Protein 6E9N (pdb70)

Organism: Escherichia coli (NCBI:txid562)

Solvent-accessible surface area: 33875 Å² total; per-residue (Å²): 222,32,17,85,92,0,14,61,11,0,45,58,2,6,13,21,4,12,12,1,8,4,0,1,2,8,0,0,22,52,0,18,138,102,46,58,18,61,35,7,74,0,0,90,0,6,0,3,0,4,101,43,14,13,110,28,42,115,55,6,20,162,67,3,86,190,39,29,24,65,22,4,5,1,17,6,0,7,13,2,0,4,5,0,23,15,0,1,83,9,86,38,44,152,47,1,44,30,27,4,14,70,0,0,64,62,0,0,16,10,64,42,1,2,80,63,2,2,39,9,0,3,0,124,127,32,51,79,84,4,48,24,92,4,43,3,7,9,16,39,10,2,0,131,60,6,14,76,8,7,119,20,9,61,118,87,53,9,51,110,0,0,33,53,9,0,21,88,0,20,97,32,0,56,71,0,4,130,61,7,53,33,1,146,104,8,192,62,37,48,183,74,17,26,82,92,0,140,126,29,14,23,77,0,83,31,80,140,165,163,62,72,127,16,167,151,78,4,114,70,146,43,4,50,0,0,13,81,1,22,40,2,7,10,0,5,25,26,1,2,0,4,0,2,12,2,0,0,41,106,68,32,58,19,95,23,74,109,3,1,114,10,1,28,57,0,2,62,17,0,58,69,0,17,90,79,3,31,144,32,27,72,57,37,58,184,154,72,90,73,92,21,95,0,72,28,40,5,2,16,54,0,4,82,51,1,39,26,1,71,18,0,31,163,34,122,68,33,115,101,0,34,64,37,0,14,91,0,0,38,0,6,1,21,0,35,64,6,90,59,8,0,35,56,1,4,27,168,158,13,68,65,94,0,8,36,35,9,64,95,9,6,18,66,0,0,12,39,1,2,32,45,0,0,109,44,10,93,57,169,27,4,38,41,0,0,62,51,1,4,44,18,2,72,94,1,0,76,6,1,83,105,39,3,41,109,73,88,218,182,48,24,94,85,0,24,68,10,0,47,65,0,3,22,22,4,21,13,4,9,2,2,0,1,7,0,0,15,62,6,17,137,108,53,48,16,50,41,26,85,0,0,126,6,0,0,11,1,1,126,41,21,12,113,25,33,101,51,6,13,137,78,5,68,184,58,19,7,70,52,2,3,38,62,2,0,77,14,1,1,39,6,2,7,60,3,0,37,11,105,37,58,142,55,5,41,24,31,2,20,78,4,0,71,53,0,0,12,2,42,38,0,2,84,56,1,2,43,6,2,6,0,115,126,36,54,77,76,2,49,34,85,4,55,5,6,14,2,46,11,1,0,131,55,6,17,100,15,6,111,31,4,62,126,77,35,4,40,26,1,0,2,52,19,0,6,94,0,13,32,34,0,38,62,0,91,85,64,6,55,20,0,159,107,12,191,77,28,61,170,80,23,34,53,101,0,108,129,26,30,5,73,3,73,15,44,116,180,158,67,86,122,40,166,136,34,3,79,59,206,37,0,62,0,0,14,72,0,31,46,1,6,11,1,1,20,20,0,1,0,1,0,0,8,2,0,1,31,64,59,33,59,18,82,20,58,104,1,1,133,9,0,16,71,0,2,52,18,0,53,68,0,27,102,72,0,29,150,29,0,71,64,25,64,191,147,62,94,65,102,13,94,0,66,29,36,1,0,26,47,0,0,68,56,0,30,32,0,77,22,0,29,191,25,120,84,42,131,97,0,20,66,30,0,8,91,0,0,34,0,0,0,16,0,41,28,3,111,48,3,0,28,48,0,0,16,130,230,34,44,64,98,0,9,46,30,16,64,102,21,7,12,67,0,0,8,43,0,0,29,41,0,0,106,47,1,87,56,160,16,0,29,36,0,0,67,59,1,3,50,24,0,80,84,1,0,79,3,0,88,125,66,0,33,109,36,49,163

B-factor: mean 57.4, std 21.43, range [12.9, 168.22]

Structure (mmCIF, N/CA/C/O backbone):
data_6E9N
#
_entry.id   6E9N
#
_cell.length_a   76.700
_cell.length_b   107.630
_cell.length_c   103.210
_cell.angle_alpha   90.00
_cell.angle_beta   108.32
_cell.angle_gamma   90.00
#
_symmetry.space_group_name_H-M   'P 1 21 1'
#
loop_
_entity.id
_entity.type
_entity.pdbx_description
1 polymer 'D-galactonate transport'
2 non-polymer 'D-gluconic acid'
3 non-polymer 'nonyl beta-D-glucopyranoside'
#
loop_
_atom_site.group_PDB
_atom_site.id
_atom_site.type_symbol
_atom_site.label_atom_id
_atom_site.label_alt_id
_atom_site.label_comp_id
_atom_site.label_asym_id
_atom_site.label_entity_id
_atom_site.label_seq_id
_atom_site.pdbx_PDB_ins_code
_atom_site.Cartn_x
_atom_site.Cartn_y
_atom_site.Cartn_z
_atom_site.occupancy
_atom_site.B_iso_or_equiv
_atom_site.auth_seq_id
_atom_site.auth_comp_id
_atom_site.auth_asym_id
_atom_site.auth_atom_id
_atom_site.pdbx_PDB_model_num
ATOM 1 N N . ARG A 1 27 ? 131.904 -27.458 93.811 1.00 112.28 27 ARG A N 1
ATOM 2 C CA . ARG A 1 27 ? 131.791 -28.147 95.091 1.00 107.00 27 ARG A CA 1
ATOM 3 C C . ARG A 1 27 ? 132.282 -27.258 96.234 1.00 92.09 27 ARG A C 1
ATOM 4 O O . ARG A 1 27 ? 133.097 -27.667 97.061 1.00 92.61 27 ARG A O 1
ATOM 12 N N . ARG A 1 28 ? 131.769 -26.029 96.252 1.00 85.51 28 ARG A N 1
ATOM 13 C CA . ARG A 1 28 ? 131.989 -25.081 97.334 1.00 82.02 28 ARG A CA 1
ATOM 14 C C . ARG A 1 28 ? 130.716 -24.802 98.122 1.00 70.91 28 ARG A C 1
ATOM 15 O O . ARG A 1 28 ? 130.785 -24.181 99.188 1.00 71.18 28 ARG A O 1
ATOM 23 N N . ARG A 1 29 ? 129.564 -25.272 97.642 1.00 57.81 29 ARG A N 1
ATOM 24 C CA . ARG A 1 29 ? 128.310 -25.044 98.353 1.00 51.07 29 ARG A CA 1
ATOM 25 C C . ARG A 1 29 ? 128.279 -25.818 99.662 1.00 49.30 29 ARG A C 1
ATOM 26 O O . ARG A 1 29 ? 127.794 -25.312 100.680 1.00 46.66 29 ARG A O 1
ATOM 34 N N . TYR A 1 30 ? 128.803 -27.045 99.653 1.00 63.42 30 TYR A N 1
ATOM 35 C CA . TYR A 1 30 ? 128.714 -27.904 100.828 1.00 62.52 30 TYR A CA 1
ATOM 36 C C . TYR A 1 30 ? 129.642 -27.428 101.937 1.00 57.64 30 TYR A C 1
ATOM 37 O O . TYR A 1 30 ? 129.277 -27.471 103.117 1.00 56.08 30 TYR A O 1
ATOM 46 N N . LEU A 1 31 ? 130.846 -26.974 101.578 1.00 59.92 31 LEU A N 1
ATOM 47 C CA . LEU A 1 31 ? 131.808 -26.533 102.583 1.00 51.34 31 LEU A CA 1
ATOM 48 C C . LEU A 1 31 ? 131.159 -25.576 103.576 1.00 53.21 31 LEU A C 1
ATOM 49 O O . LEU A 1 31 ? 131.432 -25.639 104.779 1.00 54.42 31 LEU A O 1
ATOM 54 N N . THR A 1 32 ? 130.286 -24.688 103.091 1.00 60.39 32 THR A N 1
ATOM 55 C CA . THR A 1 32 ? 129.500 -23.851 103.994 1.00 49.03 32 THR A CA 1
ATOM 56 C C . THR A 1 32 ? 128.701 -24.707 104.967 1.00 53.39 32 THR A C 1
ATOM 57 O O . THR A 1 32 ? 128.784 -24.525 106.187 1.00 67.40 32 THR A O 1
ATOM 61 N N . LEU A 1 33 ? 127.910 -25.646 104.440 1.00 46.79 33 LEU A N 1
ATOM 62 C CA . LEU A 1 33 ? 127.163 -26.559 105.298 1.00 44.45 33 LEU A CA 1
ATOM 63 C C . LEU A 1 33 ? 128.076 -27.215 106.324 1.00 55.23 33 LEU A C 1
ATOM 64 O O . LEU A 1 33 ? 127.667 -27.462 107.465 1.00 67.00 33 LEU A O 1
ATOM 69 N N . VAL A 1 34 ? 129.321 -27.500 105.939 1.00 48.19 34 VAL A N 1
ATOM 70 C CA . VAL A 1 34 ? 130.264 -28.102 106.876 1.00 47.35 34 VAL A CA 1
ATOM 71 C C . VAL A 1 34 ? 130.590 -27.123 107.996 1.00 38.92 34 VAL A C 1
ATOM 72 O O . VAL A 1 34 ? 130.747 -27.517 109.158 1.00 35.51 34 VAL A O 1
ATOM 76 N N . MET A 1 35 ? 130.700 -25.833 107.668 1.00 48.11 35 MET A N 1
ATOM 77 C CA . MET A 1 35 ? 130.998 -24.835 108.689 1.00 45.83 35 MET A CA 1
ATOM 78 C C . MET A 1 35 ? 129.790 -24.567 109.575 1.00 36.72 35 MET A C 1
ATOM 79 O O . MET A 1 35 ? 129.951 -24.246 110.757 1.00 41.43 35 MET A O 1
ATOM 84 N N . ILE A 1 36 ? 128.579 -24.691 109.029 1.00 30.18 36 ILE A N 1
ATOM 85 C CA . ILE A 1 36 ? 127.385 -24.572 109.858 1.00 41.25 36 ILE A CA 1
ATOM 86 C C . ILE A 1 36 ? 127.281 -25.765 110.798 1.00 37.95 36 ILE A C 1
ATOM 87 O O . ILE A 1 36 ? 126.963 -25.614 111.983 1.00 45.12 36 ILE A O 1
ATOM 92 N N . PHE A 1 37 ? 127.557 -26.968 110.289 1.00 38.86 37 PHE A N 1
ATOM 93 C CA . PHE A 1 37 ? 127.525 -28.156 111.135 1.00 36.42 37 PHE A CA 1
ATOM 94 C C . PHE A 1 37 ? 128.486 -28.022 112.309 1.00 31.93 37 PHE A C 1
ATOM 95 O O . PHE A 1 37 ? 128.140 -28.360 113.446 1.00 40.99 37 PHE A O 1
ATOM 103 N N . ILE A 1 38 ? 129.700 -27.531 112.053 1.00 45.38 38 ILE A N 1
ATOM 104 C CA . ILE A 1 38 ? 130.668 -27.350 113.131 1.00 41.28 38 ILE A CA 1
ATOM 105 C C . ILE A 1 38 ? 130.113 -26.404 114.187 1.00 35.10 38 ILE A C 1
ATOM 106 O O . ILE A 1 38 ? 130.284 -26.625 115.392 1.00 36.56 38 ILE A O 1
ATOM 111 N N . THR A 1 39 ? 129.436 -25.339 113.754 1.00 40.56 39 THR A N 1
ATOM 112 C CA . THR A 1 39 ? 128.905 -24.371 114.708 1.00 45.96 39 THR A CA 1
ATOM 113 C C . THR A 1 39 ? 127.723 -24.939 115.483 1.00 43.12 39 THR A C 1
ATOM 114 O O . THR A 1 39 ? 127.517 -24.576 116.648 1.00 45.46 39 THR A O 1
ATOM 118 N N . VAL A 1 40 ? 126.934 -25.818 114.864 1.00 28.06 40 VAL A N 1
ATOM 119 C CA . VAL A 1 40 ? 125.865 -26.490 115.597 1.00 29.55 40 VAL A CA 1
ATOM 120 C C . VAL A 1 40 ? 126.452 -27.384 116.681 1.00 40.75 40 VAL A C 1
ATOM 121 O O . VAL A 1 40 ? 125.902 -27.492 117.784 1.00 62.72 40 VAL A O 1
ATOM 125 N N . VAL A 1 41 ? 127.572 -28.042 116.386 1.00 31.04 41 VAL A N 1
ATOM 126 C CA . VAL A 1 41 ? 128.220 -28.893 117.379 1.00 30.87 41 VAL A CA 1
ATOM 127 C C . VAL A 1 41 ? 128.776 -28.043 118.515 1.00 39.20 41 VAL A C 1
ATOM 128 O O . VAL A 1 41 ? 128.435 -28.243 119.686 1.00 45.47 41 VAL A O 1
ATOM 132 N N . ILE A 1 42 ? 129.642 -27.080 118.183 1.00 45.28 42 ILE A N 1
ATOM 133 C CA . ILE A 1 42 ? 130.163 -26.161 119.193 1.00 32.29 42 ILE A CA 1
ATOM 134 C C . ILE A 1 42 ? 129.020 -25.590 120.020 1.00 28.56 42 ILE A C 1
ATOM 135 O O . ILE A 1 42 ? 129.131 -25.438 121.243 1.00 48.67 42 ILE A O 1
ATOM 140 N N . CYS A 1 43 ? 127.904 -25.269 119.367 1.00 34.93 43 CYS A N 1
ATOM 141 C CA . CYS A 1 43 ? 126.737 -24.780 120.090 1.00 53.12 43 CYS A CA 1
ATOM 142 C C . CYS A 1 43 ? 126.284 -25.788 121.140 1.00 51.08 43 CYS A C 1
ATOM 143 O O . CYS A 1 43 ? 126.142 -25.453 122.322 1.00 61.97 43 CYS A O 1
ATOM 146 N N . TYR A 1 44 ? 126.070 -27.039 120.731 1.00 39.14 44 TYR A N 1
ATOM 147 C CA . TYR A 1 44 ? 125.549 -28.038 121.654 1.00 48.08 44 TYR A CA 1
ATOM 148 C C . TYR A 1 44 ? 126.591 -28.529 122.650 1.00 40.12 44 TYR A C 1
ATOM 149 O O . TYR A 1 44 ? 126.215 -29.020 123.720 1.00 42.51 44 TYR A O 1
ATOM 158 N N . VAL A 1 45 ? 127.882 -28.408 122.338 1.00 33.46 45 VAL A N 1
ATOM 159 C CA . VAL A 1 45 ? 128.904 -28.707 123.337 1.00 27.25 45 VAL A CA 1
ATOM 160 C C . VAL A 1 45 ? 128.832 -27.698 124.473 1.00 36.00 45 VAL A C 1
ATOM 161 O O . VAL A 1 45 ? 128.941 -28.060 125.651 1.00 39.17 45 VAL A O 1
ATOM 165 N N . ASP A 1 46 ? 128.648 -26.418 124.142 1.00 33.06 46 ASP A N 1
ATOM 166 C CA . ASP A 1 46 ? 128.525 -25.395 125.171 1.00 41.38 46 ASP A CA 1
ATOM 167 C C . ASP A 1 46 ? 127.226 -25.515 125.955 1.00 38.19 46 ASP A C 1
ATOM 168 O O . ASP A 1 46 ? 127.086 -24.853 126.990 1.00 36.28 46 ASP A O 1
ATOM 173 N N . ARG A 1 47 ? 126.280 -26.331 125.489 1.00 37.20 47 ARG A N 1
ATOM 174 C CA . ARG A 1 47 ? 125.110 -26.693 126.278 1.00 30.24 47 ARG A CA 1
ATOM 175 C C . ARG A 1 47 ? 125.395 -27.869 127.205 1.00 43.65 47 ARG A C 1
ATOM 176 O O . ARG A 1 47 ? 125.010 -27.843 128.379 1.00 46.50 47 ARG A O 1
ATOM 184 N N . ALA A 1 48 ? 126.069 -28.901 126.694 1.00 42.80 48 ALA A N 1
ATOM 185 C CA . ALA A 1 48 ? 126.344 -30.106 127.464 1.00 36.50 48 ALA A CA 1
ATOM 186 C C . ALA A 1 48 ? 127.644 -30.036 128.253 1.00 34.15 48 ALA A C 1
ATOM 187 O O . ALA A 1 48 ? 127.848 -30.862 129.150 1.00 41.20 48 ALA A O 1
ATOM 189 N N . ASN A 1 49 ? 128.527 -29.081 127.943 1.00 41.98 49 ASN A N 1
ATOM 190 C CA . ASN A 1 49 ? 129.779 -28.960 128.685 1.00 28.01 49 ASN A CA 1
ATOM 191 C C . ASN A 1 49 ? 129.533 -28.858 130.183 1.00 30.03 49 ASN A C 1
ATOM 192 O O . ASN A 1 49 ? 130.380 -29.275 130.983 1.00 28.25 49 ASN A O 1
ATOM 197 N N . LEU A 1 50 ? 128.386 -28.305 130.582 1.00 36.85 50 LEU A N 1
ATOM 198 C CA . LEU A 1 50 ? 128.071 -28.192 132.002 1.00 26.05 50 LEU A CA 1
ATOM 199 C C . LEU A 1 50 ? 127.710 -29.548 132.596 1.00 29.89 50 LEU A C 1
ATOM 200 O O . LEU A 1 50 ? 128.141 -29.878 133.708 1.00 43.13 50 LEU A O 1
ATOM 205 N N . ALA A 1 51 ? 126.915 -30.343 131.875 1.00 22.12 51 ALA A N 1
ATOM 206 C CA . ALA A 1 51 ? 126.564 -31.674 132.355 1.00 20.03 51 ALA A CA 1
ATOM 207 C C . ALA A 1 51 ? 127.803 -32.471 132.731 1.00 28.99 51 ALA A C 1
ATOM 208 O O . ALA A 1 51 ? 127.770 -33.271 133.673 1.00 33.44 51 ALA A O 1
ATOM 210 N N . VAL A 1 52 ? 128.905 -32.260 132.012 1.00 34.32 52 VAL A N 1
ATOM 211 C CA . VAL A 1 52 ? 130.161 -32.931 132.338 1.00 30.32 52 VAL A CA 1
ATOM 212 C C . VAL A 1 52 ? 130.604 -32.567 133.751 1.00 41.75 52 VAL A C 1
ATOM 213 O O . VAL A 1 52 ? 130.836 -33.441 134.595 1.00 44.59 52 VAL A O 1
ATOM 217 N N . ALA A 1 53 ? 130.723 -31.271 134.029 1.00 47.58 53 ALA A N 1
ATOM 218 C CA . ALA A 1 53 ? 131.254 -30.790 135.297 1.00 37.72 53 ALA A CA 1
ATOM 219 C C . ALA A 1 53 ? 130.182 -30.592 136.360 1.00 31.60 53 ALA A C 1
ATOM 220 O O . ALA A 1 53 ? 130.464 -29.981 137.396 1.00 33.80 53 ALA A O 1
ATOM 222 N N . SER A 1 54 ? 128.966 -31.091 136.136 1.00 32.97 54 SER A N 1
ATOM 223 C CA . SER A 1 54 ? 127.903 -30.916 137.121 1.00 33.48 54 SER A CA 1
ATOM 224 C C . SER A 1 54 ? 128.320 -31.463 138.481 1.00 37.72 54 SER A C 1
ATOM 225 O O . SER A 1 54 ? 128.161 -30.793 139.508 1.00 39.39 54 SER A O 1
ATOM 228 N N . ALA A 1 55 ? 128.867 -32.680 138.507 1.00 36.96 55 ALA A N 1
ATOM 229 C CA . ALA A 1 55 ? 129.237 -33.299 139.775 1.00 30.23 55 ALA A CA 1
ATOM 230 C C . ALA A 1 55 ? 130.301 -32.482 140.498 1.00 29.48 55 ALA A C 1
ATOM 231 O O . ALA A 1 55 ? 130.177 -32.202 141.696 1.00 35.78 55 ALA A O 1
ATOM 233 N N . HIS A 1 56 ? 131.355 -32.084 139.782 1.00 41.50 56 HIS A N 1
ATOM 234 C CA . HIS A 1 56 ? 132.466 -31.382 140.421 1.00 33.33 56 HIS A CA 1
ATOM 235 C C . HIS A 1 56 ? 132.063 -29.976 140.847 1.00 29.78 56 HIS A C 1
ATOM 236 O O . HIS A 1 56 ? 132.333 -29.560 141.979 1.00 33.07 56 HIS A O 1
ATOM 243 N N . ILE A 1 57 ? 131.430 -29.218 139.947 1.00 34.51 57 ILE A N 1
ATOM 244 C CA . ILE A 1 57 ? 130.903 -27.907 140.323 1.00 28.83 57 ILE A CA 1
ATOM 245 C C . ILE A 1 57 ? 130.051 -28.036 141.576 1.00 34.03 57 ILE A C 1
ATOM 246 O O . ILE A 1 57 ? 130.232 -27.306 142.558 1.00 42.20 57 ILE A O 1
ATOM 251 N N . GLN A 1 58 ? 129.106 -28.977 141.558 1.00 31.09 58 GLN A N 1
ATOM 252 C CA . GLN A 1 58 ? 128.289 -29.230 142.737 1.00 33.69 58 GLN A CA 1
ATOM 253 C C . GLN A 1 58 ? 129.159 -29.600 143.931 1.00 32.10 58 GLN A C 1
ATOM 254 O O . GLN A 1 58 ? 128.938 -29.116 145.047 1.00 30.62 58 GLN A O 1
ATOM 260 N N . GLU A 1 59 ? 130.162 -30.451 143.710 1.00 50.17 59 GLU A N 1
ATOM 261 C CA . GLU A 1 59 ? 131.035 -30.883 144.797 1.00 53.66 59 GLU A CA 1
ATOM 262 C C . GLU A 1 59 ? 131.853 -29.718 145.343 1.00 41.09 59 GLU A C 1
ATOM 263 O O . GLU A 1 59 ? 131.873 -29.476 146.555 1.00 29.82 59 GLU A O 1
ATOM 269 N N . GLU A 1 60 ? 132.536 -28.985 144.461 1.00 51.51 60 GLU A N 1
ATOM 270 C CA . GLU A 1 60 ? 133.405 -27.899 144.906 1.00 53.15 60 GLU A CA 1
ATOM 271 C C . GLU A 1 60 ? 132.596 -26.778 145.548 1.00 47.87 60 GLU A C 1
ATOM 272 O O . GLU A 1 60 ? 132.750 -26.486 146.739 1.00 47.36 60 GLU A O 1
ATOM 278 N N . PHE A 1 61 ? 131.729 -26.129 144.768 1.00 37.27 61 PHE A N 1
ATOM 279 C CA . PHE A 1 61 ? 130.902 -25.051 145.297 1.00 42.68 61 PHE A CA 1
ATOM 280 C C . PHE A 1 61 ? 129.910 -25.528 146.348 1.00 49.65 61 PHE A C 1
ATOM 281 O O . PHE A 1 61 ? 129.346 -24.693 147.064 1.00 38.03 61 PHE A O 1
ATOM 289 N N . GLY A 1 62 ? 129.684 -26.833 146.461 1.00 60.35 62 GLY A N 1
ATOM 290 C CA . GLY A 1 62 ? 128.797 -27.350 147.492 1.00 48.12 62 GLY A CA 1
ATOM 291 C C . GLY A 1 62 ? 127.375 -26.847 147.382 1.00 39.97 62 GLY A C 1
ATOM 292 O O . GLY A 1 62 ? 126.760 -26.504 148.400 1.00 41.29 62 GLY A O 1
ATOM 293 N N . ILE A 1 63 ? 126.838 -26.791 146.167 1.00 34.21 63 ILE A N 1
ATOM 294 C CA . ILE A 1 63 ? 125.451 -26.403 145.960 1.00 47.70 63 ILE A CA 1
ATOM 295 C C . ILE A 1 63 ? 124.579 -27.650 146.041 1.00 38.82 63 ILE A C 1
ATOM 296 O O . ILE A 1 63 ? 125.038 -28.777 145.841 1.00 39.69 63 ILE A O 1
ATOM 301 N N . THR A 1 64 ? 123.301 -27.447 146.342 1.00 38.17 64 THR A N 1
ATOM 302 C CA . THR A 1 64 ? 122.377 -28.561 146.461 1.00 40.22 64 THR A CA 1
ATOM 303 C C . THR A 1 64 ? 121.869 -28.985 145.085 1.00 50.33 64 THR A C 1
ATOM 304 O O . THR A 1 64 ? 121.938 -28.235 144.107 1.00 49.67 64 THR A O 1
ATOM 308 N N . LYS A 1 65 ? 121.361 -30.220 145.020 1.00 45.37 65 LYS A N 1
ATOM 309 C CA . LYS A 1 65 ? 120.780 -30.722 143.779 1.00 40.03 65 LYS A CA 1
ATOM 310 C C . LYS A 1 65 ? 119.751 -29.748 143.221 1.00 41.02 65 LYS A C 1
ATOM 311 O O . LYS A 1 65 ? 119.739 -29.464 142.018 1.00 47.42 65 LYS A O 1
ATOM 317 N N . ALA A 1 66 ? 118.880 -29.221 144.085 1.00 40.98 66 ALA A N 1
ATOM 318 C CA . ALA A 1 66 ? 117.839 -28.307 143.628 1.00 41.83 66 ALA A CA 1
ATOM 319 C C . ALA A 1 66 ? 118.435 -27.003 143.115 1.00 45.76 66 ALA A C 1
ATOM 320 O O . ALA A 1 66 ? 117.979 -26.463 142.100 1.00 49.55 66 ALA A O 1
ATOM 322 N N . GLU A 1 67 ? 119.452 -26.478 143.802 1.00 43.49 67 GLU A N 1
ATOM 323 C CA . GLU A 1 67 ? 120.115 -25.267 143.328 1.00 32.94 67 GLU A CA 1
ATOM 324 C C . GLU A 1 67 ? 120.847 -25.522 142.018 1.00 34.43 67 GLU A C 1
ATOM 325 O O . GLU A 1 67 ? 120.903 -24.641 141.152 1.00 43.53 67 GLU A O 1
ATOM 331 N N . MET A 1 68 ? 121.414 -26.719 141.852 1.00 44.74 68 MET A N 1
ATOM 332 C CA . MET A 1 68 ? 122.031 -27.063 140.576 1.00 46.49 68 MET A CA 1
ATOM 333 C C . MET A 1 68 ? 120.992 -27.093 139.464 1.00 37.79 68 MET A C 1
ATOM 334 O O . MET A 1 68 ? 121.285 -26.722 138.321 1.00 50.05 68 MET A O 1
ATOM 339 N N . GLY A 1 69 ? 119.774 -27.536 139.777 1.00 34.31 69 GLY A N 1
ATOM 340 C CA . GLY A 1 69 ? 118.708 -27.486 138.792 1.00 33.92 69 GLY A CA 1
ATOM 341 C C . GLY A 1 69 ? 118.519 -26.095 138.222 1.00 37.83 69 GLY A C 1
ATOM 342 O O . GLY A 1 69 ? 118.231 -25.932 137.034 1.00 34.92 69 GLY A O 1
ATOM 343 N N . TYR A 1 70 ? 118.690 -25.070 139.061 1.00 32.64 70 TYR A N 1
ATOM 344 C CA . TYR A 1 70 ? 118.589 -23.697 138.581 1.00 37.50 70 TYR A CA 1
ATOM 345 C C . TYR A 1 70 ? 119.777 -23.323 137.708 1.00 40.06 70 TYR A C 1
ATOM 346 O O . TYR A 1 70 ? 119.642 -22.488 136.806 1.00 50.77 70 TYR A O 1
ATOM 355 N N . VAL A 1 71 ? 120.942 -23.925 137.954 1.00 35.75 71 VAL A N 1
ATOM 356 C CA . VAL A 1 71 ? 122.105 -23.664 137.111 1.00 41.02 71 VAL A CA 1
ATOM 357 C C . VAL A 1 71 ? 121.873 -24.212 135.708 1.00 49.63 71 VAL A C 1
ATOM 358 O O . VAL A 1 71 ? 122.058 -23.506 134.709 1.00 45.33 71 VAL A O 1
ATOM 362 N N . PHE A 1 72 ? 121.480 -25.485 135.610 1.00 46.72 72 PHE A N 1
ATOM 363 C CA . PHE A 1 72 ? 121.140 -26.056 134.311 1.00 49.67 72 PHE A CA 1
ATOM 364 C C . PHE A 1 72 ? 120.106 -25.201 133.592 1.00 46.47 72 PHE A C 1
ATOM 365 O O . PHE A 1 72 ? 120.216 -24.957 132.385 1.00 43.78 72 PHE A O 1
ATOM 373 N N . SER A 1 73 ? 119.098 -24.729 134.325 1.00 46.45 73 SER A N 1
ATOM 374 C CA . SER A 1 73 ? 117.987 -24.019 133.703 1.00 37.00 73 SER A CA 1
ATOM 375 C C . SER A 1 73 ? 118.392 -22.631 133.225 1.00 34.63 73 SER A C 1
ATOM 376 O O . SER A 1 73 ? 117.811 -22.121 132.261 1.00 40.22 73 SER A O 1
ATOM 379 N N . ALA A 1 74 ? 119.381 -22.011 133.877 1.00 32.08 74 ALA A N 1
ATOM 380 C CA . ALA A 1 74 ? 119.772 -20.645 133.535 1.00 35.66 74 ALA A CA 1
ATOM 381 C C . ALA A 1 74 ? 119.914 -20.460 132.029 1.00 39.13 74 ALA A C 1
ATOM 382 O O . ALA A 1 74 ? 119.529 -19.419 131.483 1.00 40.03 74 ALA A O 1
ATOM 384 N N . PHE A 1 75 ? 120.461 -21.462 131.340 1.00 49.00 75 PHE A N 1
ATOM 385 C CA . PHE A 1 75 ? 120.643 -21.357 129.896 1.00 45.37 75 PHE A CA 1
ATOM 386 C C . PHE A 1 75 ? 119.307 -21.381 129.164 1.00 37.36 75 PHE A C 1
ATOM 387 O O . PHE A 1 75 ? 119.133 -20.682 128.159 1.00 37.55 75 PHE A O 1
ATOM 395 N N . ALA A 1 76 ? 118.352 -22.177 129.649 1.00 46.68 76 ALA A N 1
ATOM 396 C CA . ALA A 1 76 ? 117.109 -22.377 128.910 1.00 38.08 76 ALA A CA 1
ATOM 397 C C . ALA A 1 76 ? 116.193 -21.162 129.007 1.00 33.74 76 ALA A C 1
ATOM 398 O O . ALA A 1 76 ? 115.523 -20.810 128.030 1.00 31.67 76 ALA A O 1
ATOM 400 N N . TRP A 1 77 ? 116.141 -20.514 130.173 1.00 32.29 77 TRP A N 1
ATOM 401 C CA . TRP A 1 77 ? 115.273 -19.354 130.349 1.00 31.24 77 TRP A CA 1
ATOM 402 C C . TRP A 1 77 ? 115.506 -18.339 129.239 1.00 43.46 77 TRP A C 1
ATOM 403 O O . TRP A 1 77 ? 114.617 -18.091 128.418 1.00 59.67 77 TRP A O 1
ATOM 414 N N . LEU A 1 78 ? 116.707 -17.756 129.197 1.00 33.23 78 LEU A N 1
ATOM 415 C CA . LEU A 1 78 ? 116.982 -16.690 128.240 1.00 36.65 78 LEU A CA 1
ATOM 416 C C . LEU A 1 78 ? 116.954 -17.197 126.806 1.00 46.44 78 LEU A C 1
ATOM 417 O O . LEU A 1 78 ? 116.611 -16.441 125.889 1.00 48.77 78 LEU A O 1
ATOM 422 N N . TYR A 1 79 ? 117.315 -18.462 126.590 1.00 56.69 79 TYR A N 1
ATOM 423 C CA . TYR A 1 79 ? 117.305 -19.018 125.242 1.00 55.71 79 TYR A CA 1
ATOM 424 C C . TYR A 1 79 ? 115.938 -18.847 124.594 1.00 49.92 79 TYR A C 1
ATOM 425 O O . TYR A 1 79 ? 115.826 -18.365 123.461 1.00 68.04 79 TYR A O 1
ATOM 434 N N . THR A 1 80 ? 114.881 -19.237 125.308 1.00 33.80 80 THR A N 1
ATOM 435 C CA . THR A 1 80 ? 113.535 -19.123 124.760 1.00 49.92 80 THR A CA 1
ATOM 436 C C . THR A 1 80 ? 113.106 -17.665 124.664 1.00 56.17 80 THR A C 1
ATOM 437 O O . THR A 1 80 ? 112.464 -17.262 123.687 1.00 64.31 80 THR A O 1
ATOM 441 N N . LEU A 1 81 ? 113.463 -16.860 125.666 1.00 51.38 81 LEU A N 1
ATOM 442 C CA . LEU A 1 81 ? 113.063 -15.457 125.678 1.00 42.27 81 LEU A CA 1
ATOM 443 C C . LEU A 1 81 ? 113.796 -14.661 124.607 1.00 49.35 81 LEU A C 1
ATOM 444 O O . LEU A 1 81 ? 113.187 -13.840 123.911 1.00 53.71 81 LEU A O 1
ATOM 449 N N . CYS A 1 82 ? 115.100 -14.893 124.454 1.00 41.36 82 CYS A N 1
ATOM 450 C CA . CYS A 1 82 ? 115.921 -14.104 123.544 1.00 22.37 82 CYS A CA 1
ATOM 451 C C . CYS A 1 82 ? 115.864 -14.645 122.121 1.00 45.79 82 CYS A C 1
ATOM 452 O O . CYS A 1 82 ? 116.855 -14.578 121.388 1.00 49.89 82 CYS A O 1
ATOM 455 N N . GLN A 1 83 ? 114.708 -15.170 121.717 1.00 59.47 83 GLN A N 1
ATOM 456 C CA . GLN A 1 83 ? 114.517 -15.685 120.367 1.00 52.67 83 GLN A CA 1
ATOM 457 C C . GLN A 1 83 ? 113.724 -14.741 119.474 1.00 56.14 83 GLN A C 1
ATOM 458 O O . GLN A 1 83 ? 114.017 -14.647 118.279 1.00 60.51 83 GLN A O 1
ATOM 464 N N . ILE A 1 84 ? 112.731 -14.038 120.013 1.00 53.12 84 ILE A N 1
ATOM 465 C CA . ILE A 1 84 ? 111.984 -13.067 119.217 1.00 44.73 84 ILE A CA 1
ATOM 466 C C . ILE A 1 84 ? 112.765 -11.756 119.187 1.00 42.91 84 ILE A C 1
ATOM 467 O O . ILE A 1 84 ? 112.625 -10.994 118.220 1.00 48.76 84 ILE A O 1
ATOM 472 N N . PRO A 1 85 ? 113.599 -11.441 120.189 1.00 34.09 85 PRO A N 1
ATOM 473 C CA . PRO A 1 85 ? 114.596 -10.382 119.965 1.00 35.50 85 PRO A CA 1
ATOM 474 C C . PRO A 1 85 ? 115.727 -10.829 119.057 1.00 54.15 85 PRO A C 1
ATOM 475 O O . PRO A 1 85 ? 116.278 -10.006 118.315 1.00 58.07 85 PRO A O 1
ATOM 479 N N . GLY A 1 86 ? 116.091 -12.113 119.099 1.00 52.56 86 GLY A N 1
ATOM 480 C CA . GLY A 1 86 ? 117.102 -12.616 118.186 1.00 43.57 86 GLY A CA 1
ATOM 481 C C . GLY A 1 86 ? 116.708 -12.432 116.734 1.00 57.54 86 GLY A C 1
ATOM 482 O O . GLY A 1 86 ? 117.550 -12.138 115.883 1.00 85.54 86 GLY A O 1
ATOM 483 N N . GLY A 1 87 ? 115.420 -12.603 116.431 1.00 52.91 87 GLY A N 1
ATOM 484 C CA . GLY A 1 87 ? 114.952 -12.352 115.079 1.00 80.85 87 GLY A CA 1
ATOM 485 C C . GLY A 1 87 ? 115.132 -10.905 114.666 1.00 61.23 87 GLY A C 1
ATOM 486 O O . GLY A 1 87 ? 115.455 -10.613 113.513 1.00 60.21 87 GLY A O 1
ATOM 487 N N . TRP A 1 88 ? 114.929 -9.978 115.604 1.00 38.72 88 TRP A N 1
ATOM 488 C CA . TRP A 1 88 ? 115.113 -8.563 115.305 1.00 36.54 88 TRP A CA 1
ATOM 489 C C . TRP A 1 88 ? 116.577 -8.260 115.012 1.00 44.15 88 TRP A C 1
ATOM 490 O O . TRP A 1 88 ? 116.925 -7.819 113.911 1.00 63.56 88 TRP A O 1
ATOM 501 N N . PHE A 1 89 ? 117.451 -8.496 115.994 1.00 49.79 89 PHE A N 1
ATOM 502 C CA . PHE A 1 89 ? 118.883 -8.292 115.796 1.00 56.74 89 PHE A CA 1
ATOM 503 C C . PHE A 1 89 ? 119.343 -8.903 114.477 1.00 61.18 89 PHE A C 1
ATOM 504 O O . PHE A 1 89 ? 120.009 -8.245 113.670 1.00 58.41 89 PHE A O 1
ATOM 512 N N . LEU A 1 90 ? 118.982 -10.165 114.240 1.00 62.99 90 LEU A N 1
ATOM 513 C CA . LEU A 1 90 ? 119.332 -10.832 112.990 1.00 50.32 90 LEU A CA 1
ATOM 514 C C . LEU A 1 90 ? 118.868 -10.026 111.782 1.00 56.27 90 LEU A C 1
ATOM 515 O O . LEU A 1 90 ? 119.649 -9.752 110.864 1.00 62.19 90 LEU A O 1
ATOM 520 N N . ASP A 1 91 ? 117.591 -9.635 111.769 1.00 73.92 91 ASP A N 1
ATOM 521 C CA . ASP A 1 91 ? 117.026 -8.968 110.599 1.00 66.57 91 ASP A CA 1
ATOM 522 C C . ASP A 1 91 ? 117.780 -7.686 110.264 1.00 58.61 91 ASP A C 1
ATOM 523 O O . ASP A 1 91 ? 118.062 -7.414 109.091 1.00 50.50 91 ASP A O 1
ATOM 528 N N . ARG A 1 92 ? 118.115 -6.886 111.274 1.00 50.88 92 ARG A N 1
ATOM 529 C CA . ARG A 1 92 ? 118.724 -5.581 111.049 1.00 52.32 92 ARG A CA 1
ATOM 530 C C . ARG A 1 92 ? 120.248 -5.606 111.094 1.00 60.80 92 ARG A C 1
ATOM 531 O O . ARG A 1 92 ? 120.874 -4.573 110.830 1.00 58.45 92 ARG A O 1
ATOM 539 N N . VAL A 1 93 ? 120.860 -6.747 111.413 1.00 46.03 93 VAL A N 1
ATOM 540 C CA . VAL A 1 93 ? 122.310 -6.845 111.476 1.00 41.96 93 VAL A CA 1
ATOM 541 C C . VAL A 1 93 ? 122.880 -7.760 110.395 1.00 45.36 93 VAL A C 1
ATOM 542 O O . VAL A 1 93 ? 124.011 -7.535 109.948 1.00 52.05 93 VAL A O 1
ATOM 546 N N . GLY A 1 94 ? 122.140 -8.769 109.960 1.00 46.30 94 GLY A N 1
ATOM 547 C CA . GLY A 1 94 ? 122.602 -9.693 108.944 1.00 42.58 94 GLY A CA 1
ATOM 548 C C . GLY A 1 94 ? 122.797 -11.091 109.506 1.00 41.73 94 GLY A C 1
ATOM 549 O O . GLY A 1 94 ? 122.566 -11.362 110.686 1.00 39.18 94 GLY A O 1
ATOM 550 N N . SER A 1 95 ? 123.235 -11.984 108.620 1.00 52.23 95 SER A N 1
ATOM 551 C CA . SER A 1 95 ? 123.470 -1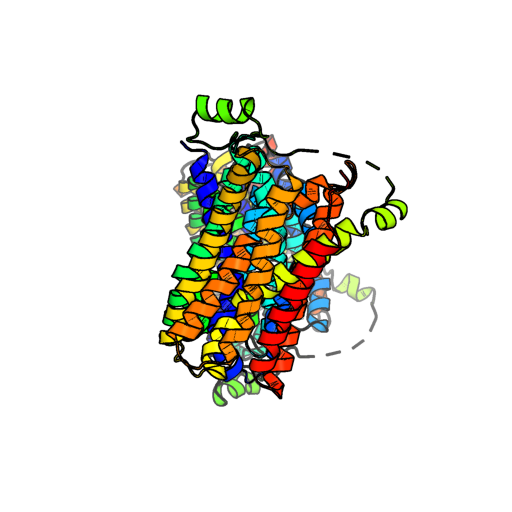3.381 108.964 1.00 49.11 95 SER A CA 1
ATOM 552 C C . SER A 1 95 ? 124.929 -13.656 109.304 1.00 42.22 95 SER A C 1
ATOM 553 O O . SER A 1 95 ? 125.219 -14.301 110.315 1.00 45.94 95 SER A O 1
ATOM 556 N N . ARG A 1 96 ? 125.854 -13.176 108.474 1.00 35.42 96 ARG A N 1
ATOM 557 C CA . ARG A 1 96 ? 127.281 -13.344 108.720 1.00 37.11 96 ARG A CA 1
ATOM 558 C C . ARG A 1 96 ? 127.679 -12.709 110.046 1.00 38.52 96 ARG A C 1
ATOM 559 O O . ARG A 1 96 ? 127.987 -13.410 111.015 1.00 38.44 96 ARG A O 1
ATOM 567 N N . VAL A 1 97 ? 127.683 -11.375 110.080 1.00 53.26 97 VAL A N 1
ATOM 568 C CA . VAL A 1 97 ? 128.113 -10.642 111.271 1.00 33.68 97 VAL A CA 1
ATOM 569 C C . VAL A 1 97 ? 127.386 -11.149 112.511 1.00 32.36 97 VAL A C 1
ATOM 570 O O . VAL A 1 97 ? 127.999 -11.376 113.560 1.00 45.53 97 VAL A O 1
ATOM 574 N N . THR A 1 98 ? 126.066 -11.324 112.415 1.00 42.83 98 THR A N 1
ATOM 575 C CA . THR A 1 98 ? 125.304 -11.786 113.571 1.00 36.69 98 THR A CA 1
ATOM 576 C C . THR A 1 98 ? 125.835 -13.114 114.089 1.00 35.50 98 THR A C 1
ATOM 577 O O . THR A 1 98 ? 125.807 -13.365 115.299 1.00 40.04 98 THR A O 1
ATOM 581 N N . TYR A 1 99 ? 126.320 -13.975 113.194 1.00 42.80 99 TYR A N 1
ATOM 582 C CA . TYR A 1 99 ? 126.865 -15.256 113.626 1.00 52.49 99 TYR A CA 1
ATOM 583 C C . TYR A 1 99 ? 128.158 -15.065 114.411 1.00 43.12 99 TYR A C 1
ATOM 584 O O . TYR A 1 99 ? 128.371 -15.724 115.436 1.00 37.53 99 TYR A O 1
ATOM 593 N N . PHE A 1 100 ? 129.026 -14.158 113.957 1.00 38.72 100 PHE A N 1
ATOM 594 C CA . PHE A 1 100 ? 130.299 -13.943 114.639 1.00 31.02 100 PHE A CA 1
ATOM 595 C C . PHE A 1 100 ? 130.085 -13.407 116.048 1.00 25.96 100 PHE A C 1
ATOM 596 O O . PHE A 1 100 ? 130.711 -13.877 117.005 1.00 33.98 100 PHE A O 1
ATOM 604 N N . ILE A 1 101 ? 129.214 -12.406 116.194 1.00 27.83 101 ILE A N 1
ATOM 605 C CA . ILE A 1 101 ? 128.908 -11.877 117.521 1.00 30.07 101 ILE A CA 1
ATOM 606 C C . ILE A 1 101 ? 128.401 -12.991 118.427 1.00 38.45 101 ILE A C 1
ATOM 607 O O . ILE A 1 101 ? 128.781 -13.082 119.601 1.00 26.78 101 ILE A O 1
ATOM 612 N N . ALA A 1 102 ? 127.540 -13.859 117.895 1.00 33.19 102 ALA A N 1
ATOM 613 C CA . ALA A 1 102 ? 126.987 -14.948 118.689 1.00 24.99 102 ALA A CA 1
ATOM 614 C C . ALA A 1 102 ? 128.082 -15.905 119.143 1.00 32.47 102 ALA A C 1
ATOM 615 O O . ALA A 1 102 ? 128.280 -16.121 120.344 1.00 44.90 102 ALA A O 1
ATOM 617 N N . ILE A 1 103 ? 128.808 -16.491 118.186 1.00 39.84 103 ILE A N 1
ATOM 618 C CA . ILE A 1 103 ? 129.855 -17.456 118.522 1.00 36.29 103 ILE A CA 1
ATOM 619 C C . ILE A 1 103 ? 130.826 -16.847 119.523 1.00 30.11 103 ILE A C 1
ATOM 620 O O . ILE A 1 103 ? 131.109 -17.430 120.577 1.00 37.05 103 ILE A O 1
ATOM 625 N N . PHE A 1 104 ? 131.350 -15.661 119.208 1.00 23.77 104 PHE A N 1
ATOM 626 C CA . PHE A 1 104 ? 132.278 -15.008 120.123 1.00 29.91 104 PHE A CA 1
ATOM 627 C C . PHE A 1 104 ? 131.600 -14.675 121.446 1.00 33.28 104 PHE A C 1
ATOM 628 O O . PHE A 1 104 ? 132.171 -14.904 122.520 1.00 32.02 104 PHE A O 1
ATOM 636 N N . GLY A 1 105 ? 130.384 -14.139 121.390 1.00 22.29 105 GLY A N 1
ATOM 637 C CA . GLY A 1 105 ? 129.654 -13.784 122.589 1.00 24.66 105 GLY A CA 1
ATOM 638 C C . GLY A 1 105 ? 129.559 -14.916 123.591 1.00 28.09 105 GLY A C 1
ATOM 639 O O . GLY A 1 105 ? 129.948 -14.753 124.751 1.00 32.00 105 GLY A O 1
ATOM 640 N N . TRP A 1 106 ? 129.052 -16.073 123.158 1.00 31.28 106 TRP A N 1
ATOM 641 C CA . TRP A 1 106 ? 128.883 -17.187 124.085 1.00 33.06 106 TRP A CA 1
ATOM 642 C C . TRP A 1 106 ? 130.191 -17.928 124.327 1.00 32.65 106 TRP A C 1
ATOM 643 O O . TRP A 1 106 ? 130.349 -18.562 125.376 1.00 35.74 106 TRP A O 1
ATOM 654 N N . SER A 1 107 ? 131.132 -17.869 123.381 1.00 34.74 107 SER A N 1
ATOM 655 C CA . SER A 1 107 ? 132.427 -18.512 123.586 1.00 31.65 107 SER A CA 1
ATOM 656 C C . SER A 1 107 ? 133.187 -17.845 124.725 1.00 31.83 107 SER A C 1
ATOM 657 O O . SER A 1 107 ? 133.734 -18.522 125.604 1.00 29.67 107 SER A O 1
ATOM 660 N N . VAL A 1 108 ? 133.234 -16.512 124.724 1.00 28.16 108 VAL A N 1
ATOM 661 C CA . VAL A 1 108 ? 133.815 -15.790 125.852 1.00 24.66 108 VAL A CA 1
ATOM 662 C C . VAL A 1 108 ? 133.041 -16.107 127.124 1.00 24.62 108 VAL A C 1
ATOM 663 O O . VAL A 1 108 ? 133.626 -16.387 128.178 1.00 26.14 108 VAL A O 1
ATOM 667 N N . ALA A 1 109 ? 131.709 -16.076 127.040 1.00 26.12 109 ALA A N 1
ATOM 668 C CA . ALA A 1 109 ? 130.886 -16.409 128.197 1.00 21.67 109 ALA A CA 1
ATOM 669 C C . ALA A 1 109 ? 131.120 -17.841 128.655 1.00 27.60 109 ALA A C 1
ATOM 670 O O . ALA A 1 109 ? 130.994 -18.136 129.848 1.00 28.53 109 ALA A O 1
ATOM 672 N N . THR A 1 110 ? 131.458 -18.743 127.729 1.00 31.22 110 THR A N 1
ATOM 673 C CA . THR A 1 110 ? 131.747 -20.123 128.104 1.00 27.97 110 THR A CA 1
ATOM 674 C C . THR A 1 110 ? 133.179 -20.276 128.602 1.00 34.90 110 THR A C 1
ATOM 675 O O . THR A 1 110 ? 133.437 -21.045 129.535 1.00 21.63 110 THR A O 1
ATOM 679 N N . LEU A 1 111 ? 134.122 -19.558 127.989 1.00 40.31 111 LEU A N 1
ATOM 680 C CA . LEU A 1 111 ? 135.503 -19.601 128.458 1.00 36.19 111 LEU A CA 1
ATOM 681 C C . LEU A 1 111 ? 135.591 -19.231 129.932 1.00 27.64 111 LEU A C 1
ATOM 682 O O . LEU A 1 111 ? 136.379 -19.819 130.681 1.00 34.12 111 LEU A O 1
ATOM 687 N N . PHE A 1 112 ? 134.781 -18.272 130.371 1.00 27.95 112 PHE A N 1
ATOM 688 C CA . PHE A 1 112 ? 134.839 -17.796 131.746 1.00 32.04 112 PHE A CA 1
ATOM 689 C C . PHE A 1 112 ? 133.965 -18.598 132.698 1.00 24.07 112 PHE A C 1
ATOM 690 O O . PHE A 1 112 ? 133.990 -18.335 133.904 1.00 29.12 112 PHE A O 1
ATOM 698 N N . GLN A 1 113 ? 133.201 -19.570 132.197 1.00 29.18 113 GLN A N 1
ATOM 699 C CA . GLN A 1 113 ? 132.563 -20.529 133.090 1.00 37.56 113 GLN A CA 1
ATOM 700 C C . GLN A 1 113 ? 133.594 -21.356 133.846 1.00 35.41 113 GLN A C 1
ATOM 701 O O . GLN A 1 113 ? 133.267 -21.943 134.884 1.00 28.15 113 GLN A O 1
ATOM 707 N N . GLY A 1 114 ? 134.834 -21.405 133.354 1.00 37.47 114 GLY A N 1
ATOM 708 C CA . GLY A 1 114 ? 135.880 -22.126 134.055 1.00 30.78 114 GLY A CA 1
ATOM 709 C C . GLY A 1 114 ? 136.448 -21.374 135.236 1.00 39.84 114 GLY A C 1
ATOM 710 O O . GLY A 1 114 ? 136.939 -21.992 136.185 1.00 41.81 114 GLY A O 1
ATOM 711 N N . PHE A 1 115 ? 136.397 -20.043 135.206 1.00 44.75 115 PHE A N 1
ATOM 712 C CA . PHE A 1 115 ? 136.905 -19.221 136.296 1.00 43.63 115 PHE A CA 1
ATOM 713 C C . PHE A 1 115 ? 135.805 -18.760 137.243 1.00 39.40 115 PHE A C 1
ATOM 714 O O . PHE A 1 115 ? 136.075 -17.966 138.148 1.00 61.53 115 PHE A O 1
ATOM 722 N N . ALA A 1 116 ? 134.577 -19.241 137.060 1.00 33.60 116 ALA A N 1
ATOM 723 C CA . ALA A 1 116 ? 133.475 -18.822 137.914 1.00 25.44 116 ALA A CA 1
ATOM 724 C C . ALA A 1 116 ? 133.721 -19.242 139.357 1.00 32.10 116 ALA A C 1
ATOM 725 O O . ALA A 1 116 ? 134.360 -20.260 139.634 1.00 43.34 116 ALA A O 1
ATOM 727 N N . THR A 1 117 ? 133.203 -18.438 140.283 1.00 54.27 117 THR A N 1
ATOM 728 C CA . THR A 1 117 ? 133.277 -18.715 141.710 1.00 57.10 117 THR A CA 1
ATOM 729 C C . THR A 1 117 ? 131.914 -18.464 142.336 1.00 46.47 117 THR A C 1
ATOM 730 O O . THR A 1 117 ? 131.251 -17.470 142.024 1.00 51.93 117 THR A O 1
ATOM 734 N N . GLY A 1 118 ? 131.503 -19.367 143.221 1.00 47.54 118 GLY A N 1
ATOM 735 C CA . GLY A 1 118 ? 130.183 -19.279 143.810 1.00 76.34 118 GLY A CA 1
ATOM 736 C C . GLY A 1 118 ? 129.112 -19.776 142.854 1.00 58.48 118 GLY A C 1
ATOM 737 O O . GLY A 1 118 ? 129.382 -20.468 141.866 1.00 56.88 118 GLY A O 1
ATOM 738 N N . LEU A 1 119 ? 127.870 -19.407 143.160 1.00 46.14 119 LEU A N 1
ATOM 739 C CA . LEU A 1 119 ? 126.722 -19.813 142.358 1.00 48.21 119 LEU A CA 1
ATOM 740 C C . LEU A 1 119 ? 126.271 -18.720 141.397 1.00 52.89 119 LEU A C 1
ATOM 741 O O . LEU A 1 119 ? 126.119 -18.973 140.199 1.00 60.82 119 LEU A O 1
ATOM 746 N N . MET A 1 120 ? 126.056 -17.502 141.901 1.00 60.26 120 MET A N 1
ATOM 747 C CA . MET A 1 120 ? 125.547 -16.426 141.056 1.00 32.95 120 MET A CA 1
ATOM 748 C C . MET A 1 120 ? 126.419 -16.236 139.822 1.00 43.70 120 MET A C 1
ATOM 749 O O . MET A 1 120 ? 125.912 -15.943 138.733 1.00 47.58 120 MET A O 1
ATOM 754 N N . SER A 1 121 ? 127.735 -16.401 139.973 1.00 49.54 121 SER A N 1
ATOM 755 C CA . SER A 1 121 ? 128.637 -16.247 138.837 1.00 39.72 121 SER A CA 1
ATOM 756 C C . SER A 1 121 ? 128.259 -17.193 137.706 1.00 47.47 121 SER A C 1
ATOM 757 O O . SER A 1 121 ? 128.294 -16.814 136.530 1.00 69.11 121 SER A O 1
ATOM 760 N N . LEU A 1 122 ? 127.892 -18.430 138.044 1.00 55.94 122 LEU A N 1
ATOM 761 C CA . LEU A 1 122 ? 127.577 -19.412 137.014 1.00 52.41 122 LEU A CA 1
ATOM 762 C C . LEU A 1 122 ? 126.260 -19.082 136.321 1.00 39.67 122 LEU A C 1
ATOM 763 O O . LEU A 1 122 ? 126.164 -19.159 135.091 1.00 40.10 122 LEU A O 1
ATOM 768 N N . ILE A 1 123 ? 125.236 -18.701 137.090 1.00 42.79 123 ILE A N 1
ATOM 769 C CA . ILE A 1 123 ? 123.938 -18.378 136.499 1.00 42.65 123 ILE A CA 1
ATOM 770 C C . ILE A 1 123 ? 124.102 -17.320 135.415 1.00 45.81 123 ILE A C 1
ATOM 771 O O . ILE A 1 123 ? 123.572 -17.450 134.305 1.00 40.08 123 ILE A O 1
ATOM 776 N N . GLY A 1 124 ? 124.840 -16.253 135.726 1.00 42.72 124 GLY A N 1
ATOM 777 C CA . GLY A 1 124 ? 125.010 -15.179 134.761 1.00 41.83 124 GLY A CA 1
ATOM 778 C C . GLY A 1 124 ? 125.698 -15.640 133.491 1.00 36.03 124 GLY A C 1
ATOM 779 O O . GLY A 1 124 ? 125.278 -15.296 132.384 1.00 35.72 124 GLY A O 1
ATOM 780 N N . LEU A 1 125 ? 126.764 -16.429 133.633 1.00 26.94 125 LEU A N 1
ATOM 781 C CA . LEU A 1 125 ? 127.475 -16.932 132.462 1.00 40.31 125 LEU A CA 1
ATOM 782 C C . LEU A 1 125 ? 126.594 -17.878 131.655 1.00 42.51 125 LEU A C 1
ATOM 783 O O . LEU A 1 125 ? 126.526 -17.782 130.423 1.00 39.77 125 LEU A O 1
ATOM 788 N N . ARG A 1 126 ? 125.909 -18.803 132.333 1.00 37.95 126 ARG A N 1
ATOM 789 C CA . ARG A 1 126 ? 124.964 -19.676 131.642 1.00 35.42 126 ARG A CA 1
ATOM 790 C C . ARG A 1 126 ? 123.866 -18.866 130.965 1.00 40.59 126 ARG A C 1
ATOM 791 O O . ARG A 1 126 ? 123.501 -19.137 129.814 1.00 42.38 126 ARG A O 1
ATOM 799 N N . ALA A 1 127 ? 123.321 -17.872 131.668 1.00 43.99 127 ALA A N 1
ATOM 800 C CA . ALA A 1 127 ? 122.321 -16.995 131.068 1.00 33.88 127 ALA A CA 1
ATOM 801 C C . ALA A 1 127 ? 122.886 -16.280 129.847 1.00 27.01 127 ALA A C 1
ATOM 802 O O . ALA A 1 127 ? 122.312 -16.344 128.754 1.00 29.56 127 ALA A O 1
ATOM 804 N N . ILE A 1 128 ? 124.017 -15.590 130.017 1.00 41.25 128 ILE A N 1
ATOM 805 C CA . ILE A 1 128 ? 124.639 -14.885 128.899 1.00 40.27 128 ILE A CA 1
ATOM 806 C C . ILE A 1 128 ? 124.877 -15.840 127.740 1.00 40.01 128 ILE A C 1
ATOM 807 O O . ILE A 1 128 ? 124.615 -15.510 126.577 1.00 49.28 128 ILE A O 1
ATOM 812 N N . THR A 1 129 ? 125.386 -17.037 128.037 1.00 37.21 129 THR A N 1
ATOM 813 C CA . THR A 1 129 ? 125.523 -18.055 127.002 1.00 36.32 129 THR A CA 1
ATOM 814 C C . THR A 1 129 ? 124.199 -18.269 126.283 1.00 38.46 129 THR A C 1
ATOM 815 O O . THR A 1 129 ? 124.160 -18.379 125.052 1.00 33.31 129 THR A O 1
ATOM 819 N N . GLY A 1 130 ? 123.097 -18.309 127.037 1.00 49.27 130 GLY A N 1
ATOM 820 C CA . GLY A 1 130 ? 121.790 -18.465 126.424 1.00 42.18 130 GLY A CA 1
ATOM 821 C C . GLY A 1 130 ? 121.387 -17.284 125.565 1.00 35.91 130 GLY A C 1
ATOM 822 O O . GLY A 1 130 ? 120.638 -17.446 124.597 1.00 40.80 130 GLY A O 1
ATOM 823 N N . ILE A 1 131 ? 121.869 -16.086 125.901 1.00 28.86 131 ILE A N 1
ATOM 824 C CA . ILE A 1 131 ? 121.562 -14.904 125.097 1.00 19.21 131 ILE A CA 1
ATOM 825 C C . ILE A 1 131 ? 122.139 -15.060 123.697 1.00 24.17 131 ILE A C 1
ATOM 826 O O . ILE A 1 131 ? 121.411 -15.074 122.698 1.00 33.02 131 ILE A O 1
ATOM 831 N N . PHE A 1 132 ? 123.464 -15.180 123.610 1.00 30.34 132 PHE A N 1
ATOM 832 C CA . PHE A 1 132 ? 124.134 -15.187 122.316 1.00 42.83 132 PHE A CA 1
ATOM 833 C C . PHE A 1 132 ? 123.923 -16.488 121.558 1.00 37.58 132 PHE A C 1
ATOM 834 O O . PHE A 1 132 ? 124.152 -16.527 120.344 1.00 28.05 132 PHE A O 1
ATOM 842 N N . GLU A 1 133 ? 123.487 -17.545 122.233 1.00 47.35 133 GLU A N 1
ATOM 843 C CA . GLU A 1 133 ? 123.224 -18.820 121.582 1.00 46.20 133 GLU A CA 1
ATOM 844 C C . GLU A 1 133 ? 121.764 -18.983 121.177 1.00 52.53 133 GLU A C 1
ATOM 845 O O . GLU A 1 133 ? 121.423 -19.979 120.531 1.00 53.70 133 GLU A O 1
ATOM 851 N N . ALA A 1 134 ? 120.901 -18.022 121.524 1.00 47.88 134 ALA A N 1
ATOM 852 C CA . ALA A 1 134 ? 119.480 -18.158 121.208 1.00 47.84 134 ALA A CA 1
ATOM 853 C C . ALA A 1 134 ? 119.200 -17.978 119.722 1.00 43.21 134 ALA A C 1
ATOM 854 O O . ALA A 1 134 ? 118.437 -18.782 119.158 1.00 37.73 134 ALA A O 1
ATOM 856 N N . PRO A 1 135 ? 119.756 -16.971 119.030 1.00 52.76 135 PRO A N 1
ATOM 857 C CA . PRO A 1 135 ? 119.463 -16.821 117.597 1.00 56.98 135 PRO A CA 1
ATOM 858 C C . PRO A 1 135 ? 120.285 -17.753 116.719 1.00 63.37 135 PRO A C 1
ATOM 859 O O . PRO A 1 135 ? 120.499 -17.468 115.537 1.00 64.01 135 PRO A O 1
ATOM 863 N N . ALA A 1 136 ? 120.738 -18.876 117.280 1.00 57.20 136 ALA A N 1
ATOM 864 C CA . ALA A 1 136 ? 121.558 -19.815 116.522 1.00 43.62 136 ALA A CA 1
ATOM 865 C C . ALA A 1 136 ? 120.818 -20.327 115.292 1.00 57.49 136 ALA A C 1
ATOM 866 O O . ALA A 1 136 ? 121.227 -20.075 114.154 1.00 69.31 136 ALA A O 1
ATOM 868 N N . PHE A 1 137 ? 119.720 -21.052 115.501 1.00 68.30 137 PHE A N 1
ATOM 869 C CA . PHE A 1 137 ? 119.013 -21.658 114.373 1.00 66.38 137 PHE A CA 1
ATOM 870 C C . PHE A 1 137 ? 118.500 -20.622 113.379 1.00 63.30 137 PHE A C 1
ATOM 871 O O . PHE A 1 137 ? 118.788 -20.760 112.176 1.00 66.15 137 PHE A O 1
ATOM 879 N N . PRO A 1 138 ? 117.730 -19.598 113.782 1.00 54.18 138 PRO A N 1
ATOM 880 C CA . PRO A 1 138 ? 117.178 -18.668 112.777 1.00 53.37 138 PRO A CA 1
ATOM 881 C C . PRO A 1 138 ? 118.205 -18.195 111.766 1.00 58.60 138 PRO A C 1
ATOM 882 O O . PRO A 1 138 ? 117.886 -18.041 110.580 1.00 73.28 138 PRO A O 1
ATOM 886 N N . THR A 1 139 ? 119.441 -17.967 112.208 1.00 55.07 139 THR A N 1
ATOM 887 C CA . THR A 1 139 ? 120.505 -17.595 111.285 1.00 57.13 139 THR A CA 1
ATOM 888 C C . THR A 1 139 ? 120.869 -18.753 110.366 1.00 57.86 139 THR A C 1
ATOM 889 O O . THR A 1 139 ? 121.220 -18.532 109.201 1.00 73.91 139 THR A O 1
ATOM 893 N N . ASN A 1 140 ? 120.791 -19.989 110.864 1.00 60.03 140 ASN A N 1
ATOM 894 C CA . ASN A 1 140 ? 121.019 -21.151 110.013 1.00 65.23 140 ASN A CA 1
ATOM 895 C C . ASN A 1 140 ? 119.978 -21.216 108.903 1.00 72.72 140 ASN A C 1
ATOM 896 O O . ASN A 1 140 ? 120.316 -21.265 107.715 1.00 71.09 140 ASN A O 1
ATOM 901 N N . ASN A 1 141 ? 118.696 -21.213 109.279 1.00 63.23 141 ASN A N 1
ATOM 902 C CA . ASN A 1 141 ? 117.629 -21.277 108.287 1.00 62.09 141 ASN A CA 1
ATOM 903 C C . ASN A 1 141 ? 117.764 -20.159 107.261 1.00 68.57 141 ASN A C 1
ATOM 904 O O . ASN A 1 141 ? 117.496 -20.361 106.070 1.00 54.60 141 ASN A O 1
ATOM 909 N N . ARG A 1 142 ? 118.181 -18.972 107.704 1.00 66.60 142 ARG A N 1
ATOM 910 C CA . ARG A 1 142 ? 118.378 -17.855 106.790 1.00 55.71 142 ARG A CA 1
ATOM 911 C C . ARG A 1 142 ? 119.621 -18.027 105.929 1.00 50.38 142 ARG A C 1
ATOM 912 O O . ARG A 1 142 ? 119.739 -17.365 104.893 1.00 54.85 142 ARG A O 1
ATOM 920 N N . MET A 1 143 ? 120.545 -18.901 106.329 1.00 58.36 143 MET A N 1
ATOM 921 C CA . MET A 1 143 ? 121.768 -19.134 105.572 1.00 71.81 143 MET A CA 1
ATOM 922 C C . MET A 1 143 ? 121.647 -20.316 104.619 1.00 69.90 143 MET A C 1
ATOM 923 O O . MET A 1 143 ? 122.076 -20.221 103.464 1.00 82.53 143 MET A O 1
ATOM 928 N N . VAL A 1 144 ? 121.077 -21.435 105.076 1.00 58.55 144 VAL A N 1
ATOM 929 C CA . VAL A 1 144 ? 120.880 -22.574 104.184 1.00 58.28 144 VAL A CA 1
ATOM 930 C C . VAL A 1 144 ? 119.914 -22.202 103.070 1.00 74.63 144 VAL A C 1
ATOM 931 O O . VAL A 1 144 ? 119.980 -22.755 101.965 1.00 81.69 144 VAL A O 1
ATOM 935 N N . THR A 1 145 ? 118.999 -21.270 103.343 1.00 73.39 145 THR A N 1
ATOM 936 C CA . THR A 1 145 ? 118.091 -20.789 102.309 1.00 66.88 145 THR A CA 1
ATOM 937 C C . THR A 1 145 ? 118.867 -20.238 101.120 1.00 64.74 145 THR A C 1
ATOM 938 O O . THR A 1 145 ? 118.602 -20.599 99.967 1.00 85.86 145 THR A O 1
ATOM 942 N N . SER A 1 146 ? 119.840 -19.368 101.383 1.00 56.76 146 SER A N 1
ATOM 943 C CA . SER A 1 146 ? 120.597 -18.707 100.330 1.00 72.43 146 SER A CA 1
ATOM 944 C C . SER A 1 146 ? 121.802 -19.507 99.853 1.00 69.96 146 SER A C 1
ATOM 945 O O . SER A 1 146 ? 122.414 -19.127 98.849 1.00 77.35 146 SER A O 1
ATOM 948 N N . TRP A 1 147 ? 122.157 -20.598 100.533 1.00 68.48 147 TRP A N 1
ATOM 949 C CA . TRP A 1 147 ? 123.324 -21.387 100.166 1.00 82.09 147 TRP A CA 1
ATOM 950 C C . TRP A 1 147 ? 122.986 -22.706 99.487 1.00 74.00 147 TRP A C 1
ATOM 951 O O . TRP A 1 147 ? 123.903 -23.390 99.019 1.00 61.43 147 TRP A O 1
ATOM 962 N N . PHE A 1 148 ? 121.711 -23.080 99.409 1.00 71.33 148 PHE A N 1
ATOM 963 C CA . PHE A 1 148 ? 121.332 -24.353 98.815 1.00 88.05 148 PHE A CA 1
ATOM 964 C C . PHE A 1 148 ? 119.973 -24.208 98.150 1.00 95.67 148 PHE A C 1
ATOM 965 O O . PHE A 1 148 ? 119.131 -23.443 98.634 1.00 84.36 148 PHE A O 1
ATOM 973 N N . PRO A 1 149 ? 119.725 -24.926 97.041 1.00 83.72 149 PRO A N 1
ATOM 974 C CA . PRO A 1 149 ? 118.380 -24.916 96.444 1.00 57.16 149 PRO A CA 1
ATOM 975 C C . PRO A 1 149 ? 117.317 -25.471 97.380 1.00 64.84 149 PRO A C 1
ATOM 976 O O . PRO A 1 149 ? 117.582 -25.714 98.561 1.00 94.61 149 PRO A O 1
ATOM 980 N N . GLU A 1 150 ? 116.109 -25.682 96.856 1.00 59.23 150 GLU A N 1
ATOM 981 C CA . GLU A 1 150 ? 114.994 -26.122 97.690 1.00 72.80 150 GLU A CA 1
ATOM 982 C C . GLU A 1 150 ? 115.058 -27.620 97.968 1.00 78.02 150 GLU A C 1
ATOM 983 O O . GLU A 1 150 ? 114.896 -28.054 99.115 1.00 76.67 150 GLU A O 1
ATOM 989 N N . HIS A 1 151 ? 115.288 -28.428 96.930 1.00 86.53 151 HIS A N 1
ATOM 990 C CA . HIS A 1 151 ? 115.310 -29.877 97.111 1.00 87.85 151 HIS A CA 1
ATOM 991 C C . HIS A 1 151 ? 116.492 -30.326 97.963 1.00 82.58 151 HIS A C 1
ATOM 992 O O . HIS A 1 151 ? 116.419 -31.377 98.610 1.00 85.92 151 HIS A O 1
ATOM 999 N N . GLU A 1 152 ? 117.579 -29.557 97.980 1.00 67.71 152 GLU A N 1
ATOM 1000 C CA . GLU A 1 152 ? 118.735 -29.868 98.813 1.00 67.12 152 GLU A CA 1
ATOM 1001 C C . GLU A 1 152 ? 118.619 -29.305 100.223 1.00 80.79 152 GLU A C 1
ATOM 1002 O O . GLU A 1 152 ? 119.549 -29.473 101.018 1.00 89.01 152 GLU A O 1
ATOM 1008 N N . ARG A 1 153 ? 117.508 -28.645 100.554 1.00 80.53 153 ARG A N 1
ATOM 1009 C CA . ARG A 1 153 ? 117.402 -27.956 101.835 1.00 67.57 153 ARG A CA 1
ATOM 1010 C C . ARG A 1 153 ? 117.045 -28.920 102.959 1.00 62.91 153 ARG A C 1
ATOM 1011 O O . ARG A 1 153 ? 117.673 -28.903 104.024 1.00 75.02 153 ARG A O 1
ATOM 1019 N N . ALA A 1 154 ? 116.034 -29.765 102.746 1.00 64.77 154 ALA A N 1
ATOM 1020 C CA . ALA A 1 154 ? 115.674 -30.749 103.760 1.00 69.34 154 ALA A CA 1
ATOM 1021 C C . ALA A 1 154 ? 116.868 -31.622 104.119 1.00 70.85 154 ALA A C 1
ATOM 1022 O O . ALA A 1 154 ? 117.120 -31.890 105.300 1.00 73.46 154 ALA A O 1
ATOM 1024 N N . SER A 1 155 ? 117.618 -32.075 103.113 1.00 69.79 155 SER A N 1
ATOM 1025 C CA . SER A 1 155 ? 118.826 -32.848 103.375 1.00 76.48 155 SER A CA 1
ATOM 1026 C C . SER A 1 155 ? 119.920 -32.006 104.017 1.00 83.94 155 SER A C 1
ATOM 1027 O O . SER A 1 155 ? 120.789 -32.557 104.701 1.00 82.34 155 SER A O 1
ATOM 1030 N N . ALA A 1 156 ? 119.895 -30.686 103.814 1.00 89.34 156 ALA A N 1
ATOM 1031 C CA . ALA A 1 156 ? 120.920 -29.820 104.388 1.00 66.86 156 ALA A CA 1
ATOM 1032 C C . ALA A 1 156 ? 120.706 -29.630 105.885 1.00 59.90 156 ALA A C 1
ATOM 1033 O O . ALA A 1 156 ? 121.650 -29.742 106.676 1.00 64.08 156 ALA A O 1
ATOM 1035 N N . VAL A 1 157 ? 119.471 -29.332 106.296 1.00 69.83 157 VAL A N 1
ATOM 1036 C CA . VAL A 1 157 ? 119.191 -29.164 107.719 1.00 62.61 157 VAL A CA 1
ATOM 1037 C C . VAL A 1 157 ? 119.337 -30.492 108.449 1.00 60.37 157 VAL A C 1
ATOM 1038 O O . VAL A 1 157 ? 119.929 -30.557 109.533 1.00 67.59 157 VAL A O 1
ATOM 1042 N N . GLY A 1 158 ? 118.809 -31.571 107.870 1.00 45.41 158 GLY A N 1
ATOM 1043 C CA . GLY A 1 158 ? 118.973 -32.882 108.468 1.00 42.04 158 GLY A CA 1
ATOM 1044 C C . GLY A 1 158 ? 120.421 -33.277 108.653 1.00 54.12 158 GLY A C 1
ATOM 1045 O O . GLY A 1 158 ? 120.721 -34.127 109.497 1.00 66.61 158 GLY A O 1
ATOM 1046 N N . PHE A 1 159 ? 121.330 -32.673 107.886 1.00 52.10 159 PHE A N 1
ATOM 1047 C CA . PHE A 1 159 ? 122.748 -32.983 108.024 1.00 38.13 159 PHE A CA 1
ATOM 1048 C C . PHE A 1 159 ? 123.295 -32.481 109.355 1.00 52.57 159 PHE A C 1
ATOM 1049 O O . PHE A 1 159 ? 123.896 -33.249 110.117 1.00 53.51 159 PHE A O 1
ATOM 1057 N N . TYR A 1 160 ? 123.095 -31.196 109.661 1.00 60.88 160 TYR A N 1
ATOM 1058 C CA . TYR A 1 160 ? 123.712 -30.618 110.848 1.00 51.19 160 TYR A CA 1
ATOM 1059 C C . TYR A 1 160 ? 122.891 -30.820 112.116 1.00 53.53 160 TYR A C 1
ATOM 1060 O O . TYR A 1 160 ? 123.462 -30.783 113.212 1.00 61.97 160 TYR A O 1
ATOM 1069 N N . THR A 1 161 ? 121.577 -31.035 112.005 1.00 52.54 161 THR A N 1
ATOM 1070 C CA . THR A 1 161 ? 120.791 -31.371 113.190 1.00 51.44 161 THR A CA 1
ATOM 1071 C C . THR A 1 161 ? 120.977 -32.831 113.579 1.00 48.86 161 THR A C 1
ATOM 1072 O O . THR A 1 161 ? 121.082 -33.149 114.768 1.00 47.23 161 THR A O 1
ATOM 1076 N N . SER A 1 162 ? 121.006 -33.732 112.595 1.00 55.92 162 SER A N 1
ATOM 1077 C CA . SER A 1 162 ? 121.312 -35.127 112.886 1.00 45.41 162 SER A CA 1
ATOM 1078 C C . SER A 1 162 ? 122.748 -35.276 113.367 1.00 51.54 162 SER A C 1
ATOM 1079 O O . SER A 1 162 ? 123.023 -36.058 114.286 1.00 53.14 162 SER A O 1
ATOM 1082 N N . GLY A 1 163 ? 123.674 -34.517 112.776 1.00 42.46 163 GLY A N 1
ATOM 1083 C CA . GLY A 1 163 ? 125.075 -34.671 113.115 1.00 30.14 163 GLY A CA 1
ATOM 1084 C C . GLY A 1 163 ? 125.434 -34.110 114.476 1.00 37.15 163 GLY A C 1
ATOM 1085 O O . GLY A 1 163 ? 126.417 -34.541 115.083 1.00 50.14 163 GLY A O 1
ATOM 1086 N N . GLN A 1 164 ? 124.656 -33.145 114.974 1.00 42.18 164 GLN A N 1
ATOM 1087 C CA . GLN A 1 164 ? 124.950 -32.544 116.272 1.00 38.28 164 GLN A CA 1
ATOM 1088 C C . GLN A 1 164 ? 125.155 -33.608 117.343 1.00 36.62 164 GLN A C 1
ATOM 1089 O O . GLN A 1 164 ? 126.026 -33.470 118.208 1.00 37.37 164 GLN A O 1
ATOM 1095 N N . PHE A 1 165 ? 124.351 -34.673 117.307 1.00 38.66 165 PHE A N 1
ATOM 1096 C CA . PHE A 1 165 ? 124.446 -35.714 118.323 1.00 34.42 165 PHE A CA 1
ATOM 1097 C C . PHE A 1 165 ? 125.692 -36.567 118.134 1.00 35.68 165 PHE A C 1
ATOM 1098 O O . PHE A 1 165 ? 126.194 -37.150 119.101 1.00 34.09 165 PHE A O 1
ATOM 1106 N N . VAL A 1 166 ? 126.202 -36.655 116.904 1.00 27.79 166 VAL A N 1
ATOM 1107 C CA . VAL A 1 166 ? 127.495 -37.296 116.685 1.00 32.09 166 VAL A CA 1
ATOM 1108 C C . VAL A 1 166 ? 128.597 -36.488 117.359 1.00 41.57 166 VAL A C 1
ATOM 1109 O O . VAL A 1 166 ? 129.503 -37.047 117.989 1.00 50.34 166 VAL A O 1
ATOM 1113 N N . GLY A 1 167 ? 128.535 -35.160 117.238 1.00 36.07 167 GLY A N 1
ATOM 1114 C CA . GLY A 1 167 ? 129.520 -34.320 117.899 1.00 37.27 167 GLY A CA 1
ATOM 1115 C C . GLY A 1 167 ? 129.493 -34.471 119.408 1.00 37.34 167 GLY A C 1
ATOM 1116 O O . GLY A 1 167 ? 130.543 -34.559 120.050 1.00 41.05 167 GLY A O 1
ATOM 1117 N N . LEU A 1 168 ? 128.294 -34.502 119.995 1.00 41.09 168 LEU A N 1
ATOM 1118 C CA . LEU A 1 168 ? 128.181 -34.690 121.438 1.00 35.75 168 LEU A CA 1
ATOM 1119 C C . LEU A 1 168 ? 128.604 -36.091 121.858 1.00 31.55 168 LEU A C 1
ATOM 1120 O O . LEU A 1 168 ? 129.033 -36.290 123.000 1.00 21.48 168 LEU A O 1
ATOM 1125 N N . ALA A 1 169 ? 128.494 -37.069 120.956 1.00 31.09 169 ALA A N 1
ATOM 1126 C CA . ALA A 1 169 ? 128.822 -38.445 121.314 1.00 25.77 169 ALA A CA 1
ATOM 1127 C C . ALA A 1 169 ? 130.326 -38.639 121.461 1.00 33.07 169 ALA A C 1
ATOM 1128 O O . ALA A 1 169 ? 130.779 -39.348 122.367 1.00 36.82 169 ALA A O 1
ATOM 1130 N N . PHE A 1 170 ? 131.116 -38.028 120.579 1.00 37.16 170 PHE A N 1
ATOM 1131 C CA . PHE A 1 170 ? 132.565 -38.178 120.634 1.00 34.45 170 PHE A CA 1
ATOM 1132 C C . PHE A 1 170 ? 133.234 -37.158 121.542 1.00 37.40 170 PHE A C 1
ATOM 1133 O O . PHE A 1 170 ? 134.284 -37.457 122.123 1.00 61.82 170 PHE A O 1
ATOM 1141 N N . LEU A 1 171 ? 132.657 -35.966 121.689 1.00 31.44 171 LEU A N 1
ATOM 1142 C CA . LEU A 1 171 ? 133.273 -34.931 122.511 1.00 31.90 171 LEU A CA 1
ATOM 1143 C C . LEU A 1 171 ? 132.906 -35.043 123.984 1.00 30.38 171 LEU A C 1
ATOM 1144 O O . LEU A 1 171 ? 133.695 -34.627 124.841 1.00 24.26 171 LEU A O 1
ATOM 1149 N N . THR A 1 172 ? 131.736 -35.595 124.307 1.00 34.75 172 THR A N 1
ATOM 1150 C CA . THR A 1 172 ? 131.354 -35.720 125.712 1.00 31.11 172 THR A CA 1
ATOM 1151 C C . THR A 1 172 ? 132.295 -36.638 126.477 1.00 32.11 172 THR A C 1
ATOM 1152 O O . THR A 1 172 ? 132.701 -36.274 127.595 1.00 38.51 172 THR A O 1
ATOM 1156 N N . PRO A 1 173 ? 132.677 -37.813 125.968 1.00 28.84 173 PRO A N 1
ATOM 1157 C CA . PRO A 1 173 ? 133.707 -38.597 126.670 1.00 29.26 173 PRO A CA 1
ATOM 1158 C C . PRO A 1 173 ? 135.042 -37.882 126.743 1.00 29.34 173 PRO A C 1
ATOM 1159 O O . PRO A 1 173 ? 135.790 -38.073 127.711 1.00 30.78 173 PRO A O 1
ATOM 1163 N N . LEU A 1 174 ? 135.364 -37.060 125.743 1.00 27.16 174 LEU A N 1
ATOM 1164 C CA . LEU A 1 174 ? 136.619 -36.318 125.761 1.00 33.82 174 LEU A CA 1
ATOM 1165 C C . LEU A 1 174 ? 136.662 -35.344 126.932 1.00 31.75 174 LEU A C 1
ATOM 1166 O O . LEU A 1 174 ? 137.598 -35.365 127.738 1.00 32.15 174 LEU A O 1
ATOM 1171 N N . LEU A 1 175 ? 135.652 -34.477 127.041 1.00 37.86 175 LEU A N 1
ATOM 1172 C CA . LEU A 1 175 ? 135.638 -33.496 128.120 1.00 28.41 175 LEU A CA 1
ATOM 1173 C C . LEU A 1 175 ? 135.659 -34.177 129.481 1.00 28.48 175 LEU A C 1
ATOM 1174 O O . LEU A 1 175 ? 136.393 -33.755 130.382 1.00 24.71 175 LEU A O 1
ATOM 1179 N N . ILE A 1 176 ? 134.861 -35.234 129.650 1.00 37.47 176 ILE A N 1
ATOM 1180 C CA . ILE A 1 176 ? 134.908 -36.003 130.890 1.00 38.09 176 ILE A CA 1
ATOM 1181 C C . ILE A 1 176 ? 136.322 -36.503 131.143 1.00 31.49 176 ILE A C 1
ATOM 1182 O O . ILE A 1 176 ? 136.830 -36.432 132.268 1.00 33.52 176 ILE A O 1
ATOM 1187 N N . TRP A 1 177 ? 136.982 -37.010 130.101 1.00 29.78 177 TRP A N 1
ATOM 1188 C CA . TRP A 1 177 ? 138.373 -37.421 130.246 1.00 31.20 177 TRP A CA 1
ATOM 1189 C C . TRP A 1 177 ? 139.260 -36.230 130.583 1.00 39.59 177 TRP A C 1
ATOM 1190 O O . TRP A 1 177 ? 140.189 -36.346 131.390 1.00 52.89 177 TRP A O 1
ATOM 1201 N N . ILE A 1 178 ? 138.989 -35.072 129.977 1.00 36.19 178 ILE A N 1
ATOM 1202 C CA . ILE A 1 178 ? 139.684 -33.852 130.374 1.00 28.40 178 ILE A CA 1
ATOM 1203 C C . ILE A 1 178 ? 139.313 -33.482 131.804 1.00 35.85 178 ILE A C 1
ATOM 1204 O O . ILE A 1 178 ? 140.171 -33.075 132.597 1.00 30.61 178 ILE A O 1
ATOM 1209 N N . GLN A 1 179 ? 138.032 -33.621 132.157 1.00 48.38 179 GLN A N 1
ATOM 1210 C CA . GLN A 1 179 ? 137.591 -33.301 133.511 1.00 35.31 179 GLN A CA 1
ATOM 1211 C C . GLN A 1 179 ? 138.230 -34.231 134.533 1.00 37.48 179 GLN A C 1
ATOM 1212 O O . GLN A 1 179 ? 138.530 -33.815 135.658 1.00 47.01 179 GLN A O 1
ATOM 1218 N N . GLU A 1 180 ? 138.432 -35.498 134.170 1.00 45.15 180 GLU A N 1
ATOM 1219 C CA . GLU A 1 180 ? 139.080 -36.437 135.075 1.00 36.67 180 GLU A CA 1
ATOM 1220 C C . GLU A 1 180 ? 140.594 -36.305 135.060 1.00 33.82 180 GLU A C 1
ATOM 1221 O O . GLU A 1 180 ? 141.245 -36.691 136.038 1.00 41.99 180 GLU A O 1
ATOM 1227 N N . MET A 1 181 ? 141.168 -35.769 133.983 1.00 41.15 181 MET A N 1
ATOM 1228 C CA . MET A 1 181 ? 142.598 -35.478 133.935 1.00 43.82 181 MET A CA 1
ATOM 1229 C C . MET A 1 181 ? 142.883 -34.076 134.470 1.00 39.98 181 MET A C 1
ATOM 1230 O O . MET A 1 181 ? 143.641 -33.912 135.431 1.00 35.71 181 MET A O 1
ATOM 1235 N N . LEU A 1 182 ? 142.280 -33.062 133.859 1.00 49.34 182 LEU A N 1
ATOM 1236 C CA . LEU A 1 182 ? 142.376 -31.690 134.331 1.00 46.44 182 LEU A CA 1
ATOM 1237 C C . LEU A 1 182 ? 141.116 -31.312 135.101 1.00 50.05 182 LEU A C 1
ATOM 1238 O O . LEU A 1 182 ? 140.059 -31.931 134.955 1.00 66.39 182 LEU A O 1
ATOM 1243 N N . SER A 1 183 ? 141.240 -30.277 135.928 1.00 28.59 183 SER A N 1
ATOM 1244 C CA . SER A 1 183 ? 140.097 -29.789 136.682 1.00 39.90 183 SER A CA 1
ATOM 1245 C C . SER A 1 183 ? 138.944 -29.447 135.741 1.00 41.98 183 SER A C 1
ATOM 1246 O O . SER A 1 183 ? 139.134 -29.161 134.554 1.00 33.37 183 SER A O 1
ATOM 1249 N N . TRP A 1 184 ? 137.729 -29.478 136.292 1.00 43.03 184 TRP A N 1
ATOM 1250 C CA . TRP A 1 184 ? 136.539 -29.198 135.497 1.00 38.38 184 TRP A CA 1
ATOM 1251 C C . TRP A 1 184 ? 136.600 -27.838 134.818 1.00 34.45 184 TRP A C 1
ATOM 1252 O O . TRP A 1 184 ? 135.895 -27.623 133.826 1.00 32.62 184 TRP A O 1
ATOM 1263 N N . HIS A 1 185 ? 137.419 -26.916 135.327 1.00 33.81 185 HIS A N 1
ATOM 1264 C CA . HIS A 1 185 ? 137.521 -25.603 134.700 1.00 28.18 185 HIS A CA 1
ATOM 1265 C C . HIS A 1 185 ? 137.954 -25.729 133.246 1.00 28.84 185 HIS A C 1
ATOM 1266 O O . HIS A 1 185 ? 137.404 -25.059 132.364 1.00 25.05 185 HIS A O 1
ATOM 1273 N N . TRP A 1 186 ? 138.931 -26.599 132.976 1.00 31.62 186 TRP A N 1
ATOM 1274 C CA . TRP A 1 186 ? 139.465 -26.730 131.626 1.00 47.66 186 TRP A CA 1
ATOM 1275 C C . TRP A 1 186 ? 138.426 -27.241 130.639 1.00 39.71 186 TRP A C 1
ATOM 1276 O O . TRP A 1 186 ? 138.565 -27.006 129.434 1.00 32.76 186 TRP A O 1
ATOM 1287 N N . VAL A 1 187 ? 137.393 -27.938 131.113 1.00 39.89 187 VAL A N 1
ATOM 1288 C CA . VAL A 1 187 ? 136.269 -28.264 130.240 1.00 28.01 187 VAL A CA 1
ATOM 1289 C C . VAL A 1 187 ? 135.692 -26.990 129.640 1.00 33.88 187 VAL A C 1
ATOM 1290 O O . VAL A 1 187 ? 135.332 -26.947 128.456 1.00 28.99 187 VAL A O 1
ATOM 1294 N N . PHE A 1 188 ? 135.605 -25.929 130.443 1.00 33.78 188 PHE A N 1
ATOM 1295 C CA . PHE A 1 188 ? 135.062 -24.659 129.982 1.00 29.00 188 PHE A CA 1
ATOM 1296 C C . PHE A 1 188 ? 136.108 -23.776 129.319 1.00 36.03 188 PHE A C 1
ATOM 1297 O O . PHE A 1 188 ? 135.765 -22.989 128.430 1.00 39.48 188 PHE A O 1
ATOM 1305 N N . ILE A 1 189 ? 137.375 -23.880 129.729 1.00 33.18 189 ILE A N 1
ATOM 1306 C CA . ILE A 1 189 ? 138.431 -23.133 129.052 1.00 23.44 189 ILE A CA 1
ATOM 1307 C C . ILE A 1 189 ? 138.597 -23.639 127.625 1.00 25.31 189 ILE A C 1
ATOM 1308 O O . ILE A 1 189 ? 138.652 -22.854 126.671 1.00 23.69 189 ILE A O 1
ATOM 1313 N N . VAL A 1 190 ? 138.676 -24.961 127.459 1.00 29.48 190 VAL A N 1
ATOM 1314 C CA . VAL A 1 190 ? 138.800 -25.545 126.125 1.00 25.24 190 VAL A CA 1
ATOM 1315 C C . VAL A 1 190 ? 137.595 -25.166 125.274 1.00 25.41 190 VAL A C 1
ATOM 1316 O O . VAL A 1 190 ? 137.722 -24.472 124.258 1.00 33.06 190 VAL A O 1
ATOM 1320 N N . THR A 1 191 ? 136.405 -25.618 125.680 1.00 31.95 191 THR A N 1
ATOM 1321 C CA . THR A 1 191 ? 135.195 -25.321 124.918 1.00 25.89 191 THR A CA 1
ATOM 1322 C C . THR A 1 191 ? 135.092 -23.836 124.597 1.00 22.27 191 THR A C 1
ATOM 1323 O O . THR A 1 191 ? 134.773 -23.458 123.464 1.00 41.68 191 THR A O 1
ATOM 1327 N N . GLY A 1 192 ? 135.370 -22.978 125.579 1.00 31.57 192 GLY A N 1
ATOM 1328 C CA . GLY A 1 192 ? 135.284 -21.546 125.342 1.00 23.80 192 GLY A CA 1
ATOM 1329 C C . GLY A 1 192 ? 136.378 -21.045 124.418 1.00 29.34 192 GLY A C 1
ATOM 1330 O O . GLY A 1 192 ? 136.114 -20.294 123.474 1.00 33.84 192 GLY A O 1
ATOM 1331 N N . GLY A 1 193 ? 137.623 -21.452 124.678 1.00 27.50 193 GLY A N 1
ATOM 1332 C CA . GLY A 1 193 ? 138.725 -21.027 123.829 1.00 12.90 193 GLY A CA 1
ATOM 1333 C C . GLY A 1 193 ? 138.527 -21.423 122.378 1.00 24.54 193 GLY A C 1
ATOM 1334 O O . GLY A 1 193 ? 138.743 -20.618 121.470 1.00 32.18 193 GLY A O 1
ATOM 1335 N N . ILE A 1 194 ? 138.111 -22.668 122.142 1.00 28.79 194 ILE A N 1
ATOM 1336 C CA . ILE A 1 194 ? 137.849 -23.124 120.778 1.00 25.12 194 ILE A CA 1
ATOM 1337 C C . ILE A 1 194 ? 136.847 -22.200 120.097 1.00 37.84 194 ILE A C 1
ATOM 1338 O O . ILE A 1 194 ? 137.070 -21.728 118.975 1.00 32.18 194 ILE A O 1
ATOM 1343 N N . GLY A 1 195 ? 135.724 -21.933 120.764 1.00 45.50 195 GLY A N 1
ATOM 1344 C CA . GLY A 1 195 ? 134.723 -21.053 120.185 1.00 31.62 195 GLY A CA 1
ATOM 1345 C C . GLY A 1 195 ? 135.286 -19.697 119.807 1.00 35.46 195 GLY A C 1
ATOM 1346 O O . GLY A 1 195 ? 134.984 -19.165 118.737 1.00 39.57 195 GLY A O 1
ATOM 1347 N N . ILE A 1 196 ? 136.117 -19.118 120.680 1.00 39.00 196 ILE A N 1
ATOM 1348 C CA . ILE A 1 196 ? 136.736 -17.831 120.372 1.00 31.05 196 ILE A CA 1
ATOM 1349 C C . ILE A 1 196 ? 137.552 -17.924 119.093 1.00 40.90 196 ILE A C 1
ATOM 1350 O O . ILE A 1 196 ? 137.649 -16.949 118.338 1.00 48.15 196 ILE A O 1
ATOM 1355 N N . ILE A 1 197 ? 138.151 -19.084 118.826 1.00 37.27 197 ILE A N 1
ATOM 1356 C CA . ILE A 1 197 ? 138.935 -19.248 117.607 1.00 39.83 197 ILE A CA 1
ATOM 1357 C C . ILE A 1 197 ? 138.023 -19.463 116.407 1.00 39.02 197 ILE A C 1
ATOM 1358 O O . ILE A 1 197 ? 138.227 -18.864 115.345 1.00 38.97 197 ILE A O 1
ATOM 1363 N N . TRP A 1 198 ? 137.005 -20.316 116.549 1.00 33.71 198 TRP A N 1
ATOM 1364 C CA . TRP A 1 198 ? 136.109 -20.577 115.427 1.00 39.19 198 TRP A CA 1
ATOM 1365 C C . TRP A 1 198 ? 135.373 -19.317 114.995 1.00 35.68 198 TRP A C 1
ATOM 1366 O O . TRP A 1 198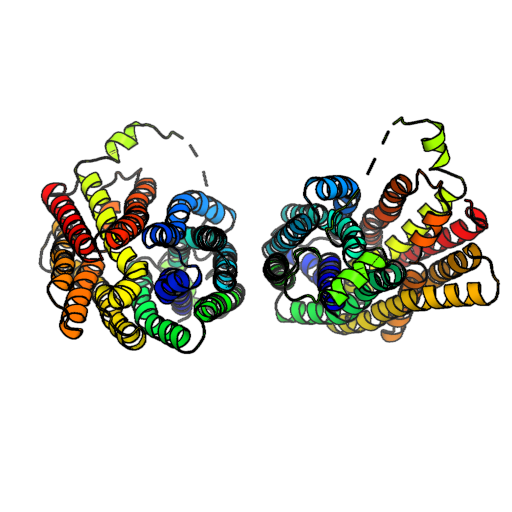 ? 135.070 -19.153 113.808 1.00 49.03 198 TRP A O 1
ATOM 1377 N N . SER A 1 199 ? 135.073 -18.420 115.937 1.00 33.71 199 SER A N 1
ATOM 1378 C CA . SER A 1 199 ? 134.470 -17.143 115.573 1.00 35.83 199 SER A CA 1
ATOM 1379 C C . SER A 1 199 ? 135.346 -16.401 114.572 1.00 40.56 199 SER A C 1
ATOM 1380 O O . SER A 1 199 ? 134.865 -15.915 113.542 1.00 40.60 199 SER A O 1
ATOM 1383 N N . LEU A 1 200 ? 136.648 -16.322 114.856 1.00 45.54 200 LEU A N 1
ATOM 1384 C CA . LEU A 1 200 ? 137.566 -15.627 113.960 1.00 43.08 200 LEU A CA 1
ATOM 1385 C C . LEU A 1 200 ? 137.628 -16.309 112.600 1.00 45.08 200 LEU A C 1
ATOM 1386 O O . LEU A 1 200 ? 137.660 -15.638 111.561 1.00 55.86 200 LEU A O 1
ATOM 1391 N N . ILE A 1 201 ? 137.648 -17.644 112.583 1.00 43.48 201 ILE A N 1
ATOM 1392 C CA . ILE A 1 201 ? 137.629 -18.372 111.316 1.00 40.20 201 ILE A CA 1
ATOM 1393 C C . ILE A 1 201 ? 136.383 -18.004 110.522 1.00 37.66 201 ILE A C 1
ATOM 1394 O O . ILE A 1 201 ? 136.462 -17.609 109.353 1.00 37.14 201 ILE A O 1
ATOM 1399 N N . TRP A 1 202 ? 135.214 -18.121 111.155 1.00 43.73 202 TRP A N 1
ATOM 1400 C CA . TRP A 1 202 ? 133.958 -17.801 110.485 1.00 41.89 202 TRP A CA 1
ATOM 1401 C C . TRP A 1 202 ? 133.988 -16.410 109.866 1.00 41.02 202 TRP A C 1
ATOM 1402 O O . TRP A 1 202 ? 133.523 -16.212 108.738 1.00 40.22 202 TRP A O 1
ATOM 1413 N N . PHE A 1 203 ? 134.527 -15.430 110.594 1.00 45.35 203 PHE A N 1
ATOM 1414 C CA . PHE A 1 203 ? 134.517 -14.056 110.105 1.00 41.89 203 PHE A CA 1
ATOM 1415 C C . PHE A 1 203 ? 135.245 -13.940 108.772 1.00 45.86 203 PHE A C 1
ATOM 1416 O O . PHE A 1 203 ? 134.832 -13.171 107.896 1.00 59.53 203 PHE A O 1
ATOM 1424 N N . LYS A 1 204 ? 136.325 -14.702 108.593 1.00 50.64 204 LYS A N 1
ATOM 1425 C CA . LYS A 1 204 ? 137.093 -14.630 107.354 1.00 50.63 204 LYS A CA 1
ATOM 1426 C C . LYS A 1 204 ? 136.460 -15.479 106.257 1.00 62.09 204 LYS A C 1
ATOM 1427 O O . LYS A 1 204 ? 136.041 -14.961 105.217 1.00 85.77 204 LYS A O 1
ATOM 1433 N N . VAL A 1 205 ? 136.383 -16.792 106.480 1.00 55.95 205 VAL A N 1
ATOM 1434 C CA . VAL A 1 205 ? 136.018 -17.714 105.409 1.00 59.61 205 VAL A CA 1
ATOM 1435 C C . VAL A 1 205 ? 134.618 -17.418 104.886 1.00 63.42 205 VAL A C 1
ATOM 1436 O O . VAL A 1 205 ? 134.382 -17.418 103.672 1.00 74.68 205 VAL A O 1
ATOM 1440 N N . TYR A 1 206 ? 133.670 -17.163 105.782 1.00 57.62 206 TYR A N 1
ATOM 1441 C CA . TYR A 1 206 ? 132.273 -17.124 105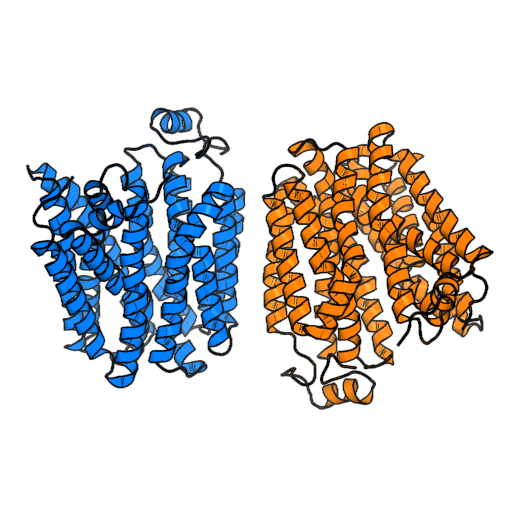.383 1.00 58.59 206 TYR A CA 1
ATOM 1442 C C . TYR A 1 206 ? 131.913 -15.794 104.739 1.00 51.48 206 TYR A C 1
ATOM 1443 O O . TYR A 1 206 ? 132.395 -14.732 105.144 1.00 38.05 206 TYR A O 1
ATOM 1452 N N . GLN A 1 207 ? 131.049 -15.870 103.733 1.00 61.62 207 GLN A N 1
ATOM 1453 C CA . GLN A 1 207 ? 130.472 -14.716 103.064 1.00 70.39 207 GLN A CA 1
ATOM 1454 C C . GLN A 1 207 ? 129.388 -15.232 102.125 1.00 76.50 207 GLN A C 1
ATOM 1455 O O . GLN A 1 207 ? 129.464 -16.383 101.678 1.00 74.32 207 GLN A O 1
ATOM 1461 N N . PRO A 1 208 ? 128.366 -14.438 101.815 1.00 68.77 208 PRO A N 1
ATOM 1462 C CA . PRO A 1 208 ? 127.269 -14.931 100.970 1.00 74.76 208 PRO A CA 1
ATOM 1463 C C . PRO A 1 208 ? 127.800 -15.556 99.692 1.00 80.98 208 PRO A C 1
ATOM 1464 O O . PRO A 1 208 ? 128.900 -15.205 99.239 1.00 89.35 208 PRO A O 1
ATOM 1468 N N . PRO A 1 209 ? 127.057 -16.487 99.083 1.00 77.09 209 PRO A N 1
ATOM 1469 C CA . PRO A 1 209 ? 127.554 -17.116 97.845 1.00 79.67 209 PRO A CA 1
ATOM 1470 C C . PRO A 1 209 ? 128.009 -16.109 96.806 1.00 81.80 209 PRO A C 1
ATOM 1471 O O . PRO A 1 209 ? 129.014 -16.334 96.121 1.00 84.37 209 PRO A O 1
ATOM 1475 N N . ARG A 1 210 ? 127.285 -14.998 96.672 1.00 76.32 210 ARG A N 1
ATOM 1476 C CA . ARG A 1 210 ? 127.679 -13.965 95.723 1.00 88.20 210 ARG A CA 1
ATOM 1477 C C . ARG A 1 210 ? 129.050 -13.393 96.071 1.00 90.49 210 ARG A C 1
ATOM 1478 O O . ARG A 1 210 ? 129.882 -13.175 95.182 1.00 92.05 210 ARG A O 1
ATOM 1486 N N . LEU A 1 211 ? 129.310 -13.155 97.359 1.00 89.58 211 LEU A N 1
ATOM 1487 C CA . LEU A 1 211 ? 130.567 -12.567 97.811 1.00 73.32 211 LEU A CA 1
ATOM 1488 C C . LEU A 1 211 ? 131.570 -13.622 98.269 1.00 75.27 211 LEU A C 1
ATOM 1489 O O . LEU A 1 211 ? 132.410 -13.340 99.130 1.00 73.40 211 LEU A O 1
ATOM 1494 N N . THR A 1 212 ? 131.501 -14.835 97.723 1.00 87.56 212 THR A N 1
ATOM 1495 C CA . THR A 1 212 ? 132.382 -15.929 98.127 1.00 89.69 212 THR A CA 1
ATOM 1496 C C . THR A 1 212 ? 133.364 -16.211 96.996 1.00 75.94 212 THR A C 1
ATOM 1497 O O . THR A 1 212 ? 132.983 -16.771 95.963 1.00 79.75 212 THR A O 1
ATOM 1501 N N . LYS A 1 213 ? 134.620 -15.823 97.193 1.00 74.88 213 LYS A N 1
ATOM 1502 C CA . LYS A 1 213 ? 135.657 -16.135 96.223 1.00 81.59 213 LYS A CA 1
ATOM 1503 C C . LYS A 1 213 ? 135.997 -17.620 96.283 1.00 87.74 213 LYS A C 1
ATOM 1504 O O . LYS A 1 213 ? 135.855 -18.276 97.319 1.00 80.52 213 LYS A O 1
ATOM 1510 N N . GLY A 1 214 ? 136.451 -18.152 95.150 1.00 95.59 214 GLY A N 1
ATOM 1511 C CA . GLY A 1 214 ? 136.677 -19.570 95.009 1.00 90.92 214 GLY A CA 1
ATOM 1512 C C . GLY A 1 214 ? 135.452 -20.340 94.579 1.00 88.11 214 GLY A C 1
ATOM 1513 O O . GLY A 1 214 ? 135.581 -21.500 94.164 1.00 79.08 214 GLY A O 1
ATOM 1514 N N . ILE A 1 215 ? 134.259 -19.751 94.698 1.00 84.06 215 ILE A N 1
ATOM 1515 C CA . ILE A 1 215 ? 133.082 -20.406 94.165 1.00 85.39 215 ILE A CA 1
ATOM 1516 C C . ILE A 1 215 ? 133.219 -20.561 92.653 1.00 84.31 215 ILE A C 1
ATOM 1517 O O . ILE A 1 215 ? 134.078 -19.949 92.003 1.00 85.23 215 ILE A O 1
ATOM 1522 N N . SER A 1 216 ? 132.368 -21.411 92.095 1.00 97.05 216 SER A N 1
ATOM 1523 C CA . SER A 1 216 ? 132.353 -21.652 90.661 1.00 92.60 216 SER A CA 1
ATOM 1524 C C . SER A 1 216 ? 131.223 -20.862 90.018 1.00 90.20 216 SER A C 1
ATOM 1525 O O . SER A 1 216 ? 130.132 -20.739 90.583 1.00 82.03 216 SER A O 1
ATOM 1528 N N . LYS A 1 217 ? 131.498 -20.316 88.832 1.00 103.68 217 LYS A N 1
ATOM 1529 C CA . LYS A 1 217 ? 130.496 -19.519 88.134 1.00 93.14 217 LYS A CA 1
ATOM 1530 C C . LYS A 1 217 ? 129.238 -20.334 87.858 1.00 91.94 217 LYS A C 1
ATOM 1531 O O . LYS A 1 217 ? 128.117 -19.849 88.057 1.00 88.27 217 LYS A O 1
ATOM 1537 N N . ALA A 1 218 ? 129.403 -21.581 87.408 1.00 103.72 218 ALA A N 1
ATOM 1538 C CA . ALA A 1 218 ? 128.248 -22.440 87.173 1.00 100.14 218 ALA A CA 1
ATOM 1539 C C . ALA A 1 218 ? 127.620 -22.902 88.480 1.00 104.66 218 ALA A C 1
ATOM 1540 O O . ALA A 1 218 ? 126.397 -23.067 88.555 1.00 98.26 218 ALA A O 1
ATOM 1542 N N . GLU A 1 219 ? 128.435 -23.115 89.515 1.00 109.44 219 GLU A N 1
ATOM 1543 C CA . GLU A 1 219 ? 127.911 -23.546 90.806 1.00 94.03 219 GLU A CA 1
ATOM 1544 C C . GLU A 1 219 ? 126.939 -22.518 91.371 1.00 79.81 219 GLU A C 1
ATOM 1545 O O . GLU A 1 219 ? 125.852 -22.867 91.845 1.00 80.38 219 GLU A O 1
ATOM 1551 N N . LEU A 1 220 ? 127.316 -21.239 91.326 1.00 80.55 220 LEU A N 1
ATOM 1552 C CA . LEU A 1 220 ? 126.427 -20.189 91.812 1.00 84.74 220 LEU A CA 1
ATOM 1553 C C . LEU A 1 220 ? 125.125 -20.162 91.022 1.00 81.83 220 LEU A C 1
ATOM 1554 O O . LEU A 1 220 ? 124.040 -20.048 91.604 1.00 78.35 220 LEU A O 1
ATOM 1559 N N . ASP A 1 221 ? 125.209 -20.270 89.694 1.00 90.83 221 ASP A N 1
ATOM 1560 C CA . ASP A 1 221 ? 124.000 -20.270 88.876 1.00 96.83 221 ASP A CA 1
ATOM 1561 C C . ASP A 1 221 ? 123.075 -21.418 89.261 1.00 81.17 221 ASP A C 1
ATOM 1562 O O . ASP A 1 221 ? 121.850 -21.255 89.285 1.00 86.55 221 ASP A O 1
ATOM 1567 N N . TYR A 1 222 ? 123.641 -22.590 89.560 1.00 79.16 222 TYR A N 1
ATOM 1568 C CA . TYR A 1 222 ? 122.828 -23.704 90.034 1.00 86.72 222 TYR A CA 1
ATOM 1569 C C . TYR A 1 222 ? 122.015 -23.294 91.255 1.00 90.05 222 TYR A C 1
ATOM 1570 O O . TYR A 1 222 ? 120.814 -23.573 91.342 1.00 73.16 222 TYR A O 1
ATOM 1579 N N . ILE A 1 223 ? 122.656 -22.614 92.208 1.00 97.61 223 ILE A N 1
ATOM 1580 C CA . ILE A 1 223 ? 121.944 -22.170 93.403 1.00 98.17 223 ILE A CA 1
ATOM 1581 C C . ILE A 1 223 ? 120.910 -21.115 93.033 1.00 105.37 223 ILE A C 1
ATOM 1582 O O . ILE A 1 223 ? 119.725 -21.240 93.364 1.00 99.54 223 ILE A O 1
ATOM 1587 N N . ARG A 1 224 ? 121.339 -20.066 92.329 1.00 98.28 224 ARG A N 1
ATOM 1588 C CA . ARG A 1 224 ? 120.431 -18.977 91.985 1.00 81.15 224 ARG A CA 1
ATOM 1589 C C . ARG A 1 224 ? 119.237 -19.489 91.186 1.00 89.19 224 ARG A C 1
ATOM 1590 O O . ARG A 1 224 ? 118.081 -19.230 91.541 1.00 93.12 224 ARG A O 1
ATOM 1598 N N . ASP A 1 225 ? 119.497 -20.221 90.099 1.00 109.20 225 ASP A N 1
ATOM 1599 C CA . ASP A 1 225 ? 118.403 -20.805 89.329 1.00 116.87 225 ASP A CA 1
ATOM 1600 C C . ASP A 1 225 ? 117.641 -21.835 90.153 1.00 105.50 225 ASP A C 1
ATOM 1601 O O . ASP A 1 225 ? 116.413 -21.943 90.045 1.00 103.48 225 ASP A O 1
ATOM 1606 N N . GLY A 1 226 ? 118.351 -22.603 90.982 1.00 102.98 226 GLY A N 1
ATOM 1607 C CA . GLY A 1 226 ? 117.689 -23.599 91.807 1.00 110.16 226 GLY A CA 1
ATOM 1608 C C . GLY A 1 226 ? 116.870 -22.997 92.930 1.00 107.33 226 GLY A C 1
ATOM 1609 O O . GLY A 1 226 ? 115.833 -23.549 93.310 1.00 106.62 226 GLY A O 1
ATOM 1610 N N . GLY A 1 227 ? 117.316 -21.867 93.475 1.00 105.62 227 GLY A N 1
ATOM 1611 C CA . GLY A 1 227 ? 116.616 -21.222 94.568 1.00 96.01 227 GLY A CA 1
ATOM 1612 C C . GLY A 1 227 ? 117.558 -20.654 95.608 1.00 100.37 227 GLY A C 1
ATOM 1613 O O . GLY A 1 227 ? 118.753 -20.964 95.612 1.00 87.88 227 GLY A O 1
ATOM 1614 N N . GLY A 1 228 ? 117.031 -19.828 96.501 1.00 84.76 228 GLY A N 1
ATOM 1615 C CA . GLY A 1 228 ? 117.848 -19.170 97.497 1.00 77.57 228 GLY A CA 1
ATOM 1616 C C . GLY A 1 228 ? 118.302 -17.791 97.050 1.00 82.47 228 GLY A C 1
ATOM 1617 O O . GLY A 1 228 ? 118.389 -17.480 95.863 1.00 102.02 228 GLY A O 1
ATOM 1618 N N . LEU A 1 229 ? 118.604 -16.954 98.040 1.00 76.56 229 LEU A N 1
ATOM 1619 C CA . LEU A 1 229 ? 118.943 -15.553 97.805 1.00 89.55 229 LEU A CA 1
ATOM 1620 C C . LEU A 1 229 ? 120.455 -15.408 97.948 1.00 103.59 229 LEU A C 1
ATOM 1621 O O . LEU A 1 229 ? 120.977 -14.956 98.968 1.00 114.95 229 LEU A O 1
ATOM 1626 N N . VAL A 1 230 ? 121.165 -15.808 96.890 1.00 97.37 230 VAL A N 1
ATOM 1627 C CA . VAL A 1 230 ? 122.626 -15.783 96.904 1.00 99.02 230 VAL A CA 1
ATOM 1628 C C . VAL A 1 230 ? 123.140 -14.400 97.271 1.00 98.35 230 VAL A C 1
ATOM 1629 O O . VAL A 1 230 ? 124.212 -14.265 97.875 1.00 85.79 230 VAL A O 1
ATOM 1633 N N . ASP A 1 231 ? 122.393 -13.354 96.916 1.00 108.51 231 ASP A N 1
ATOM 1634 C CA . ASP A 1 231 ? 122.771 -12.002 97.313 1.00 116.22 231 ASP A CA 1
ATOM 1635 C C . ASP A 1 231 ? 122.579 -11.797 98.810 1.00 113.40 231 ASP A C 1
ATOM 1636 O O . ASP A 1 231 ? 123.373 -11.102 99.455 1.00 108.89 231 ASP A O 1
ATOM 1641 N N . GLY A 1 232 ? 121.536 -12.398 99.377 1.00 111.80 232 GLY A N 1
ATOM 1642 C CA . GLY A 1 232 ? 121.201 -12.215 100.776 1.00 102.23 232 GLY A CA 1
ATOM 1643 C C . GLY A 1 232 ? 119.708 -12.051 100.970 1.00 122.58 232 GLY A C 1
ATOM 1644 O O . GLY A 1 232 ? 118.967 -11.888 99.996 1.00 135.27 232 GLY A O 1
ATOM 1645 N N . ASP A 1 233 ? 119.250 -12.088 102.219 1.00 106.03 233 ASP A N 1
ATOM 1646 C CA . ASP A 1 233 ? 117.829 -11.974 102.522 1.00 96.71 233 ASP A CA 1
ATOM 1647 C C . ASP A 1 233 ? 117.449 -10.508 102.692 1.00 107.44 233 ASP A C 1
ATOM 1648 O O . ASP A 1 233 ? 118.154 -9.750 103.367 1.00 124.27 233 ASP A O 1
ATOM 1653 N N . ALA A 1 234 ? 116.335 -10.116 102.081 1.00 91.51 234 ALA A N 1
ATOM 1654 C CA . ALA A 1 234 ? 115.837 -8.748 102.182 1.00 103.12 234 ALA A CA 1
ATOM 1655 C C . ALA A 1 234 ? 114.369 -8.741 102.596 1.00 83.71 234 ALA A C 1
ATOM 1656 O O . ALA A 1 234 ? 114.032 -8.358 103.717 1.00 75.51 234 ALA A O 1
ATOM 1658 N N . PRO A 1 243 ? 95.888 -5.647 112.722 1.00 131.58 243 PRO A N 1
ATOM 1659 C CA . PRO A 1 243 ? 97.142 -5.912 113.435 1.00 138.12 243 PRO A CA 1
ATOM 1660 C C . PRO A 1 243 ? 97.148 -7.295 114.076 1.00 136.03 243 PRO A C 1
ATOM 1661 O O . PRO A 1 243 ? 96.515 -8.210 113.548 1.00 130.98 243 PRO A O 1
ATOM 1665 N N . LEU A 1 244 ? 97.855 -7.451 115.191 1.00 133.55 244 LEU A N 1
ATOM 1666 C CA . LEU A 1 244 ? 97.752 -8.676 115.979 1.00 149.02 244 LEU A CA 1
ATOM 1667 C C . LEU A 1 244 ? 96.393 -8.667 116.666 1.00 168.22 244 LEU A C 1
ATOM 1668 O O . LEU A 1 244 ? 96.160 -7.907 117.607 1.00 163.44 244 LEU A O 1
ATOM 1673 N N . THR A 1 245 ? 95.472 -9.479 116.161 1.00 146.86 245 THR A N 1
ATOM 1674 C CA . THR A 1 245 ? 94.171 -9.648 116.785 1.00 133.81 245 THR A CA 1
ATOM 1675 C C . THR A 1 245 ? 94.192 -10.877 117.684 1.00 124.80 245 THR A C 1
ATOM 1676 O O . THR A 1 245 ? 94.913 -11.845 117.427 1.00 133.61 245 THR A O 1
ATOM 1680 N N . ALA A 1 246 ? 93.399 -10.828 118.753 1.00 157.10 246 ALA A N 1
ATOM 1681 C CA . ALA A 1 246 ? 93.283 -11.986 119.629 1.00 147.28 246 ALA A CA 1
ATOM 1682 C C . ALA A 1 246 ? 92.500 -13.124 118.990 1.00 118.96 246 ALA A C 1
ATOM 1683 O O . ALA A 1 246 ? 92.372 -14.187 119.607 1.00 109.17 246 ALA A O 1
ATOM 1685 N N . LYS A 1 247 ? 91.971 -12.926 117.781 1.00 123.30 247 LYS A N 1
ATOM 1686 C CA . LYS A 1 247 ? 91.314 -14.015 117.069 1.00 114.00 247 LYS A CA 1
ATOM 1687 C C . LYS A 1 247 ? 92.288 -15.148 116.783 1.00 115.98 247 LYS A C 1
ATOM 1688 O O . LYS A 1 247 ? 91.939 -16.327 116.919 1.00 108.62 247 LYS A O 1
ATOM 1694 N N . ASP A 1 248 ? 93.514 -14.810 116.383 1.00 128.90 248 ASP A N 1
ATOM 1695 C CA . ASP A 1 248 ? 94.515 -15.835 116.108 1.00 116.81 248 ASP A CA 1
ATOM 1696 C C . ASP A 1 248 ? 94.757 -16.698 117.340 1.00 112.22 248 ASP A C 1
ATOM 1697 O O . ASP A 1 248 ? 94.803 -17.930 117.249 1.00 107.32 248 ASP A O 1
ATOM 1702 N N . TRP A 1 249 ? 94.904 -16.063 118.508 1.00 99.68 249 TRP A N 1
ATOM 1703 C CA . TRP A 1 249 ? 95.118 -16.810 119.745 1.00 98.73 249 TRP A CA 1
ATOM 1704 C C . TRP A 1 249 ? 94.136 -17.966 119.872 1.00 95.09 249 TRP A C 1
ATOM 1705 O O . TRP A 1 249 ? 94.519 -19.081 120.247 1.00 93.92 249 TRP A O 1
ATOM 1716 N N . LYS A 1 250 ? 92.860 -17.721 119.565 1.00 80.05 250 LYS A N 1
ATOM 1717 C CA . LYS A 1 250 ? 91.871 -18.792 119.616 1.00 94.89 250 LYS A CA 1
ATOM 1718 C C . LYS A 1 250 ? 92.166 -19.864 118.573 1.00 90.65 250 LYS A C 1
ATOM 1719 O O . LYS A 1 250 ? 91.947 -21.056 118.820 1.00 82.06 250 LYS A O 1
ATOM 1725 N N . LEU A 1 251 ? 92.664 -19.461 117.401 1.00 100.39 251 LEU A N 1
ATOM 1726 C CA . LEU A 1 251 ? 93.018 -20.428 116.367 1.00 89.72 251 LEU A CA 1
ATOM 1727 C C . LEU A 1 251 ? 94.347 -21.109 116.669 1.00 101.36 251 LEU A C 1
ATOM 1728 O O . LEU A 1 251 ? 94.467 -22.332 116.526 1.00 102.04 251 LEU A O 1
ATOM 1733 N N . VAL A 1 252 ? 95.352 -20.335 117.084 1.00 102.73 252 VAL A N 1
ATOM 1734 C CA . VAL A 1 252 ? 96.660 -20.907 117.389 1.00 82.05 252 VAL A CA 1
ATOM 1735 C C . VAL A 1 252 ? 96.531 -21.983 118.459 1.00 84.78 252 VAL A C 1
ATOM 1736 O O . VAL A 1 252 ? 97.209 -23.016 118.406 1.00 91.58 252 VAL A O 1
ATOM 1740 N N . PHE A 1 253 ? 95.665 -21.759 119.446 1.00 75.47 253 PHE A N 1
ATOM 1741 C CA . PHE A 1 253 ? 95.397 -22.753 120.484 1.00 60.81 253 PHE A CA 1
ATOM 1742 C C . PHE A 1 253 ? 94.224 -23.604 120.017 1.00 67.28 253 PHE A C 1
ATOM 1743 O O . PHE A 1 253 ? 93.057 -23.270 120.227 1.00 78.80 253 PHE A O 1
ATOM 1751 N N . HIS A 1 254 ? 94.549 -24.718 119.369 1.00 69.19 254 HIS A N 1
ATOM 1752 C CA . HIS A 1 254 ? 93.571 -25.614 118.775 1.00 76.35 254 HIS A CA 1
ATOM 1753 C C . HIS A 1 254 ? 93.753 -27.010 119.354 1.00 77.60 254 HIS A C 1
ATOM 1754 O O . HIS A 1 254 ? 94.866 -27.404 119.715 1.00 87.94 254 HIS A O 1
ATOM 1761 N N . ARG A 1 255 ? 92.651 -27.762 119.440 1.00 60.53 255 ARG A N 1
ATOM 1762 C CA . ARG A 1 255 ? 92.741 -29.136 119.923 1.00 68.46 255 ARG A CA 1
ATOM 1763 C C . ARG A 1 255 ? 93.846 -29.903 119.212 1.00 93.09 255 ARG A C 1
ATOM 1764 O O . ARG A 1 255 ? 94.488 -30.773 119.812 1.00 93.10 255 ARG A O 1
ATOM 1772 N N . LYS A 1 256 ? 94.084 -29.596 117.935 1.00 93.75 256 LYS A N 1
ATOM 1773 C CA . LYS A 1 256 ? 95.175 -30.231 117.205 1.00 86.72 256 LYS A CA 1
ATOM 1774 C C . LYS A 1 256 ? 96.520 -29.608 117.560 1.00 75.02 256 LYS A C 1
ATOM 1775 O O . LYS A 1 256 ? 97.532 -30.315 117.633 1.00 81.34 256 LYS A O 1
ATOM 1781 N N . LEU A 1 257 ? 96.553 -28.294 117.794 1.00 53.57 257 LEU A N 1
ATOM 1782 C CA . LEU A 1 257 ? 97.821 -27.616 118.034 1.00 73.45 257 LEU A CA 1
ATOM 1783 C C . LEU A 1 257 ? 98.286 -27.737 119.480 1.00 77.91 257 LEU A C 1
ATOM 1784 O O . LEU A 1 257 ? 99.496 -27.729 119.734 1.00 86.74 257 LEU A O 1
ATOM 1789 N N . ILE A 1 258 ? 97.364 -27.839 120.438 1.00 70.61 258 ILE A N 1
ATOM 1790 C CA . ILE A 1 258 ? 97.778 -28.082 121.817 1.00 65.35 258 ILE A CA 1
ATOM 1791 C C . ILE A 1 258 ? 98.507 -29.413 121.912 1.00 70.51 258 ILE A C 1
ATOM 1792 O O . ILE A 1 258 ? 99.537 -29.529 122.586 1.00 71.36 258 ILE A O 1
ATOM 1797 N N . GLY A 1 259 ? 97.985 -30.440 121.242 1.00 71.66 259 GLY A N 1
ATOM 1798 C CA . GLY A 1 259 ? 98.691 -31.707 121.201 1.00 58.85 259 GLY A CA 1
ATOM 1799 C C . GLY A 1 259 ? 100.083 -31.568 120.618 1.00 62.92 259 GLY A C 1
ATOM 1800 O O . GLY A 1 259 ? 101.023 -32.234 121.057 1.00 66.61 259 GLY A O 1
ATOM 1801 N N . VAL A 1 260 ? 100.233 -30.692 119.622 1.00 67.99 260 VAL A N 1
ATOM 1802 C CA . VAL A 1 260 ? 101.548 -30.425 119.050 1.00 64.10 260 VAL A CA 1
ATOM 1803 C C . VAL A 1 260 ? 102.448 -29.747 120.076 1.00 62.82 260 VAL A C 1
ATOM 1804 O O . VAL A 1 260 ? 103.637 -30.069 120.187 1.00 68.68 260 VAL A O 1
ATOM 1808 N N . TYR A 1 261 ? 101.901 -28.798 120.839 1.00 55.99 261 TYR A N 1
ATOM 1809 C CA . TYR A 1 261 ? 102.703 -28.088 121.830 1.00 53.90 261 TYR A CA 1
ATOM 1810 C C . TYR A 1 261 ? 103.096 -29.008 122.977 1.00 48.99 261 TYR A C 1
ATOM 1811 O O . TYR A 1 261 ? 104.278 -29.111 123.326 1.00 57.48 261 TYR A O 1
ATOM 1820 N N . LEU A 1 262 ? 102.117 -29.684 123.581 1.00 45.12 262 LEU A N 1
ATOM 1821 C CA . LEU A 1 262 ? 102.425 -30.621 124.654 1.00 37.03 262 LEU A CA 1
ATOM 1822 C C . LEU A 1 262 ? 103.333 -31.738 124.165 1.00 40.34 262 LEU A C 1
ATOM 1823 O O . LEU A 1 262 ? 104.114 -32.292 124.947 1.00 43.42 262 LEU A O 1
ATOM 1828 N N . GLY A 1 263 ? 103.245 -32.084 122.880 1.00 47.61 263 GLY A N 1
ATOM 1829 C CA . GLY A 1 263 ? 104.158 -33.071 122.329 1.00 54.42 263 GLY A CA 1
ATOM 1830 C C . GLY A 1 263 ? 105.586 -32.560 122.285 1.00 52.51 263 GLY A C 1
ATOM 1831 O O . GLY A 1 263 ? 106.510 -33.220 122.770 1.00 54.57 263 GLY A O 1
ATOM 1832 N N . GLN A 1 264 ? 105.787 -31.374 121.706 1.00 46.94 264 GLN A N 1
ATOM 1833 C CA . GLN A 1 264 ? 107.128 -30.804 121.650 1.00 41.64 264 GLN A CA 1
ATOM 1834 C C . GLN A 1 264 ? 107.667 -30.535 123.048 1.00 57.96 264 GLN A C 1
ATOM 1835 O O . GLN A 1 264 ? 108.858 -30.733 123.313 1.00 66.70 264 GLN A O 1
ATOM 1841 N N . PHE A 1 265 ? 106.804 -30.070 123.952 1.00 53.82 265 PHE A N 1
ATOM 1842 C CA . PHE A 1 265 ? 107.212 -29.884 125.339 1.00 43.07 265 PHE A CA 1
ATOM 1843 C C . PHE A 1 265 ? 107.797 -31.169 125.910 1.00 45.42 265 PHE A C 1
ATOM 1844 O O . PHE A 1 265 ? 108.747 -31.133 126.699 1.00 52.91 265 PHE A O 1
ATOM 1852 N N . ALA A 1 266 ? 107.243 -32.318 125.515 1.00 38.68 266 ALA A N 1
ATOM 1853 C CA . ALA A 1 266 ? 107.754 -33.597 125.993 1.00 31.55 266 ALA A CA 1
ATOM 1854 C C . ALA A 1 266 ? 109.044 -33.983 125.280 1.00 43.85 266 ALA A C 1
ATOM 1855 O O . ALA A 1 266 ? 109.966 -34.515 125.908 1.00 70.00 266 ALA A O 1
ATOM 1857 N N . VAL A 1 267 ? 109.128 -33.727 123.972 1.00 37.63 267 VAL A N 1
ATOM 1858 C CA . VAL A 1 267 ? 110.360 -34.007 123.237 1.00 45.67 267 VAL A CA 1
ATOM 1859 C C . VAL A 1 267 ? 111.524 -33.233 123.842 1.00 51.23 267 VAL A C 1
ATOM 1860 O O . VAL A 1 267 ? 112.629 -33.766 124.003 1.00 48.38 267 VAL A O 1
ATOM 1864 N N . ALA A 1 268 ? 111.298 -31.963 124.182 1.00 49.72 268 ALA A N 1
ATOM 1865 C CA . ALA A 1 268 ? 112.363 -31.152 124.759 1.00 44.72 268 ALA A CA 1
ATOM 1866 C C . ALA A 1 268 ? 112.682 -31.576 126.187 1.00 40.08 268 ALA A C 1
ATOM 1867 O O . ALA A 1 268 ? 113.830 -31.442 126.627 1.00 35.24 268 ALA A O 1
ATOM 1869 N N . SER A 1 269 ? 111.691 -32.085 126.923 1.00 50.75 269 SER A N 1
ATOM 1870 C CA . SER A 1 269 ? 111.933 -32.521 128.296 1.00 39.48 269 SER A CA 1
ATOM 1871 C C . SER A 1 269 ? 112.988 -33.619 128.343 1.00 38.16 269 SER A C 1
ATOM 1872 O O . SER A 1 269 ? 113.899 -33.587 129.178 1.00 53.66 269 SER A O 1
ATOM 1875 N N . THR A 1 270 ? 112.880 -34.604 127.451 1.00 37.29 270 THR A N 1
ATOM 1876 C CA . THR A 1 270 ? 113.834 -35.708 127.448 1.00 35.29 270 THR A CA 1
ATOM 1877 C C . THR A 1 270 ? 115.199 -35.257 126.938 1.00 40.59 270 THR A C 1
ATOM 1878 O O . THR A 1 270 ? 116.230 -35.571 127.543 1.00 44.15 270 THR A O 1
ATOM 1882 N N . LEU A 1 271 ? 115.228 -34.521 125.823 1.00 43.31 271 LEU A N 1
ATOM 1883 C CA . LEU A 1 271 ? 116.506 -34.098 125.255 1.00 33.08 271 LEU A CA 1
ATOM 1884 C C . LEU A 1 271 ? 117.342 -33.337 126.275 1.00 40.23 271 LEU A C 1
ATOM 1885 O O . LEU A 1 271 ? 118.555 -33.550 126.376 1.00 49.64 271 LEU A O 1
ATOM 1890 N N . TRP A 1 272 ? 116.714 -32.441 127.036 1.00 44.54 272 TRP A N 1
ATOM 1891 C CA . TRP A 1 272 ? 117.460 -31.613 127.973 1.00 37.05 272 TRP A CA 1
ATOM 1892 C C . TRP A 1 272 ? 117.886 -32.372 129.222 1.00 30.63 272 TRP A C 1
ATOM 1893 O O . TRP A 1 272 ? 118.751 -31.886 129.959 1.00 34.36 272 TRP A O 1
ATOM 1904 N N . PHE A 1 273 ? 117.311 -33.548 129.478 1.00 23.18 273 PHE A N 1
ATOM 1905 C CA . PHE A 1 273 ? 117.838 -34.391 130.544 1.00 29.23 273 PHE A CA 1
ATOM 1906 C C . PHE A 1 273 ? 119.203 -34.950 130.166 1.00 34.98 273 PHE A C 1
ATOM 1907 O O . PHE A 1 273 ? 120.125 -34.966 130.991 1.00 46.59 273 PHE A O 1
ATOM 1915 N N . PHE A 1 274 ? 119.353 -35.412 128.923 1.00 29.86 274 PHE A N 1
ATOM 1916 C CA . PHE A 1 274 ? 120.631 -35.963 128.489 1.00 28.70 274 PHE A CA 1
ATOM 1917 C C . PHE A 1 274 ? 121.689 -34.878 128.343 1.00 34.65 274 PHE A C 1
ATOM 1918 O O . PHE A 1 274 ? 122.886 -35.160 128.477 1.00 43.05 274 PHE A O 1
ATOM 1926 N N . LEU A 1 275 ? 121.276 -33.643 128.079 1.00 33.59 275 LEU A N 1
ATOM 1927 C CA . LEU A 1 275 ? 122.200 -32.524 127.968 1.00 35.26 275 LEU A CA 1
ATOM 1928 C C . LEU A 1 275 ? 122.531 -31.893 129.314 1.00 41.31 275 LEU A C 1
ATOM 1929 O O . LEU A 1 275 ? 123.239 -30.881 129.348 1.00 45.67 275 LEU A O 1
ATOM 1934 N N . THR A 1 276 ? 122.043 -32.459 130.420 1.00 42.63 276 THR A N 1
ATOM 1935 C CA . THR A 1 276 ? 122.221 -31.839 131.729 1.00 45.59 276 THR A CA 1
ATOM 1936 C C . THR A 1 276 ? 122.515 -32.867 132.818 1.00 32.25 276 THR A C 1
ATOM 1937 O O . THR A 1 276 ? 123.655 -32.980 133.281 1.00 24.06 276 THR A O 1
ATOM 1941 N N . TRP A 1 277 ? 121.498 -33.622 133.233 1.00 32.09 277 TRP A N 1
ATOM 1942 C CA . TRP A 1 277 ? 121.601 -34.475 134.411 1.00 29.63 277 TRP A CA 1
ATOM 1943 C C . TRP A 1 277 ? 122.112 -35.880 134.116 1.00 31.07 277 TRP A C 1
ATOM 1944 O O . TRP A 1 277 ? 122.432 -36.610 135.059 1.00 48.08 277 TRP A O 1
ATOM 1955 N N . PHE A 1 278 ? 122.199 -36.280 132.850 1.00 34.03 278 PHE A N 1
ATOM 1956 C CA . PHE A 1 278 ? 122.549 -37.666 132.545 1.00 32.48 278 PHE A CA 1
ATOM 1957 C C . PHE A 1 278 ? 123.942 -38.038 133.036 1.00 37.94 278 PHE A C 1
ATOM 1958 O O . PHE A 1 278 ? 124.087 -39.104 133.658 1.00 44.59 278 PHE A O 1
ATOM 1966 N N . PRO A 1 279 ? 124.993 -37.243 132.807 1.00 42.50 279 PRO A N 1
ATOM 1967 C CA . PRO A 1 279 ? 126.297 -37.600 133.398 1.00 45.36 279 PRO A CA 1
ATOM 1968 C C . PRO A 1 279 ? 126.248 -37.775 134.909 1.00 44.14 279 PRO A C 1
ATOM 1969 O O . PRO A 1 279 ? 126.680 -38.816 135.423 1.00 44.49 279 PRO A O 1
ATOM 1973 N N . ASN A 1 280 ? 125.733 -36.783 135.641 1.00 43.39 280 ASN A N 1
ATOM 1974 C CA . ASN A 1 280 ? 125.686 -36.887 137.097 1.00 37.55 280 ASN A CA 1
ATOM 1975 C C . ASN A 1 280 ? 124.766 -38.014 137.552 1.00 35.34 280 ASN A C 1
ATOM 1976 O O . ASN A 1 280 ? 124.971 -38.582 138.631 1.00 39.90 280 ASN A O 1
ATOM 1981 N N . TYR A 1 281 ? 123.752 -38.352 136.754 1.00 31.89 281 TYR A N 1
ATOM 1982 C CA . TYR A 1 281 ? 122.877 -39.467 137.099 1.00 36.69 281 TYR A CA 1
ATOM 1983 C C . TYR A 1 281 ? 123.689 -40.734 137.336 1.00 38.52 281 TYR A C 1
ATOM 1984 O O . TYR A 1 281 ? 123.650 -41.324 138.421 1.00 52.33 281 TYR A O 1
ATOM 1993 N N . LEU A 1 282 ? 124.445 -41.160 136.323 1.00 29.67 282 LEU A N 1
ATOM 1994 C CA . LEU A 1 282 ? 125.293 -42.337 136.476 1.00 29.74 282 LEU A CA 1
ATOM 1995 C C . LEU A 1 282 ? 126.283 -42.154 137.620 1.00 48.12 282 LEU A C 1
ATOM 1996 O O . LEU A 1 282 ? 126.512 -43.077 138.409 1.00 62.28 282 LEU A O 1
ATOM 2001 N N . THR A 1 283 ? 126.873 -40.962 137.727 1.00 59.38 283 THR A N 1
ATOM 2002 C CA . THR A 1 283 ? 127.902 -40.720 138.735 1.00 37.18 283 THR A CA 1
ATOM 2003 C C . THR A 1 283 ? 127.364 -40.947 140.143 1.00 38.39 283 THR A C 1
ATOM 2004 O O . THR A 1 283 ? 127.955 -41.693 140.932 1.00 50.61 283 THR A O 1
ATOM 2008 N N . GLN A 1 284 ? 126.242 -40.309 140.478 1.00 39.27 284 GLN A N 1
ATOM 2009 C CA . GLN A 1 284 ? 125.742 -40.320 141.850 1.00 44.21 284 GLN A CA 1
ATOM 2010 C C . GLN A 1 284 ? 124.739 -41.448 142.081 1.00 50.98 284 GLN A C 1
ATOM 2011 O O . GLN A 1 284 ? 124.959 -42.318 142.930 1.00 47.57 284 GLN A O 1
ATOM 2017 N N . GLU A 1 285 ? 123.631 -41.442 141.337 1.00 47.46 285 GLU A N 1
ATOM 2018 C CA . GLU A 1 285 ? 122.578 -42.431 141.551 1.00 31.43 285 GLU A CA 1
ATOM 2019 C C . GLU A 1 285 ? 123.113 -43.849 141.394 1.00 39.26 285 GLU A C 1
ATOM 2020 O O . GLU A 1 285 ? 122.990 -44.679 142.301 1.00 62.01 285 GLU A O 1
ATOM 2026 N N . LYS A 1 286 ? 123.706 -44.148 140.241 1.00 33.48 286 LYS A N 1
ATOM 2027 C CA . LYS A 1 286 ? 124.204 -45.486 139.955 1.00 34.40 286 LYS A CA 1
ATOM 2028 C C . LYS A 1 286 ? 125.647 -45.694 140.395 1.00 51.31 286 LYS A C 1
ATOM 2029 O O . LYS A 1 286 ? 126.159 -46.812 140.273 1.00 48.99 286 LYS A O 1
ATOM 2035 N N . GLY A 1 287 ? 126.310 -44.659 140.903 1.00 48.86 287 GLY A N 1
ATOM 2036 C CA . GLY A 1 287 ? 127.669 -44.817 141.392 1.00 62.28 287 GLY A CA 1
ATOM 2037 C C . GLY A 1 287 ? 128.649 -45.302 140.349 1.00 56.82 287 GLY A C 1
ATOM 2038 O O . GLY A 1 287 ? 129.581 -46.043 140.680 1.00 61.77 287 GLY A O 1
ATOM 2039 N N . ILE A 1 288 ? 128.463 -44.911 139.093 1.00 53.80 288 ILE A N 1
ATOM 2040 C CA . ILE A 1 288 ? 129.403 -45.271 138.038 1.00 53.32 288 ILE A CA 1
ATOM 2041 C C . ILE A 1 288 ? 130.569 -44.296 138.074 1.00 52.29 288 ILE A C 1
ATOM 2042 O O . ILE A 1 288 ? 130.382 -43.090 138.276 1.00 51.40 288 ILE A O 1
ATOM 2047 N N . THR A 1 289 ? 131.780 -44.813 137.880 1.00 55.06 289 THR A N 1
ATOM 2048 C CA . THR A 1 289 ? 132.948 -43.946 137.802 1.00 62.71 289 THR A CA 1
ATOM 2049 C C . THR A 1 289 ? 132.804 -43.000 136.617 1.00 63.03 289 THR A C 1
ATOM 2050 O O . THR A 1 289 ? 132.433 -43.418 135.516 1.00 66.93 289 THR A O 1
ATOM 2054 N N . ALA A 1 290 ? 133.086 -41.715 136.850 1.00 59.20 290 ALA A N 1
ATOM 2055 C CA . ALA A 1 290 ? 132.959 -40.725 135.787 1.00 60.96 290 ALA A CA 1
ATOM 2056 C C . ALA A 1 290 ? 133.673 -41.169 134.517 1.00 52.28 290 ALA A C 1
ATOM 2057 O O . ALA A 1 290 ? 133.212 -40.874 133.409 1.00 61.73 290 ALA A O 1
ATOM 2059 N N . LEU A 1 291 ? 134.794 -41.879 134.655 1.00 45.80 291 LEU A N 1
ATOM 2060 C CA . LEU A 1 291 ? 135.530 -42.333 133.482 1.00 41.64 291 LEU A CA 1
ATOM 2061 C C . LEU A 1 291 ? 134.715 -43.344 132.680 1.00 39.34 291 LEU A C 1
ATOM 2062 O O . LEU A 1 291 ? 134.631 -43.251 131.449 1.00 40.81 291 LEU A O 1
ATOM 2067 N N . LYS A 1 292 ? 134.111 -44.322 133.359 1.00 41.16 292 LYS A N 1
ATOM 2068 C CA . LYS A 1 292 ? 133.261 -45.279 132.656 1.00 38.50 292 LYS A CA 1
ATOM 2069 C C . LYS A 1 292 ? 131.955 -44.629 132.225 1.00 45.17 292 LYS A C 1
ATOM 2070 O O . LYS A 1 292 ? 131.483 -44.852 131.104 1.00 63.69 292 LYS A O 1
ATOM 2076 N N . ALA A 1 293 ? 131.355 -43.820 133.101 1.00 44.87 293 ALA A N 1
ATOM 2077 C CA . ALA A 1 293 ? 130.179 -43.051 132.712 1.00 46.75 293 ALA A CA 1
ATOM 2078 C C . ALA A 1 293 ? 130.483 -42.102 131.563 1.00 45.11 293 ALA A C 1
ATOM 2079 O O . ALA A 1 293 ? 129.561 -41.694 130.848 1.00 34.83 293 ALA A O 1
ATOM 2081 N N . GLY A 1 294 ? 131.754 -41.741 131.370 1.00 46.96 294 GLY A N 1
ATOM 2082 C CA . GLY A 1 294 ? 132.114 -40.885 130.256 1.00 34.52 294 GLY A CA 1
ATOM 2083 C C . GLY A 1 294 ? 132.170 -41.608 128.930 1.00 43.10 294 GLY A C 1
ATOM 2084 O O . GLY A 1 294 ? 131.960 -40.993 127.880 1.00 44.38 294 GLY A O 1
ATOM 2085 N N . PHE A 1 295 ? 132.449 -42.909 128.948 1.00 44.11 295 PHE A N 1
ATOM 2086 C CA . PHE A 1 295 ? 132.390 -43.723 127.744 1.00 44.89 295 PHE A CA 1
ATOM 2087 C C . PHE A 1 295 ? 131.061 -44.451 127.592 1.00 39.65 295 PHE A C 1
ATOM 2088 O O . PHE A 1 295 ? 130.831 -45.079 126.553 1.00 47.85 295 PHE A O 1
ATOM 2096 N N . MET A 1 296 ? 130.188 -44.385 128.598 1.00 40.82 296 MET A N 1
ATOM 2097 C CA . MET A 1 296 ? 128.839 -44.917 128.471 1.00 34.17 296 MET A CA 1
ATOM 2098 C C . MET A 1 296 ? 127.892 -43.943 127.787 1.00 40.22 296 MET A C 1
ATOM 2099 O O . MET A 1 296 ? 126.825 -44.359 127.325 1.00 50.79 296 MET A O 1
ATOM 2104 N N . THR A 1 297 ? 128.251 -42.664 127.715 1.00 53.14 297 THR A N 1
ATOM 2105 C CA . THR A 1 297 ? 127.370 -41.639 127.173 1.00 50.26 297 THR A CA 1
ATOM 2106 C C . THR A 1 297 ? 127.519 -41.453 125.670 1.00 34.86 297 THR A C 1
ATOM 2107 O O . THR A 1 297 ? 126.794 -40.639 125.091 1.00 33.83 297 THR A O 1
ATOM 2111 N N . THR A 1 298 ? 128.426 -42.180 125.023 1.00 49.07 298 THR A N 1
ATOM 2112 C CA . THR A 1 298 ? 128.612 -42.053 123.584 1.00 46.23 298 THR A CA 1
ATOM 2113 C C . THR A 1 298 ? 127.716 -42.990 122.783 1.00 28.62 298 THR A C 1
ATOM 2114 O O . THR A 1 298 ? 127.682 -42.886 121.551 1.00 26.29 298 THR A O 1
ATOM 2118 N N . VAL A 1 299 ? 126.989 -43.888 123.441 1.00 28.66 299 VAL A N 1
ATOM 2119 C CA . VAL A 1 299 ? 126.073 -44.797 122.755 1.00 31.52 299 VAL A CA 1
ATOM 2120 C C . VAL A 1 299 ? 124.692 -44.154 122.668 1.00 33.41 299 VAL A C 1
ATOM 2121 O O . VAL A 1 299 ? 124.042 -44.242 121.616 1.00 43.51 299 VAL A O 1
ATOM 2125 N N . PRO A 1 300 ? 124.191 -43.510 123.729 1.00 33.51 300 PRO A N 1
ATOM 2126 C CA . PRO A 1 300 ? 122.893 -42.824 123.599 1.00 37.05 300 PRO A CA 1
ATOM 2127 C C . PRO A 1 300 ? 122.914 -41.676 122.602 1.00 28.14 300 PRO A C 1
ATOM 2128 O O . PRO A 1 300 ? 121.984 -41.546 121.795 1.00 23.11 300 PRO A O 1
ATOM 2132 N N . PHE A 1 301 ? 123.949 -40.832 122.634 1.00 32.11 301 PHE A N 1
ATOM 2133 C CA . PHE A 1 301 ? 124.030 -39.738 121.671 1.00 40.81 301 PHE A CA 1
ATOM 2134 C C . PHE A 1 301 ? 124.126 -40.259 120.243 1.00 31.72 301 PHE A C 1
ATOM 2135 O O . PHE A 1 301 ? 123.601 -39.629 119.318 1.00 38.19 301 PHE A O 1
ATOM 2143 N N . LEU A 1 302 ? 124.786 -41.401 120.038 1.00 31.59 302 LEU A N 1
ATOM 2144 C CA . LEU A 1 302 ? 124.747 -42.039 118.726 1.00 31.80 302 LEU A CA 1
ATOM 2145 C C . LEU A 1 302 ? 123.368 -42.621 118.444 1.00 27.30 302 LEU A C 1
ATOM 2146 O O . LEU A 1 302 ? 122.895 -42.585 117.302 1.00 28.62 302 LEU A O 1
ATOM 2151 N N . ALA A 1 303 ? 122.706 -43.158 119.473 1.00 20.15 303 ALA A N 1
ATOM 2152 C CA . ALA A 1 303 ? 121.355 -43.677 119.293 1.00 20.96 303 ALA A CA 1
ATOM 2153 C C . ALA A 1 303 ? 120.392 -42.580 118.861 1.00 27.90 303 ALA A C 1
ATOM 2154 O O . ALA A 1 303 ? 119.449 -42.844 118.106 1.00 3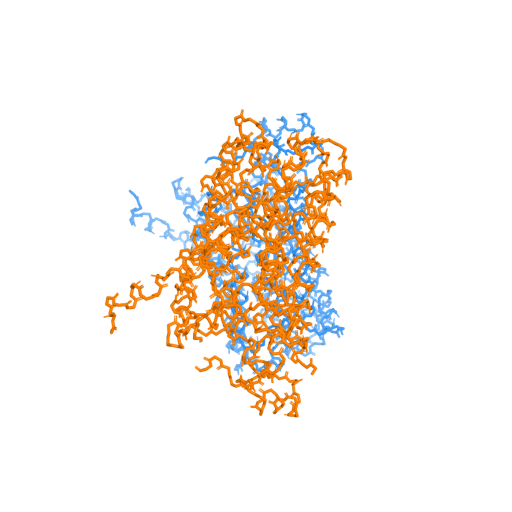0.39 303 ALA A O 1
ATOM 2156 N N . ALA A 1 304 ? 120.608 -41.349 119.329 1.00 29.40 304 ALA A N 1
ATOM 2157 C CA . ALA A 1 304 ? 119.797 -40.229 118.864 1.00 34.02 304 ALA A CA 1
ATOM 2158 C C . ALA A 1 304 ? 120.063 -39.937 117.394 1.00 30.20 304 ALA A C 1
ATOM 2159 O O . ALA A 1 304 ? 119.127 -39.718 116.617 1.00 33.27 304 ALA A O 1
ATOM 2161 N N . PHE A 1 305 ? 121.337 -39.934 116.995 1.00 34.52 305 PHE A N 1
ATOM 2162 C CA . PHE A 1 305 ? 121.685 -39.694 115.599 1.00 32.32 305 PHE A CA 1
ATOM 2163 C C . PHE A 1 305 ? 120.972 -40.665 114.667 1.00 27.42 305 PHE A C 1
ATOM 2164 O O . PHE A 1 305 ? 120.630 -40.300 113.536 1.00 32.47 305 PHE A O 1
ATOM 2172 N N . VAL A 1 306 ? 120.737 -41.897 115.118 1.00 35.64 306 VAL A N 1
ATOM 2173 C CA . VAL A 1 306 ? 120.055 -42.881 114.283 1.00 31.99 306 VAL A CA 1
ATOM 2174 C C . VAL A 1 306 ? 118.552 -42.634 114.282 1.00 34.16 306 VAL A C 1
ATOM 2175 O O . VAL A 1 306 ? 117.905 -42.673 113.229 1.00 40.87 306 VAL A O 1
ATOM 2179 N N . GLY A 1 307 ? 117.974 -42.387 115.459 1.00 31.46 307 GLY A N 1
ATOM 2180 C CA . GLY A 1 307 ? 116.551 -42.099 115.526 1.00 21.27 307 GLY A CA 1
ATOM 2181 C C . GLY A 1 307 ? 116.139 -40.985 114.587 1.00 30.59 307 GLY A C 1
ATOM 2182 O O . GLY A 1 307 ? 115.119 -41.081 113.901 1.00 43.22 307 GLY A O 1
ATOM 2183 N N . VAL A 1 308 ? 116.937 -39.918 114.528 1.00 33.15 308 VAL A N 1
ATOM 2184 C CA . VAL A 1 308 ? 116.636 -38.804 113.631 1.00 37.78 308 VAL A CA 1
ATOM 2185 C C . VAL A 1 308 ? 116.608 -39.286 112.184 1.00 45.23 308 VAL A C 1
ATOM 2186 O O . VAL A 1 308 ? 115.619 -39.100 111.465 1.00 45.93 308 VAL A O 1
ATOM 2190 N N . LEU A 1 309 ? 117.698 -39.916 111.737 1.00 43.62 309 LEU A N 1
ATOM 2191 C CA . LEU A 1 309 ? 117.776 -40.365 110.350 1.00 46.93 309 LEU A CA 1
ATOM 2192 C C . LEU A 1 309 ? 116.737 -41.441 110.060 1.00 50.10 309 LEU A C 1
ATOM 2193 O O . LEU A 1 309 ? 116.020 -41.373 109.055 1.00 49.81 309 LEU A O 1
ATOM 2198 N N . LEU A 1 310 ? 116.646 -42.451 110.930 1.00 35.14 310 LEU A N 1
ATOM 2199 C CA . LEU A 1 310 ? 115.682 -43.524 110.712 1.00 32.39 310 LEU A CA 1
ATOM 2200 C C . LEU A 1 310 ? 114.258 -42.990 110.654 1.00 40.04 310 LEU A C 1
ATOM 2201 O O . LEU A 1 310 ? 113.387 -43.614 110.038 1.00 54.48 310 LEU A O 1
ATOM 2206 N N . SER A 1 311 ? 113.998 -41.843 111.288 1.00 38.06 311 SER A N 1
ATOM 2207 C CA . SER A 1 311 ? 112.675 -41.233 111.196 1.00 48.08 311 SER A CA 1
ATOM 2208 C C . SER A 1 311 ? 112.467 -40.573 109.839 1.00 58.01 311 SER A C 1
ATOM 2209 O O . SER A 1 311 ? 111.406 -40.728 109.223 1.00 59.81 311 SER A O 1
ATOM 2212 N N . GLY A 1 312 ? 113.465 -39.828 109.359 1.00 63.61 312 GLY A N 1
ATOM 2213 C CA . GLY A 1 312 ? 113.380 -39.241 108.034 1.00 68.97 312 GLY A CA 1
ATOM 2214 C C . GLY A 1 312 ? 113.266 -40.268 106.929 1.00 63.26 312 GLY A C 1
ATOM 2215 O O . GLY A 1 312 ? 112.742 -39.956 105.854 1.00 70.38 312 GLY A O 1
ATOM 2216 N N . TRP A 1 313 ? 113.748 -41.488 107.168 1.00 58.72 313 TRP A N 1
ATOM 2217 C CA . TRP A 1 313 ? 113.610 -42.558 106.188 1.00 46.35 313 TRP A CA 1
ATOM 2218 C C . TRP A 1 313 ? 112.207 -43.152 106.211 1.00 43.36 313 TRP A C 1
ATOM 2219 O O . TRP A 1 313 ? 111.632 -43.432 105.154 1.00 68.72 313 TRP A O 1
ATOM 2230 N N . VAL A 1 314 ? 111.637 -43.344 107.404 1.00 37.17 314 VAL A N 1
ATOM 2231 C CA . VAL A 1 314 ? 110.256 -43.801 107.508 1.00 43.22 314 VAL A CA 1
ATOM 2232 C C . VAL A 1 314 ? 109.287 -42.749 106.987 1.00 61.84 314 VAL A C 1
ATOM 2233 O O . VAL A 1 314 ? 108.157 -43.083 106.612 1.00 64.32 314 VAL A O 1
ATOM 2237 N N . ALA A 1 315 ? 109.697 -41.481 106.954 1.00 66.09 315 ALA A N 1
ATOM 2238 C CA . ALA A 1 315 ? 108.862 -40.430 106.389 1.00 63.40 315 ALA A CA 1
ATOM 2239 C C . ALA A 1 315 ? 108.588 -40.721 104.920 1.00 70.59 315 ALA A C 1
ATOM 2240 O O . ALA A 1 315 ? 107.446 -40.994 104.535 1.00 67.35 315 ALA A O 1
ATOM 2242 N N . ASP A 1 316 ? 109.635 -40.670 104.095 1.00 71.52 316 ASP A N 1
ATOM 2243 C CA . ASP A 1 316 ? 109.481 -40.977 102.677 1.00 75.96 316 ASP A CA 1
ATOM 2244 C C . ASP A 1 316 ? 108.916 -42.379 102.482 1.00 75.19 316 ASP A C 1
ATOM 2245 O O . ASP A 1 316 ? 107.980 -42.581 101.701 1.00 100.31 316 ASP A O 1
ATOM 2250 N N . LEU A 1 317 ? 109.466 -43.359 103.202 1.00 58.44 317 LEU A N 1
ATOM 2251 C CA . LEU A 1 317 ? 109.114 -44.757 102.978 1.00 54.41 317 LEU A CA 1
ATOM 2252 C C . LEU A 1 317 ? 107.608 -44.990 103.081 1.00 62.67 317 LEU A C 1
ATOM 2253 O O . LEU A 1 317 ? 106.996 -45.561 102.171 1.00 80.58 317 LEU A O 1
ATOM 2258 N N . LEU A 1 318 ? 106.991 -44.567 104.189 1.00 58.27 318 LEU A N 1
ATOM 2259 C CA . LEU A 1 318 ? 105.584 -44.886 104.414 1.00 56.15 318 LEU A CA 1
ATOM 2260 C C . LEU A 1 318 ? 104.709 -44.364 103.280 1.00 72.18 318 LEU A C 1
ATOM 2261 O O . LEU A 1 318 ? 104.079 -45.143 102.559 1.00 81.30 318 LEU A O 1
ATOM 2266 N N . VAL A 1 319 ? 104.656 -43.041 103.108 1.00 76.98 319 VAL A N 1
ATOM 2267 C CA . VAL A 1 319 ? 103.834 -42.461 102.047 1.00 81.62 319 VAL A CA 1
ATOM 2268 C C . VAL A 1 319 ? 104.142 -43.134 100.719 1.00 87.54 319 VAL A C 1
ATOM 2269 O O . VAL A 1 319 ? 103.244 -43.393 99.911 1.00 94.12 319 VAL A O 1
ATOM 2273 N N . ARG A 1 320 ? 105.420 -43.424 100.474 1.00 84.72 320 ARG A N 1
ATOM 2274 C CA . ARG A 1 320 ? 105.812 -44.078 99.232 1.00 76.03 320 ARG A CA 1
ATOM 2275 C C . ARG A 1 320 ? 105.003 -45.348 99.002 1.00 75.38 320 ARG A C 1
ATOM 2276 O O . ARG A 1 320 ? 104.548 -45.611 97.884 1.00 85.78 320 ARG A O 1
ATOM 2284 N N . LYS A 1 321 ? 104.803 -46.145 100.049 1.00 67.38 321 LYS A N 1
ATOM 2285 C CA . LYS A 1 321 ? 103.981 -47.352 99.951 1.00 74.39 321 LYS A CA 1
ATOM 2286 C C . LYS A 1 321 ? 102.484 -47.067 100.066 1.00 85.49 321 LYS A C 1
ATOM 2287 O O . LYS A 1 321 ? 101.735 -47.873 100.623 1.00 89.39 321 LYS A O 1
ATOM 2293 N N . GLY A 1 322 ? 102.035 -45.924 99.546 1.00 91.59 322 GLY A N 1
ATOM 2294 C CA . GLY A 1 322 ? 100.619 -45.615 99.457 1.00 102.12 322 GLY A CA 1
ATOM 2295 C C . GLY A 1 322 ? 99.980 -45.256 100.783 1.00 72.60 322 GLY A C 1
ATOM 2296 O O . GLY A 1 322 ? 98.952 -45.831 101.153 1.00 89.16 322 GLY A O 1
ATOM 2297 N N . PHE A 1 323 ? 100.571 -44.307 101.506 1.00 75.28 323 PHE A N 1
ATOM 2298 C CA . PHE A 1 323 ? 100.041 -43.853 102.783 1.00 88.99 323 PHE A CA 1
ATOM 2299 C C . PHE A 1 323 ? 99.789 -42.352 102.749 1.00 94.06 323 PHE A C 1
ATOM 2300 O O . PHE A 1 323 ? 100.426 -41.615 101.992 1.00 89.94 323 PHE A O 1
ATOM 2308 N N . SER A 1 324 ? 98.850 -41.905 103.580 1.00 82.71 324 SER A N 1
ATOM 2309 C CA . SER A 1 324 ? 98.605 -40.480 103.733 1.00 78.06 324 SER A CA 1
ATOM 2310 C C . SER A 1 324 ? 99.769 -39.826 104.471 1.00 73.68 324 SER A C 1
ATOM 2311 O O . SER A 1 324 ? 100.560 -40.485 105.152 1.00 95.74 324 SER A O 1
ATOM 2314 N N . LEU A 1 325 ? 99.872 -38.504 104.325 1.00 72.90 325 LEU A N 1
ATOM 2315 C CA . LEU A 1 325 ? 101.000 -37.789 104.911 1.00 65.97 325 LEU A CA 1
ATOM 2316 C C . LEU A 1 325 ? 100.842 -37.630 106.418 1.00 84.28 325 LEU A C 1
ATOM 2317 O O . LEU A 1 325 ? 101.831 -37.694 107.157 1.00 83.23 325 LEU A O 1
ATOM 2322 N N . GLY A 1 326 ? 99.613 -37.419 106.891 1.00 94.86 326 GLY A N 1
ATOM 2323 C CA . GLY A 1 326 ? 99.397 -37.281 108.323 1.00 54.18 326 GLY A CA 1
ATOM 2324 C C . GLY A 1 326 ? 99.822 -38.517 109.091 1.00 55.23 326 GLY A C 1
ATOM 2325 O O . GLY A 1 326 ? 100.607 -38.437 110.040 1.00 43.21 326 GLY A O 1
ATOM 2326 N N . PHE A 1 327 ? 99.308 -39.683 108.689 1.00 63.50 327 PHE A N 1
ATOM 2327 C CA . PHE A 1 327 ? 99.711 -40.936 109.316 1.00 76.07 327 PHE A CA 1
ATOM 2328 C C . PHE A 1 327 ? 101.183 -41.245 109.076 1.00 73.13 327 PHE A C 1
ATOM 2329 O O . PHE A 1 327 ? 101.781 -41.996 109.854 1.00 63.62 327 PHE A O 1
ATOM 2337 N N . ALA A 1 328 ? 101.779 -40.683 108.022 1.00 59.32 328 ALA A N 1
ATOM 2338 C CA . ALA A 1 328 ? 103.183 -40.953 107.732 1.00 52.16 328 ALA A CA 1
ATOM 2339 C C . ALA A 1 328 ? 104.100 -40.265 108.736 1.00 59.59 328 ALA A C 1
ATOM 2340 O O . ALA A 1 328 ? 105.099 -40.848 109.173 1.00 66.60 328 ALA A O 1
ATOM 2342 N N . ARG A 1 329 ? 103.782 -39.026 109.110 1.00 62.06 329 ARG A N 1
ATOM 2343 C CA . ARG A 1 329 ? 104.598 -38.272 110.053 1.00 53.98 329 ARG A CA 1
ATOM 2344 C C . ARG A 1 329 ? 104.160 -38.451 111.500 1.00 51.31 329 ARG A C 1
ATOM 2345 O O . ARG A 1 329 ? 104.969 -38.229 112.408 1.00 63.19 329 ARG A O 1
ATOM 2353 N N . LYS A 1 330 ? 102.905 -38.841 111.740 1.00 54.90 330 LYS A N 1
ATOM 2354 C CA . LYS A 1 330 ? 102.451 -39.065 113.109 1.00 59.35 330 LYS A CA 1
ATOM 2355 C C . LYS A 1 330 ? 103.080 -40.317 113.705 1.00 50.22 330 LYS A C 1
ATOM 2356 O O . LYS A 1 330 ? 103.432 -40.337 114.891 1.00 55.83 330 LYS A O 1
ATOM 2362 N N . THR A 1 331 ? 103.229 -41.370 112.902 1.00 35.68 331 THR A N 1
ATOM 2363 C CA . THR A 1 331 ? 103.652 -42.657 113.448 1.00 64.50 331 THR A CA 1
ATOM 2364 C C . THR A 1 331 ? 105.055 -42.596 114.033 1.00 59.27 331 THR A C 1
ATOM 2365 O O . THR A 1 331 ? 105.251 -43.085 115.160 1.00 69.22 331 THR A O 1
ATOM 2369 N N . PRO A 1 332 ? 106.058 -42.025 113.361 1.00 49.28 332 PRO A N 1
ATOM 2370 C CA . PRO A 1 332 ? 107.376 -41.907 114.006 1.00 53.28 332 PRO A CA 1
ATOM 2371 C C . PRO A 1 332 ? 107.348 -41.094 115.287 1.00 57.31 332 PRO A C 1
ATOM 2372 O O . PRO A 1 332 ? 108.101 -41.398 116.221 1.00 61.22 332 PRO A O 1
ATOM 2376 N N . ILE A 1 333 ? 106.500 -40.067 115.363 1.00 53.29 333 ILE A N 1
ATOM 2377 C CA . ILE A 1 333 ? 106.460 -39.226 116.554 1.00 43.83 333 ILE A CA 1
ATOM 2378 C C . ILE A 1 333 ? 105.819 -39.979 117.714 1.00 48.73 333 ILE A C 1
ATOM 2379 O O . ILE A 1 333 ? 106.368 -40.032 118.821 1.00 70.02 333 ILE A O 1
ATOM 2384 N N . ILE A 1 334 ? 104.648 -40.573 117.479 1.00 37.93 334 ILE A N 1
ATOM 2385 C CA . ILE A 1 334 ? 103.943 -41.273 118.550 1.00 52.24 334 ILE A CA 1
ATOM 2386 C C . ILE A 1 334 ? 104.772 -42.451 119.045 1.00 48.98 334 ILE A C 1
ATOM 2387 O O . ILE A 1 334 ? 105.005 -42.608 120.250 1.00 54.57 334 ILE A O 1
ATOM 2392 N N . CYS A 1 335 ? 105.228 -43.299 118.122 1.00 40.96 335 CYS A N 1
ATOM 2393 C CA . CYS A 1 335 ? 106.012 -44.466 118.513 1.00 41.05 335 CYS A CA 1
ATOM 2394 C C . CYS A 1 335 ? 107.245 -44.054 119.307 1.00 46.06 335 CYS A C 1
ATOM 2395 O O . CYS A 1 335 ? 107.539 -44.628 120.362 1.00 43.87 335 CYS A O 1
ATOM 2398 N N . GLY A 1 336 ? 107.974 -43.050 118.817 1.00 47.22 336 GLY A N 1
ATOM 2399 C CA . GLY A 1 336 ? 109.191 -42.631 119.496 1.00 44.28 336 GLY A CA 1
ATOM 2400 C C . GLY A 1 336 ? 108.941 -42.166 120.918 1.00 41.67 336 GLY A C 1
ATOM 2401 O O . GLY A 1 336 ? 109.766 -42.389 121.808 1.00 42.02 336 GLY A O 1
ATOM 2402 N N . LEU A 1 337 ? 107.801 -41.514 121.155 1.00 47.54 337 LEU A N 1
ATOM 2403 C CA . LEU A 1 337 ? 107.473 -41.068 122.505 1.00 48.37 337 LEU A CA 1
ATOM 2404 C C . LEU A 1 337 ? 106.981 -42.214 123.377 1.00 42.06 337 LEU A C 1
ATOM 2405 O O . LEU A 1 337 ? 107.230 -42.214 124.588 1.00 50.51 337 LEU A O 1
ATOM 2410 N N . LEU A 1 338 ? 106.285 -43.192 122.794 1.00 33.04 338 LEU A N 1
ATOM 2411 C CA . LEU A 1 338 ? 105.951 -44.396 123.546 1.00 37.41 338 LEU A CA 1
ATOM 2412 C C . LEU A 1 338 ? 107.210 -45.174 123.906 1.00 46.81 338 LEU A C 1
ATOM 2413 O O . LEU A 1 338 ? 107.298 -45.756 124.993 1.00 54.72 338 LEU A O 1
ATOM 2418 N N . ILE A 1 339 ? 108.196 -45.195 123.006 1.00 44.21 339 ILE A N 1
ATOM 2419 C CA . ILE A 1 339 ? 109.495 -45.779 123.333 1.00 28.40 339 ILE A CA 1
ATOM 2420 C C . ILE A 1 339 ? 110.076 -45.098 124.564 1.00 38.53 339 ILE A C 1
ATOM 2421 O O . ILE A 1 339 ? 110.377 -45.746 125.573 1.00 49.03 339 ILE A O 1
ATOM 2426 N N . SER A 1 340 ? 110.226 -43.772 124.497 1.00 49.40 340 SER A N 1
ATOM 2427 C CA . SER A 1 340 ? 110.827 -42.973 125.563 1.00 42.74 340 SER A CA 1
ATOM 2428 C C . SER A 1 340 ? 110.392 -43.435 126.948 1.00 42.72 340 SER A C 1
ATOM 2429 O O . SER A 1 340 ? 111.132 -43.267 127.923 1.00 52.87 340 SER A O 1
ATOM 2432 N N . THR A 1 341 ? 109.194 -44.018 127.046 1.00 51.75 341 THR A N 1
ATOM 2433 C CA . THR A 1 341 ? 108.729 -44.588 128.305 1.00 49.09 341 THR A CA 1
ATOM 2434 C C . THR A 1 341 ? 109.715 -45.597 128.883 1.00 43.39 341 THR A C 1
ATOM 2435 O O . THR A 1 341 ? 109.643 -45.903 130.078 1.00 40.83 341 THR A O 1
ATOM 2439 N N . CYS A 1 342 ? 110.637 -46.117 128.069 1.00 40.32 342 CYS A N 1
ATOM 2440 C CA . CYS A 1 342 ? 111.615 -47.082 128.553 1.00 38.79 342 CYS A CA 1
ATOM 2441 C C . CYS A 1 342 ? 112.668 -46.459 129.461 1.00 45.31 342 CYS A C 1
ATOM 2442 O O . CYS A 1 342 ? 113.436 -47.202 130.081 1.00 61.55 342 CYS A O 1
ATOM 2445 N N . ILE A 1 343 ? 112.732 -45.129 129.555 1.00 46.38 343 ILE A N 1
ATOM 2446 C CA . ILE A 1 343 ? 113.671 -44.506 130.485 1.00 47.69 343 ILE A CA 1
ATOM 2447 C C . ILE A 1 343 ? 113.340 -44.910 131.914 1.00 36.64 343 ILE A C 1
ATOM 2448 O O . ILE A 1 343 ? 114.234 -45.016 132.763 1.00 30.55 343 ILE A O 1
ATOM 2453 N N . MET A 1 344 ? 112.058 -45.143 132.204 1.00 42.84 344 MET A N 1
ATOM 2454 C CA . MET A 1 344 ? 111.656 -45.585 133.534 1.00 45.02 344 MET A CA 1
ATOM 2455 C C . MET A 1 344 ? 112.360 -46.874 133.934 1.00 32.66 344 MET A C 1
ATOM 2456 O O . MET A 1 344 ? 112.669 -47.072 135.114 1.00 32.34 344 MET A O 1
ATOM 2461 N N . GLY A 1 345 ? 112.624 -47.760 132.972 1.00 30.51 345 GLY A N 1
ATOM 2462 C CA . GLY A 1 345 ? 113.191 -49.058 133.289 1.00 41.74 345 GLY A CA 1
ATOM 2463 C C . GLY A 1 345 ? 114.607 -49.006 133.825 1.00 62.75 345 GLY A C 1
ATOM 2464 O O . GLY A 1 345 ? 115.067 -49.985 134.421 1.00 61.84 345 GLY A O 1
ATOM 2465 N N . ALA A 1 346 ? 115.309 -47.888 133.625 1.00 75.59 346 ALA A N 1
ATOM 2466 C CA . ALA A 1 346 ? 116.704 -47.808 134.045 1.00 51.26 346 ALA A CA 1
ATOM 2467 C C . ALA A 1 346 ? 116.847 -47.883 135.561 1.00 58.92 346 ALA A C 1
ATOM 2468 O O . ALA A 1 346 ? 117.852 -48.403 136.059 1.00 58.48 346 ALA A O 1
ATOM 2470 N N . ASN A 1 347 ? 115.866 -47.376 136.309 1.00 63.58 347 ASN A N 1
ATOM 2471 C CA . ASN A 1 347 ? 115.943 -47.396 137.765 1.00 63.20 347 ASN A CA 1
ATOM 2472 C C . ASN A 1 347 ? 115.627 -48.763 138.359 1.00 49.67 347 ASN A C 1
ATOM 2473 O O . ASN A 1 347 ? 115.702 -48.917 139.583 1.00 53.56 347 ASN A O 1
ATOM 2478 N N . TYR A 1 348 ? 115.278 -49.751 137.536 1.00 46.60 348 TYR A N 1
ATOM 2479 C CA . TYR A 1 348 ? 115.015 -51.104 138.004 1.00 57.44 348 TYR A CA 1
ATOM 2480 C C . TYR A 1 348 ? 116.199 -52.040 137.784 1.00 59.18 348 TYR A C 1
ATOM 2481 O O . TYR A 1 348 ? 116.050 -53.256 137.937 1.00 52.86 348 TYR A O 1
ATOM 2490 N N . THR A 1 349 ? 117.365 -51.504 137.428 1.00 60.56 349 THR A N 1
ATOM 2491 C CA . THR A 1 349 ? 118.564 -52.311 137.267 1.00 56.84 349 THR A CA 1
ATOM 2492 C C . THR A 1 349 ? 119.783 -51.460 137.588 1.00 64.94 349 THR A C 1
ATOM 2493 O O . THR A 1 349 ? 119.763 -50.236 137.429 1.00 72.68 349 THR A O 1
ATOM 2497 N N . ASN A 1 350 ? 120.847 -52.123 138.046 1.00 56.43 350 ASN A N 1
ATOM 2498 C CA . ASN A 1 350 ? 122.108 -51.462 138.362 1.00 53.81 350 ASN A CA 1
ATOM 2499 C C . ASN A 1 350 ? 123.244 -51.957 137.472 1.00 65.97 350 ASN A C 1
ATOM 2500 O O . ASN A 1 350 ? 124.418 -51.760 137.803 1.00 68.40 350 ASN A O 1
ATOM 2505 N N . ASP A 1 351 ? 122.915 -52.598 136.342 1.00 50.04 351 ASP A N 1
ATOM 2506 C CA . ASP A 1 351 ? 123.916 -53.126 135.421 1.00 58.43 351 ASP A CA 1
ATOM 2507 C C . ASP A 1 351 ? 124.250 -52.079 134.362 1.00 59.91 351 ASP A C 1
ATOM 2508 O O . ASP A 1 351 ? 123.340 -51.584 133.689 1.00 76.00 351 ASP A O 1
ATOM 2513 N N . PRO A 1 352 ? 125.525 -51.712 134.184 1.00 44.39 352 PRO A N 1
ATOM 2514 C CA . PRO A 1 352 ? 125.852 -50.701 133.160 1.00 41.77 352 PRO A CA 1
ATOM 2515 C C . PRO A 1 352 ? 125.267 -50.984 131.783 1.00 44.87 352 PRO A C 1
ATOM 2516 O O . PRO A 1 352 ? 124.579 -50.122 131.222 1.00 47.56 352 PRO A O 1
ATOM 2520 N N . MET A 1 353 ? 125.528 -52.164 131.215 1.00 54.74 353 MET A N 1
ATOM 2521 C CA . MET A 1 353 ? 125.049 -52.454 129.866 1.00 47.20 353 MET A CA 1
ATOM 2522 C C . MET A 1 353 ? 123.538 -52.284 129.764 1.00 46.89 353 MET A C 1
ATOM 2523 O O . MET A 1 353 ? 123.036 -51.708 128.792 1.00 59.44 353 MET A O 1
ATOM 2528 N N . MET A 1 354 ? 122.794 -52.770 130.759 1.00 47.36 354 MET A N 1
ATOM 2529 C CA . MET A 1 354 ? 121.341 -52.648 130.714 1.00 49.40 354 MET A CA 1
ATOM 2530 C C . MET A 1 354 ? 120.903 -51.199 130.889 1.00 43.95 354 MET A C 1
ATOM 2531 O O . MET A 1 354 ? 119.933 -50.759 130.260 1.00 46.37 354 MET A O 1
ATOM 2536 N N . ILE A 1 355 ? 121.600 -50.442 131.738 1.00 42.11 355 ILE A N 1
ATOM 2537 C CA . ILE A 1 355 ? 121.333 -49.011 131.839 1.00 42.78 355 ILE A CA 1
ATOM 2538 C C . ILE A 1 355 ? 121.709 -48.313 130.539 1.00 50.71 355 ILE A C 1
ATOM 2539 O O . ILE A 1 355 ? 120.975 -47.447 130.048 1.00 46.36 355 ILE A O 1
ATOM 2544 N N . MET A 1 356 ? 122.858 -48.675 129.962 1.00 52.02 356 MET A N 1
ATOM 2545 C CA . MET A 1 356 ? 123.287 -48.061 128.710 1.00 38.01 356 MET A CA 1
ATOM 2546 C C . MET A 1 356 ? 122.389 -48.470 127.551 1.00 44.87 356 MET A C 1
ATOM 2547 O O . MET A 1 356 ? 122.194 -47.686 126.615 1.00 49.06 356 MET A O 1
ATOM 2552 N N . CYS A 1 357 ? 121.836 -49.684 127.591 1.00 44.07 357 CYS A N 1
ATOM 2553 C CA . CYS A 1 357 ? 120.926 -50.116 126.536 1.00 38.94 357 CYS A CA 1
ATOM 2554 C C . CYS A 1 357 ? 119.587 -49.397 126.644 1.00 48.59 357 CYS A C 1
ATOM 2555 O O . CYS A 1 357 ? 119.048 -48.914 125.642 1.00 60.34 357 CYS A O 1
ATOM 2558 N N . LEU A 1 358 ? 119.032 -49.314 127.856 1.00 36.43 358 LEU A N 1
ATOM 2559 C CA . LEU A 1 358 ? 117.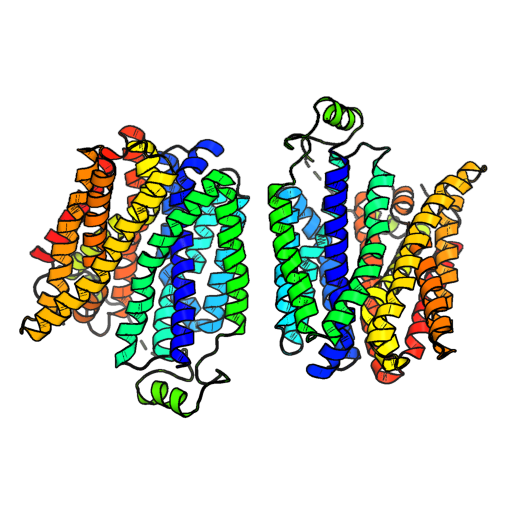752 -48.635 128.034 1.00 33.03 358 LEU A CA 1
ATOM 2560 C C . LEU A 1 358 ? 117.869 -47.147 127.729 1.00 34.01 358 LEU A C 1
ATOM 2561 O O . LEU A 1 358 ? 116.989 -46.571 127.079 1.00 35.85 358 LEU A O 1
ATOM 2566 N N . MET A 1 359 ? 118.944 -46.508 128.194 1.00 44.41 359 MET A N 1
ATOM 2567 C CA . MET A 1 359 ? 119.148 -45.093 127.899 1.00 43.30 359 MET A CA 1
ATOM 2568 C C . MET A 1 359 ? 119.268 -44.857 126.399 1.00 46.22 359 MET A C 1
ATOM 2569 O O . MET A 1 359 ? 118.729 -43.877 125.871 1.00 47.09 359 MET A O 1
ATOM 2574 N N . ALA A 1 360 ? 119.969 -45.747 125.692 1.00 50.08 360 ALA A N 1
ATOM 2575 C CA . ALA A 1 360 ? 120.123 -45.590 124.250 1.00 39.49 360 ALA A CA 1
ATOM 2576 C C . ALA A 1 360 ? 118.801 -45.783 123.520 1.00 37.23 360 ALA A C 1
ATOM 2577 O O . ALA A 1 360 ? 118.585 -45.178 122.464 1.00 47.86 360 ALA A O 1
ATOM 2579 N N . LEU A 1 361 ? 117.908 -46.614 124.060 1.00 48.90 361 LEU A N 1
ATOM 2580 C CA . LEU A 1 361 ? 116.630 -46.857 123.401 1.00 45.04 361 LEU A CA 1
ATOM 2581 C C . LEU A 1 361 ? 115.679 -45.681 123.583 1.00 44.60 361 LEU A C 1
ATOM 2582 O O . LEU A 1 361 ? 114.957 -45.313 122.649 1.00 48.38 361 LEU A O 1
ATOM 2587 N N . ALA A 1 362 ? 115.663 -45.080 124.775 1.00 38.49 362 ALA A N 1
ATOM 2588 C CA . ALA A 1 362 ? 114.820 -43.912 125.002 1.00 31.22 362 ALA A CA 1
ATOM 2589 C C . ALA A 1 362 ? 115.285 -42.736 124.154 1.00 40.36 362 ALA A C 1
ATOM 2590 O O . ALA A 1 362 ? 114.474 -42.070 123.500 1.00 41.80 362 ALA A O 1
ATOM 2592 N N . PHE A 1 363 ? 116.594 -42.466 124.152 1.00 39.21 363 PHE A N 1
ATOM 2593 C CA . PHE A 1 363 ? 117.119 -41.375 123.339 1.00 34.05 363 PHE A CA 1
ATOM 2594 C C . PHE A 1 363 ? 116.874 -41.627 121.858 1.00 41.18 363 PHE A C 1
ATOM 2595 O O . PHE A 1 363 ? 116.656 -40.681 121.092 1.00 53.07 363 PHE A O 1
ATOM 2603 N N . PHE A 1 364 ? 116.916 -42.892 121.433 1.00 35.96 364 PHE A N 1
ATOM 2604 C CA . PHE A 1 364 ? 116.522 -43.225 120.069 1.00 37.79 364 PHE A CA 1
ATOM 2605 C C . PHE A 1 364 ? 115.080 -42.812 119.807 1.00 40.78 364 PHE A C 1
ATOM 2606 O O . PHE A 1 364 ? 114.771 -42.237 118.757 1.00 47.29 364 PHE A O 1
ATOM 2614 N N . GLY A 1 365 ? 114.183 -43.091 120.756 1.00 42.51 365 GLY A N 1
ATOM 2615 C CA . GLY A 1 365 ? 112.798 -42.682 120.595 1.00 36.00 365 GLY A CA 1
ATOM 2616 C C . GLY A 1 365 ? 112.644 -41.176 120.502 1.00 46.09 365 GLY A C 1
ATOM 2617 O O . GLY A 1 365 ? 111.782 -40.674 119.776 1.00 60.88 365 GLY A O 1
ATOM 2618 N N . ASN A 1 366 ? 113.476 -40.435 121.237 1.00 44.16 366 ASN A N 1
ATOM 2619 C CA . ASN A 1 366 ? 113.438 -38.977 121.159 1.00 46.99 366 ASN A CA 1
ATOM 2620 C C . ASN A 1 366 ? 113.851 -38.498 119.772 1.00 60.92 366 ASN A C 1
ATOM 2621 O O . ASN A 1 366 ? 113.143 -37.703 119.142 1.00 70.75 366 ASN A O 1
ATOM 2626 N N . GLY A 1 367 ? 114.998 -38.970 119.280 1.00 45.34 367 GLY A N 1
ATOM 2627 C CA . GLY A 1 367 ? 115.425 -38.599 117.942 1.00 51.87 367 GLY A CA 1
ATOM 2628 C C . GLY A 1 367 ? 114.477 -39.087 116.865 1.00 48.59 367 GLY A C 1
ATOM 2629 O O . GLY A 1 367 ? 114.292 -38.418 115.845 1.00 43.77 367 GLY A O 1
ATOM 2630 N N . PHE A 1 368 ? 113.862 -40.254 117.073 1.00 47.50 368 PHE A N 1
ATOM 2631 C CA . PHE A 1 368 ? 112.916 -40.790 116.103 1.00 35.67 368 PHE A CA 1
ATOM 2632 C C . PHE A 1 368 ? 111.599 -40.027 116.104 1.00 51.59 368 PHE A C 1
ATOM 2633 O O . PHE A 1 368 ? 110.879 -40.057 115.100 1.00 54.31 368 PHE A O 1
ATOM 2641 N N . ALA A 1 369 ? 111.272 -39.344 117.202 1.00 53.59 369 ALA A N 1
ATOM 2642 C CA . ALA A 1 369 ? 110.049 -38.560 117.308 1.00 59.16 369 ALA A CA 1
ATOM 2643 C C . ALA A 1 369 ? 110.313 -37.060 117.297 1.00 57.32 369 ALA A C 1
ATOM 2644 O O . ALA A 1 369 ? 109.401 -36.278 117.584 1.00 68.69 369 ALA A O 1
ATOM 2646 N N . SER A 1 370 ? 111.534 -36.640 116.967 1.00 55.38 370 SER A N 1
ATOM 2647 C CA . SER A 1 370 ? 111.889 -35.230 117.083 1.00 57.66 370 SER A CA 1
ATOM 2648 C C . SER A 1 370 ? 111.280 -34.391 115.966 1.00 57.96 370 SER A C 1
ATOM 2649 O O . SER A 1 370 ? 111.057 -33.189 116.149 1.00 68.11 370 SER A O 1
ATOM 2652 N N . ILE A 1 371 ? 110.995 -34.995 114.815 1.00 55.75 371 ILE A N 1
ATOM 2653 C CA . ILE A 1 371 ? 110.613 -34.239 113.625 1.00 65.74 371 ILE A CA 1
ATOM 2654 C C . ILE A 1 371 ? 109.166 -33.784 113.775 1.00 54.79 371 ILE A C 1
ATOM 2655 O O . ILE A 1 371 ? 108.234 -34.583 113.656 1.00 54.87 371 ILE A O 1
ATOM 2660 N N . THR A 1 372 ? 108.978 -32.487 114.026 1.00 51.77 372 THR A N 1
ATOM 2661 C CA . THR A 1 372 ? 107.652 -31.913 114.206 1.00 45.63 372 THR A CA 1
ATOM 2662 C C . THR A 1 372 ? 107.434 -30.667 113.352 1.00 54.87 372 THR A C 1
ATOM 2663 O O . THR A 1 372 ? 106.530 -30.648 112.511 1.00 70.70 372 THR A O 1
ATOM 2667 N N . TRP A 1 373 ? 108.249 -29.625 113.557 1.00 55.93 373 TRP A N 1
ATOM 2668 C CA . TRP A 1 373 ? 107.934 -28.300 113.020 1.00 85.59 373 TRP A CA 1
ATOM 2669 C C . TRP A 1 373 ? 107.463 -28.350 111.572 1.00 76.91 373 TRP A C 1
ATOM 2670 O O . TRP A 1 373 ? 106.480 -27.698 111.206 1.00 91.64 373 TRP A O 1
ATOM 2681 N N . SER A 1 374 ? 108.159 -29.112 110.726 1.00 66.45 374 SER A N 1
ATOM 2682 C CA . SER A 1 374 ? 107.728 -29.229 109.338 1.00 92.08 374 SER A CA 1
ATOM 2683 C C . SER A 1 374 ? 106.301 -29.757 109.245 1.00 71.03 374 SER A C 1
ATOM 2684 O O . SER A 1 374 ? 105.554 -29.369 108.339 1.00 71.80 374 SER A O 1
ATOM 2687 N N . LEU A 1 375 ? 105.905 -30.638 110.167 1.00 68.12 375 LEU A N 1
ATOM 2688 C CA . LEU A 1 375 ? 104.510 -31.063 110.232 1.00 72.39 375 LEU A CA 1
ATOM 2689 C C . LEU A 1 375 ? 103.629 -29.959 110.800 1.00 85.96 375 LEU A C 1
ATOM 2690 O O . LEU A 1 375 ? 102.531 -29.707 110.290 1.00 101.17 375 LEU A O 1
ATOM 2695 N N . VAL A 1 376 ? 104.094 -29.289 111.858 1.00 94.98 376 VAL A N 1
ATOM 2696 C CA . VAL A 1 376 ? 103.293 -28.238 112.481 1.00 90.61 376 VAL A CA 1
ATOM 2697 C C . VAL A 1 376 ? 103.070 -27.099 111.498 1.00 93.60 376 VAL A C 1
ATOM 2698 O O . VAL A 1 376 ? 102.050 -26.402 111.562 1.00 95.00 376 VAL A O 1
ATOM 2702 N N . SER A 1 377 ? 104.014 -26.890 110.578 1.00 102.35 377 SER A N 1
ATOM 2703 C CA . SER A 1 377 ? 103.859 -25.857 109.562 1.00 94.70 377 SER A CA 1
ATOM 2704 C C . SER A 1 377 ? 102.657 -26.111 108.663 1.00 97.26 377 SER A C 1
ATOM 2705 O O . SER A 1 377 ? 102.139 -25.165 108.059 1.00 94.71 377 SER A O 1
ATOM 2708 N N . SER A 1 378 ? 102.199 -27.359 108.564 1.00 100.30 378 SER A N 1
ATOM 2709 C CA . SER A 1 378 ? 101.089 -27.723 107.694 1.00 96.47 378 SER A CA 1
ATOM 2710 C C . SER A 1 378 ? 99.767 -27.834 108.448 1.00 100.46 378 SER A C 1
ATOM 2711 O O . SER A 1 378 ? 98.806 -28.405 107.919 1.00 112.71 378 SER A O 1
ATOM 2714 N N . LEU A 1 379 ? 99.700 -27.313 109.673 1.00 102.72 379 LEU A N 1
ATOM 2715 C CA . LEU A 1 379 ? 98.464 -27.283 110.445 1.00 95.10 379 LEU A CA 1
ATOM 2716 C C . LEU A 1 379 ? 98.003 -25.879 110.799 1.00 92.53 379 LEU A C 1
ATOM 2717 O O . LEU A 1 379 ? 96.802 -25.671 110.977 1.00 105.13 379 LEU A O 1
ATOM 2722 N N . ALA A 1 380 ? 98.916 -24.917 110.914 1.00 83.59 380 ALA A N 1
ATOM 2723 C CA . ALA A 1 380 ? 98.517 -23.548 111.184 1.00 96.49 380 ALA A CA 1
ATOM 2724 C C . ALA A 1 380 ? 98.055 -22.868 109.895 1.00 111.39 380 ALA A C 1
ATOM 2725 O O . ALA A 1 380 ? 98.533 -23.199 108.807 1.00 110.86 380 ALA A O 1
ATOM 2727 N N . PRO A 1 381 ? 97.120 -21.913 109.989 1.00 120.47 381 PRO A N 1
ATOM 2728 C CA . PRO A 1 381 ? 96.669 -21.210 108.778 1.00 116.35 381 PRO A CA 1
ATOM 2729 C C . PRO A 1 381 ? 97.822 -20.597 107.999 1.00 112.53 381 PRO A C 1
ATOM 2730 O O . PRO A 1 381 ? 98.908 -20.388 108.549 1.00 112.27 381 PRO A O 1
ATOM 2734 N N . MET A 1 382 ? 97.596 -20.307 106.714 1.00 111.83 382 MET A N 1
ATOM 2735 C CA . MET A 1 382 ? 98.655 -19.759 105.873 1.00 114.34 382 MET A CA 1
ATOM 2736 C C . MET A 1 382 ? 99.229 -18.466 106.436 1.00 110.98 382 MET A C 1
ATOM 2737 O O . MET A 1 382 ? 100.360 -18.103 106.097 1.00 112.51 382 MET A O 1
ATOM 2742 N N . ARG A 1 383 ? 98.477 -17.766 107.286 1.00 106.63 383 ARG A N 1
ATOM 2743 C CA . ARG A 1 383 ? 98.939 -16.495 107.828 1.00 118.94 383 ARG A CA 1
ATOM 2744 C C . ARG A 1 383 ? 99.851 -16.696 109.032 1.00 119.01 383 ARG A C 1
ATOM 2745 O O . ARG A 1 383 ? 100.829 -15.960 109.204 1.00 113.00 383 ARG A O 1
ATOM 2753 N N . LEU A 1 384 ? 99.546 -17.685 109.872 1.00 112.92 384 LEU A N 1
ATOM 2754 C CA . LEU A 1 384 ? 100.192 -17.846 111.167 1.00 112.06 384 LEU A CA 1
ATOM 2755 C C . LEU A 1 384 ? 101.311 -18.880 111.147 1.00 104.64 384 LEU A C 1
ATOM 2756 O O . LEU A 1 384 ? 101.652 -19.432 112.198 1.00 94.98 384 LEU A O 1
ATOM 2761 N N . ILE A 1 385 ? 101.893 -19.154 109.979 1.00 109.39 385 ILE A N 1
ATOM 2762 C CA . ILE A 1 385 ? 103.004 -20.098 109.918 1.00 91.88 385 ILE A CA 1
ATOM 2763 C C . ILE A 1 385 ? 104.207 -19.545 110.670 1.00 86.96 385 ILE A C 1
ATOM 2764 O O . ILE A 1 385 ? 104.934 -20.288 111.340 1.00 92.87 385 ILE A O 1
ATOM 2769 N N . GLY A 1 386 ? 104.435 -18.234 110.577 1.00 84.05 386 GLY A N 1
ATOM 2770 C CA . GLY A 1 386 ? 105.567 -17.639 111.268 1.00 82.94 386 GLY A CA 1
ATOM 2771 C C . GLY A 1 386 ? 105.380 -17.603 112.773 1.00 78.13 386 GLY A C 1
ATOM 2772 O O . GLY A 1 386 ? 106.299 -17.928 113.529 1.00 72.39 386 GLY A O 1
ATOM 2773 N N . LEU A 1 387 ? 104.191 -17.207 113.230 1.00 83.49 387 LEU A N 1
ATOM 2774 C CA . LEU A 1 387 ? 103.930 -17.147 114.664 1.00 72.19 387 LEU A CA 1
ATOM 2775 C C . LEU A 1 387 ? 104.022 -18.529 115.295 1.00 76.36 387 LEU A C 1
ATOM 2776 O O . LEU A 1 387 ? 104.669 -18.708 116.333 1.00 89.55 387 LEU A O 1
ATOM 2781 N N . THR A 1 388 ? 103.369 -19.520 114.681 1.00 78.73 388 THR A N 1
ATOM 2782 C CA . THR A 1 388 ? 103.318 -20.855 115.271 1.00 85.49 388 THR A CA 1
ATOM 2783 C C . THR A 1 388 ? 104.708 -21.331 115.670 1.00 77.12 388 THR A C 1
ATOM 2784 O O . THR A 1 388 ? 104.881 -21.955 116.723 1.00 61.05 388 THR A O 1
ATOM 2788 N N . GLY A 1 389 ? 105.713 -21.032 114.844 1.00 74.82 389 GLY A N 1
ATOM 2789 C CA . GLY A 1 389 ? 107.077 -21.397 115.191 1.00 59.75 389 GLY A CA 1
ATOM 2790 C C . GLY A 1 389 ? 107.480 -20.895 116.562 1.00 63.05 389 GLY A C 1
ATOM 2791 O O . GLY A 1 389 ? 107.900 -21.671 117.423 1.00 83.08 389 GLY A O 1
ATOM 2792 N N . GLY A 1 390 ? 107.343 -19.588 116.789 1.00 46.18 390 GLY A N 1
ATOM 2793 C CA . GLY A 1 390 ? 107.739 -19.024 118.071 1.00 58.86 390 GLY A CA 1
ATOM 2794 C C . GLY A 1 390 ? 107.055 -19.704 119.241 1.00 59.47 390 GLY A C 1
ATOM 2795 O O . GLY A 1 390 ? 107.704 -20.107 120.210 1.00 65.56 390 GLY A O 1
ATOM 2796 N N . VAL A 1 391 ? 105.729 -19.838 119.169 1.00 51.08 391 VAL A N 1
ATOM 2797 C CA . VAL A 1 391 ? 104.990 -20.503 120.238 1.00 57.34 391 VAL A CA 1
ATOM 2798 C C . VAL A 1 391 ? 105.324 -21.990 120.276 1.00 54.38 391 VAL A C 1
ATOM 2799 O O . VAL A 1 391 ? 105.465 -22.580 121.353 1.00 53.13 391 VAL A O 1
ATOM 2803 N N . PHE A 1 392 ? 105.458 -22.619 119.107 1.00 53.11 392 PHE A N 1
ATOM 2804 C CA . PHE A 1 392 ? 105.767 -24.045 119.059 1.00 57.34 392 PHE A CA 1
ATOM 2805 C C . PHE A 1 392 ? 107.112 -24.335 119.714 1.00 67.73 392 PHE A C 1
ATOM 2806 O O . PHE A 1 392 ? 107.240 -25.278 120.501 1.00 80.96 392 PHE A O 1
ATOM 2814 N N . ASN A 1 393 ? 108.131 -23.531 119.401 1.00 55.14 393 ASN A N 1
ATOM 2815 C CA . ASN A 1 393 ? 109.422 -23.701 120.059 1.00 46.08 393 ASN A CA 1
ATOM 2816 C C . ASN A 1 393 ? 109.320 -23.370 121.539 1.00 54.22 393 ASN A C 1
ATOM 2817 O O . ASN A 1 393 ? 109.849 -24.100 122.387 1.00 65.23 393 ASN A O 1
ATOM 2822 N N . PHE A 1 394 ? 108.662 -22.256 121.867 1.00 50.01 394 PHE A N 1
ATOM 2823 C CA . PHE A 1 394 ? 108.431 -21.907 123.262 1.00 52.15 394 PHE A CA 1
ATOM 2824 C C . PHE A 1 394 ? 107.946 -23.123 124.039 1.00 45.93 394 PHE A C 1
ATOM 2825 O O . PHE A 1 394 ? 108.451 -23.424 125.125 1.00 38.89 394 PHE A O 1
ATOM 2833 N N . ALA A 1 395 ? 106.974 -23.848 123.481 1.00 36.42 395 ALA A N 1
ATOM 2834 C CA . ALA A 1 395 ? 106.533 -25.096 124.094 1.00 45.56 395 ALA A CA 1
ATOM 2835 C C . ALA A 1 395 ? 107.707 -26.045 124.296 1.00 50.31 395 ALA A C 1
ATOM 2836 O O . ALA A 1 395 ? 107.872 -26.629 125.373 1.00 38.73 395 ALA A O 1
ATOM 2838 N N . GLY A 1 396 ? 108.533 -26.214 123.265 1.00 69.71 396 GLY A N 1
ATOM 2839 C CA . GLY A 1 396 ? 109.733 -27.017 123.383 1.00 64.83 396 GLY A CA 1
ATOM 2840 C C . GLY A 1 396 ? 110.701 -26.423 124.383 1.00 53.33 396 GLY A C 1
ATOM 2841 O O . GLY A 1 396 ? 111.080 -27.076 125.359 1.00 46.96 396 GLY A O 1
ATOM 2842 N N . GLY A 1 397 ? 111.100 -25.172 124.153 1.00 42.61 397 GLY A N 1
ATOM 2843 C CA . GLY A 1 397 ? 111.940 -24.485 125.114 1.00 38.20 397 GLY A CA 1
ATOM 2844 C C . GLY A 1 397 ? 111.365 -24.499 126.516 1.00 46.41 397 GLY A C 1
ATOM 2845 O O . GLY A 1 397 ? 112.106 -24.408 127.498 1.00 40.92 397 GLY A O 1
ATOM 2846 N N . LEU A 1 398 ? 110.039 -24.612 126.633 1.00 58.73 398 LEU A N 1
ATOM 2847 C CA . LEU A 1 398 ? 109.424 -24.726 127.950 1.00 57.55 398 LEU A CA 1
ATOM 2848 C C . LEU A 1 398 ? 109.719 -26.085 128.572 1.00 53.24 398 LEU A C 1
ATOM 2849 O O . LEU A 1 398 ? 109.942 -26.185 129.784 1.00 47.68 398 LEU A O 1
ATOM 2854 N N . GLY A 1 399 ? 109.730 -27.141 127.756 1.00 56.20 399 GLY A N 1
ATOM 2855 C CA . GLY A 1 399 ? 110.091 -28.455 128.261 1.00 52.92 399 GLY A CA 1
ATOM 2856 C C . GLY A 1 399 ? 111.514 -28.515 128.774 1.00 44.81 399 GLY A C 1
ATOM 2857 O O . GLY A 1 399 ? 111.822 -29.303 129.671 1.00 45.16 399 GLY A O 1
ATOM 2858 N N . GLY A 1 400 ? 112.400 -27.685 128.216 1.00 41.56 400 GLY A N 1
ATOM 2859 C CA . GLY A 1 400 ? 113.770 -27.627 128.690 1.00 55.43 400 GLY A CA 1
ATOM 2860 C C . GLY A 1 400 ? 113.959 -26.806 129.944 1.00 61.52 400 GLY A C 1
ATOM 2861 O O . GLY A 1 400 ? 114.957 -26.991 130.648 1.00 58.20 400 GLY A O 1
ATOM 2862 N N . ILE A 1 401 ? 113.027 -25.898 130.236 1.00 59.05 401 ILE A N 1
ATOM 2863 C CA . ILE A 1 401 ? 113.113 -25.099 131.453 1.00 56.20 401 ILE A CA 1
ATOM 2864 C C . ILE A 1 401 ? 112.609 -25.890 132.651 1.00 32.88 401 ILE A C 1
ATOM 2865 O O . ILE A 1 401 ? 113.127 -25.750 133.764 1.00 39.46 401 ILE A O 1
ATOM 2870 N N . THR A 1 402 ? 111.595 -26.729 132.445 1.00 28.58 402 THR A N 1
ATOM 2871 C CA . THR A 1 402 ? 110.961 -27.429 133.556 1.00 28.21 402 THR A CA 1
ATOM 2872 C C . THR A 1 402 ? 111.819 -28.586 134.055 1.00 33.79 402 THR A C 1
ATOM 2873 O O . THR A 1 402 ? 112.215 -28.619 135.225 1.00 40.40 402 THR A O 1
ATOM 2877 N N . VAL A 1 403 ? 112.127 -29.537 133.177 1.00 43.20 403 VAL A N 1
ATOM 2878 C CA . VAL A 1 403 ? 112.694 -30.818 133.595 1.00 40.76 403 VAL A CA 1
ATOM 2879 C C . VAL A 1 403 ? 113.974 -30.632 134.407 1.00 40.52 403 VAL A C 1
ATOM 2880 O O . VAL A 1 403 ? 114.207 -31.420 135.334 1.00 49.67 403 VAL A O 1
ATOM 2884 N N . PRO A 1 404 ? 114.828 -29.632 134.145 1.00 45.69 404 PRO A N 1
ATOM 2885 C CA . PRO A 1 404 ? 116.009 -29.489 135.016 1.00 34.28 404 PRO A CA 1
ATOM 2886 C C . PRO A 1 404 ? 115.645 -29.155 136.453 1.00 28.20 404 PRO A C 1
ATOM 2887 O O . PRO A 1 404 ? 116.222 -29.729 137.386 1.00 27.44 404 PRO A O 1
ATOM 2891 N N . LEU A 1 405 ? 114.701 -28.233 136.656 1.00 40.38 405 LEU A N 1
ATOM 2892 C CA . LEU A 1 405 ? 114.226 -27.937 138.004 1.00 39.29 405 LEU A CA 1
ATOM 2893 C C . LEU A 1 405 ? 113.573 -29.159 138.635 1.00 39.51 405 LEU A C 1
ATOM 2894 O O . LEU A 1 405 ? 113.781 -29.442 139.821 1.00 35.15 405 LEU A O 1
ATOM 2899 N N . VAL A 1 406 ? 112.780 -29.897 137.855 1.00 27.31 406 VAL A N 1
ATOM 2900 C CA . VAL A 1 406 ? 112.058 -31.046 138.396 1.00 20.36 406 VAL A CA 1
ATOM 2901 C C . VAL A 1 406 ? 113.039 -32.123 138.846 1.00 33.73 406 VAL A C 1
ATOM 2902 O O . VAL A 1 406 ? 112.927 -32.669 139.950 1.00 41.80 406 VAL A O 1
ATOM 2906 N N . VAL A 1 407 ? 114.019 -32.443 137.998 1.00 33.23 407 VAL A N 1
ATOM 2907 C CA . VAL A 1 407 ? 115.009 -33.453 138.359 1.00 44.86 407 VAL A CA 1
ATOM 2908 C C . VAL A 1 407 ? 115.859 -32.973 139.531 1.00 50.46 407 VAL A C 1
ATOM 2909 O O . VAL A 1 407 ? 116.142 -33.736 140.463 1.00 47.83 407 VAL A O 1
ATOM 2913 N N . GLY A 1 408 ? 116.289 -31.711 139.500 1.00 52.32 408 GLY A N 1
ATOM 2914 C CA . GLY A 1 408 ? 117.067 -31.179 140.608 1.00 33.44 408 GLY A CA 1
ATOM 2915 C C . GLY A 1 408 ? 116.325 -31.254 141.928 1.00 48.12 408 GLY A C 1
ATOM 2916 O O . GLY A 1 408 ? 116.896 -31.638 142.951 1.00 49.84 408 GLY A O 1
ATOM 2917 N N . TYR A 1 409 ? 115.039 -30.890 141.924 1.00 49.41 409 TYR A N 1
ATOM 2918 C CA . TYR A 1 409 ? 114.242 -30.972 143.144 1.00 42.97 409 TYR A CA 1
ATOM 2919 C C . TYR A 1 409 ? 113.977 -32.421 143.536 1.00 34.14 409 TYR A C 1
ATOM 2920 O O . TYR A 1 409 ? 114.108 -32.786 144.710 1.00 34.09 409 TYR A O 1
ATOM 2929 N N . LEU A 1 410 ? 113.606 -33.262 142.568 1.00 30.04 410 LEU A N 1
ATOM 2930 C CA . LEU A 1 410 ? 113.338 -34.666 142.867 1.00 38.91 410 LEU A CA 1
ATOM 2931 C C . LEU A 1 410 ? 114.589 -35.369 143.379 1.00 51.20 410 LEU A C 1
ATOM 2932 O O . LEU A 1 410 ? 114.557 -36.040 144.417 1.00 58.61 410 LEU A O 1
ATOM 2937 N N . ALA A 1 411 ? 115.703 -35.230 142.657 1.00 53.03 411 ALA A N 1
ATOM 2938 C CA . ALA A 1 411 ? 116.929 -35.919 143.044 1.00 44.31 411 ALA A CA 1
ATOM 2939 C C . ALA A 1 411 ? 117.436 -35.451 144.402 1.00 55.22 411 ALA A C 1
ATOM 2940 O O . ALA A 1 411 ? 118.104 -36.213 145.111 1.00 61.64 411 ALA A O 1
ATOM 2942 N N . GLN A 1 412 ? 117.132 -34.209 144.782 1.00 49.69 412 GLN A N 1
ATOM 2943 C CA . GLN A 1 412 ? 117.601 -33.691 146.063 1.00 41.66 412 GLN A CA 1
ATOM 2944 C C . GLN A 1 412 ? 116.967 -34.438 147.229 1.00 45.46 412 GLN A C 1
ATOM 2945 O O . GLN A 1 412 ? 117.627 -34.685 148.246 1.00 40.40 412 GLN A O 1
ATOM 2951 N N . GLY A 1 413 ? 115.694 -34.808 147.103 1.00 50.99 413 GLY A N 1
ATOM 2952 C CA . GLY A 1 413 ? 114.953 -35.365 148.218 1.00 58.39 413 GLY A CA 1
ATOM 2953 C C . GLY A 1 413 ? 114.703 -36.858 148.146 1.00 62.88 413 GLY A C 1
ATOM 2954 O O . GLY A 1 413 ? 114.716 -37.536 149.177 1.00 95.90 413 GLY A O 1
ATOM 2955 N N . TYR A 1 414 ? 114.471 -37.388 146.944 1.00 50.79 414 TYR A N 1
ATOM 2956 C CA . TYR A 1 414 ? 114.075 -38.783 146.777 1.00 56.44 414 TYR A CA 1
ATOM 2957 C C . TYR A 1 414 ? 115.024 -39.572 145.884 1.00 71.38 414 TYR A C 1
ATOM 2958 O O . TYR A 1 414 ? 114.671 -40.676 145.451 1.00 63.62 414 TYR A O 1
ATOM 2967 N N . GLY A 1 415 ? 116.210 -39.048 145.593 1.00 72.59 415 GLY A N 1
ATOM 2968 C CA . GLY A 1 415 ? 117.093 -39.687 144.637 1.00 61.07 415 GLY A CA 1
ATOM 2969 C C . GLY A 1 415 ? 116.578 -39.513 143.218 1.00 61.71 415 GLY A C 1
ATOM 2970 O O . GLY A 1 415 ? 115.562 -38.870 142.960 1.00 78.10 415 GLY A O 1
ATOM 2971 N N . PHE A 1 416 ? 117.306 -40.111 142.278 1.00 50.24 416 PHE A N 1
ATOM 2972 C CA . PHE A 1 416 ? 117.000 -39.947 140.862 1.00 43.32 416 PHE A CA 1
ATOM 2973 C C . PHE A 1 416 ? 115.898 -40.875 140.368 1.00 43.68 416 PHE A C 1
ATOM 2974 O O . PHE A 1 416 ? 115.514 -40.776 139.197 1.00 37.70 416 PHE A O 1
ATOM 2982 N N . ALA A 1 417 ? 115.371 -41.765 141.220 1.00 61.39 417 ALA A N 1
ATOM 2983 C CA . ALA A 1 417 ? 114.373 -42.722 140.743 1.00 57.74 417 ALA A CA 1
ATOM 2984 C C . ALA A 1 417 ? 113.056 -42.047 140.387 1.00 36.66 417 ALA A C 1
ATOM 2985 O O . ALA A 1 417 ? 112.500 -42.353 139.318 1.00 53.07 417 ALA A O 1
ATOM 2987 N N . PRO A 1 418 ? 112.501 -41.143 141.202 1.00 31.16 418 PRO A N 1
ATOM 2988 C CA . PRO A 1 418 ? 111.214 -40.522 140.840 1.00 34.38 418 PRO A CA 1
ATOM 2989 C C . PRO A 1 418 ? 111.292 -39.557 139.668 1.00 45.28 418 PRO A C 1
ATOM 2990 O O . PRO A 1 418 ? 110.242 -39.071 139.226 1.00 53.19 418 PRO A O 1
ATOM 2994 N N . ALA A 1 419 ? 112.484 -39.249 139.159 1.00 51.36 419 ALA A N 1
ATOM 2995 C CA . ALA A 1 419 ? 112.584 -38.357 138.010 1.00 51.95 419 ALA A CA 1
ATOM 2996 C C . ALA A 1 419 ? 112.383 -39.112 136.702 1.00 50.43 419 ALA A C 1
ATOM 2997 O O . ALA A 1 419 ? 111.767 -38.588 135.768 1.00 59.81 419 ALA A O 1
ATOM 2999 N N . LEU A 1 420 ? 112.885 -40.345 136.622 1.00 38.93 420 LEU A N 1
ATOM 3000 C CA . LEU A 1 420 ? 112.769 -41.114 135.389 1.00 36.36 420 LEU A CA 1
ATOM 3001 C C . LEU A 1 420 ? 111.330 -41.534 135.122 1.00 57.49 420 LEU A C 1
ATOM 3002 O O . LEU A 1 420 ? 110.952 -41.737 133.962 1.00 64.12 420 LEU A O 1
ATOM 3007 N N . VAL A 1 421 ? 110.514 -41.671 136.171 1.00 48.57 421 VAL A N 1
ATOM 3008 C CA . VAL A 1 421 ? 109.101 -41.969 135.964 1.00 55.06 421 VAL A CA 1
ATOM 3009 C C . VAL A 1 421 ? 108.373 -40.737 135.445 1.00 52.33 421 VAL A C 1
ATOM 3010 O O . VAL A 1 421 ? 107.425 -40.849 134.658 1.00 58.38 421 VAL A O 1
ATOM 3014 N N . TYR A 1 422 ? 108.796 -39.547 135.875 1.00 43.02 422 TYR A N 1
ATOM 3015 C CA . TYR A 1 422 ? 108.202 -38.315 135.367 1.00 53.99 422 TYR A CA 1
ATOM 3016 C C . TYR A 1 422 ? 108.404 -38.195 133.862 1.00 56.55 422 TYR A C 1
ATOM 3017 O O . TYR A 1 422 ? 107.466 -37.883 133.120 1.00 62.70 422 TYR A O 1
ATOM 3026 N N . ILE A 1 423 ? 109.625 -38.452 133.390 1.00 47.30 423 ILE A N 1
ATOM 3027 C CA . ILE A 1 423 ? 109.903 -38.342 131.961 1.00 45.21 423 ILE A CA 1
ATOM 3028 C C . ILE A 1 423 ? 109.134 -39.402 131.184 1.00 50.94 423 ILE A C 1
ATOM 3029 O O . ILE A 1 423 ? 108.551 -39.115 130.131 1.00 48.69 423 ILE A O 1
ATOM 3034 N N . SER A 1 424 ? 109.126 -40.644 131.676 1.00 57.28 424 SER A N 1
ATOM 3035 C CA . SER A 1 424 ? 108.297 -41.670 131.053 1.00 50.24 424 SER A CA 1
ATOM 3036 C C . SER A 1 424 ? 106.835 -41.251 131.051 1.00 55.48 424 SER A C 1
ATOM 3037 O O . SER A 1 424 ? 106.118 -41.467 130.067 1.00 62.77 424 SER A O 1
ATOM 3040 N N . ALA A 1 425 ? 106.374 -40.650 132.150 1.00 42.07 425 ALA A N 1
ATOM 3041 C CA . ALA A 1 425 ? 105.029 -40.092 132.183 1.00 32.09 425 ALA A CA 1
ATOM 3042 C C . ALA A 1 425 ? 104.870 -39.016 131.117 1.00 39.86 425 ALA A C 1
ATOM 3043 O O . ALA A 1 425 ? 104.044 -39.142 130.207 1.00 51.12 425 ALA A O 1
ATOM 3045 N N . VAL A 1 426 ? 105.668 -37.949 131.211 1.00 35.93 426 VAL A N 1
ATOM 3046 C CA . VAL A 1 426 ? 105.621 -36.880 130.212 1.00 50.32 426 VAL A CA 1
ATOM 3047 C C . VAL A 1 426 ? 105.613 -37.472 128.808 1.00 51.73 426 VAL A C 1
ATOM 3048 O O . VAL A 1 426 ? 104.772 -37.125 127.970 1.00 59.50 426 VAL A O 1
ATOM 3052 N N . ALA A 1 427 ? 106.553 -38.379 128.532 1.00 57.05 427 ALA A N 1
ATOM 3053 C CA . ALA A 1 427 ? 106.576 -39.048 127.236 1.00 44.54 427 ALA A CA 1
ATOM 3054 C C . ALA A 1 427 ? 105.245 -39.728 126.951 1.00 42.12 427 ALA A C 1
ATOM 3055 O O . ALA A 1 427 ? 104.776 -39.739 125.807 1.00 38.26 427 ALA A O 1
ATOM 3057 N N . LEU A 1 428 ? 104.620 -40.302 127.981 1.00 55.14 428 LEU A N 1
ATOM 3058 C CA . LEU A 1 428 ? 103.323 -40.942 127.795 1.00 51.67 428 LEU A CA 1
ATOM 3059 C C . LEU A 1 428 ? 102.224 -39.908 127.589 1.00 46.64 428 LEU A C 1
ATOM 3060 O O . LEU A 1 428 ? 101.285 -40.139 126.818 1.00 44.27 428 LEU A O 1
ATOM 3065 N N . ILE A 1 429 ? 102.319 -38.763 128.267 1.00 46.76 429 ILE A N 1
ATOM 3066 C CA . ILE A 1 429 ? 101.362 -37.688 128.030 1.00 50.77 429 ILE A CA 1
ATOM 3067 C C . ILE A 1 429 ? 101.556 -37.119 126.631 1.00 44.35 429 ILE A C 1
ATOM 3068 O O . ILE A 1 429 ? 100.592 -36.922 125.883 1.00 56.06 429 ILE A O 1
ATOM 3073 N N . GLY A 1 430 ? 102.808 -36.852 126.256 1.00 41.44 430 GLY A N 1
ATOM 3074 C CA . GLY A 1 430 ? 103.085 -36.370 124.915 1.00 40.32 430 GLY A CA 1
ATOM 3075 C C . GLY A 1 430 ? 102.666 -37.350 123.840 1.00 37.89 430 GLY A C 1
ATOM 3076 O O . GLY A 1 430 ? 102.255 -36.943 122.750 1.00 38.59 430 GLY A O 1
ATOM 3077 N N . ALA A 1 431 ? 102.765 -38.650 124.124 1.00 42.71 431 ALA A N 1
ATOM 3078 C CA . ALA A 1 431 ? 102.289 -39.650 123.174 1.00 39.56 431 ALA A CA 1
ATOM 3079 C C . ALA A 1 431 ? 100.766 -39.682 123.144 1.00 38.35 431 ALA A C 1
ATOM 3080 O O . ALA A 1 431 ? 100.158 -39.576 122.074 1.00 43.97 431 ALA A O 1
ATOM 3082 N N . LEU A 1 432 ? 100.132 -39.819 124.312 1.00 43.94 432 LEU A N 1
ATOM 3083 C CA . LEU A 1 432 ? 98.678 -39.696 124.382 1.00 42.69 432 LEU A CA 1
ATOM 3084 C C . LEU A 1 432 ? 98.217 -38.361 123.813 1.00 53.19 432 LEU A C 1
ATOM 3085 O O . LEU A 1 432 ? 97.214 -38.294 123.094 1.00 61.90 432 LEU A O 1
ATOM 3090 N N . SER A 1 433 ? 98.941 -37.286 124.127 1.00 48.55 433 SER A N 1
ATOM 3091 C CA . SER A 1 433 ? 98.587 -35.964 123.627 1.00 40.24 433 SER A CA 1
ATOM 3092 C C . SER A 1 433 ? 98.681 -35.879 122.109 1.00 35.14 433 SER A C 1
ATOM 3093 O O . SER A 1 433 ? 98.069 -34.990 121.509 1.00 43.69 433 SER A O 1
ATOM 3096 N N . TYR A 1 434 ? 99.433 -36.776 121.476 1.00 49.48 434 TYR A N 1
ATOM 3097 C CA . TYR A 1 434 ? 99.574 -36.764 120.025 1.00 54.48 434 TYR A CA 1
ATOM 3098 C C . TYR A 1 434 ? 98.603 -37.716 119.346 1.00 43.61 434 TYR A C 1
ATOM 3099 O O . TYR A 1 434 ? 98.074 -37.400 118.276 1.00 43.39 434 TYR A O 1
ATOM 3108 N N . ILE A 1 435 ? 98.356 -38.875 119.950 1.00 56.16 435 ILE A N 1
ATOM 3109 C CA . ILE A 1 435 ? 97.516 -39.883 119.314 1.00 68.60 435 ILE A CA 1
ATOM 3110 C C . ILE A 1 435 ? 96.026 -39.640 119.579 1.00 51.70 435 ILE A C 1
ATOM 3111 O O . ILE A 1 435 ? 95.186 -40.030 118.761 1.00 43.99 435 ILE A O 1
ATOM 3116 N N . LEU A 1 436 ? 95.672 -38.989 120.691 1.00 47.64 436 LEU A N 1
ATOM 3117 C CA . LEU A 1 436 ? 94.279 -38.624 120.931 1.00 53.93 436 LEU A CA 1
ATOM 3118 C C . LEU A 1 436 ? 93.945 -37.255 120.344 1.00 56.35 436 LEU A C 1
ATOM 3119 O O . LEU A 1 436 ? 92.980 -37.125 119.585 1.00 75.79 436 LEU A O 1
ATOM 3124 N N . LEU A 1 437 ? 94.732 -36.227 120.677 1.00 53.43 437 LEU A N 1
ATOM 3125 C CA . LEU A 1 437 ? 94.396 -34.858 120.300 1.00 60.90 437 LEU A CA 1
ATOM 3126 C C . LEU A 1 437 ? 94.673 -34.553 118.833 1.00 77.89 437 LEU A C 1
ATOM 3127 O O . LEU A 1 437 ? 94.381 -33.436 118.394 1.00 72.54 437 LEU A O 1
ATOM 3132 N N . VAL A 1 438 ? 95.240 -35.488 118.071 1.00 89.08 438 VAL A N 1
ATOM 3133 C CA . VAL A 1 438 ? 95.560 -35.238 116.668 1.00 84.94 438 VAL A CA 1
ATOM 3134 C C . VAL A 1 438 ? 95.287 -36.493 115.849 1.00 77.40 438 VAL A C 1
ATOM 3135 O O . VAL A 1 438 ? 96.218 -37.147 115.366 1.00 79.62 438 VAL A O 1
ATOM 3139 N N . GLY A 1 439 ? 94.009 -36.841 115.686 1.00 83.52 439 GLY A N 1
ATOM 3140 C CA . GLY A 1 439 ? 93.660 -37.961 114.832 1.00 93.28 439 GLY A CA 1
ATOM 3141 C C . GLY A 1 439 ? 93.765 -37.641 113.358 1.00 111.34 439 GLY A C 1
ATOM 3142 O O . GLY A 1 439 ? 94.046 -38.532 112.549 1.00 103.05 439 GLY A O 1
ATOM 3143 N N . ASP A 1 440 ? 93.544 -36.381 112.985 1.00 114.79 440 ASP A N 1
ATOM 3144 C CA . ASP A 1 440 ? 93.658 -35.933 111.605 1.00 99.38 440 ASP A CA 1
ATOM 3145 C C . ASP A 1 440 ? 94.244 -34.526 111.603 1.00 93.70 440 ASP A C 1
ATOM 3146 O O . ASP A 1 440 ? 94.468 -33.922 112.657 1.00 91.02 440 ASP A O 1
ATOM 3151 N N . VAL A 1 441 ? 94.488 -33.999 110.406 1.00 100.34 441 VAL A N 1
ATOM 3152 C CA . VAL A 1 441 ? 95.134 -32.704 110.234 1.00 105.68 441 VAL A CA 1
ATOM 3153 C C . VAL A 1 441 ? 94.091 -31.679 109.815 1.00 103.44 441 VAL A C 1
ATOM 3154 O O . VAL A 1 441 ? 93.121 -31.995 109.117 1.00 96.81 441 VAL A O 1
ATOM 3158 N N . LYS A 1 442 ? 94.306 -30.433 110.240 1.00 111.45 442 LYS A N 1
ATOM 3159 C CA . LYS A 1 442 ? 93.366 -29.349 109.971 1.00 93.42 442 LYS A CA 1
ATOM 3160 C C . LYS A 1 442 ? 93.585 -28.683 108.620 1.00 90.17 442 LYS A C 1
ATOM 3161 O O . LYS A 1 442 ? 92.621 -28.194 108.023 1.00 114.52 442 LYS A O 1
ATOM 3167 N N . ARG A 1 443 ? 94.824 -28.660 108.136 1.00 91.34 443 ARG A N 1
ATOM 3168 C CA . ARG A 1 443 ? 95.258 -27.819 107.009 1.00 115.91 443 ARG A CA 1
ATOM 3169 C C . ARG A 1 443 ? 95.556 -26.410 107.508 1.00 89.80 443 ARG A C 1
ATOM 3170 O O . ARG A 1 443 ? 96.439 -25.732 106.980 1.00 69.61 443 ARG A O 1
ATOM 3178 N N . ARG B 1 27 ? 155.404 -6.662 146.268 1.00 71.01 27 ARG B N 1
ATOM 3179 C CA . ARG B 1 27 ? 155.463 -7.419 145.024 1.00 57.73 27 ARG B CA 1
ATOM 3180 C C . ARG B 1 27 ? 154.092 -7.485 144.366 1.00 50.03 27 ARG B C 1
ATOM 3181 O O . ARG B 1 27 ? 153.963 -7.315 143.154 1.00 44.58 27 ARG B O 1
ATOM 3189 N N . ARG B 1 28 ? 153.064 -7.743 145.176 1.00 53.71 28 ARG B N 1
ATOM 3190 C CA . ARG B 1 28 ? 151.711 -7.847 144.643 1.00 53.90 28 ARG B CA 1
ATOM 3191 C C . ARG B 1 28 ? 151.258 -6.531 144.023 1.00 47.39 28 ARG B C 1
ATOM 3192 O O . ARG B 1 28 ? 150.586 -6.524 142.985 1.00 47.89 28 ARG B O 1
ATOM 3200 N N . ARG B 1 29 ? 151.609 -5.405 144.649 1.00 51.27 29 ARG B N 1
ATOM 3201 C CA . ARG B 1 29 ? 151.261 -4.105 144.085 1.00 44.69 29 ARG B CA 1
ATOM 3202 C C . ARG B 1 29 ? 151.864 -3.918 142.699 1.00 46.87 29 ARG B C 1
ATOM 3203 O O . ARG B 1 29 ? 151.263 -3.255 141.847 1.00 50.89 29 ARG B O 1
ATOM 3211 N N . TYR B 1 30 ? 153.049 -4.486 142.457 1.00 46.28 30 TYR B N 1
ATOM 3212 C CA . TYR B 1 30 ? 153.644 -4.422 141.126 1.00 38.86 30 TYR B CA 1
ATOM 3213 C C . TYR B 1 30 ? 152.756 -5.121 140.104 1.00 46.97 30 TYR B C 1
ATOM 3214 O O . TYR B 1 30 ? 152.588 -4.637 138.978 1.00 35.94 30 TYR B O 1
ATOM 3223 N N . LEU B 1 31 ? 152.184 -6.266 140.481 1.00 45.41 31 LEU B N 1
ATOM 3224 C CA . LEU B 1 31 ? 151.239 -6.965 139.616 1.00 32.13 31 LEU B CA 1
ATOM 3225 C C . LEU B 1 31 ? 150.108 -6.037 139.196 1.00 37.90 31 LEU B C 1
ATOM 3226 O O . LEU B 1 31 ? 149.739 -5.977 138.020 1.00 50.52 31 LEU B O 1
ATOM 3231 N N . THR B 1 32 ? 149.548 -5.296 140.155 1.00 49.16 32 THR B N 1
ATOM 3232 C CA . THR B 1 32 ? 148.448 -4.391 139.842 1.00 38.16 32 THR B CA 1
ATOM 3233 C C . THR B 1 32 ? 148.905 -3.270 138.918 1.00 38.88 32 THR B C 1
ATOM 3234 O O . THR B 1 32 ? 148.151 -2.834 138.041 1.00 51.24 32 THR B O 1
ATOM 3238 N N . LEU B 1 33 ? 150.138 -2.790 139.095 1.00 40.00 33 LEU B N 1
ATOM 3239 C CA . LEU B 1 33 ? 150.642 -1.733 138.225 1.00 40.97 33 LEU B CA 1
ATOM 3240 C C . LEU B 1 33 ? 150.755 -2.222 136.788 1.00 37.81 33 LEU B C 1
ATOM 3241 O O . LEU B 1 33 ? 150.295 -1.555 135.854 1.00 38.70 33 LEU B O 1
ATOM 3246 N N . VAL B 1 34 ? 151.369 -3.391 136.587 1.00 42.15 34 VAL B N 1
ATOM 3247 C CA . VAL B 1 34 ? 151.431 -3.957 135.246 1.00 38.52 34 VAL B CA 1
ATOM 3248 C C . VAL B 1 34 ? 150.048 -4.385 134.776 1.00 34.88 34 VAL B C 1
ATOM 3249 O O . VAL B 1 34 ? 149.834 -4.562 133.571 1.00 30.82 34 VAL B O 1
ATOM 3253 N N . MET B 1 35 ? 149.100 -4.557 135.701 1.00 39.88 35 MET B N 1
ATOM 3254 C CA . MET B 1 35 ? 147.718 -4.821 135.315 1.00 42.46 35 MET B CA 1
ATOM 3255 C C . MET B 1 35 ? 147.027 -3.549 134.839 1.00 33.87 35 MET B C 1
ATOM 3256 O O . MET B 1 35 ? 146.284 -3.575 133.851 1.00 32.84 35 MET B O 1
ATOM 3261 N N . ILE B 1 36 ? 147.250 -2.433 135.534 1.00 35.20 36 ILE B N 1
ATOM 3262 C CA . ILE B 1 36 ? 146.754 -1.148 135.053 1.00 32.26 36 ILE B CA 1
ATOM 3263 C C . ILE B 1 36 ? 147.462 -0.766 133.760 1.00 35.76 36 ILE B C 1
ATOM 3264 O O . ILE B 1 36 ? 146.856 -0.185 132.852 1.00 45.67 36 ILE B O 1
ATOM 3269 N N . PHE B 1 37 ? 148.754 -1.085 133.659 1.00 28.55 37 PHE B N 1
ATOM 3270 C CA . PHE B 1 37 ? 149.525 -0.738 132.471 1.00 27.07 37 PHE B CA 1
ATOM 3271 C C . PHE B 1 37 ? 148.863 -1.272 131.208 1.00 36.16 37 PHE B C 1
ATOM 3272 O O . PHE B 1 37 ? 148.677 -0.538 130.231 1.00 52.46 37 PHE B O 1
ATOM 3280 N N . ILE B 1 38 ? 148.509 -2.560 131.207 1.00 32.99 38 ILE B N 1
ATOM 3281 C CA . ILE B 1 38 ? 147.900 -3.166 130.025 1.00 24.60 38 ILE B CA 1
ATOM 3282 C C . ILE B 1 38 ? 146.691 -2.357 129.580 1.00 23.97 38 ILE B C 1
ATOM 3283 O O . ILE B 1 38 ? 146.484 -2.124 128.382 1.00 25.84 38 ILE B O 1
ATOM 3288 N N . THR B 1 39 ? 145.878 -1.906 130.537 1.00 26.26 39 THR B N 1
ATOM 3289 C CA . THR B 1 39 ? 144.679 -1.152 130.189 1.00 37.27 39 THR B CA 1
ATOM 3290 C C . THR B 1 39 ? 145.036 0.174 129.526 1.00 42.13 39 THR B C 1
ATOM 3291 O O . THR B 1 39 ? 144.402 0.574 128.542 1.00 43.92 39 THR B O 1
ATOM 3295 N N . VAL B 1 40 ? 146.048 0.870 130.047 1.00 35.99 40 VAL B N 1
ATOM 3296 C CA . VAL B 1 40 ? 146.450 2.145 129.459 1.00 30.81 40 VAL B CA 1
ATOM 3297 C C . VAL B 1 40 ? 146.874 1.948 128.010 1.00 41.81 40 VAL B C 1
ATOM 3298 O O . VAL B 1 40 ? 146.635 2.809 127.155 1.00 62.50 40 VAL B O 1
ATOM 3302 N N . VAL B 1 41 ? 147.515 0.817 127.711 1.00 35.12 41 VAL B N 1
ATOM 3303 C CA . VAL B 1 41 ? 147.815 0.482 126.321 1.00 35.91 41 VAL B CA 1
ATOM 3304 C C . VAL B 1 41 ? 146.519 0.287 125.547 1.00 42.06 41 VAL B C 1
ATOM 3305 O O . VAL B 1 41 ? 146.244 0.990 124.568 1.00 50.43 41 VAL B O 1
ATOM 3309 N N . ILE B 1 42 ? 145.697 -0.671 125.985 1.00 40.91 42 ILE B N 1
ATOM 3310 C CA . ILE B 1 42 ? 144.394 -0.883 125.359 1.00 32.54 42 ILE B CA 1
ATOM 3311 C C . ILE B 1 42 ? 143.640 0.434 125.258 1.00 38.16 42 ILE B C 1
ATOM 3312 O O . ILE B 1 42 ? 142.943 0.698 124.272 1.00 32.30 42 ILE B O 1
ATOM 3317 N N . CYS B 1 43 ? 143.775 1.284 126.277 1.00 48.15 43 CYS B N 1
ATOM 3318 C CA . CYS B 1 43 ? 143.085 2.569 126.269 1.00 38.57 43 CYS B CA 1
ATOM 3319 C C . CYS B 1 43 ? 143.525 3.417 125.082 1.00 43.46 43 CYS B C 1
ATOM 3320 O O . CYS B 1 43 ? 142.693 3.898 124.305 1.00 48.95 43 CYS B O 1
ATOM 3323 N N . TYR B 1 44 ? 144.837 3.594 124.909 1.00 51.44 44 TYR B N 1
ATOM 3324 C CA . TYR B 1 44 ? 145.335 4.509 123.890 1.00 46.56 44 TYR B CA 1
ATOM 3325 C C . TYR B 1 44 ? 145.418 3.884 122.502 1.00 43.44 44 TYR B C 1
ATOM 3326 O O . TYR B 1 44 ? 145.466 4.625 121.514 1.00 59.96 44 TYR B O 1
ATOM 3335 N N . VAL B 1 45 ? 145.429 2.553 122.391 1.00 38.56 45 VAL B N 1
ATOM 3336 C CA . VAL B 1 45 ? 145.371 1.927 121.070 1.00 45.41 45 VAL B CA 1
ATOM 3337 C C . VAL B 1 45 ? 144.031 2.227 120.412 1.00 53.79 45 VAL B C 1
ATOM 3338 O O . VAL B 1 45 ? 143.967 2.756 119.296 1.00 68.24 45 VAL B O 1
ATOM 3342 N N . ASP B 1 46 ? 142.938 1.881 121.099 1.00 42.05 46 ASP B N 1
ATOM 3343 C CA . ASP B 1 46 ? 141.604 2.141 120.570 1.00 43.24 46 ASP B CA 1
ATOM 3344 C C . ASP B 1 46 ? 141.471 3.565 120.049 1.00 49.86 46 ASP B C 1
ATOM 3345 O O . ASP B 1 46 ? 140.683 3.821 119.132 1.00 56.10 46 ASP B O 1
ATOM 3350 N N . ARG B 1 47 ? 142.230 4.504 120.618 1.00 50.89 47 ARG B N 1
ATOM 3351 C CA . ARG B 1 47 ? 142.276 5.851 120.060 1.00 58.87 47 ARG B CA 1
ATOM 3352 C C . ARG B 1 47 ? 143.004 5.865 118.722 1.00 53.41 47 ARG B C 1
ATOM 3353 O O . ARG B 1 47 ? 142.546 6.501 117.764 1.00 50.14 47 ARG B O 1
ATOM 3361 N N . ALA B 1 48 ? 144.136 5.167 118.635 1.00 36.79 48 ALA B N 1
ATOM 3362 C CA . ALA B 1 48 ? 144.972 5.184 117.442 1.00 44.29 48 ALA B CA 1
ATOM 3363 C C . ALA B 1 48 ? 144.645 4.070 116.455 1.00 45.22 48 ALA B C 1
ATOM 3364 O O . ALA B 1 48 ? 145.205 4.063 115.353 1.00 59.35 48 ALA B O 1
ATOM 3366 N N . ASN B 1 49 ? 143.761 3.136 116.811 1.00 38.72 49 ASN B N 1
ATOM 3367 C CA . ASN B 1 49 ? 143.428 2.046 115.900 1.00 30.86 49 ASN B CA 1
ATOM 3368 C C . ASN B 1 49 ? 142.804 2.549 114.604 1.00 31.66 49 ASN B C 1
ATOM 3369 O O . ASN B 1 49 ? 142.775 1.809 113.615 1.00 35.67 49 ASN B O 1
ATOM 3374 N N . LEU B 1 50 ? 142.291 3.780 114.590 1.00 45.51 50 LEU B N 1
ATOM 3375 C CA . LEU B 1 50 ? 141.780 4.362 113.355 1.00 43.44 50 LEU B CA 1
ATOM 3376 C C . LEU B 1 50 ? 142.896 4.928 112.493 1.00 43.40 50 LEU B C 1
ATOM 3377 O O . LEU B 1 50 ? 142.804 4.887 111.261 1.00 49.51 50 LEU B O 1
ATOM 3382 N N . ALA B 1 51 ? 143.945 5.461 113.118 1.00 33.25 51 ALA B N 1
ATOM 3383 C CA . ALA B 1 51 ? 145.053 6.022 112.357 1.00 44.19 51 ALA B CA 1
ATOM 3384 C C . ALA B 1 51 ? 145.660 4.979 111.428 1.00 62.93 51 ALA B C 1
ATOM 3385 O O . ALA B 1 51 ? 146.014 5.286 110.284 1.00 81.03 51 ALA B O 1
ATOM 3387 N N . VAL B 1 52 ? 145.767 3.733 111.894 1.00 57.65 52 VAL B N 1
ATOM 3388 C CA . VAL B 1 52 ? 146.335 2.673 111.065 1.00 49.30 52 VAL B CA 1
ATOM 3389 C C . VAL B 1 52 ? 145.389 2.315 109.925 1.00 50.14 52 VAL B C 1
ATOM 3390 O O . VAL B 1 52 ? 145.825 2.059 108.797 1.00 53.09 52 VAL B O 1
ATOM 3394 N N . ALA B 1 53 ? 144.086 2.293 110.195 1.00 55.94 53 ALA B N 1
ATOM 3395 C CA . ALA B 1 53 ? 143.095 1.884 109.209 1.00 50.06 53 ALA B CA 1
ATOM 3396 C C . ALA B 1 53 ? 142.555 3.044 108.385 1.00 62.07 53 ALA B C 1
ATOM 3397 O O . ALA B 1 53 ? 141.682 2.827 107.539 1.00 74.06 53 ALA B O 1
ATOM 3399 N N . SER B 1 54 ? 143.050 4.263 108.602 1.00 66.34 54 SER B N 1
ATOM 3400 C CA . SER B 1 54 ? 142.484 5.418 107.914 1.00 62.26 54 SER B CA 1
ATOM 3401 C C . SER B 1 54 ? 142.594 5.274 106.400 1.00 69.34 54 SER B C 1
ATOM 3402 O O . SER B 1 54 ? 141.694 5.692 105.662 1.00 59.43 54 SER B O 1
ATOM 3405 N N . ALA B 1 55 ? 143.690 4.686 105.917 1.00 71.15 55 ALA B N 1
ATOM 3406 C CA . ALA B 1 55 ? 143.903 4.586 104.477 1.00 63.16 55 ALA B CA 1
ATOM 3407 C C . ALA B 1 55 ? 142.801 3.771 103.812 1.00 55.13 55 ALA B C 1
ATOM 3408 O O . ALA B 1 55 ? 142.212 4.199 102.813 1.00 62.80 55 ALA B O 1
ATOM 3410 N N . HIS B 1 56 ? 142.506 2.588 104.356 1.00 53.18 56 HIS B N 1
ATOM 3411 C CA . HIS B 1 56 ? 141.519 1.712 103.731 1.00 56.53 56 HIS B CA 1
ATOM 3412 C C . HIS B 1 56 ? 140.100 2.211 103.970 1.00 56.36 56 HIS B C 1
ATOM 3413 O O . HIS B 1 56 ? 139.232 2.065 103.101 1.00 60.48 56 HIS B O 1
ATOM 3420 N N . ILE B 1 57 ? 139.841 2.800 105.139 1.00 48.93 57 ILE B N 1
ATOM 3421 C CA . ILE B 1 57 ? 138.503 3.304 105.434 1.00 52.00 57 ILE B CA 1
ATOM 3422 C C . ILE B 1 57 ? 138.087 4.341 104.398 1.00 54.04 57 ILE B C 1
ATOM 3423 O O . ILE B 1 57 ? 136.912 4.429 104.023 1.00 68.06 57 ILE B O 1
ATOM 3428 N N . GLN B 1 58 ? 139.042 5.141 103.919 1.00 62.97 58 GLN B N 1
ATOM 3429 C CA . GLN B 1 58 ? 138.728 6.174 102.940 1.00 66.09 58 GLN B CA 1
ATOM 3430 C C . GLN B 1 58 ? 138.383 5.601 101.573 1.00 68.64 58 GLN B C 1
ATOM 3431 O O . GLN B 1 58 ? 137.701 6.271 100.792 1.00 70.43 58 GLN B O 1
ATOM 3437 N N . GLU B 1 59 ? 138.845 4.393 101.257 1.00 74.47 59 GLU B N 1
ATOM 3438 C CA . GLU B 1 59 ? 138.619 3.804 99.943 1.00 70.11 59 GLU B CA 1
ATOM 3439 C C . GLU B 1 59 ? 137.442 2.839 99.922 1.00 68.68 59 GLU B C 1
ATOM 3440 O O . GLU B 1 59 ? 136.719 2.775 98.923 1.00 75.10 59 GLU B O 1
ATOM 3446 N N . GLU B 1 60 ? 137.221 2.091 101.005 1.00 67.60 60 GLU B N 1
ATOM 3447 C CA . GLU B 1 60 ? 136.077 1.187 101.056 1.00 56.64 60 GLU B CA 1
ATOM 3448 C C . GLU B 1 60 ? 134.772 1.972 101.104 1.00 80.19 60 GLU B C 1
ATOM 3449 O O . GLU B 1 60 ? 133.887 1.786 100.261 1.00 85.02 60 GLU B O 1
ATOM 3455 N N . PHE B 1 61 ? 134.637 2.861 102.087 1.00 84.69 61 PHE B N 1
ATOM 3456 C CA . PHE B 1 61 ? 133.464 3.719 102.188 1.00 73.32 61 PHE B CA 1
ATOM 3457 C C . PHE B 1 61 ? 133.555 4.952 101.301 1.00 71.10 61 PHE B C 1
ATOM 3458 O O . PHE B 1 61 ? 132.556 5.666 101.158 1.00 62.93 61 PHE B O 1
ATOM 3466 N N . GLY B 1 62 ? 134.719 5.223 100.713 1.00 80.50 62 GLY B N 1
ATOM 3467 C CA . GLY B 1 62 ? 134.913 6.394 99.896 1.00 77.54 62 GLY B CA 1
ATOM 3468 C C . GLY B 1 62 ? 135.326 7.640 100.652 1.00 88.90 62 GLY B C 1
ATOM 3469 O O . GLY B 1 62 ? 135.952 8.522 100.059 1.00 102.02 62 GLY B O 1
ATOM 3470 N N . ILE B 1 63 ? 135.020 7.718 101.950 1.00 87.94 63 ILE B N 1
ATOM 3471 C CA . ILE B 1 63 ? 135.260 8.897 102.782 1.00 76.01 63 ILE B CA 1
ATOM 3472 C C . ILE B 1 63 ? 136.440 9.720 102.279 1.00 76.40 63 ILE B C 1
ATOM 3473 O O . ILE B 1 63 ? 137.537 9.194 102.066 1.00 73.83 63 ILE B O 1
ATOM 3478 N N . THR B 1 64 ? 136.215 11.018 102.088 1.00 60.81 64 THR B N 1
ATOM 3479 C CA . THR B 1 64 ? 137.272 11.928 101.676 1.00 65.35 64 THR B CA 1
ATOM 3480 C C . THR B 1 64 ? 138.267 12.127 102.818 1.00 70.37 64 THR B C 1
ATOM 3481 O O . THR B 1 64 ? 138.158 11.529 103.892 1.00 70.14 64 THR B O 1
ATOM 3485 N N . LYS B 1 65 ? 139.261 12.985 102.579 1.00 71.75 65 LYS B N 1
ATOM 3486 C CA . LYS B 1 65 ? 140.142 13.410 103.659 1.00 59.43 65 LYS B CA 1
ATOM 3487 C C . LYS B 1 65 ? 139.462 14.427 104.565 1.00 70.92 65 LYS B C 1
ATOM 3488 O O . LYS B 1 65 ? 139.770 14.492 105.761 1.00 77.90 65 LYS B O 1
ATOM 3494 N N . ALA B 1 66 ? 138.542 15.225 104.018 1.00 73.37 66 ALA B N 1
ATOM 3495 C CA . ALA B 1 66 ? 137.799 16.185 104.826 1.00 72.36 66 ALA B CA 1
ATOM 3496 C C . ALA B 1 66 ? 136.714 15.498 105.645 1.00 52.29 66 ALA B C 1
ATOM 3497 O O . ALA B 1 66 ? 136.474 15.870 106.799 1.00 72.42 66 ALA B O 1
ATOM 3499 N N . GLU B 1 67 ? 136.044 14.501 105.062 1.00 60.59 67 GLU B N 1
ATOM 3500 C CA . GLU B 1 67 ? 135.075 13.717 105.820 1.00 77.98 67 GLU B CA 1
ATOM 3501 C C . GLU B 1 67 ? 135.755 12.888 106.901 1.00 77.20 67 GLU B C 1
ATOM 3502 O O . GLU B 1 67 ? 135.141 12.587 107.931 1.00 59.25 67 GLU B O 1
ATOM 3508 N N . MET B 1 68 ? 137.019 12.514 106.687 1.00 75.01 68 MET B N 1
ATOM 3509 C CA . MET B 1 68 ? 137.703 11.630 107.624 1.00 61.17 68 MET B CA 1
ATOM 3510 C C . MET B 1 68 ? 138.106 12.359 108.899 1.00 56.37 68 MET B C 1
ATOM 3511 O O . MET B 1 68 ? 138.106 11.758 109.978 1.00 79.65 68 MET B O 1
ATOM 3516 N N . GLY B 1 69 ? 138.456 13.642 108.799 1.00 52.18 69 GLY B N 1
ATOM 3517 C CA . GLY B 1 69 ? 138.818 14.392 109.991 1.00 51.01 69 GLY B CA 1
ATOM 3518 C C . GLY B 1 69 ? 137.707 14.411 111.024 1.00 50.38 69 GLY B C 1
ATOM 3519 O O . GLY B 1 69 ? 137.966 14.365 112.229 1.00 48.91 69 GLY B O 1
ATOM 3520 N N . TYR B 1 70 ? 136.454 14.479 110.567 1.00 52.21 70 TYR B N 1
ATOM 3521 C CA . TYR B 1 70 ? 135.323 1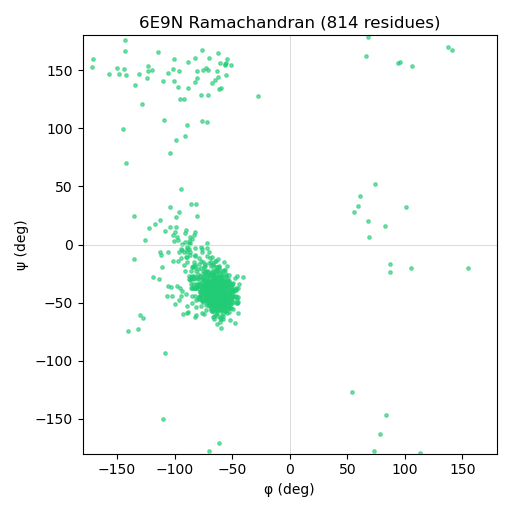4.465 111.489 1.00 52.47 70 TYR B CA 1
ATOM 3522 C C . TYR B 1 70 ? 135.264 13.171 112.285 1.00 48.96 70 TYR B C 1
ATOM 3523 O O . TYR B 1 70 ? 134.820 13.171 113.440 1.00 47.16 70 TYR B O 1
ATOM 3532 N N . VAL B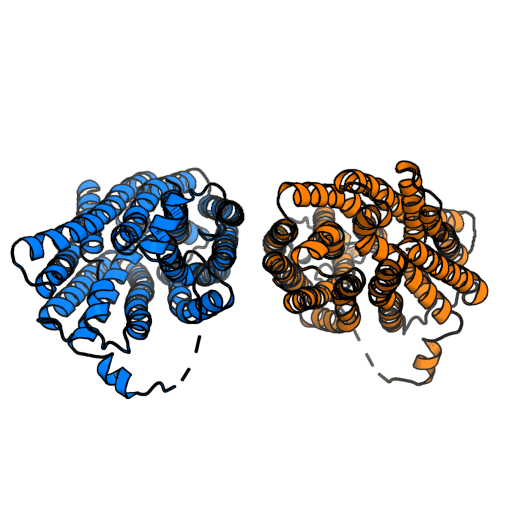 1 71 ? 135.708 12.063 111.693 1.00 52.80 71 VAL B N 1
ATOM 3533 C CA . VAL B 1 71 ? 135.598 10.769 112.359 1.00 52.58 71 VAL B CA 1
ATOM 3534 C C . VAL B 1 71 ? 136.594 10.681 113.509 1.00 54.48 71 VAL B C 1
ATOM 3535 O O . VAL B 1 71 ? 136.250 10.253 114.617 1.00 63.06 71 VAL B O 1
ATOM 3539 N N . PHE B 1 72 ? 137.846 11.074 113.261 1.00 48.77 72 PHE B N 1
ATOM 3540 C CA . PHE B 1 72 ? 138.829 11.144 114.337 1.00 48.88 72 PHE B CA 1
ATOM 3541 C C . PHE B 1 72 ? 138.289 11.954 115.510 1.00 48.52 72 PHE B C 1
ATOM 3542 O O . PHE B 1 72 ? 138.343 11.518 116.665 1.00 42.64 72 PHE B O 1
ATOM 3550 N N . SER B 1 73 ? 137.753 13.143 115.221 1.00 61.85 73 SER B N 1
ATOM 3551 C CA . SER B 1 73 ? 137.293 14.050 116.265 1.00 60.58 73 SER B CA 1
ATOM 3552 C C . SER B 1 73 ? 136.083 13.515 117.019 1.00 59.07 73 SER B C 1
ATOM 3553 O O . SER B 1 73 ? 135.868 13.908 118.170 1.00 58.00 73 SER B O 1
ATOM 3556 N N . ALA B 1 74 ? 135.292 12.633 116.402 1.00 54.68 74 ALA B N 1
ATOM 3557 C CA . ALA B 1 74 ? 134.079 12.138 117.046 1.00 51.65 74 ALA B CA 1
ATOM 3558 C C . ALA B 1 74 ? 134.363 11.620 118.450 1.00 56.35 74 ALA B C 1
ATOM 3559 O O . ALA B 1 74 ? 133.562 11.822 119.370 1.00 69.30 74 ALA B O 1
ATOM 3561 N N . PHE B 1 75 ? 135.503 10.953 118.636 1.00 61.92 75 PHE B N 1
ATOM 3562 C CA . PHE B 1 75 ? 135.850 10.424 119.951 1.00 62.11 75 PHE B CA 1
ATOM 3563 C C . PHE B 1 75 ? 136.189 11.542 120.930 1.00 50.69 75 PHE B C 1
ATOM 3564 O O . PHE B 1 75 ? 135.747 11.520 122.085 1.00 48.67 75 PHE B O 1
ATOM 3572 N N . ALA B 1 76 ? 136.974 12.528 120.489 1.00 51.59 76 ALA B N 1
ATOM 3573 C CA . ALA B 1 76 ? 137.442 13.569 121.397 1.00 40.42 76 ALA B CA 1
ATOM 3574 C C . ALA B 1 76 ? 136.291 14.391 121.966 1.00 47.28 76 ALA B C 1
ATOM 3575 O O . ALA B 1 76 ? 136.403 14.925 123.075 1.00 49.08 76 ALA B O 1
ATOM 3577 N N . TRP B 1 77 ? 135.185 14.509 121.229 1.00 50.84 77 TRP B N 1
ATOM 3578 C CA . TRP B 1 77 ? 134.062 15.317 121.695 1.00 45.62 77 TRP B CA 1
ATOM 3579 C C . TRP B 1 77 ? 133.562 14.832 123.049 1.00 48.43 77 TRP B C 1
ATOM 3580 O O . TRP B 1 77 ? 133.506 15.597 124.018 1.00 63.55 77 TRP B O 1
ATOM 3591 N N . LEU B 1 78 ? 133.198 13.551 123.136 1.00 46.79 78 LEU B N 1
ATOM 3592 C CA . LEU B 1 78 ? 132.544 13.042 124.336 1.00 69.19 78 LEU B CA 1
ATOM 3593 C C . LEU B 1 78 ? 133.545 12.662 125.418 1.00 61.88 78 LEU B C 1
ATOM 3594 O O . LEU B 1 78 ? 133.246 12.815 126.607 1.00 61.14 78 LEU B O 1
ATOM 3599 N N . TYR B 1 79 ? 134.722 12.163 125.037 1.00 55.73 79 TYR B N 1
ATOM 3600 C CA . TYR B 1 79 ? 135.767 11.902 126.021 1.00 61.81 79 TYR B CA 1
ATOM 3601 C C . TYR B 1 79 ? 135.961 13.113 126.924 1.00 56.58 79 TYR B C 1
ATOM 3602 O O . TYR B 1 79 ? 135.853 13.018 128.151 1.00 60.04 79 TYR B O 1
ATOM 3611 N N . THR B 1 80 ? 136.224 14.272 126.321 1.00 51.34 80 THR B N 1
ATOM 3612 C CA . THR B 1 80 ? 136.383 15.500 127.093 1.00 51.35 80 THR B CA 1
ATOM 3613 C C . THR B 1 80 ? 135.052 15.953 127.684 1.00 52.06 80 THR B C 1
ATOM 3614 O O . THR B 1 80 ? 134.951 16.212 128.889 1.00 60.36 80 THR B O 1
ATOM 3618 N N . LEU B 1 81 ? 134.018 16.057 126.845 1.00 47.09 81 LEU B N 1
ATOM 3619 C CA . LEU B 1 81 ? 132.719 16.523 127.315 1.00 53.46 81 LEU B CA 1
ATOM 3620 C C . LEU B 1 81 ? 132.188 15.658 128.451 1.00 54.38 81 LEU B C 1
ATOM 3621 O O . LEU B 1 81 ? 131.525 16.170 129.361 1.00 62.04 81 LEU B O 1
ATOM 3626 N N . CYS B 1 82 ? 132.472 14.355 128.427 1.00 56.64 82 CYS B N 1
ATOM 3627 C CA . CYS B 1 82 ? 132.013 13.440 129.465 1.00 59.37 82 CYS B CA 1
ATOM 3628 C C . CYS B 1 82 ? 133.127 13.060 130.438 1.00 64.54 82 CYS B C 1
ATOM 3629 O O . CYS B 1 82 ? 133.140 11.941 130.963 1.00 63.66 82 CYS B O 1
ATOM 3632 N N . GLN B 1 83 ? 134.064 13.975 130.694 1.00 61.75 83 GLN B N 1
ATOM 3633 C CA . GLN B 1 83 ? 135.108 13.713 131.680 1.00 43.92 83 GLN B CA 1
ATOM 3634 C C . GLN B 1 83 ? 134.540 13.725 133.093 1.00 52.12 83 GLN B C 1
ATOM 3635 O O . GLN B 1 83 ? 134.792 12.807 133.883 1.00 52.88 83 GLN B O 1
ATOM 3641 N N . ILE B 1 84 ? 133.772 14.757 133.430 1.00 69.24 84 ILE B N 1
ATOM 3642 C CA . ILE B 1 84 ? 133.295 14.941 134.799 1.00 68.08 84 ILE B CA 1
ATOM 3643 C C . ILE B 1 84 ? 132.121 14.015 135.114 1.00 56.97 84 ILE B C 1
ATOM 3644 O O . ILE B 1 84 ? 132.006 13.580 136.269 1.00 58.45 84 ILE B O 1
ATOM 3649 N N . PRO B 1 85 ? 131.223 13.674 134.176 1.00 40.19 85 PRO B N 1
ATOM 3650 C CA . PRO B 1 85 ? 130.235 12.638 134.524 1.00 34.23 85 PRO B CA 1
ATOM 3651 C C . PRO B 1 85 ? 130.885 11.313 134.876 1.00 58.05 85 PRO B C 1
ATOM 3652 O O . PRO B 1 85 ? 130.389 10.592 135.752 1.00 61.99 85 PRO B O 1
ATOM 3656 N N . GLY B 1 86 ? 131.993 10.973 134.213 1.00 63.03 86 GLY B N 1
ATOM 3657 C CA . GLY B 1 86 ? 132.767 9.816 134.625 1.00 44.21 86 GLY B CA 1
ATOM 3658 C C . GLY B 1 86 ? 133.388 9.990 135.996 1.00 45.59 86 GLY B C 1
ATOM 3659 O O . GLY B 1 86 ? 133.621 9.007 136.705 1.00 31.92 86 GLY B O 1
ATOM 3660 N N . GLY B 1 87 ? 133.666 11.236 136.386 1.00 63.09 87 GLY B N 1
ATOM 3661 C CA . GLY B 1 87 ? 134.131 11.489 137.740 1.00 64.00 87 GLY B CA 1
ATOM 3662 C C . GLY B 1 87 ? 133.043 11.249 138.769 1.00 69.31 87 GLY B C 1
ATOM 3663 O O . GLY B 1 87 ? 133.279 10.624 139.807 1.00 70.36 87 GLY B O 1
ATOM 3664 N N . TRP B 1 88 ? 131.834 11.745 138.497 1.00 62.99 88 TRP B N 1
ATOM 3665 C CA . TRP B 1 88 ? 130.698 11.444 139.361 1.00 65.95 88 TRP B CA 1
ATOM 3666 C C . TRP B 1 88 ? 130.435 9.945 139.398 1.00 54.28 88 TRP B C 1
ATOM 3667 O O . TRP B 1 88 ? 130.383 9.337 140.473 1.00 63.33 88 TRP B O 1
ATOM 3678 N N . PHE B 1 89 ? 130.267 9.333 138.224 1.00 40.62 89 PHE B N 1
ATOM 3679 C CA . PHE B 1 89 ? 130.102 7.885 138.144 1.00 49.94 89 PHE B CA 1
ATOM 3680 C C . PHE B 1 89 ? 131.139 7.171 139.002 1.00 53.25 89 PHE B C 1
ATOM 3681 O O . PHE B 1 89 ? 130.816 6.240 139.747 1.00 56.98 89 PHE B O 1
ATOM 3689 N N . LEU B 1 90 ? 132.396 7.606 138.917 1.00 45.00 90 LEU B N 1
ATOM 3690 C CA . LEU B 1 90 ? 133.450 6.983 139.710 1.00 47.46 90 LEU B CA 1
ATOM 3691 C C . LEU B 1 90 ? 133.167 7.115 141.203 1.00 55.13 90 LEU B C 1
ATOM 3692 O O . LEU B 1 90 ? 133.187 6.122 141.940 1.00 56.90 90 LEU B O 1
ATOM 3697 N N . ASP B 1 91 ? 132.896 8.338 141.666 1.00 64.15 91 ASP B N 1
ATOM 3698 C CA . ASP B 1 91 ? 132.708 8.568 143.096 1.00 65.10 91 ASP B CA 1
ATOM 3699 C C . ASP B 1 91 ? 131.558 7.735 143.647 1.00 63.43 91 ASP B C 1
ATOM 3700 O O . ASP B 1 91 ? 131.663 7.159 144.737 1.00 48.25 91 ASP B O 1
ATOM 3705 N N . ARG B 1 92 ? 130.451 7.661 142.910 1.00 62.62 92 ARG B N 1
ATOM 3706 C CA . ARG B 1 92 ? 129.244 7.006 143.396 1.00 50.39 92 ARG B CA 1
ATOM 3707 C C . ARG B 1 92 ? 129.264 5.503 143.146 1.00 50.43 92 ARG B C 1
ATOM 3708 O O . ARG B 1 92 ? 128.804 4.728 143.992 1.00 50.37 92 ARG B O 1
ATOM 3716 N N . VAL B 1 93 ? 129.799 5.074 142.004 1.00 55.64 93 VAL B N 1
ATOM 3717 C CA . VAL B 1 93 ? 129.697 3.676 141.599 1.00 65.57 93 VAL B CA 1
ATOM 3718 C C . VAL B 1 93 ? 130.829 2.818 142.162 1.00 59.57 93 VAL B C 1
ATOM 3719 O O . VAL B 1 93 ? 130.651 1.609 142.343 1.00 64.01 93 VAL B O 1
ATOM 3723 N N . GLY B 1 94 ? 131.982 3.403 142.433 1.00 45.67 94 GLY B N 1
ATOM 3724 C CA . GLY B 1 94 ? 133.113 2.648 142.926 1.00 46.29 94 GLY B CA 1
ATOM 3725 C C . GLY B 1 94 ? 134.165 2.464 141.844 1.00 44.27 94 GLY B C 1
ATOM 3726 O O . GLY B 1 94 ? 133.870 2.466 140.640 1.00 54.42 94 GLY B O 1
ATOM 3727 N N . SER B 1 95 ? 135.415 2.296 142.279 1.00 54.06 95 SER B N 1
ATOM 3728 C CA . SER B 1 95 ? 136.526 2.224 141.334 1.00 51.56 95 SER B CA 1
ATOM 3729 C C . SER B 1 95 ? 136.554 0.884 140.609 1.00 50.54 95 SER B C 1
ATOM 3730 O O . SER B 1 95 ? 136.701 0.836 139.383 1.00 55.24 95 SER B O 1
ATOM 3733 N N . ARG B 1 96 ? 136.425 -0.218 141.351 1.00 63.82 96 ARG B N 1
ATOM 3734 C CA . ARG B 1 96 ? 136.555 -1.543 140.750 1.00 46.74 96 ARG B CA 1
ATOM 3735 C C . ARG B 1 96 ? 135.546 -1.736 139.625 1.00 44.50 96 ARG B C 1
ATOM 3736 O O . ARG B 1 96 ? 135.918 -1.950 138.465 1.00 39.16 96 ARG B O 1
ATOM 3744 N N . VAL B 1 97 ? 134.255 -1.668 139.956 1.00 53.85 97 VAL B N 1
ATOM 3745 C CA . VAL B 1 97 ? 133.208 -1.951 138.976 1.00 38.80 97 VAL B CA 1
ATOM 3746 C C . VAL B 1 97 ? 133.231 -0.943 137.834 1.00 39.07 97 VAL B C 1
ATOM 3747 O O . VAL B 1 97 ? 132.916 -1.288 136.689 1.00 45.71 97 VAL B O 1
ATOM 3751 N N . THR B 1 98 ? 133.591 0.312 138.116 1.00 46.42 98 THR B N 1
ATOM 3752 C CA . THR B 1 98 ? 133.596 1.333 137.072 1.00 27.92 98 THR B CA 1
ATOM 3753 C C . THR B 1 98 ? 134.515 0.935 135.926 1.00 37.14 98 THR B C 1
ATOM 3754 O O . THR B 1 98 ? 134.137 1.019 134.752 1.00 50.53 98 THR B O 1
ATOM 3758 N N . TYR B 1 99 ? 135.736 0.505 136.249 1.00 34.83 99 TYR B N 1
ATOM 3759 C CA . TYR B 1 99 ? 136.696 0.154 135.207 1.00 29.29 99 TYR B CA 1
ATOM 3760 C C . TYR B 1 99 ? 136.154 -0.959 134.319 1.00 42.61 99 TYR B C 1
ATOM 3761 O O . TYR B 1 99 ? 136.228 -0.877 133.087 1.00 51.82 99 TYR B O 1
ATOM 3770 N N . PHE B 1 100 ? 135.598 -2.012 134.925 1.00 45.58 100 PHE B N 1
ATOM 3771 C CA . PHE B 1 100 ? 135.055 -3.115 134.138 1.00 42.40 100 PHE B CA 1
ATOM 3772 C C . PHE B 1 100 ? 134.038 -2.618 133.120 1.00 34.90 100 PHE B C 1
ATOM 3773 O O . PHE B 1 100 ? 134.119 -2.947 131.932 1.00 40.53 100 PHE B O 1
ATOM 3781 N N . ILE B 1 101 ? 133.058 -1.833 133.576 1.00 35.65 101 ILE B N 1
ATOM 3782 C CA . ILE B 1 101 ? 132.052 -1.303 132.660 1.00 38.71 101 ILE B CA 1
ATOM 3783 C C . ILE B 1 101 ? 132.723 -0.542 131.527 1.00 33.52 101 ILE B C 1
ATOM 3784 O O . ILE B 1 101 ? 132.333 -0.662 130.360 1.00 42.99 101 ILE B O 1
ATOM 3789 N N . ALA B 1 102 ? 133.750 0.245 131.849 1.00 27.43 102 ALA B N 1
ATOM 3790 C CA . ALA B 1 102 ? 134.460 0.999 130.823 1.00 27.64 102 ALA B CA 1
ATOM 3791 C C . ALA B 1 102 ? 135.127 0.062 129.823 1.00 27.97 102 ALA B C 1
ATOM 3792 O O . ALA B 1 102 ? 134.894 0.154 128.612 1.00 42.57 102 ALA B O 1
ATOM 3794 N N . ILE B 1 103 ? 135.958 -0.859 130.317 1.00 26.58 103 ILE B N 1
ATOM 3795 C CA . ILE B 1 103 ? 136.699 -1.752 129.428 1.00 27.48 103 ILE B CA 1
ATOM 3796 C C . ILE B 1 103 ? 135.734 -2.569 128.577 1.00 36.22 103 ILE B C 1
ATOM 3797 O O . ILE B 1 103 ? 135.788 -2.543 127.343 1.00 40.70 103 ILE B O 1
ATOM 3802 N N . PHE B 1 104 ? 134.833 -3.311 129.228 1.00 37.52 104 PHE B N 1
ATOM 3803 C CA . PHE B 1 104 ? 133.853 -4.096 128.483 1.00 37.99 104 PHE B CA 1
ATOM 3804 C C . PHE B 1 104 ? 132.936 -3.194 127.669 1.00 33.65 104 PHE B C 1
ATOM 3805 O O . PHE B 1 104 ? 132.519 -3.555 126.563 1.00 32.67 104 PHE B O 1
ATOM 3813 N N . GLY B 1 105 ? 132.611 -2.019 128.198 1.00 35.86 105 GLY B N 1
ATOM 3814 C CA . GLY B 1 105 ? 131.762 -1.084 127.490 1.00 34.02 105 GLY B CA 1
ATOM 3815 C C . GLY B 1 105 ? 132.342 -0.654 126.160 1.00 32.87 105 GLY B C 1
ATOM 3816 O O . GLY B 1 105 ? 131.691 -0.800 125.120 1.00 34.70 105 GLY B O 1
ATOM 3817 N N . TRP B 1 106 ? 133.569 -0.128 126.171 1.00 33.75 106 TRP B N 1
ATOM 3818 C CA . TRP B 1 106 ? 134.161 0.369 124.935 1.00 31.74 106 TRP B CA 1
ATOM 3819 C C . TRP B 1 106 ? 134.725 -0.760 124.080 1.00 37.88 106 TRP B C 1
ATOM 3820 O O . TRP B 1 106 ? 134.749 -0.643 122.850 1.00 39.15 106 TRP B O 1
ATOM 3831 N N . SER B 1 107 ? 135.177 -1.853 124.700 1.00 32.91 107 SER B N 1
ATOM 3832 C CA . SER B 1 107 ? 135.683 -2.983 123.927 1.00 26.23 107 SER B CA 1
ATOM 3833 C C . SER B 1 107 ? 134.609 -3.540 123.001 1.00 33.41 107 SER B C 1
ATOM 3834 O O . SER B 1 107 ? 134.893 -3.903 121.854 1.00 28.67 107 SER B O 1
ATOM 3837 N N . VAL B 1 108 ? 133.367 -3.622 123.485 1.00 40.86 108 VAL B N 1
ATOM 3838 C CA . VAL B 1 108 ? 132.264 -4.033 122.624 1.00 33.58 108 VAL B CA 1
ATOM 3839 C C . VAL B 1 108 ? 131.997 -2.972 121.564 1.00 31.04 108 VAL B C 1
ATOM 3840 O O . VAL B 1 108 ? 131.680 -3.291 120.412 1.00 36.76 108 VAL B O 1
ATOM 3844 N N . ALA B 1 109 ? 132.124 -1.694 121.932 1.00 33.44 109 ALA B N 1
ATOM 3845 C CA . ALA B 1 109 ? 131.926 -0.621 120.962 1.00 29.29 109 ALA B CA 1
ATOM 3846 C C . ALA B 1 109 ? 132.966 -0.685 119.852 1.00 27.41 109 ALA B C 1
ATOM 3847 O O . ALA B 1 109 ? 132.647 -0.461 118.679 1.00 43.18 109 ALA B O 1
ATOM 3849 N N . THR B 1 110 ? 134.218 -0.985 120.203 1.00 25.22 110 THR B N 1
ATOM 3850 C CA . THR B 1 110 ? 135.250 -1.158 119.186 1.00 28.86 110 THR B CA 1
ATOM 3851 C C . THR B 1 110 ? 134.934 -2.352 118.295 1.00 33.14 110 THR B C 1
ATOM 3852 O O . THR B 1 110 ? 135.035 -2.272 117.066 1.00 29.90 110 THR B O 1
ATOM 3856 N N . LEU B 1 111 ? 134.547 -3.473 118.906 1.00 40.29 111 LEU B N 1
ATOM 3857 C CA . LEU B 1 111 ? 134.244 -4.680 118.146 1.00 31.42 111 LEU B CA 1
ATOM 3858 C C . LEU B 1 111 ? 133.289 -4.385 116.996 1.00 26.17 111 LEU B C 1
ATOM 3859 O O . LEU B 1 111 ? 133.512 -4.818 115.859 1.00 33.14 111 LEU B O 1
ATOM 3864 N N . PHE B 1 112 ? 132.221 -3.634 117.271 1.00 26.05 112 PHE B N 1
ATOM 3865 C CA . PHE B 1 112 ? 131.216 -3.377 116.247 1.00 38.12 112 PHE B CA 1
ATOM 3866 C C . PHE B 1 112 ? 131.747 -2.530 115.097 1.00 32.27 112 PHE B C 1
ATOM 3867 O O . PHE B 1 112 ? 131.208 -2.612 113.988 1.00 44.70 112 PHE B O 1
ATOM 3875 N N . GLN B 1 113 ? 132.785 -1.724 115.328 1.00 24.99 113 GLN B N 1
ATOM 3876 C CA . GLN B 1 113 ? 133.355 -0.940 114.237 1.00 39.28 113 GLN B CA 1
ATOM 3877 C C . GLN B 1 113 ? 133.867 -1.836 113.119 1.00 44.20 113 GLN B C 1
ATOM 3878 O O . GLN B 1 113 ? 133.932 -1.407 111.960 1.00 50.65 113 GLN B O 1
ATOM 3884 N N . GLY B 1 114 ? 134.232 -3.079 113.439 1.00 50.12 114 GLY B N 1
ATOM 3885 C CA . GLY B 1 114 ? 134.632 -4.013 112.402 1.00 51.50 114 GLY B CA 1
ATOM 3886 C C . GLY B 1 114 ? 133.500 -4.363 111.459 1.00 49.60 114 GLY B C 1
ATOM 3887 O O . GLY B 1 114 ? 133.732 -4.618 110.274 1.00 51.67 114 GLY B O 1
ATOM 3888 N N . PHE B 1 115 ? 132.267 -4.379 111.964 1.00 56.64 115 PHE B N 1
ATOM 3889 C CA . PHE B 1 115 ? 131.089 -4.643 111.151 1.00 50.02 115 PHE B CA 1
ATOM 3890 C C . PHE B 1 115 ? 130.346 -3.372 110.768 1.00 57.22 115 PHE B C 1
ATOM 3891 O O . PHE B 1 115 ? 129.291 -3.455 110.132 1.00 79.10 115 PHE B O 1
ATOM 3899 N N . ALA B 1 116 ? 130.866 -2.205 111.140 1.00 53.23 116 ALA B N 1
ATOM 3900 C CA . ALA B 1 116 ? 130.189 -0.953 110.838 1.00 53.37 116 ALA B CA 1
ATOM 3901 C C . ALA B 1 116 ? 130.178 -0.695 109.337 1.00 54.65 116 ALA B C 1
ATOM 3902 O O . ALA B 1 116 ? 131.169 -0.932 108.640 1.00 53.87 116 ALA B O 1
ATOM 3904 N N . THR B 1 117 ? 129.044 -0.206 108.843 1.00 55.83 117 THR B N 1
ATOM 3905 C CA . THR B 1 117 ? 128.886 0.170 107.446 1.00 66.69 117 THR B CA 1
ATOM 3906 C C . THR B 1 117 ? 128.437 1.621 107.362 1.00 78.55 117 THR B C 1
ATOM 3907 O O . THR B 1 117 ? 127.658 2.089 108.199 1.00 73.78 117 THR B O 1
ATOM 3911 N N . GLY B 1 118 ? 128.928 2.330 106.349 1.00 67.24 118 GLY B N 1
ATOM 3912 C CA . GLY B 1 118 ? 128.594 3.732 106.198 1.00 63.71 118 GLY B CA 1
ATOM 3913 C C . GLY B 1 118 ? 129.484 4.626 107.046 1.00 54.68 118 GLY B C 1
ATOM 3914 O O . GLY B 1 118 ? 130.664 4.345 107.267 1.00 33.50 118 GLY B O 1
ATOM 3915 N N . LEU B 1 119 ? 128.897 5.722 107.531 1.00 71.01 119 LEU B N 1
ATOM 3916 C CA . LEU B 1 119 ? 129.641 6.718 108.293 1.00 56.16 119 LEU B CA 1
ATOM 3917 C C . LEU B 1 119 ? 128.966 7.011 109.627 1.00 40.36 119 LEU B C 1
ATOM 3918 O O . LEU B 1 119 ? 129.544 6.754 110.688 1.00 51.89 119 LEU B O 1
ATOM 3923 N N . MET B 1 120 ? 127.745 7.553 109.586 1.00 47.52 120 MET B N 1
ATOM 3924 C CA . MET B 1 120 ? 127.040 7.885 110.820 1.00 62.22 120 MET B CA 1
ATOM 3925 C C . MET B 1 120 ? 126.929 6.680 111.742 1.00 66.20 120 MET B C 1
ATOM 3926 O O . MET B 1 120 ? 126.835 6.836 112.965 1.00 58.05 120 MET B O 1
ATOM 3931 N N . SER B 1 121 ? 126.933 5.470 111.179 1.00 79.39 121 SER B N 1
ATOM 3932 C CA . SER B 1 121 ? 126.983 4.272 112.008 1.00 59.17 121 SER B CA 1
ATOM 3933 C C . SER B 1 121 ? 128.281 4.216 112.801 1.00 52.41 121 SER B C 1
ATOM 3934 O O . SER B 1 121 ? 128.294 3.780 113.958 1.00 67.58 121 SER B O 1
ATOM 3937 N N . LEU B 1 122 ? 129.383 4.661 112.195 1.00 52.76 122 LEU B N 1
ATOM 3938 C CA . LEU B 1 122 ? 130.688 4.549 112.836 1.00 36.86 122 LEU B CA 1
ATOM 3939 C C . LEU B 1 122 ? 130.912 5.667 113.849 1.00 37.73 122 LEU B C 1
ATOM 3940 O O . LEU B 1 122 ? 131.234 5.400 115.011 1.00 45.11 122 LEU B O 1
ATOM 3945 N N . ILE B 1 123 ? 130.751 6.926 113.428 1.00 40.96 123 ILE B N 1
ATOM 3946 C CA . ILE B 1 123 ? 130.974 8.046 114.343 1.00 47.83 123 ILE B CA 1
ATOM 3947 C C . ILE B 1 123 ? 130.211 7.829 115.639 1.00 48.31 123 ILE B C 1
ATOM 3948 O O . ILE B 1 123 ? 130.681 8.207 116.719 1.00 54.50 123 ILE B O 1
ATOM 3953 N N . GLY B 1 124 ? 129.030 7.214 115.561 1.00 54.25 124 GLY B N 1
ATOM 3954 C CA . GLY B 1 124 ? 128.341 6.813 116.775 1.00 58.32 124 GLY B CA 1
ATOM 3955 C C . GLY B 1 124 ? 129.169 5.848 117.600 1.00 51.31 124 GLY B C 1
ATOM 3956 O O . GLY B 1 124 ? 129.352 6.038 118.804 1.00 52.44 124 GLY B O 1
ATOM 3957 N N . LEU B 1 125 ? 129.692 4.801 116.956 1.00 44.78 125 LEU B N 1
ATOM 3958 C CA . LEU B 1 125 ? 130.588 3.880 117.647 1.00 40.94 125 LEU B CA 1
ATOM 3959 C C . LEU B 1 125 ? 131.794 4.618 118.215 1.00 53.12 125 LEU B C 1
ATOM 3960 O O . LEU B 1 125 ? 132.219 4.353 119.347 1.00 59.94 125 LEU B O 1
ATOM 3965 N N . ARG B 1 126 ? 132.362 5.550 117.445 1.00 41.96 126 ARG B N 1
ATOM 3966 C CA . ARG B 1 126 ? 133.433 6.390 117.970 1.00 30.63 126 ARG B CA 1
ATOM 3967 C C . ARG B 1 126 ? 132.938 7.270 119.108 1.00 43.78 126 ARG B C 1
ATOM 3968 O O . ARG B 1 126 ? 133.728 7.681 119.965 1.00 46.50 126 ARG B O 1
ATOM 3976 N N . ALA B 1 127 ? 131.639 7.574 119.133 1.00 54.43 127 ALA B N 1
ATOM 3977 C CA . ALA B 1 127 ? 131.095 8.421 120.187 1.00 49.27 127 ALA B CA 1
ATOM 3978 C C . ALA B 1 127 ? 130.821 7.626 121.459 1.00 48.14 127 ALA B C 1
ATOM 3979 O O . ALA B 1 127 ? 131.028 8.135 122.566 1.00 38.71 127 ALA B O 1
ATOM 3981 N N . ILE B 1 128 ? 130.348 6.385 121.323 1.00 46.95 128 ILE B N 1
ATOM 3982 C CA . ILE B 1 128 ? 130.141 5.539 122.495 1.00 48.34 128 ILE B CA 1
ATOM 3983 C C . ILE B 1 128 ? 131.469 5.282 123.194 1.00 40.97 128 ILE B C 1
ATOM 3984 O O . ILE B 1 128 ? 131.547 5.261 124.429 1.00 46.32 128 ILE B O 1
ATOM 3989 N N . THR B 1 129 ? 132.534 5.085 122.415 1.00 40.64 129 THR B N 1
ATOM 3990 C CA . THR B 1 129 ? 133.847 4.823 122.997 1.00 40.25 129 THR B CA 1
ATOM 3991 C C . THR B 1 129 ? 134.302 5.984 123.875 1.00 42.38 129 THR B C 1
ATOM 3992 O O . THR B 1 129 ? 134.833 5.772 124.971 1.00 48.10 129 THR B O 1
ATOM 3996 N N . GLY B 1 130 ? 134.098 7.219 123.413 1.00 51.30 130 GLY B N 1
ATOM 3997 C CA . GLY B 1 130 ? 134.505 8.373 124.196 1.00 45.16 130 GLY B CA 1
ATOM 3998 C C . GLY B 1 130 ? 133.848 8.433 125.560 1.00 47.96 130 GLY B C 1
ATOM 3999 O O . GLY B 1 130 ? 134.425 8.974 126.507 1.00 59.89 130 GLY B O 1
ATOM 4000 N N . ILE B 1 131 ? 132.640 7.881 125.683 1.00 46.04 131 ILE B N 1
ATOM 4001 C CA . ILE B 1 131 ? 131.937 7.906 126.963 1.00 47.53 131 ILE B CA 1
ATOM 4002 C C . ILE B 1 131 ? 132.640 7.006 127.971 1.00 51.59 131 ILE B C 1
ATOM 4003 O O . ILE B 1 131 ? 132.932 7.418 129.100 1.00 66.36 131 ILE B O 1
ATOM 4008 N N . PHE B 1 132 ? 132.927 5.764 127.577 1.00 48.98 132 PHE B N 1
ATOM 4009 C CA . PHE B 1 132 ? 133.460 4.789 128.522 1.00 53.36 132 PHE B CA 1
ATOM 4010 C C . PHE B 1 132 ? 134.921 5.056 128.851 1.00 45.64 132 PHE B C 1
ATOM 4011 O O . PHE B 1 132 ? 135.381 4.705 129.943 1.00 55.48 132 PHE B O 1
ATOM 4019 N N . GLU B 1 133 ? 135.662 5.665 127.929 1.00 51.70 133 GLU B N 1
ATOM 4020 C CA . GLU B 1 133 ? 137.082 5.911 128.137 1.00 47.88 133 GLU B CA 1
ATOM 4021 C C . GLU B 1 133 ? 137.353 7.177 128.938 1.00 49.06 133 GLU B C 1
ATOM 4022 O O . GLU B 1 133 ? 138.476 7.357 129.422 1.00 45.48 133 GLU B O 1
ATOM 4028 N N . ALA B 1 134 ? 136.359 8.049 129.093 1.00 45.40 134 ALA B N 1
ATOM 4029 C CA . ALA B 1 134 ? 136.539 9.253 129.900 1.00 52.89 134 ALA B CA 1
ATOM 4030 C C . ALA B 1 134 ? 136.809 8.932 131.364 1.00 50.10 134 ALA B C 1
ATOM 4031 O O . ALA B 1 134 ? 137.775 9.477 131.926 1.00 55.21 134 ALA B O 1
ATOM 4033 N N . PRO B 1 135 ? 136.023 8.086 132.039 1.00 40.61 135 PRO B N 1
ATOM 4034 C CA . PRO B 1 135 ? 136.325 7.777 133.446 1.00 43.53 135 PRO B CA 1
ATOM 4035 C C . PRO B 1 135 ? 137.653 7.067 133.649 1.00 45.89 135 PRO B C 1
ATOM 4036 O O . PRO B 1 135 ? 138.126 7.012 134.789 1.00 35.11 135 PRO B O 1
ATOM 4040 N N . ALA B 1 136 ? 138.269 6.540 132.590 1.00 57.05 136 ALA B N 1
ATOM 4041 C CA . ALA B 1 136 ? 139.480 5.734 132.708 1.00 47.75 136 ALA B CA 1
ATOM 4042 C C . ALA B 1 136 ? 140.524 6.379 133.611 1.00 42.17 136 ALA B C 1
ATOM 4043 O O . ALA B 1 136 ? 140.820 5.859 134.692 1.00 53.30 136 ALA B O 1
ATOM 4045 N N . PHE B 1 137 ? 141.091 7.504 133.181 1.00 34.70 137 PHE B N 1
ATOM 4046 C CA . PHE B 1 137 ? 142.160 8.130 133.957 1.00 36.36 137 PHE B CA 1
ATOM 4047 C C . PHE B 1 137 ? 141.716 8.513 135.361 1.00 43.13 137 PHE B C 1
ATOM 4048 O O . PHE B 1 137 ? 142.467 8.243 136.314 1.00 66.62 137 PHE B O 1
ATOM 4056 N N . PRO B 1 138 ? 140.554 9.142 135.570 1.00 43.86 138 PRO B N 1
ATOM 4057 C CA . PRO B 1 138 ? 140.124 9.429 136.950 1.00 36.66 138 PRO B CA 1
ATOM 4058 C C . PRO B 1 138 ? 140.264 8.245 137.895 1.00 43.16 138 PRO B C 1
ATOM 4059 O O . PRO B 1 138 ? 140.641 8.431 139.059 1.00 43.45 138 PRO B O 1
ATOM 4063 N N . THR B 1 139 ? 139.973 7.028 137.426 1.00 51.38 139 THR B N 1
ATOM 4064 C CA . THR B 1 139 ? 140.118 5.852 138.280 1.00 40.89 139 THR B CA 1
ATOM 4065 C C . THR B 1 139 ? 141.588 5.539 138.524 1.00 37.17 139 THR B C 1
ATOM 4066 O O . THR B 1 139 ? 142.010 5.348 139.671 1.00 45.16 139 THR B O 1
ATOM 4070 N N . ASN B 1 140 ? 142.381 5.474 137.451 1.00 36.36 140 ASN B N 1
ATOM 4071 C CA . ASN B 1 140 ? 143.814 5.227 137.578 1.00 32.84 140 ASN B CA 1
ATOM 4072 C C . ASN B 1 140 ? 144.414 6.075 138.688 1.00 41.68 140 ASN B C 1
ATOM 4073 O O . ASN B 1 140 ? 145.124 5.569 139.563 1.00 45.12 140 ASN B O 1
ATOM 4078 N N . ASN B 1 141 ? 144.126 7.377 138.673 1.00 44.95 141 ASN B N 1
ATOM 4079 C CA . ASN B 1 141 ? 144.602 8.246 139.741 1.00 45.18 141 ASN B CA 1
ATOM 4080 C C . ASN B 1 141 ? 144.012 7.833 141.085 1.00 57.36 141 ASN B C 1
ATOM 4081 O O . ASN B 1 141 ? 144.706 7.858 142.108 1.00 69.85 141 ASN B O 1
ATOM 4086 N N . ARG B 1 142 ? 142.734 7.443 141.105 1.00 54.77 142 ARG B N 1
ATOM 4087 C CA . ARG B 1 142 ? 142.127 6.965 142.342 1.00 48.19 142 ARG B CA 1
ATOM 4088 C C . ARG B 1 142 ? 142.603 5.568 142.717 1.00 42.32 142 ARG B C 1
ATOM 4089 O O . ARG B 1 142 ? 142.519 5.194 143.891 1.00 60.95 142 ARG B O 1
ATOM 4097 N N . MET B 1 143 ? 143.089 4.788 141.754 1.00 40.73 143 MET B N 1
ATOM 4098 C CA . MET B 1 143 ? 143.579 3.453 142.069 1.00 36.81 143 MET B CA 1
ATOM 4099 C C . MET B 1 143 ? 145.007 3.494 142.592 1.00 38.94 143 MET B C 1
ATOM 4100 O O . MET B 1 143 ? 145.330 2.817 143.575 1.00 43.59 143 MET B O 1
ATOM 4105 N N . VAL B 1 144 ? 145.874 4.278 141.948 1.00 50.93 144 VAL B N 1
ATOM 4106 C CA . VAL B 1 144 ? 147.254 4.390 142.407 1.00 50.35 144 VAL B CA 1
ATOM 4107 C C . VAL B 1 144 ? 147.299 4.855 143.856 1.00 61.63 144 VAL B C 1
ATOM 4108 O O . VAL B 1 144 ? 148.217 4.495 144.602 1.00 76.87 144 VAL B O 1
ATOM 4112 N N . THR B 1 145 ? 146.321 5.657 144.281 1.00 51.35 145 THR B N 1
ATOM 4113 C CA . THR B 1 145 ? 146.276 6.093 145.671 1.00 51.01 145 THR B CA 1
ATOM 4114 C C . THR B 1 145 ? 145.722 5.027 146.609 1.00 61.46 145 THR B C 1
ATOM 4115 O O . THR B 1 145 ? 145.828 5.187 147.830 1.00 70.99 145 THR B O 1
ATOM 4119 N N . SER B 1 146 ? 145.142 3.952 146.076 1.00 61.03 146 SER B N 1
ATOM 4120 C CA . SER B 1 146 ? 144.679 2.838 146.889 1.00 59.45 146 SER B CA 1
ATOM 4121 C C . SER B 1 146 ? 145.681 1.693 146.955 1.00 49.85 146 SER B C 1
ATOM 4122 O O . SER B 1 146 ? 145.536 0.818 147.814 1.00 61.96 146 SER B O 1
ATOM 4125 N N . TRP B 1 147 ? 146.691 1.681 146.081 1.00 50.30 147 TRP B N 1
ATOM 4126 C CA . TRP B 1 147 ? 147.597 0.546 145.966 1.00 58.43 147 TRP B CA 1
ATOM 4127 C C . TRP B 1 147 ? 149.072 0.901 146.106 1.00 46.22 147 TRP B C 1
ATOM 4128 O O . TRP B 1 147 ? 149.914 0.008 145.956 1.00 64.33 147 TRP B O 1
ATOM 4139 N N . PHE B 1 148 ? 149.416 2.152 146.394 1.00 43.39 148 PHE B N 1
ATOM 4140 C CA . PHE B 1 148 ? 150.816 2.551 146.413 1.00 59.69 148 PHE B CA 1
ATOM 4141 C C . PHE B 1 148 ? 151.075 3.573 147.512 1.00 71.43 148 PHE B C 1
ATOM 4142 O O . PHE B 1 148 ? 150.178 4.347 147.865 1.00 81.79 148 PHE B O 1
ATOM 4150 N N . PRO B 1 149 ? 152.289 3.604 148.063 1.00 68.98 149 PRO B N 1
ATOM 4151 C CA . PRO B 1 149 ? 152.646 4.652 149.026 1.00 69.46 149 PRO B CA 1
ATOM 4152 C C . PRO B 1 149 ? 152.926 5.979 148.331 1.00 73.29 149 PRO B C 1
ATOM 4153 O O . PRO B 1 149 ? 153.104 6.056 147.116 1.00 76.04 149 PRO B O 1
ATOM 4157 N N . GLU B 1 150 ? 152.994 7.036 149.146 1.00 68.85 150 GLU B N 1
ATOM 4158 C CA . GLU B 1 150 ? 153.135 8.388 148.613 1.00 49.06 150 GLU B CA 1
ATOM 4159 C C . GLU B 1 150 ? 154.352 8.505 147.702 1.00 44.05 150 GLU B C 1
ATOM 4160 O O . GLU B 1 150 ? 154.256 9.015 146.579 1.00 46.69 150 GLU B O 1
ATOM 4166 N N . HIS B 1 151 ? 155.512 8.039 148.171 1.00 62.08 151 HIS B N 1
ATOM 4167 C CA . HIS B 1 151 ? 156.753 8.246 147.431 1.00 67.03 151 HIS B CA 1
ATOM 4168 C C . HIS B 1 151 ? 156.823 7.427 146.146 1.00 70.52 151 HIS B C 1
ATOM 4169 O O . HIS B 1 151 ? 157.656 7.728 145.286 1.00 62.23 151 HIS B O 1
ATOM 4176 N N . GLU B 1 152 ? 155.973 6.411 145.989 1.00 73.30 152 GLU B N 1
ATOM 4177 C CA . GLU B 1 152 ? 155.978 5.583 144.789 1.00 53.52 152 GLU B CA 1
ATOM 4178 C C . GLU B 1 152 ? 154.865 5.925 143.806 1.00 53.82 152 GLU B C 1
ATOM 4179 O O . GLU B 1 152 ? 154.924 5.478 142.656 1.00 46.91 152 GLU B O 1
ATOM 4185 N N . ARG B 1 153 ? 153.855 6.694 144.221 1.00 60.47 153 ARG B N 1
ATOM 4186 C CA . ARG B 1 153 ? 152.777 7.052 143.303 1.00 41.48 153 ARG B CA 1
ATOM 4187 C C . ARG B 1 153 ? 153.321 7.780 142.081 1.00 51.78 153 ARG B C 1
ATOM 4188 O O . ARG B 1 153 ? 152.935 7.484 140.944 1.00 59.65 153 ARG B O 1
ATOM 4196 N N . ALA B 1 154 ? 154.223 8.742 142.297 1.00 55.05 154 ALA B N 1
ATOM 4197 C CA . ALA B 1 154 ? 154.789 9.494 141.182 1.00 46.32 154 ALA B CA 1
ATOM 4198 C C . ALA B 1 154 ? 155.504 8.581 140.195 1.00 40.15 154 ALA B C 1
ATOM 4199 O O . ALA B 1 154 ? 155.555 8.882 138.997 1.00 54.48 154 ALA B O 1
ATOM 4201 N N . SER B 1 155 ? 156.062 7.467 140.673 1.00 46.81 155 SER B N 1
ATOM 4202 C CA . SER B 1 155 ? 156.678 6.495 139.777 1.00 42.77 155 SER B CA 1
ATOM 4203 C C . SER B 1 155 ? 155.638 5.597 139.120 1.00 50.15 155 SER B C 1
ATOM 4204 O O . SER B 1 155 ? 155.812 5.195 137.964 1.00 40.92 155 SER B O 1
ATOM 4207 N N . ALA B 1 156 ? 154.556 5.280 139.834 1.00 51.55 156 ALA B N 1
ATOM 4208 C CA . ALA B 1 156 ? 153.512 4.433 139.268 1.00 39.88 156 ALA B CA 1
ATOM 4209 C C . ALA B 1 156 ? 152.783 5.144 138.135 1.00 31.55 156 ALA B C 1
ATOM 4210 O O . ALA B 1 156 ? 152.583 4.572 137.058 1.00 50.49 156 ALA B O 1
ATOM 4212 N N . VAL B 1 157 ? 152.370 6.395 138.358 1.00 37.21 157 VAL B N 1
ATOM 4213 C CA . VAL B 1 157 ? 151.702 7.150 137.300 1.00 43.02 157 VAL B CA 1
ATOM 4214 C C . VAL B 1 157 ? 152.646 7.358 136.124 1.00 40.53 157 VAL B C 1
ATOM 4215 O O . VAL B 1 157 ? 152.244 7.253 134.958 1.00 29.87 157 VAL B O 1
ATOM 4219 N N . GLY B 1 158 ? 153.916 7.651 136.410 1.00 41.59 158 GLY B N 1
ATOM 4220 C CA . GLY B 1 158 ? 154.901 7.793 135.354 1.00 62.84 158 GLY B CA 1
ATOM 4221 C C . GLY B 1 158 ? 155.200 6.502 134.627 1.00 49.24 158 GLY B C 1
ATOM 4222 O O . GLY B 1 158 ? 155.762 6.539 133.528 1.00 51.38 158 GLY B O 1
ATOM 4223 N N . PHE B 1 159 ? 154.834 5.361 135.214 1.00 37.99 159 PHE B N 1
ATOM 4224 C CA . PHE B 1 159 ? 155.067 4.074 134.570 1.00 48.43 159 PHE B CA 1
ATOM 4225 C C . PHE B 1 159 ? 154.052 3.812 133.463 1.00 60.60 159 PHE B C 1
ATOM 4226 O O . PHE B 1 159 ? 154.430 3.507 132.327 1.00 66.90 159 PHE B O 1
ATOM 4234 N N . TYR B 1 160 ? 152.757 3.927 133.770 1.00 45.85 160 TYR B N 1
ATOM 4235 C CA . TYR B 1 160 ? 151.748 3.622 132.763 1.00 49.97 160 TYR B CA 1
ATOM 4236 C C . TYR B 1 160 ? 151.486 4.805 131.837 1.00 43.82 160 TYR B C 1
ATOM 4237 O O . TYR B 1 160 ? 151.123 4.601 130.674 1.00 54.67 160 TYR B O 1
ATOM 4246 N N . THR B 1 161 ? 151.672 6.037 132.318 1.00 49.78 161 THR B N 1
ATOM 4247 C CA . THR B 1 161 ? 151.502 7.194 131.443 1.00 66.45 161 THR B CA 1
ATOM 4248 C C . THR B 1 161 ? 152.628 7.274 130.420 1.00 52.99 161 THR B C 1
ATOM 4249 O O . THR B 1 161 ? 152.398 7.642 129.262 1.00 37.93 161 THR B O 1
ATOM 4253 N N . SER B 1 162 ? 153.852 6.941 130.831 1.00 53.63 162 SER B N 1
ATOM 4254 C CA . SER B 1 162 ? 154.976 6.908 129.904 1.00 58.46 162 SER B CA 1
ATOM 4255 C C . SER B 1 162 ? 154.997 5.643 129.060 1.00 57.97 162 SER B C 1
ATOM 4256 O O . SER B 1 162 ? 155.693 5.608 128.039 1.00 48.90 162 SER B O 1
ATOM 4259 N N . GLY B 1 163 ? 154.258 4.606 129.462 1.00 47.61 163 GLY B N 1
ATOM 4260 C CA . GLY B 1 163 ? 154.239 3.365 128.712 1.00 38.80 163 GLY B CA 1
ATOM 4261 C C . GLY B 1 163 ? 153.389 3.396 127.462 1.00 47.02 163 GLY B C 1
ATOM 4262 O O . GLY B 1 163 ? 153.583 2.559 126.575 1.00 57.33 163 GLY B O 1
ATOM 4263 N N . GLN B 1 164 ? 152.449 4.340 127.370 1.00 49.38 164 GLN B N 1
ATOM 4264 C CA . GLN B 1 164 ? 151.593 4.420 126.190 1.00 49.63 164 GLN B CA 1
ATOM 4265 C C . GLN B 1 164 ? 152.418 4.567 124.918 1.00 47.22 164 GLN B C 1
ATOM 4266 O O . GLN B 1 164 ? 152.125 3.926 123.902 1.00 53.48 164 GLN B O 1
ATOM 4272 N N . PHE B 1 165 ? 153.458 5.404 124.954 1.00 52.21 165 PHE B N 1
ATOM 4273 C CA . PHE B 1 165 ? 154.227 5.681 123.746 1.00 44.28 165 PHE B CA 1
ATOM 4274 C C . PHE B 1 165 ? 155.046 4.475 123.311 1.00 41.09 165 PHE B C 1
ATOM 4275 O O . PHE B 1 165 ? 155.357 4.339 122.123 1.00 47.35 165 PHE B O 1
ATOM 4283 N N . VAL B 1 166 ? 155.404 3.594 124.245 1.00 41.65 166 VAL B N 1
ATOM 4284 C CA . VAL B 1 166 ? 156.113 2.373 123.878 1.00 36.81 166 VAL B CA 1
ATOM 4285 C C . VAL B 1 166 ? 155.153 1.372 123.253 1.00 48.79 166 VAL B C 1
ATOM 4286 O O . VAL B 1 166 ? 155.443 0.780 122.206 1.00 62.07 166 VAL B O 1
ATOM 4290 N N . GLY B 1 167 ? 154.002 1.159 123.888 1.00 45.89 167 GLY B N 1
ATOM 4291 C CA . GLY B 1 167 ? 152.992 0.289 123.323 1.00 33.54 167 GLY B CA 1
ATOM 4292 C C . GLY B 1 167 ? 152.645 0.684 121.904 1.00 39.04 167 GLY B C 1
ATOM 4293 O O . GLY B 1 167 ? 152.788 -0.112 120.973 1.00 46.55 167 GLY B O 1
ATOM 4294 N N . LEU B 1 168 ? 152.200 1.929 121.724 1.00 37.80 168 LEU B N 1
ATOM 4295 C CA . LEU B 1 168 ? 151.862 2.408 120.389 1.00 46.09 168 LEU B CA 1
ATOM 4296 C C . LEU B 1 168 ? 153.042 2.285 119.433 1.00 42.76 168 LEU B C 1
ATOM 4297 O O . LEU B 1 168 ? 152.847 2.059 118.233 1.00 45.50 168 LEU B O 1
ATOM 4302 N N . ALA B 1 169 ? 154.269 2.427 119.939 1.00 42.53 169 ALA B N 1
ATOM 4303 C CA . ALA B 1 169 ? 155.440 2.337 119.074 1.00 45.46 169 ALA B CA 1
ATOM 4304 C C . ALA B 1 169 ? 155.564 0.948 118.461 1.00 70.66 169 ALA B C 1
ATOM 4305 O O . ALA B 1 169 ? 155.787 0.807 117.253 1.00 84.56 169 ALA B O 1
ATOM 4307 N N . PHE B 1 170 ? 155.419 -0.093 119.280 1.00 64.78 170 PHE B N 1
ATOM 4308 C CA . PHE B 1 170 ? 155.609 -1.466 118.834 1.00 63.35 170 PHE B CA 1
ATOM 4309 C C . PHE B 1 170 ? 154.307 -2.169 118.468 1.00 57.27 170 PHE B C 1
ATOM 4310 O O . PHE B 1 170 ? 154.339 -3.359 118.143 1.00 66.39 170 PHE B O 1
ATOM 4318 N N . LEU B 1 171 ? 153.170 -1.475 118.508 1.00 59.65 171 LEU B N 1
ATOM 4319 C CA . LEU B 1 171 ? 151.889 -2.063 118.126 1.00 60.90 171 LEU B CA 1
ATOM 4320 C C . LEU B 1 171 ? 151.383 -1.555 116.785 1.00 62.12 171 LEU B C 1
ATOM 4321 O O . LEU B 1 171 ? 150.928 -2.350 115.956 1.00 79.74 171 LEU B O 1
ATOM 4326 N N . THR B 1 172 ? 151.465 -0.244 116.539 1.00 55.57 172 THR B N 1
ATOM 4327 C CA . THR B 1 172 ? 151.006 0.335 115.281 1.00 55.67 172 THR B CA 1
ATOM 4328 C C . THR B 1 172 ? 151.730 -0.314 114.106 1.00 63.45 172 THR B C 1
ATOM 4329 O O . THR B 1 172 ? 151.159 -0.407 113.014 1.00 62.88 172 THR B O 1
ATOM 4333 N N . PRO B 1 173 ? 152.980 -0.770 114.261 1.00 73.51 173 PRO B N 1
ATOM 4334 C CA . PRO B 1 173 ? 153.558 -1.573 113.170 1.00 73.09 173 PRO B CA 1
ATOM 4335 C C . PRO B 1 173 ? 152.858 -2.907 112.995 1.00 74.17 173 PRO B C 1
ATOM 4336 O O . PRO B 1 173 ? 152.716 -3.391 111.864 1.00 99.82 173 PRO B O 1
ATOM 4340 N N . LEU B 1 174 ? 152.416 -3.521 114.094 1.00 55.98 174 LEU B N 1
ATOM 4341 C CA . LEU B 1 174 ? 151.727 -4.803 114.009 1.00 54.38 174 LEU B CA 1
ATOM 4342 C C . LEU B 1 174 ? 150.367 -4.652 113.339 1.00 62.82 174 LEU B C 1
ATOM 4343 O O . LEU B 1 174 ? 150.021 -5.418 112.432 1.00 76.92 174 LEU B O 1
ATOM 4348 N N . LEU B 1 175 ? 149.579 -3.664 113.770 1.00 60.64 175 LEU B N 1
ATOM 4349 C CA . LEU B 1 175 ? 148.235 -3.500 113.226 1.00 53.35 175 LEU B CA 1
ATOM 4350 C C . LEU B 1 175 ? 148.264 -3.052 111.772 1.00 55.70 175 LEU B C 1
ATOM 4351 O O . LEU B 1 175 ? 147.365 -3.406 111.001 1.00 62.57 175 LEU B O 1
ATOM 4356 N N . ILE B 1 176 ? 149.276 -2.281 111.373 1.00 54.78 176 ILE B N 1
ATOM 4357 C CA . ILE B 1 176 ? 149.453 -1.991 109.955 1.00 63.12 176 ILE B CA 1
ATOM 4358 C C . ILE B 1 176 ? 149.801 -3.267 109.199 1.00 62.62 176 ILE B C 1
ATOM 4359 O O . ILE B 1 176 ? 149.329 -3.490 108.079 1.00 67.44 176 ILE B O 1
ATOM 4364 N N . TRP B 1 177 ? 150.623 -4.128 109.802 1.00 67.09 177 TRP B N 1
ATOM 4365 C CA . TRP B 1 177 ? 150.999 -5.380 109.154 1.00 67.95 177 TRP B CA 1
ATOM 4366 C C . TRP B 1 177 ? 149.803 -6.312 108.992 1.00 82.28 177 TRP B C 1
ATOM 4367 O O . TRP B 1 177 ? 149.725 -7.046 108.000 1.00 96.74 177 TRP B O 1
ATOM 4378 N N . ILE B 1 178 ? 148.868 -6.302 109.943 1.00 68.44 178 ILE B N 1
ATOM 4379 C CA . ILE B 1 178 ? 147.691 -7.161 109.843 1.00 54.15 178 ILE B CA 1
ATOM 4380 C C . ILE B 1 178 ? 146.698 -6.597 108.836 1.00 63.78 178 ILE B C 1
ATOM 4381 O O . ILE B 1 178 ? 146.186 -7.324 107.977 1.00 78.68 178 ILE B O 1
ATOM 4386 N N . GLN B 1 179 ? 146.400 -5.299 108.936 1.00 57.83 179 GLN B N 1
ATOM 4387 C CA . GLN B 1 179 ? 145.430 -4.677 108.041 1.00 66.98 179 GLN B CA 1
ATOM 4388 C C . GLN B 1 179 ? 145.708 -5.042 106.590 1.00 67.08 179 GLN B C 1
ATOM 4389 O O . GLN B 1 179 ? 144.807 -5.462 105.854 1.00 56.49 179 GLN B O 1
ATOM 4395 N N . GLU B 1 180 ? 146.961 -4.884 106.162 1.00 78.40 180 GLU B N 1
ATOM 4396 C CA . GLU B 1 180 ? 147.307 -5.125 104.765 1.00 84.36 180 GLU B CA 1
ATOM 4397 C C . GLU B 1 180 ? 147.034 -6.569 104.366 1.00 90.54 180 GLU B C 1
ATOM 4398 O O . GLU B 1 180 ? 146.563 -6.834 103.254 1.00 114.94 180 GLU B O 1
ATOM 4404 N N . MET B 1 181 ? 147.310 -7.516 105.263 1.00 70.93 181 MET B N 1
ATOM 4405 C CA . MET B 1 181 ? 147.196 -8.928 104.912 1.00 65.32 181 MET B CA 1
ATOM 4406 C C . MET B 1 181 ? 145.752 -9.417 104.969 1.00 78.00 181 MET B C 1
ATOM 4407 O O . MET B 1 181 ? 145.345 -10.239 104.140 1.00 105.67 181 MET B O 1
ATOM 4412 N N . LEU B 1 182 ? 144.964 -8.930 105.934 1.00 73.23 182 LEU B N 1
ATOM 4413 C CA . LEU B 1 182 ? 143.579 -9.352 106.069 1.00 64.85 182 LEU B CA 1
ATOM 4414 C C . LEU B 1 182 ? 142.693 -8.193 105.643 1.00 61.12 182 LEU B C 1
ATOM 4415 O O . LEU B 1 182 ? 142.389 -8.058 104.442 1.00 86.07 182 LEU B O 1
ATOM 4420 N N . SER B 1 183 ? 142.249 -7.338 106.559 1.00 53.80 183 SER B N 1
ATOM 4421 C CA . SER B 1 183 ? 141.412 -6.195 106.216 1.00 55.40 183 SER B CA 1
ATOM 4422 C C . SER B 1 183 ? 141.281 -5.318 107.452 1.00 58.31 183 SER B C 1
ATOM 4423 O O . SER B 1 183 ? 141.497 -5.772 108.579 1.00 69.87 183 SER B O 1
ATOM 4426 N N . TRP B 1 184 ? 140.924 -4.050 107.228 1.00 56.22 184 TRP B N 1
ATOM 4427 C CA . TRP B 1 184 ? 140.802 -3.122 108.348 1.00 55.35 184 TRP B CA 1
ATOM 4428 C C . TRP B 1 184 ? 139.740 -3.582 109.336 1.00 56.28 184 TRP B C 1
ATOM 4429 O O . TRP B 1 184 ? 139.827 -3.270 110.530 1.00 50.39 184 TRP B O 1
ATOM 4440 N N . HIS B 1 185 ? 138.728 -4.316 108.861 1.00 65.21 185 HIS B N 1
ATOM 4441 C CA . HIS B 1 185 ? 137.694 -4.826 109.756 1.00 50.16 185 HIS B CA 1
ATOM 4442 C C . HIS B 1 185 ? 138.312 -5.567 110.932 1.00 50.99 185 HIS B C 1
ATOM 4443 O O . HIS B 1 185 ? 137.864 -5.425 112.076 1.00 51.55 185 HIS B O 1
ATOM 4450 N N . TRP B 1 186 ? 139.360 -6.350 110.668 1.00 39.72 186 TRP B N 1
ATOM 4451 C CA . TRP B 1 186 ? 139.922 -7.221 111.694 1.00 32.30 186 TRP B CA 1
ATOM 4452 C C . TRP B 1 186 ? 140.509 -6.424 112.851 1.00 53.94 186 TRP B C 1
ATOM 4453 O O . TRP B 1 186 ? 140.431 -6.854 114.008 1.00 56.77 186 TRP B O 1
ATOM 4464 N N . VAL B 1 187 ? 141.106 -5.265 112.562 1.00 63.58 187 VAL B N 1
ATOM 4465 C CA . VAL B 1 187 ? 141.672 -4.433 113.623 1.00 46.38 187 VAL B CA 1
ATOM 4466 C C . VAL B 1 187 ? 140.663 -4.254 114.749 1.00 45.93 187 VAL B C 1
ATOM 4467 O O . VAL B 1 187 ? 141.016 -4.282 115.934 1.00 52.10 187 VAL B O 1
ATOM 4471 N N . PHE B 1 188 ? 139.391 -4.074 114.395 1.00 46.60 188 PHE B N 1
ATOM 4472 C CA . PHE B 1 188 ? 138.348 -3.903 115.397 1.00 34.27 188 PHE B CA 1
ATOM 4473 C C . PHE B 1 188 ? 137.886 -5.235 115.974 1.00 46.14 188 PHE B C 1
ATOM 4474 O O . PHE B 1 188 ? 137.436 -5.283 117.124 1.00 37.89 188 PHE B O 1
ATOM 4482 N N . ILE B 1 189 ? 137.984 -6.320 115.203 1.00 55.18 189 ILE B N 1
ATOM 4483 C CA . ILE B 1 189 ? 137.675 -7.641 115.742 1.00 49.50 189 ILE B CA 1
ATOM 4484 C C . ILE B 1 189 ? 138.716 -8.044 116.778 1.00 37.68 189 ILE B C 1
ATOM 4485 O O . ILE B 1 189 ? 138.382 -8.602 117.830 1.00 35.47 189 ILE B O 1
ATOM 4490 N N . VAL B 1 190 ? 139.990 -7.764 116.502 1.00 34.73 190 VAL B N 1
ATOM 4491 C CA . VAL B 1 190 ? 141.063 -8.177 117.404 1.00 33.57 190 VAL B CA 1
ATOM 4492 C C . VAL B 1 190 ? 141.083 -7.291 118.644 1.00 40.41 190 VAL B C 1
ATOM 4493 O O . VAL B 1 190 ? 140.939 -7.770 119.774 1.00 40.05 190 VAL B O 1
ATOM 4497 N N . THR B 1 191 ? 141.276 -5.983 118.451 1.00 40.60 191 THR B N 1
ATOM 4498 C CA . THR B 1 191 ? 141.270 -5.065 119.585 1.00 28.85 191 THR B CA 1
ATOM 4499 C C . THR B 1 191 ? 139.971 -5.166 120.374 1.00 30.53 191 THR B C 1
ATOM 4500 O O . THR B 1 191 ? 139.973 -4.995 121.598 1.00 39.16 191 THR B O 1
ATOM 4504 N N . GLY B 1 192 ? 138.857 -5.446 119.696 1.00 36.17 192 GLY B N 1
ATOM 4505 C CA . GLY B 1 192 ? 137.602 -5.622 120.405 1.00 30.27 192 GLY B CA 1
ATOM 4506 C C . GLY B 1 192 ? 137.579 -6.902 121.219 1.00 23.33 192 GLY B C 1
ATOM 4507 O O . GLY B 1 192 ? 137.304 -6.883 122.421 1.00 32.19 192 GLY B O 1
ATOM 4508 N N . GLY B 1 193 ? 137.876 -8.031 120.575 1.00 23.68 193 GLY B N 1
ATOM 4509 C CA . GLY B 1 193 ? 137.836 -9.302 121.277 1.00 25.78 193 GLY B CA 1
ATOM 4510 C C . GLY B 1 193 ? 138.773 -9.343 122.469 1.00 28.14 193 GLY B C 1
ATOM 4511 O O . GLY B 1 193 ? 138.430 -9.886 123.523 1.00 38.19 193 GLY B O 1
ATOM 4512 N N . ILE B 1 194 ? 139.969 -8.772 122.322 1.00 25.88 194 ILE B N 1
ATOM 4513 C CA . ILE B 1 194 ? 140.923 -8.742 123.428 1.00 31.77 194 ILE B CA 1
ATOM 4514 C C . ILE B 1 194 ? 140.338 -7.974 124.606 1.00 32.58 194 ILE B C 1
ATOM 4515 O O . ILE B 1 194 ? 140.357 -8.443 125.751 1.00 28.64 194 ILE B O 1
ATOM 4520 N N . GLY B 1 195 ? 139.816 -6.775 124.343 1.00 34.00 195 GLY B N 1
ATOM 4521 C CA . GLY B 1 195 ? 139.273 -5.963 125.418 1.00 28.42 195 GLY B CA 1
ATOM 4522 C C . GLY B 1 195 ? 138.149 -6.656 126.163 1.00 33.17 195 GLY B C 1
ATOM 4523 O O . GLY B 1 195 ? 138.064 -6.578 127.391 1.00 41.73 195 GLY B O 1
ATOM 4524 N N . ILE B 1 196 ? 137.270 -7.345 125.432 1.00 29.01 196 ILE B N 1
ATOM 4525 C CA . ILE B 1 196 ? 136.165 -8.048 126.077 1.00 30.55 196 ILE B CA 1
ATOM 4526 C C . ILE B 1 196 ? 136.699 -9.136 126.998 1.00 34.45 196 ILE B C 1
ATOM 4527 O O . ILE B 1 196 ? 136.232 -9.294 128.132 1.00 41.25 196 ILE B O 1
ATOM 4532 N N . ILE B 1 197 ? 137.688 -9.900 126.531 1.00 41.59 197 ILE B N 1
ATOM 4533 C CA . ILE B 1 197 ? 138.295 -10.918 127.381 1.00 36.11 197 ILE B CA 1
ATOM 4534 C C . ILE B 1 197 ? 139.052 -10.262 128.527 1.00 27.83 197 ILE B C 1
ATOM 4535 O O . ILE B 1 197 ? 138.979 -10.712 129.676 1.00 38.18 197 ILE B O 1
ATOM 4540 N N . TRP B 1 198 ? 139.785 -9.186 128.237 1.00 26.74 198 TRP B N 1
ATOM 4541 C CA . TRP B 1 198 ? 140.546 -8.511 129.283 1.00 29.56 198 TRP B CA 1
ATOM 4542 C C . TRP B 1 198 ? 139.623 -7.896 130.326 1.00 25.05 198 TRP B C 1
ATOM 4543 O O . TRP B 1 198 ? 139.951 -7.870 131.518 1.00 24.90 198 TRP B O 1
ATOM 4554 N N . SER B 1 199 ? 138.464 -7.392 129.898 1.00 29.15 199 SER B N 1
ATOM 4555 C CA . SER B 1 199 ? 137.507 -6.830 130.845 1.00 23.18 199 SER B CA 1
ATOM 4556 C C . SER B 1 199 ? 137.082 -7.875 131.865 1.00 29.71 199 SER B C 1
ATOM 4557 O O . SER B 1 199 ? 137.040 -7.607 133.071 1.00 38.50 199 SER B O 1
ATOM 4560 N N . LEU B 1 200 ? 136.761 -9.079 131.393 1.00 34.87 200 LEU B N 1
ATOM 4561 C CA . LEU B 1 200 ? 136.328 -10.137 132.296 1.00 29.78 200 LEU B CA 1
ATOM 4562 C C . LEU B 1 200 ? 137.499 -10.671 133.115 1.00 30.69 200 LEU B C 1
ATOM 4563 O O . LEU B 1 200 ? 137.338 -10.993 134.298 1.00 35.95 200 LEU B O 1
ATOM 4568 N N . ILE B 1 201 ? 138.688 -10.767 132.509 1.00 41.17 201 ILE B N 1
ATOM 4569 C CA . ILE B 1 201 ? 139.887 -11.093 133.281 1.00 40.92 201 ILE B CA 1
ATOM 4570 C C . ILE B 1 201 ? 140.106 -10.050 134.368 1.00 38.99 201 ILE B C 1
ATOM 4571 O O . ILE B 1 201 ? 140.478 -10.378 135.502 1.00 34.71 201 ILE B O 1
ATOM 4576 N N . TRP B 1 202 ? 139.889 -8.777 134.038 1.00 47.37 202 TRP B N 1
ATOM 4577 C CA . TRP B 1 202 ? 140.025 -7.713 135.025 1.00 48.33 202 TRP B CA 1
ATOM 4578 C C . TRP B 1 202 ? 138.998 -7.870 136.137 1.00 48.86 202 TRP B C 1
ATOM 4579 O O . TRP B 1 202 ? 139.347 -7.914 137.325 1.00 56.62 202 TRP B O 1
ATOM 4590 N N . PHE B 1 203 ? 137.715 -7.931 135.768 1.00 40.02 203 PHE B N 1
ATOM 4591 C CA . PHE B 1 203 ? 136.670 -8.176 136.756 1.00 46.33 203 PHE B CA 1
ATOM 4592 C C . PHE B 1 203 ? 137.056 -9.304 137.702 1.00 52.61 203 PHE B C 1
ATOM 4593 O O . PHE B 1 203 ? 136.761 -9.252 138.901 1.00 66.01 203 PHE B O 1
ATOM 4601 N N . LYS B 1 204 ? 137.725 -10.330 137.179 1.00 49.78 204 LYS B N 1
ATOM 4602 C CA . LYS B 1 204 ? 138.087 -11.488 137.986 1.00 50.64 204 LYS B CA 1
ATOM 4603 C C . LYS B 1 204 ? 139.103 -11.124 139.064 1.00 40.04 204 LYS B C 1
ATOM 4604 O O . LYS B 1 204 ? 138.855 -11.315 140.261 1.00 38.38 204 LYS B O 1
ATOM 4610 N N . VAL B 1 205 ? 140.255 -10.580 138.658 1.00 44.62 205 VAL B N 1
ATOM 4611 C CA . VAL B 1 205 ? 141.447 -10.609 139.505 1.00 52.93 205 VAL B CA 1
ATOM 4612 C C . VAL B 1 205 ? 141.651 -9.369 140.367 1.00 49.18 205 VAL B C 1
ATOM 4613 O O . VAL B 1 205 ? 142.509 -9.396 141.263 1.00 53.53 205 VAL B O 1
ATOM 4617 N N . TYR B 1 206 ? 140.908 -8.289 140.138 1.00 44.99 206 TYR B N 1
ATOM 4618 C CA . TYR B 1 206 ? 141.185 -7.029 140.816 1.00 48.60 206 TYR B CA 1
ATOM 4619 C C . TYR B 1 206 ? 140.299 -6.846 142.042 1.00 49.40 206 TYR B C 1
ATOM 4620 O O . TYR B 1 206 ? 139.087 -7.072 141.989 1.00 52.27 206 TYR B O 1
ATOM 4629 N N . GLN B 1 207 ? 140.920 -6.406 143.138 1.00 41.46 207 GLN B N 1
ATOM 4630 C CA . GLN B 1 207 ? 140.248 -6.134 144.402 1.00 41.61 207 GLN B CA 1
ATOM 4631 C C . GLN B 1 207 ? 141.099 -5.142 145.183 1.00 41.05 207 GLN B C 1
ATOM 4632 O O . GLN B 1 207 ? 142.330 -5.180 145.074 1.00 39.61 207 GLN B O 1
ATOM 4638 N N . PRO B 1 208 ? 140.493 -4.252 145.971 1.00 44.01 208 PRO B N 1
ATOM 4639 C CA . PRO B 1 208 ? 141.296 -3.363 146.805 1.00 40.92 208 PRO B CA 1
ATOM 4640 C C . PRO B 1 208 ? 142.211 -4.162 147.710 1.00 56.44 208 PRO B C 1
ATOM 4641 O O . PRO B 1 208 ? 141.919 -5.326 148.041 1.00 81.49 208 PRO B O 1
ATOM 4645 N N . PRO B 1 209 ? 143.338 -3.581 148.135 1.00 54.88 209 PRO B N 1
ATOM 4646 C CA . PRO B 1 209 ? 144.299 -4.357 148.939 1.00 68.31 209 PRO B CA 1
ATOM 4647 C C . PRO B 1 209 ? 143.694 -5.028 150.160 1.00 62.20 209 PRO B C 1
ATOM 4648 O O . PRO B 1 209 ? 144.150 -6.113 150.545 1.00 64.76 209 PRO B O 1
ATOM 4652 N N . ARG B 1 210 ? 142.682 -4.423 150.787 1.00 65.14 210 ARG B N 1
ATOM 4653 C CA . ARG B 1 210 ? 142.070 -5.043 151.958 1.00 83.80 210 ARG B CA 1
ATOM 4654 C C . ARG B 1 210 ? 141.400 -6.360 151.591 1.00 70.32 210 ARG B C 1
ATOM 4655 O O . ARG B 1 210 ? 141.552 -7.363 152.299 1.00 78.42 210 ARG B O 1
ATOM 4663 N N . LEU B 1 211 ? 140.655 -6.375 150.489 1.00 50.78 211 LEU B N 1
ATOM 4664 C CA . LEU B 1 211 ? 139.955 -7.570 150.041 1.00 59.77 211 LEU B CA 1
ATOM 4665 C C . LEU B 1 211 ? 140.762 -8.392 149.045 1.00 56.87 211 LEU B C 1
ATOM 4666 O O . LEU B 1 211 ? 140.272 -9.425 148.578 1.00 62.08 211 LEU B O 1
ATOM 4671 N N . THR B 1 212 ? 141.978 -7.968 148.707 1.00 65.70 212 THR B N 1
ATOM 4672 C CA . THR B 1 212 ? 142.835 -8.774 147.848 1.00 62.96 212 THR B CA 1
ATOM 4673 C C . THR B 1 212 ? 143.320 -9.997 148.613 1.00 77.75 212 THR B C 1
ATOM 4674 O O . THR B 1 212 ? 143.834 -9.881 149.730 1.00 84.65 212 THR B O 1
ATOM 4678 N N . LYS B 1 213 ? 143.152 -11.169 148.014 1.00 73.28 213 LYS B N 1
ATOM 4679 C CA . LYS B 1 213 ? 143.618 -12.412 148.604 1.00 84.82 213 LYS B CA 1
ATOM 4680 C C . LYS B 1 213 ? 144.919 -12.839 147.939 1.00 73.24 213 LYS B C 1
ATOM 4681 O O . LYS B 1 213 ? 145.168 -12.541 146.768 1.00 71.04 213 LYS B O 1
ATOM 4687 N N . GLY B 1 214 ? 145.752 -13.541 148.701 1.00 75.97 214 GLY B N 1
ATOM 4688 C CA . GLY B 1 214 ? 147.073 -13.889 148.225 1.00 100.05 214 GLY B CA 1
ATOM 4689 C C . GLY B 1 214 ? 148.095 -12.792 148.392 1.00 95.59 214 GLY B C 1
ATOM 4690 O O . GLY B 1 214 ? 149.153 -12.842 147.755 1.00 95.51 214 GLY B O 1
ATOM 4691 N N . ILE B 1 215 ? 147.807 -11.793 149.222 1.00 86.27 215 ILE B N 1
ATOM 4692 C CA . ILE B 1 215 ? 148.736 -10.711 149.524 1.00 89.07 215 ILE B CA 1
ATOM 4693 C C . ILE B 1 215 ? 149.192 -10.869 150.965 1.00 89.40 215 ILE B C 1
ATOM 4694 O O . ILE B 1 215 ? 148.396 -11.220 151.844 1.00 81.35 215 ILE B O 1
ATOM 4699 N N . SER B 1 216 ? 150.473 -10.614 151.206 1.00 96.57 216 SER B N 1
ATOM 4700 C CA . SER B 1 216 ? 151.029 -10.773 152.540 1.00 90.80 216 SER B CA 1
ATOM 4701 C C . SER B 1 216 ? 150.593 -9.629 153.450 1.00 73.32 216 SER B C 1
ATOM 4702 O O . SER B 1 216 ? 150.352 -8.505 153.004 1.00 78.81 216 SER B O 1
ATOM 4705 N N . LYS B 1 217 ? 150.481 -9.935 154.746 1.00 82.20 217 LYS B N 1
ATOM 4706 C CA . LYS B 1 217 ? 150.187 -8.898 155.730 1.00 89.60 217 LYS B CA 1
ATOM 4707 C C . LYS B 1 217 ? 151.237 -7.796 155.691 1.00 70.65 217 LYS B C 1
ATOM 4708 O O . LYS B 1 217 ? 150.907 -6.608 155.790 1.00 63.78 217 LYS B O 1
ATOM 4714 N N . ALA B 1 218 ? 152.510 -8.171 155.547 1.00 84.17 218 ALA B N 1
ATOM 4715 C CA . ALA B 1 218 ? 153.578 -7.177 155.525 1.00 92.25 218 ALA B CA 1
ATOM 4716 C C . ALA B 1 218 ? 153.429 -6.236 154.338 1.00 95.33 218 ALA B C 1
ATOM 4717 O O . ALA B 1 218 ? 153.610 -5.020 154.473 1.00 114.61 218 ALA B O 1
ATOM 4719 N N . GLU B 1 219 ? 153.100 -6.778 153.164 1.00 90.55 219 GLU B N 1
ATOM 4720 C CA . GLU B 1 219 ? 152.925 -5.945 151.982 1.00 80.79 219 GLU B CA 1
ATOM 4721 C C . GLU B 1 219 ? 151.659 -5.103 152.053 1.00 60.55 219 GLU B C 1
ATOM 4722 O O . GLU B 1 219 ? 151.579 -4.070 151.380 1.00 69.83 219 GLU B O 1
ATOM 4728 N N . LEU B 1 220 ? 150.671 -5.518 152.848 1.00 57.79 220 LEU B N 1
ATOM 4729 C CA . LEU B 1 220 ? 149.451 -4.734 152.998 1.00 47.00 220 LEU B CA 1
ATOM 4730 C C . LEU B 1 220 ? 149.641 -3.575 153.967 1.00 62.53 220 LEU B C 1
ATOM 4731 O O . LEU B 1 220 ? 148.976 -2.543 153.827 1.00 72.22 220 LEU B O 1
ATOM 4736 N N . ASP B 1 221 ? 150.535 -3.723 154.948 1.00 69.35 221 ASP B N 1
ATOM 4737 C CA . ASP B 1 221 ? 150.863 -2.622 155.846 1.00 59.37 221 ASP B CA 1
ATOM 4738 C C . ASP B 1 221 ? 151.886 -1.668 155.245 1.00 66.28 221 ASP B C 1
ATOM 4739 O O . ASP B 1 221 ? 151.992 -0.526 155.704 1.00 74.89 221 ASP B O 1
ATOM 4744 N N . TYR B 1 222 ? 152.641 -2.110 154.235 1.00 75.68 222 TYR B N 1
ATOM 4745 C CA . TYR B 1 222 ? 153.579 -1.221 153.558 1.00 71.04 222 TYR B CA 1
ATOM 4746 C C . TYR B 1 222 ? 152.843 -0.135 152.784 1.00 65.53 222 TYR B C 1
ATOM 4747 O O . TYR B 1 222 ? 153.244 1.034 152.806 1.00 67.12 222 TYR B O 1
ATOM 4756 N N . ILE B 1 223 ? 151.762 -0.508 152.089 1.00 81.28 223 ILE B N 1
ATOM 4757 C CA . ILE B 1 223 ? 150.933 0.457 151.373 1.00 80.98 223 ILE B CA 1
ATOM 4758 C C . ILE B 1 223 ? 149.847 1.057 152.257 1.00 75.32 223 ILE B C 1
ATOM 4759 O O . ILE B 1 223 ? 149.027 1.845 151.766 1.00 65.52 223 ILE B O 1
ATOM 4764 N N . ARG B 1 224 ? 149.814 0.710 153.544 1.00 72.68 224 ARG B N 1
ATOM 4765 C CA . ARG B 1 224 ? 148.867 1.280 154.496 1.00 65.12 224 ARG B CA 1
ATOM 4766 C C . ARG B 1 224 ? 149.502 2.331 155.394 1.00 56.66 224 ARG B C 1
ATOM 4767 O O . ARG B 1 224 ? 148.907 3.390 155.616 1.00 53.80 224 ARG B O 1
ATOM 4775 N N . ASP B 1 225 ? 150.700 2.062 155.917 1.00 69.95 225 ASP B N 1
ATOM 4776 C CA . ASP B 1 225 ? 151.433 3.042 156.709 1.00 73.10 225 ASP B CA 1
ATOM 4777 C C . ASP B 1 225 ? 152.204 4.036 155.851 1.00 59.85 225 ASP B C 1
ATOM 4778 O O . ASP B 1 225 ? 152.737 5.011 156.391 1.00 52.43 225 ASP B O 1
ATOM 4783 N N . GLY B 1 226 ? 152.280 3.814 154.542 1.00 64.54 226 GLY B N 1
ATOM 4784 C CA . GLY B 1 226 ? 152.967 4.731 153.655 1.00 66.74 226 GLY B CA 1
ATOM 4785 C C . GLY B 1 226 ? 152.078 5.867 153.193 1.00 68.04 226 GLY B C 1
ATOM 4786 O O . GLY B 1 226 ? 152.536 7.006 153.059 1.00 64.65 226 GLY B O 1
ATOM 4787 N N . GLY B 1 227 ? 150.804 5.570 152.946 1.00 67.93 227 GLY B N 1
ATOM 4788 C CA . GLY B 1 227 ? 149.858 6.587 152.530 1.00 63.30 227 GLY B CA 1
ATOM 4789 C C . GLY B 1 227 ? 148.684 6.042 151.741 1.00 74.28 227 GLY B C 1
ATOM 4790 O O . GLY B 1 227 ? 147.643 6.697 151.640 1.00 88.98 227 GLY B O 1
ATOM 4791 N N . GLY B 1 228 ? 148.836 4.845 151.180 1.00 69.44 228 GLY B N 1
ATOM 4792 C CA . GLY B 1 228 ? 147.785 4.284 150.354 1.00 65.56 228 GLY B CA 1
ATOM 4793 C C . GLY B 1 228 ? 146.578 3.856 151.167 1.00 62.09 228 GLY B C 1
ATOM 4794 O O . GLY B 1 228 ? 146.681 3.470 152.331 1.00 67.44 228 GLY B O 1
ATOM 4795 N N . LEU B 1 229 ? 145.409 3.930 150.532 1.00 53.38 229 LEU B N 1
ATOM 4796 C CA . LEU B 1 229 ? 144.156 3.494 151.147 1.00 58.41 229 LEU B CA 1
ATOM 4797 C C . LEU B 1 229 ? 143.960 2.016 150.835 1.00 69.27 229 LEU B C 1
ATOM 4798 O O . LEU B 1 229 ? 143.571 1.646 149.725 1.00 71.54 229 LEU B O 1
ATOM 4803 N N . VAL B 1 230 ? 144.228 1.166 151.827 1.00 56.97 230 VAL B N 1
ATOM 4804 C CA . VAL B 1 230 ? 144.101 -0.275 151.633 1.00 47.96 230 VAL B CA 1
ATOM 4805 C C . VAL B 1 230 ? 142.642 -0.662 151.430 1.00 66.01 230 VAL B C 1
ATOM 4806 O O . VAL B 1 230 ? 142.330 -1.554 150.632 1.00 75.32 230 VAL B O 1
ATOM 4810 N N . ASP B 1 231 ? 141.725 -0.006 152.145 1.00 70.93 231 ASP B N 1
ATOM 4811 C CA . ASP B 1 231 ? 140.307 -0.278 151.939 1.00 57.16 231 ASP B CA 1
ATOM 4812 C C . ASP B 1 231 ? 139.861 0.180 150.556 1.00 57.43 231 ASP B C 1
ATOM 4813 O O . ASP B 1 231 ? 139.091 -0.516 149.884 1.00 50.68 231 ASP B O 1
ATOM 4818 N N . GLY B 1 232 ? 140.332 1.341 150.116 1.00 60.70 232 GLY B N 1
ATOM 4819 C CA . GLY B 1 232 ? 140.145 1.787 148.753 1.00 48.44 232 GLY B CA 1
ATOM 4820 C C . GLY B 1 232 ? 138.949 2.714 148.594 1.00 57.39 232 GLY B C 1
ATOM 4821 O O . GLY B 1 232 ? 138.008 2.719 149.391 1.00 79.72 232 GLY B O 1
ATOM 4822 N N . ASP B 1 233 ? 139.002 3.519 147.533 1.00 64.45 233 ASP B N 1
ATOM 4823 C CA . ASP B 1 233 ? 137.911 4.378 147.077 1.00 88.42 233 ASP B CA 1
ATOM 4824 C C . ASP B 1 233 ? 137.605 5.532 148.023 1.00 75.12 233 ASP B C 1
ATOM 4825 O O . ASP B 1 233 ? 136.635 6.267 147.791 1.00 85.24 233 ASP B O 1
ATOM 4830 N N . ALA B 1 234 ? 138.401 5.730 149.070 1.00 52.53 234 ALA B N 1
ATOM 4831 C CA . ALA B 1 234 ? 138.175 6.835 149.995 1.00 74.95 234 ALA B CA 1
ATOM 4832 C C . ALA B 1 234 ? 136.751 6.809 150.542 1.00 81.83 234 ALA B C 1
ATOM 4833 O O . ALA B 1 234 ? 135.845 7.423 149.976 1.00 65.74 234 ALA B O 1
ATOM 4835 N N . PRO B 1 243 ? 128.390 27.321 146.466 1.00 102.55 243 PRO B N 1
ATOM 4836 C CA . PRO B 1 243 ? 129.290 28.378 146.940 1.00 104.50 243 PRO B CA 1
ATOM 4837 C C . PRO B 1 243 ? 130.120 29.000 145.818 1.00 106.67 243 PRO B C 1
ATOM 4838 O O . PRO B 1 243 ? 131.254 29.421 146.047 1.00 87.91 243 PRO B O 1
ATOM 4842 N N . LEU B 1 244 ? 129.547 29.053 144.618 1.00 113.47 244 LEU B N 1
ATOM 4843 C CA . LEU B 1 244 ? 130.231 29.663 143.486 1.00 114.73 244 LEU B CA 1
ATOM 4844 C C . LEU B 1 244 ? 130.433 31.154 143.729 1.00 121.87 244 LEU B C 1
ATOM 4845 O O . LEU B 1 244 ? 129.564 31.834 144.282 1.00 128.70 244 LEU B O 1
ATOM 4850 N N . THR B 1 245 ? 131.593 31.660 143.313 1.00 107.22 245 THR B N 1
ATOM 4851 C CA . THR B 1 245 ? 131.922 33.072 143.443 1.00 111.43 245 THR B CA 1
ATOM 4852 C C . THR B 1 245 ? 132.446 33.593 142.113 1.00 100.69 245 THR B C 1
ATOM 4853 O O . THR B 1 245 ? 133.103 32.870 141.359 1.00 100.95 245 THR B O 1
ATOM 4857 N N . ALA B 1 246 ? 132.142 34.862 141.830 1.00 111.65 246 ALA B N 1
ATOM 4858 C CA . ALA B 1 246 ? 132.595 35.470 140.584 1.00 123.45 246 ALA B CA 1
ATOM 4859 C C . ALA B 1 246 ? 134.115 35.520 140.517 1.00 117.53 246 ALA B C 1
ATOM 4860 O O . ALA B 1 246 ? 134.705 35.259 139.462 1.00 115.27 246 ALA B O 1
ATOM 4862 N N . LYS B 1 247 ? 134.768 35.859 141.631 1.00 113.77 247 LYS B N 1
ATOM 4863 C CA . LYS B 1 247 ? 136.225 35.921 141.642 1.00 125.82 247 LYS B CA 1
ATOM 4864 C C . LYS B 1 247 ? 136.829 34.598 141.191 1.00 120.81 247 LYS B C 1
ATOM 4865 O O . LYS B 1 247 ? 137.740 34.572 140.355 1.00 113.79 247 LYS B O 1
ATOM 4871 N N . ASP B 1 248 ? 136.332 33.485 141.736 1.00 117.02 248 ASP B N 1
ATOM 4872 C CA . ASP B 1 248 ? 136.820 32.171 141.329 1.00 102.48 248 ASP B CA 1
ATOM 4873 C C . ASP B 1 248 ? 136.801 32.032 139.813 1.00 96.42 248 ASP B C 1
ATOM 4874 O O . ASP B 1 248 ? 137.773 31.570 139.204 1.00 96.58 248 ASP B O 1
ATOM 4879 N N . TRP B 1 249 ? 135.698 32.439 139.183 1.00 81.74 249 TRP B N 1
ATOM 4880 C CA . TRP B 1 249 ? 135.618 32.399 137.728 1.00 87.56 249 TRP B CA 1
ATOM 4881 C C . TRP B 1 249 ? 136.751 33.203 137.101 1.00 111.47 249 TRP B C 1
ATOM 4882 O O . TRP B 1 249 ? 137.404 32.747 136.156 1.00 122.37 249 TRP B O 1
ATOM 4893 N N . LYS B 1 250 ? 137.005 34.406 137.621 1.00 114.66 250 LYS B N 1
ATOM 4894 C CA . LYS B 1 250 ? 138.082 35.236 137.097 1.00 108.84 250 LYS B CA 1
ATOM 4895 C C . LYS B 1 250 ? 139.436 34.884 137.699 1.00 100.05 250 LYS B C 1
ATOM 4896 O O . LYS B 1 250 ? 140.468 35.251 137.126 1.00 95.49 250 LYS B O 1
ATOM 4902 N N . LEU B 1 251 ? 139.458 34.185 138.837 1.00 103.59 251 LEU B N 1
ATOM 4903 C CA . LEU B 1 251 ? 140.719 33.743 139.422 1.00 97.21 251 LEU B CA 1
ATOM 4904 C C . LEU B 1 251 ? 141.239 32.503 138.704 1.00 86.05 251 LEU B C 1
ATOM 4905 O O . LEU B 1 251 ? 142.425 32.422 138.368 1.00 85.68 251 LEU B O 1
ATOM 4910 N N . VAL B 1 252 ? 140.357 31.532 138.449 1.00 92.39 252 VAL B N 1
ATOM 4911 C CA . VAL B 1 252 ? 140.751 30.343 137.701 1.00 82.20 252 VAL B CA 1
ATOM 4912 C C . VAL B 1 252 ? 141.234 30.721 136.309 1.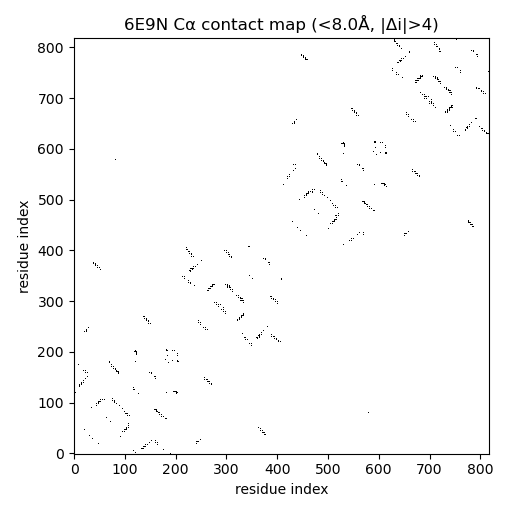00 88.17 252 VAL B C 1
ATOM 4913 O O . VAL B 1 252 ? 142.116 30.060 135.748 1.00 89.91 252 VAL B O 1
ATOM 4917 N N . PHE B 1 253 ? 140.665 31.772 135.724 1.00 76.68 253 PHE B N 1
ATOM 4918 C CA . PHE B 1 253 ? 141.106 32.286 134.429 1.00 76.35 253 PHE B CA 1
ATOM 4919 C C . PHE B 1 253 ? 142.015 33.479 134.708 1.00 77.84 253 PHE B C 1
ATOM 4920 O O . PHE B 1 253 ? 141.567 34.622 134.804 1.00 104.91 253 PHE B O 1
ATOM 4928 N N . HIS B 1 254 ? 143.307 33.195 134.841 1.00 62.58 254 HIS B N 1
ATOM 4929 C CA . HIS B 1 254 ? 144.303 34.169 135.254 1.00 62.30 254 HIS B CA 1
ATOM 4930 C C . HIS B 1 254 ? 145.354 34.319 134.163 1.00 70.28 254 HIS B C 1
ATOM 4931 O O . HIS B 1 254 ? 145.635 33.375 133.420 1.00 81.82 254 HIS B O 1
ATOM 4938 N N . ARG B 1 255 ? 145.935 35.518 134.077 1.00 72.22 255 ARG B N 1
ATOM 4939 C CA . ARG B 1 255 ? 146.933 35.830 133.058 1.00 67.76 255 ARG B CA 1
ATOM 4940 C C . ARG B 1 255 ? 147.947 34.703 132.896 1.00 69.72 255 ARG B C 1
ATOM 4941 O O . ARG B 1 255 ? 148.439 34.460 131.789 1.00 63.92 255 ARG B O 1
ATOM 4949 N N . LYS B 1 256 ? 148.267 34.012 133.989 1.00 72.85 256 LYS B N 1
ATOM 4950 C CA . LYS B 1 256 ? 149.199 32.891 133.942 1.00 67.12 256 LYS B CA 1
ATOM 4951 C C . LYS B 1 256 ? 148.499 31.590 133.564 1.00 68.08 256 LYS B C 1
ATOM 4952 O O . LYS B 1 256 ? 148.950 30.880 132.661 1.00 70.52 256 LYS B O 1
ATOM 4958 N N . LEU B 1 257 ? 147.398 31.265 134.248 1.00 71.78 257 LEU B N 1
ATOM 4959 C CA . LEU B 1 257 ? 146.703 30.010 133.977 1.00 67.82 257 LEU B CA 1
ATOM 4960 C C . LEU B 1 257 ? 146.268 29.920 132.520 1.00 75.88 257 LEU B C 1
ATOM 4961 O O . LEU B 1 257 ? 146.276 28.834 131.930 1.00 88.87 257 LEU B O 1
ATOM 4966 N N . ILE B 1 258 ? 145.883 31.047 131.919 1.00 68.06 258 ILE B N 1
ATOM 4967 C CA . ILE B 1 258 ? 145.600 31.040 130.487 1.00 51.10 258 ILE B CA 1
ATOM 4968 C C . ILE B 1 258 ? 146.833 30.600 129.715 1.00 66.06 258 ILE B C 1
ATOM 4969 O O . ILE B 1 258 ? 146.723 29.987 128.647 1.00 71.64 258 ILE B O 1
ATOM 4974 N N . GLY B 1 259 ? 148.022 30.892 130.241 1.00 74.86 259 GLY B N 1
ATOM 4975 C CA . GLY B 1 259 ? 149.238 30.472 129.566 1.00 75.15 259 GLY B CA 1
ATOM 4976 C C . GLY B 1 259 ? 149.442 28.970 129.599 1.00 73.21 259 GLY B C 1
ATOM 4977 O O . GLY B 1 259 ? 149.854 28.370 128.602 1.00 73.47 259 GLY B O 1
ATOM 4978 N N . VAL B 1 260 ? 149.151 28.339 130.737 1.00 71.98 260 VAL B N 1
ATOM 4979 C CA . VAL B 1 260 ? 149.339 26.896 130.841 1.00 58.96 260 VAL B CA 1
ATOM 4980 C C . VAL B 1 260 ? 148.236 26.150 130.098 1.00 68.38 260 VAL B C 1
ATOM 4981 O O . VAL B 1 260 ? 148.463 25.043 129.598 1.00 81.90 260 VAL B O 1
ATOM 4985 N N . TYR B 1 261 ? 147.034 26.728 130.014 1.00 63.83 261 TYR B N 1
ATOM 4986 C CA . TYR B 1 261 ? 145.976 26.117 129.215 1.00 78.06 261 TYR B CA 1
ATOM 4987 C C . TYR B 1 261 ? 146.380 26.037 127.748 1.00 77.53 261 TYR B C 1
ATOM 4988 O O . TYR B 1 261 ? 146.167 25.010 127.091 1.00 64.13 261 TYR B O 1
ATOM 4997 N N . LEU B 1 262 ? 146.966 27.113 127.217 1.00 76.79 262 LEU B N 1
ATOM 4998 C CA . LEU B 1 262 ? 147.383 27.122 125.819 1.00 67.91 262 LEU B CA 1
ATOM 4999 C C . LEU B 1 262 ? 148.451 26.070 125.555 1.00 65.75 262 LEU B C 1
ATOM 5000 O O . LEU B 1 262 ? 148.390 25.351 124.551 1.00 69.08 262 LEU B O 1
ATOM 5005 N N . GLY B 1 263 ? 149.443 25.970 126.442 1.00 70.92 263 GLY B N 1
ATOM 5006 C CA . GLY B 1 263 ? 150.486 24.974 126.261 1.00 55.01 263 GLY B CA 1
ATOM 5007 C C . GLY B 1 263 ? 149.933 23.565 126.176 1.00 63.69 263 GLY B C 1
ATOM 5008 O O . GLY B 1 263 ? 150.372 22.765 125.347 1.00 60.01 263 GLY B O 1
ATOM 5009 N N . GLN B 1 264 ? 148.960 23.241 127.032 1.00 65.55 264 GLN B N 1
ATOM 5010 C CA . GLN B 1 264 ? 148.353 21.916 126.989 1.00 52.71 264 GLN B CA 1
ATOM 5011 C C . GLN B 1 264 ? 147.668 21.670 125.651 1.00 67.89 264 GLN B C 1
ATOM 5012 O O . GLN B 1 264 ? 147.731 20.562 125.105 1.00 71.08 264 GLN B O 1
ATOM 5018 N N . PHE B 1 265 ? 147.006 22.694 125.107 1.00 66.97 265 PHE B N 1
ATOM 5019 C CA . PHE B 1 265 ? 146.374 22.556 123.800 1.00 42.31 265 PHE B CA 1
ATOM 5020 C C . PHE B 1 265 ? 147.401 22.201 122.732 1.00 34.56 265 PHE B C 1
ATOM 5021 O O . PHE B 1 265 ? 147.112 21.420 121.818 1.00 52.21 265 PHE B O 1
ATOM 5029 N N . ALA B 1 266 ? 148.606 22.766 122.830 1.00 41.94 266 ALA B N 1
ATOM 5030 C CA . ALA B 1 266 ? 149.656 22.441 121.871 1.00 55.89 266 ALA B CA 1
ATOM 5031 C C . ALA B 1 266 ? 150.162 21.017 122.069 1.00 63.13 266 ALA B C 1
ATOM 5032 O O . ALA B 1 266 ? 150.425 20.305 121.093 1.00 67.71 266 ALA B O 1
ATOM 5034 N N . VAL B 1 267 ? 150.308 20.585 123.325 1.00 55.79 267 VAL B N 1
ATOM 5035 C CA . VAL B 1 267 ? 150.748 19.218 123.593 1.00 41.47 267 VAL B CA 1
ATOM 5036 C C . VAL B 1 267 ? 149.757 18.221 123.008 1.00 46.35 267 VAL B C 1
ATOM 5037 O O . VAL B 1 267 ? 150.147 17.210 122.412 1.00 59.70 267 VAL B O 1
ATOM 5041 N N . ALA B 1 268 ? 148.460 18.488 123.170 1.00 42.69 268 ALA B N 1
ATOM 5042 C CA . ALA B 1 268 ? 147.446 17.566 122.671 1.00 56.91 268 ALA B CA 1
ATOM 5043 C C . ALA B 1 268 ? 147.416 17.545 121.147 1.00 62.10 268 ALA B C 1
ATOM 5044 O O . ALA B 1 268 ? 147.259 16.480 120.539 1.00 71.45 268 ALA B O 1
ATOM 5046 N N . SER B 1 269 ? 147.570 18.710 120.514 1.00 60.81 269 SER B N 1
ATOM 5047 C CA . SER B 1 269 ? 147.484 18.785 119.058 1.00 53.47 269 SER B CA 1
ATOM 5048 C C . SER B 1 269 ? 148.547 17.914 118.399 1.00 65.38 269 SER B C 1
ATOM 5049 O O . SER B 1 269 ? 148.238 17.082 117.538 1.00 73.33 269 SER B O 1
ATOM 5052 N N . THR B 1 270 ? 149.811 18.100 118.784 1.00 53.51 270 THR B N 1
ATOM 5053 C CA . THR B 1 270 ? 150.881 17.277 118.230 1.00 45.08 270 THR B CA 1
ATOM 5054 C C . THR B 1 270 ? 150.613 15.799 118.485 1.00 54.72 270 THR B C 1
ATOM 5055 O O . THR B 1 270 ? 150.596 14.988 117.551 1.00 55.32 270 THR B O 1
ATOM 5059 N N . LEU B 1 271 ? 150.391 15.433 119.750 1.00 58.10 271 LEU B N 1
ATOM 5060 C CA . LEU B 1 271 ? 150.152 14.035 120.096 1.00 55.74 271 LEU B CA 1
ATOM 5061 C C . LEU B 1 271 ? 149.010 13.445 119.278 1.00 58.34 271 LEU B C 1
ATOM 5062 O O . LEU B 1 271 ? 149.115 12.324 118.768 1.00 75.34 271 LEU B O 1
ATOM 5067 N N . TRP B 1 272 ? 147.911 14.189 119.134 1.00 51.80 272 TRP B N 1
ATOM 5068 C CA . TRP B 1 272 ? 146.739 13.638 118.462 1.00 60.53 272 TRP B CA 1
ATOM 5069 C C . TRP B 1 272 ? 146.989 13.432 116.974 1.00 61.59 272 TRP B C 1
ATOM 5070 O O . TRP B 1 272 ? 146.503 12.456 116.391 1.00 58.87 272 TRP B O 1
ATOM 5081 N N . PHE B 1 273 ? 147.737 14.335 116.335 1.00 54.35 273 PHE B N 1
ATOM 5082 C CA . PHE B 1 273 ? 148.109 14.109 114.942 1.00 50.16 273 PHE B CA 1
ATOM 5083 C C . PHE B 1 273 ? 148.789 12.756 114.786 1.00 52.48 273 PHE B C 1
ATOM 5084 O O . PHE B 1 273 ? 148.469 11.983 113.875 1.00 45.32 273 PHE B O 1
ATOM 5092 N N . PHE B 1 274 ? 149.735 12.451 115.678 1.00 42.93 274 PHE B N 1
ATOM 5093 C CA . PHE B 1 274 ? 150.388 11.149 115.657 1.00 50.34 274 PHE B CA 1
ATOM 5094 C C . PHE B 1 274 ? 149.426 10.018 116.000 1.00 48.27 274 PHE B C 1
ATOM 5095 O O . PHE B 1 274 ? 149.670 8.873 115.603 1.00 41.42 274 PHE B O 1
ATOM 5103 N N . LEU B 1 275 ? 148.341 10.310 116.718 1.00 52.81 275 LEU B N 1
ATOM 5104 C CA . LEU B 1 275 ? 147.324 9.310 117.017 1.00 50.07 275 LEU B CA 1
ATOM 5105 C C . LEU B 1 275 ? 146.268 9.184 115.928 1.00 54.42 275 LEU B C 1
ATOM 5106 O O . LEU B 1 275 ? 145.420 8.289 116.016 1.00 48.26 275 LEU B O 1
ATOM 5111 N N . THR B 1 276 ? 146.289 10.049 114.914 1.00 66.29 276 THR B N 1
ATOM 5112 C CA . THR B 1 276 ? 145.217 10.075 113.925 1.00 65.59 276 THR B CA 1
ATOM 5113 C C . THR B 1 276 ? 145.752 10.080 112.498 1.00 53.22 276 THR B C 1
ATOM 5114 O O . THR B 1 276 ? 145.665 9.070 111.791 1.00 49.74 276 THR B O 1
ATOM 5118 N N . TRP B 1 277 ? 146.306 11.209 112.065 1.00 44.52 277 TRP B N 1
ATOM 5119 C CA . TRP B 1 277 ? 146.640 11.409 110.662 1.00 41.94 277 TRP B CA 1
ATOM 5120 C C . TRP B 1 277 ? 148.043 10.954 110.291 1.00 53.17 277 TRP B C 1
ATOM 5121 O O . TRP B 1 277 ? 148.353 10.887 109.097 1.00 70.91 277 TRP B O 1
ATOM 5132 N N . PHE B 1 278 ? 148.896 10.642 111.262 1.00 52.90 278 PHE B N 1
ATOM 5133 C CA . PHE B 1 278 ? 150.293 10.368 110.928 1.00 50.48 278 PHE B CA 1
ATOM 5134 C C . PHE B 1 278 ? 150.455 9.126 110.062 1.00 59.89 278 PHE B C 1
ATOM 5135 O O . PHE B 1 278 ? 151.107 9.218 109.007 1.00 58.18 278 PHE B O 1
ATOM 5143 N N . PRO B 1 279 ? 149.923 7.954 110.423 1.00 63.80 279 PRO B N 1
ATOM 5144 C CA . PRO B 1 279 ? 149.977 6.827 109.474 1.00 68.25 279 PRO B CA 1
ATOM 5145 C C . PRO B 1 279 ? 149.429 7.199 108.109 1.00 65.05 279 PRO B C 1
ATOM 5146 O O . PRO B 1 279 ? 150.090 6.977 107.087 1.00 64.49 279 PRO B O 1
ATOM 5150 N N . ASN B 1 280 ? 148.222 7.766 108.068 1.00 63.59 280 ASN B N 1
ATOM 5151 C CA . ASN B 1 280 ? 147.633 8.150 106.794 1.00 53.97 280 ASN B CA 1
ATOM 5152 C C . ASN B 1 280 ? 148.444 9.250 106.122 1.00 57.22 280 ASN B C 1
ATOM 5153 O O . ASN B 1 280 ? 148.496 9.322 104.889 1.00 56.11 280 ASN B O 1
ATOM 5158 N N . TYR B 1 281 ? 149.077 10.118 106.913 1.00 67.98 281 TYR B N 1
ATOM 5159 C CA . TYR B 1 281 ? 149.900 11.180 106.343 1.00 69.32 281 TYR B CA 1
ATOM 5160 C C . TYR B 1 281 ? 150.990 10.606 105.449 1.00 60.02 281 TYR B C 1
ATOM 5161 O O . TYR B 1 281 ? 151.189 11.065 104.319 1.00 66.02 281 TYR B O 1
ATOM 5170 N N . LEU B 1 282 ? 151.712 9.600 105.944 1.00 49.20 282 LEU B N 1
ATOM 5171 C CA . LEU B 1 282 ? 152.808 9.029 105.170 1.00 51.68 282 LEU B CA 1
ATOM 5172 C C . LEU B 1 282 ? 152.299 8.382 103.889 1.00 62.92 282 LEU B C 1
ATOM 5173 O O . LEU B 1 282 ? 152.926 8.504 102.831 1.00 81.34 282 LEU B O 1
ATOM 5178 N N . THR B 1 283 ? 151.153 7.705 103.956 1.00 72.21 283 THR B N 1
ATOM 5179 C CA . THR B 1 283 ? 150.672 6.946 102.806 1.00 72.73 283 THR B CA 1
ATOM 5180 C C . THR B 1 283 ? 150.081 7.851 101.730 1.00 66.75 283 THR B C 1
ATOM 5181 O O . THR B 1 283 ? 150.348 7.653 100.540 1.00 59.84 283 THR B O 1
ATOM 5185 N N . GLN B 1 284 ? 149.278 8.845 102.117 1.00 75.74 284 GLN B N 1
ATOM 5186 C CA . GLN B 1 284 ? 148.614 9.693 101.130 1.00 69.69 284 GLN B CA 1
ATOM 5187 C C . GLN B 1 284 ? 149.547 10.787 100.625 1.00 76.87 284 GLN B C 1
ATOM 5188 O O . GLN B 1 284 ? 149.848 10.860 99.429 1.00 106.08 284 GLN B O 1
ATOM 5194 N N . GLU B 1 285 ? 150.011 11.653 101.527 1.00 77.35 285 GLU B N 1
ATOM 5195 C CA . GLU B 1 285 ? 150.861 12.769 101.123 1.00 81.20 285 GLU B CA 1
ATOM 5196 C C . GLU B 1 285 ? 152.211 12.277 100.618 1.00 78.41 285 GLU B C 1
ATOM 5197 O O . GLU B 1 285 ? 152.613 12.574 99.488 1.00 93.75 285 GLU B O 1
ATOM 5203 N N . LYS B 1 286 ? 152.928 11.528 101.448 1.00 75.51 286 LYS B N 1
ATOM 5204 C CA . LYS B 1 286 ? 154.284 11.102 101.131 1.00 81.74 286 LYS B CA 1
ATOM 5205 C C . LYS B 1 286 ? 154.334 9.797 100.350 1.00 81.00 286 LYS B C 1
ATOM 5206 O O . LYS B 1 286 ? 155.431 9.338 100.015 1.00 85.10 286 LYS B O 1
ATOM 5212 N N . GLY B 1 287 ? 153.188 9.197 100.044 1.00 71.62 287 GLY B N 1
ATOM 5213 C CA . GLY B 1 287 ? 153.176 7.988 99.239 1.00 88.26 287 GLY B CA 1
ATOM 5214 C C . GLY B 1 287 ? 154.017 6.864 99.798 1.00 94.89 287 GLY B C 1
ATOM 5215 O O . GLY B 1 287 ? 154.513 6.030 99.033 1.00 89.02 287 GLY B O 1
ATOM 5216 N N . ILE B 1 288 ? 154.198 6.818 101.114 1.00 100.92 288 ILE B N 1
ATOM 5217 C CA . ILE B 1 288 ? 154.962 5.745 101.740 1.00 92.82 288 ILE B CA 1
ATOM 5218 C C . ILE B 1 288 ? 154.089 4.500 101.791 1.00 74.25 288 ILE B C 1
ATOM 5219 O O . ILE B 1 288 ? 152.942 4.552 102.251 1.00 73.87 288 ILE B O 1
ATOM 5224 N N . THR B 1 289 ? 154.622 3.379 101.311 1.00 73.71 289 THR B N 1
ATOM 5225 C CA . THR B 1 289 ? 153.878 2.130 101.381 1.00 83.71 289 THR B CA 1
ATOM 5226 C C . THR B 1 289 ? 153.477 1.850 102.825 1.00 87.93 289 THR B C 1
ATOM 5227 O O . THR B 1 289 ? 154.201 2.178 103.770 1.00 88.05 289 THR B O 1
ATOM 5231 N N . ALA B 1 290 ? 152.299 1.242 102.987 1.00 79.57 290 ALA B N 1
ATOM 5232 C CA . ALA B 1 290 ? 151.708 1.091 104.314 1.00 74.31 290 ALA B CA 1
ATOM 5233 C C . ALA B 1 290 ? 152.697 0.505 105.310 1.00 77.21 290 ALA B C 1
ATOM 5234 O O . ALA B 1 290 ? 152.790 0.970 106.451 1.00 84.16 290 ALA B O 1
ATOM 5236 N N . LEU B 1 291 ? 153.451 -0.509 104.896 1.00 68.28 291 LEU B N 1
ATOM 5237 C CA . LEU B 1 291 ? 154.297 -1.225 105.844 1.00 70.95 291 LEU B CA 1
ATOM 5238 C C . LEU B 1 291 ? 155.570 -0.452 106.161 1.00 85.14 291 LEU B C 1
ATOM 5239 O O . LEU B 1 291 ? 155.938 -0.314 107.332 1.00 82.19 291 LEU B O 1
ATOM 5244 N N . LYS B 1 292 ? 156.254 0.066 105.139 1.00 83.69 292 LYS B N 1
ATOM 5245 C CA . LYS B 1 292 ? 157.369 0.969 105.387 1.00 76.24 292 LYS B CA 1
ATOM 5246 C C . LYS B 1 292 ? 156.989 1.989 106.454 1.00 91.10 292 LYS B C 1
ATOM 5247 O O . LYS B 1 292 ? 157.618 2.063 107.515 1.00 110.42 292 LYS B O 1
ATOM 5253 N N . ALA B 1 293 ? 155.932 2.761 106.191 1.00 88.05 293 ALA B N 1
ATOM 5254 C CA . ALA B 1 293 ? 155.407 3.673 107.201 1.00 82.06 293 ALA B CA 1
ATOM 5255 C C . ALA B 1 293 ? 155.209 2.958 108.530 1.00 85.68 293 ALA B C 1
ATOM 5256 O O . ALA B 1 293 ? 155.582 3.479 109.586 1.00 71.86 293 ALA B O 1
ATOM 5258 N N . GLY B 1 294 ? 154.635 1.753 108.495 1.00 87.52 294 GLY B N 1
ATOM 5259 C CA . GLY B 1 294 ? 154.429 0.999 109.720 1.00 66.41 294 GLY B CA 1
ATOM 5260 C C . GLY B 1 294 ? 155.688 0.844 110.548 1.00 70.75 294 GLY B C 1
ATOM 5261 O O . GLY B 1 294 ? 155.622 0.771 111.778 1.00 73.51 294 GLY B O 1
ATOM 5262 N N . PHE B 1 295 ? 156.847 0.792 109.895 1.00 78.98 295 PHE B N 1
ATOM 5263 C CA . PHE B 1 295 ? 158.121 0.773 110.600 1.00 81.26 295 PHE B CA 1
ATOM 5264 C C . PHE B 1 295 ? 158.697 2.167 110.801 1.00 56.04 295 PHE B C 1
ATOM 5265 O O . PHE B 1 295 ? 159.577 2.343 111.652 1.00 40.12 295 PHE B O 1
ATOM 5273 N N . MET B 1 296 ? 158.220 3.156 110.046 1.00 60.71 296 MET B N 1
ATOM 5274 C CA . MET B 1 296 ? 158.630 4.540 110.231 1.00 78.67 296 MET B CA 1
ATOM 5275 C C . MET B 1 296 ? 157.851 5.243 111.337 1.00 78.31 296 MET B C 1
ATOM 5276 O O . MET B 1 296 ? 157.985 6.463 111.491 1.00 69.57 296 MET B O 1
ATOM 5281 N N . THR B 1 297 ? 157.038 4.509 112.101 1.00 67.33 297 THR B N 1
ATOM 5282 C CA . THR B 1 297 ? 156.302 5.074 113.223 1.00 63.43 297 THR B CA 1
ATOM 5283 C C . THR B 1 297 ? 156.793 4.585 114.576 1.00 53.66 297 THR B C 1
ATOM 5284 O O . THR B 1 297 ? 156.527 5.244 115.585 1.00 52.46 297 THR B O 1
ATOM 5288 N N . THR B 1 298 ? 157.516 3.465 114.622 1.00 49.07 298 THR B N 1
ATOM 5289 C CA . THR B 1 298 ? 158.023 2.967 115.896 1.00 47.24 298 THR B CA 1
ATOM 5290 C C . THR B 1 298 ? 159.062 3.914 116.485 1.00 51.69 298 THR B C 1
ATOM 5291 O O . THR B 1 298 ? 159.102 4.119 117.704 1.00 63.17 298 THR B O 1
ATOM 5295 N N . VAL B 1 299 ? 159.906 4.499 115.641 1.00 51.21 299 VAL B N 1
ATOM 5296 C CA . VAL B 1 299 ? 161.012 5.329 116.113 1.00 49.85 299 VAL B CA 1
ATOM 5297 C C . VAL B 1 299 ? 160.447 6.658 116.604 1.00 46.61 299 VAL B C 1
ATOM 5298 O O . VAL B 1 299 ? 160.878 7.154 117.655 1.00 44.39 299 VAL B O 1
ATOM 5302 N N . PRO B 1 300 ? 159.498 7.278 115.894 1.00 45.21 300 PRO B N 1
ATOM 5303 C CA . PRO B 1 300 ? 158.886 8.503 116.441 1.00 47.46 300 PRO B CA 1
ATOM 5304 C C . PRO B 1 300 ? 158.213 8.306 117.790 1.00 49.33 300 PRO B C 1
ATOM 5305 O O . PRO B 1 300 ? 158.475 9.072 118.726 1.00 45.89 300 PRO B O 1
ATOM 5309 N N . PHE B 1 301 ? 157.331 7.312 117.916 1.00 46.48 301 PHE B N 1
ATOM 5310 C CA . PHE B 1 301 ? 156.690 7.070 119.204 1.00 46.27 301 PHE B CA 1
ATOM 5311 C C . PHE B 1 301 ? 157.728 6.822 120.292 1.00 41.44 301 PHE B C 1
ATOM 5312 O O . PHE B 1 301 ? 157.602 7.335 121.410 1.00 49.23 301 PHE B O 1
ATOM 5320 N N . LEU B 1 302 ? 158.764 6.039 119.983 1.00 39.83 302 LEU B N 1
ATOM 5321 C CA . LEU B 1 302 ? 159.851 5.843 120.936 1.00 45.14 302 LEU B CA 1
ATOM 5322 C C . LEU B 1 302 ? 160.566 7.155 121.230 1.00 44.69 302 LEU B C 1
ATOM 5323 O O . LEU B 1 302 ? 160.987 7.402 122.366 1.00 35.36 302 LEU B O 1
ATOM 5328 N N . ALA B 1 303 ? 160.719 8.010 120.216 1.00 45.89 303 ALA B N 1
ATOM 5329 C CA . ALA B 1 303 ? 161.337 9.313 120.437 1.00 43.68 303 ALA B CA 1
ATOM 5330 C C . ALA B 1 303 ? 160.518 10.161 121.402 1.00 45.48 303 ALA B C 1
ATOM 5331 O O . ALA B 1 303 ? 161.084 10.938 122.178 1.00 53.91 303 ALA B O 1
ATOM 5333 N N . ALA B 1 304 ? 159.189 10.031 121.369 1.00 47.43 304 ALA B N 1
ATOM 5334 C CA . ALA B 1 304 ? 158.352 10.696 122.365 1.00 34.22 304 ALA B CA 1
ATOM 5335 C C . ALA B 1 304 ? 158.570 10.099 123.746 1.00 34.10 304 ALA B C 1
ATOM 5336 O O . ALA B 1 304 ? 158.672 10.829 124.738 1.00 35.51 304 ALA B O 1
ATOM 5338 N N . PHE B 1 305 ? 158.638 8.770 123.826 1.00 39.32 305 PHE B N 1
ATOM 5339 C CA . PHE B 1 305 ? 158.948 8.112 125.088 1.00 41.43 305 PHE B CA 1
ATOM 5340 C C . PHE B 1 305 ? 160.228 8.673 125.696 1.00 34.11 305 PHE B C 1
ATOM 5341 O O . PHE B 1 305 ? 160.329 8.829 126.918 1.00 41.50 305 PHE B O 1
ATOM 5349 N N . VAL B 1 306 ? 161.217 8.989 124.855 1.00 47.01 306 VAL B N 1
ATOM 5350 C CA . VAL B 1 306 ? 162.420 9.656 125.344 1.00 47.55 306 VAL B CA 1
ATOM 5351 C C . VAL B 1 306 ? 162.073 11.025 125.909 1.00 48.39 306 VAL B C 1
ATOM 5352 O O . VAL B 1 306 ? 162.709 11.494 126.860 1.00 46.99 306 VAL B O 1
ATOM 5356 N N . GLY B 1 307 ? 161.068 11.688 125.336 1.00 40.55 307 GLY B N 1
ATOM 5357 C CA . GLY B 1 307 ? 160.684 13.000 125.831 1.00 38.51 307 GLY B CA 1
ATOM 5358 C C . GLY B 1 307 ? 160.118 12.941 127.237 1.00 44.43 307 GLY B C 1
ATOM 5359 O O . GLY B 1 307 ? 160.497 13.731 128.105 1.00 57.97 307 GLY B O 1
ATOM 5360 N N . VAL B 1 308 ? 159.203 12.001 127.481 1.00 41.47 308 VAL B N 1
ATOM 5361 C CA . VAL B 1 308 ? 158.593 11.879 128.803 1.00 38.02 308 VAL B CA 1
ATOM 5362 C C . VAL B 1 308 ? 159.663 11.622 129.857 1.00 41.83 308 VAL B C 1
ATOM 5363 O O . VAL B 1 308 ? 159.716 12.297 130.893 1.00 41.72 308 VAL B O 1
ATOM 5367 N N . LEU B 1 309 ? 160.532 10.640 129.610 1.00 49.03 309 LEU B N 1
ATOM 5368 C CA . LEU B 1 309 ? 161.564 10.303 130.586 1.00 49.63 309 LEU B CA 1
ATOM 5369 C C . LEU B 1 309 ? 162.532 11.462 130.787 1.00 46.54 309 LEU B C 1
ATOM 5370 O O . LEU B 1 309 ? 162.754 11.911 131.917 1.00 60.51 309 LEU B O 1
ATOM 5375 N N . LEU B 1 310 ? 163.125 11.957 129.698 1.00 40.36 310 LEU B N 1
ATOM 5376 C CA . LEU B 1 310 ? 164.130 13.007 129.824 1.00 49.45 310 LEU B CA 1
ATOM 5377 C C . LEU B 1 310 ? 163.541 14.276 130.425 1.00 49.25 310 LEU B C 1
ATOM 5378 O O . LEU B 1 310 ? 164.242 15.009 131.132 1.00 55.17 310 LEU B O 1
ATOM 5383 N N . SER B 1 311 ? 162.261 14.554 130.165 1.00 38.32 311 SER B N 1
ATOM 5384 C CA . SER B 1 311 ? 161.645 15.764 130.701 1.00 52.08 311 SER B CA 1
ATOM 5385 C C . SER B 1 311 ? 161.674 15.769 132.223 1.00 55.68 311 SER B C 1
ATOM 5386 O O . SER B 1 311 ? 161.881 16.817 132.845 1.00 49.87 311 SER B O 1
ATOM 5389 N N . GLY B 1 312 ? 161.465 14.609 132.840 1.00 73.00 312 GLY B N 1
ATOM 5390 C CA . GLY B 1 312 ? 161.520 14.502 134.284 1.00 62.38 312 GLY B CA 1
ATOM 5391 C C . GLY B 1 312 ? 162.942 14.510 134.800 1.00 42.94 312 GLY B C 1
ATOM 5392 O O . GLY B 1 312 ? 163.228 15.092 135.851 1.00 64.81 312 GLY B O 1
ATOM 5393 N N . TRP B 1 313 ? 163.847 13.864 134.063 1.00 42.16 313 TRP B N 1
ATOM 5394 C CA . TRP B 1 313 ? 165.252 13.849 134.458 1.00 41.72 313 TRP B CA 1
ATOM 5395 C C . TRP B 1 313 ? 165.826 15.260 134.476 1.00 39.39 313 TRP B C 1
ATOM 5396 O O . TRP B 1 313 ? 166.433 15.684 135.466 1.00 44.85 313 TRP B O 1
ATOM 5407 N N . VAL B 1 314 ? 165.639 16.006 133.384 1.00 45.31 314 VAL B N 1
ATOM 5408 C CA . VAL B 1 314 ? 166.144 17.375 133.320 1.00 36.41 314 VAL B CA 1
ATOM 5409 C C . VAL B 1 314 ? 165.556 18.210 134.448 1.00 50.41 314 VAL B C 1
ATOM 5410 O O . VAL B 1 314 ? 166.258 19.006 135.083 1.00 59.90 314 VAL B O 1
ATOM 5414 N N . ALA B 1 315 ? 164.258 18.051 134.710 1.00 64.65 315 ALA B N 1
ATOM 5415 C CA . ALA B 1 315 ? 163.632 18.760 135.820 1.00 47.65 315 ALA B CA 1
ATOM 5416 C C . ALA B 1 315 ? 164.304 18.396 137.138 1.00 50.11 315 ALA B C 1
ATOM 5417 O O . ALA B 1 315 ? 164.781 19.269 137.871 1.00 65.37 315 ALA B O 1
ATOM 5419 N N . ASP B 1 316 ? 164.354 17.099 137.452 1.00 49.44 316 ASP B N 1
ATOM 5420 C CA . ASP B 1 316 ? 165.022 16.645 138.668 1.00 53.06 316 ASP B CA 1
ATOM 5421 C C . ASP B 1 316 ? 166.429 17.223 138.765 1.00 60.22 316 ASP B C 1
ATOM 5422 O O . ASP B 1 316 ? 166.836 17.729 139.817 1.00 64.23 316 ASP B O 1
ATOM 5427 N N . LEU B 1 317 ? 167.188 17.155 137.670 1.00 49.38 317 LEU B N 1
ATOM 5428 C CA . LEU B 1 317 ? 168.526 17.737 137.650 1.00 43.23 317 LEU B CA 1
ATOM 5429 C C . LEU B 1 317 ? 168.486 19.209 138.042 1.00 53.14 317 LEU B C 1
ATOM 5430 O O . LEU B 1 317 ? 169.155 19.633 138.992 1.00 63.61 317 LEU B O 1
ATOM 5435 N N . LEU B 1 318 ? 167.700 20.007 137.315 1.00 45.44 318 LEU B N 1
ATOM 5436 C CA . LEU B 1 318 ? 167.659 21.443 137.570 1.00 45.48 318 LEU B CA 1
ATOM 5437 C C . LEU B 1 318 ? 167.297 21.751 139.016 1.00 48.87 318 LEU B C 1
ATOM 5438 O O . LEU B 1 318 ? 167.779 22.741 139.577 1.00 68.37 318 LEU B O 1
ATOM 5443 N N . VAL B 1 319 ? 166.456 20.923 139.639 1.00 40.81 319 VAL B N 1
ATOM 5444 C CA . VAL B 1 319 ? 166.138 21.126 141.049 1.00 44.97 319 VAL B CA 1
ATOM 5445 C C . VAL B 1 319 ? 167.367 20.867 141.909 1.00 46.37 319 VAL B C 1
ATOM 5446 O O . VAL B 1 319 ? 167.660 21.625 142.842 1.00 46.86 319 VAL B O 1
ATOM 5450 N N . ARG B 1 320 ? 168.106 19.794 141.613 1.00 46.89 320 ARG B N 1
ATOM 5451 C CA . ARG B 1 320 ? 169.315 19.500 142.374 1.00 55.28 320 ARG B CA 1
ATOM 5452 C C . ARG B 1 320 ? 170.367 20.583 142.170 1.00 50.70 320 ARG B C 1
ATOM 5453 O O . ARG B 1 320 ? 171.091 20.941 143.107 1.00 55.68 320 ARG B O 1
ATOM 5461 N N . LYS B 1 321 ? 170.464 21.123 140.954 1.00 37.19 321 LYS B N 1
ATOM 5462 C CA . LYS B 1 321 ? 171.419 22.188 140.677 1.00 33.83 321 LYS B CA 1
ATOM 5463 C C . LYS B 1 321 ? 171.019 23.518 141.303 1.00 49.73 321 LYS B C 1
ATOM 5464 O O . LYS B 1 321 ? 171.740 24.505 141.119 1.00 65.26 321 LYS B O 1
ATOM 5470 N N . GLY B 1 322 ? 169.899 23.574 142.026 1.00 51.57 322 GLY B N 1
ATOM 5471 C CA . GLY B 1 322 ? 169.505 24.748 142.769 1.00 60.30 322 GLY B CA 1
ATOM 5472 C C . GLY B 1 322 ? 168.377 25.548 142.149 1.00 47.58 322 GLY B C 1
ATOM 5473 O O . GLY B 1 322 ? 167.727 26.324 142.860 1.00 44.62 322 GLY B O 1
ATOM 5474 N N . PHE B 1 323 ? 168.126 25.382 140.852 1.00 43.60 323 PHE B N 1
ATOM 5475 C CA . PHE B 1 323 ? 167.105 26.171 140.181 1.00 45.17 323 PHE B CA 1
ATOM 5476 C C . PHE B 1 323 ? 165.754 26.013 140.876 1.00 48.57 323 PHE B C 1
ATOM 5477 O O . PHE B 1 323 ? 165.483 25.020 141.556 1.00 45.52 323 PHE B O 1
ATOM 5485 N N . SER B 1 324 ? 164.903 27.022 140.699 1.00 63.44 324 SER B N 1
ATOM 5486 C CA . SER B 1 324 ? 163.559 26.981 141.253 1.00 64.30 324 SER B CA 1
ATOM 5487 C C . SER B 1 324 ? 162.787 25.796 140.678 1.00 65.70 324 SER B C 1
ATOM 5488 O O . SER B 1 324 ? 163.090 25.286 139.595 1.00 68.65 324 SER B O 1
ATOM 5491 N N . LEU B 1 325 ? 161.772 25.353 141.424 1.00 60.11 325 LEU B N 1
ATOM 5492 C CA . LEU B 1 325 ? 160.969 24.224 140.965 1.00 62.41 325 LEU B CA 1
ATOM 5493 C C . LEU B 1 325 ? 160.191 24.584 139.706 1.00 62.74 325 LEU B C 1
ATOM 5494 O O . LEU B 1 325 ? 160.051 23.755 138.797 1.00 64.52 325 LEU B O 1
ATOM 5499 N N . GLY B 1 326 ? 159.679 25.814 139.633 1.00 75.34 326 GLY B N 1
ATOM 5500 C CA . GLY B 1 326 ? 159.004 26.253 138.423 1.00 52.59 326 GLY B CA 1
ATOM 5501 C C . GLY B 1 326 ? 159.926 26.262 137.220 1.00 45.76 326 GLY B C 1
ATOM 5502 O O . GLY B 1 326 ? 159.571 25.779 136.142 1.00 48.35 326 GLY B O 1
ATOM 5503 N N . PHE B 1 327 ? 161.131 26.813 137.391 1.00 53.34 327 PHE B N 1
ATOM 5504 C CA . PHE B 1 327 ? 162.084 26.872 136.289 1.00 35.27 327 PHE B CA 1
ATOM 5505 C C . PHE B 1 327 ? 162.478 25.480 135.816 1.00 43.29 327 PHE B C 1
ATOM 5506 O O . PHE B 1 327 ? 162.757 25.286 134.629 1.00 53.28 327 PHE B O 1
ATOM 5514 N N . ALA B 1 328 ? 162.503 24.499 136.722 1.00 50.82 328 ALA B N 1
ATOM 5515 C CA . ALA B 1 328 ? 162.834 23.135 136.321 1.00 47.28 328 ALA B CA 1
ATOM 5516 C C . ALA B 1 328 ? 161.671 22.477 135.588 1.00 47.60 328 ALA B C 1
ATOM 5517 O O . ALA B 1 328 ? 161.883 21.693 134.656 1.00 44.47 328 ALA B O 1
ATOM 5519 N N . ARG B 1 329 ? 160.437 22.781 135.995 1.00 52.40 329 ARG B N 1
ATOM 5520 C CA . ARG B 1 329 ? 159.265 22.213 135.338 1.00 58.93 329 ARG B CA 1
ATOM 5521 C C . ARG B 1 329 ? 158.938 22.941 134.040 1.00 52.56 329 ARG B C 1
ATOM 5522 O O . ARG B 1 329 ? 158.476 22.320 133.075 1.00 47.61 329 ARG B O 1
ATOM 5530 N N . LYS B 1 330 ? 159.169 24.252 133.998 1.00 43.03 330 LYS B N 1
ATOM 5531 C CA . LYS B 1 330 ? 158.765 25.069 132.863 1.00 36.83 330 LYS B CA 1
ATOM 5532 C C . LYS B 1 330 ? 159.779 25.071 131.727 1.00 48.76 330 LYS B C 1
ATOM 5533 O O . LYS B 1 330 ? 159.412 25.402 130.593 1.00 55.41 330 LYS B O 1
ATOM 5539 N N . THR B 1 331 ? 161.034 24.698 131.986 1.00 34.39 331 THR B N 1
ATOM 5540 C CA . THR B 1 331 ? 162.040 24.753 130.931 1.00 23.96 331 THR B CA 1
ATOM 5541 C C . THR B 1 331 ? 161.854 23.593 129.957 1.00 33.38 331 THR B C 1
ATOM 5542 O O . THR B 1 331 ? 161.815 23.822 128.741 1.00 49.91 331 THR B O 1
ATOM 5546 N N . PRO B 1 332 ? 161.729 22.346 130.425 1.00 40.35 332 PRO B N 1
ATOM 5547 C CA . PRO B 1 332 ? 161.485 21.251 129.471 1.00 42.10 332 PRO B CA 1
ATOM 5548 C C . PRO B 1 332 ? 160.239 21.456 128.629 1.00 48.68 332 PRO B C 1
ATOM 5549 O O . PRO B 1 332 ? 160.215 21.048 127.461 1.00 44.74 332 PRO B O 1
ATOM 5553 N N . ILE B 1 333 ? 159.198 22.075 129.187 1.00 51.51 333 ILE B N 1
ATOM 5554 C CA . ILE B 1 333 ? 157.983 22.321 128.418 1.00 44.74 333 ILE B CA 1
ATOM 5555 C C . ILE B 1 333 ? 158.260 23.310 127.293 1.00 43.85 333 ILE B C 1
ATOM 5556 O O . ILE B 1 333 ? 157.959 23.046 126.123 1.00 49.18 333 ILE B O 1
ATOM 5561 N N . ILE B 1 334 ? 158.832 24.467 127.632 1.00 43.81 334 ILE B N 1
ATOM 5562 C CA . ILE B 1 334 ? 159.126 25.480 126.620 1.00 46.71 334 ILE B CA 1
ATOM 5563 C C . ILE B 1 334 ? 159.958 24.875 125.497 1.00 47.91 334 ILE B C 1
ATOM 5564 O O . ILE B 1 334 ? 159.592 24.949 124.318 1.00 46.90 334 ILE B O 1
ATOM 5569 N N . CYS B 1 335 ? 161.088 24.260 125.849 1.00 38.92 335 CYS B N 1
ATOM 5570 C CA . CYS B 1 335 ? 161.948 23.655 124.836 1.00 39.63 335 CYS B CA 1
ATOM 5571 C C . CYS B 1 335 ? 161.196 22.590 124.046 1.00 44.72 335 CYS B C 1
ATOM 5572 O O . CYS B 1 335 ? 161.225 22.581 122.810 1.00 48.74 335 CYS B O 1
ATOM 5575 N N . GLY B 1 336 ? 160.509 21.686 124.746 1.00 50.38 336 GLY B N 1
ATOM 5576 C CA . GLY B 1 336 ? 159.796 20.619 124.061 1.00 44.70 336 GLY B CA 1
ATOM 5577 C C . GLY B 1 336 ? 158.795 21.138 123.046 1.00 49.02 336 GLY B C 1
ATOM 5578 O O . GLY B 1 336 ? 158.616 20.545 121.979 1.00 40.07 336 GLY B O 1
ATOM 5579 N N . LEU B 1 337 ? 158.127 22.249 123.364 1.00 48.11 337 LEU B N 1
ATOM 5580 C CA . LEU B 1 337 ? 157.162 22.818 122.429 1.00 41.92 337 LEU B CA 1
ATOM 5581 C C . LEU B 1 337 ? 157.862 23.504 121.263 1.00 45.53 337 LEU B C 1
ATOM 5582 O O . LEU B 1 337 ? 157.376 23.459 120.127 1.00 48.24 337 LEU B O 1
ATOM 5587 N N . LEU B 1 338 ? 159.004 24.144 121.522 1.00 47.49 338 LEU B N 1
ATOM 5588 C CA . LEU B 1 338 ? 159.784 24.731 120.439 1.00 37.29 338 LEU B CA 1
ATOM 5589 C C . LEU B 1 338 ? 160.351 23.648 119.530 1.00 31.62 338 LEU B C 1
ATOM 5590 O O . LEU B 1 338 ? 160.246 23.736 118.302 1.00 40.54 338 LEU B O 1
ATOM 5595 N N . ILE B 1 339 ? 160.956 22.614 120.118 1.00 35.41 339 ILE B N 1
ATOM 5596 C CA . ILE B 1 339 ? 161.489 21.511 119.322 1.00 36.99 339 ILE B CA 1
ATOM 5597 C C . ILE B 1 339 ? 160.402 20.939 118.423 1.00 43.55 339 ILE B C 1
ATOM 5598 O O . ILE B 1 339 ? 160.628 20.678 117.235 1.00 47.62 339 ILE B O 1
ATOM 5603 N N . SER B 1 340 ? 159.200 20.747 118.972 1.00 51.74 340 SER B N 1
ATOM 5604 C CA . SER B 1 340 ? 158.107 20.158 118.210 1.00 38.93 340 SER B CA 1
ATOM 5605 C C . SER B 1 340 ? 157.704 20.994 117.003 1.00 47.85 340 SER B C 1
ATOM 5606 O O . SER B 1 340 ? 156.967 20.492 116.147 1.00 64.98 340 SER B O 1
ATOM 5609 N N . THR B 1 341 ? 158.166 22.243 116.906 1.00 48.24 341 THR B N 1
ATOM 5610 C CA . THR B 1 341 ? 157.851 23.069 115.746 1.00 52.25 341 THR B CA 1
ATOM 5611 C C . THR B 1 341 ? 158.496 22.553 114.467 1.00 49.11 341 THR B C 1
ATOM 5612 O O . THR B 1 341 ? 158.151 23.037 113.384 1.00 50.48 341 THR B O 1
ATOM 5616 N N . CYS B 1 342 ? 159.413 21.592 114.561 1.00 51.23 342 CYS B N 1
ATOM 5617 C CA . CYS B 1 342 ? 160.116 21.071 113.397 1.00 52.66 342 CYS B CA 1
ATOM 5618 C C . CYS B 1 342 ? 159.319 20.013 112.641 1.00 58.86 342 CYS B C 1
ATOM 5619 O O . CYS B 1 342 ? 159.880 19.358 111.757 1.00 67.20 342 CYS B O 1
ATOM 5622 N N . ILE B 1 343 ? 158.036 19.827 112.959 1.00 66.21 343 ILE B N 1
ATOM 5623 C CA . ILE B 1 343 ? 157.253 18.805 112.271 1.00 70.87 343 ILE B CA 1
ATOM 5624 C C . ILE B 1 343 ? 157.026 19.188 110.813 1.00 78.00 343 ILE B C 1
ATOM 5625 O O . ILE B 1 343 ? 156.944 18.313 109.943 1.00 79.24 343 ILE B O 1
ATOM 5630 N N . MET B 1 344 ? 156.922 20.486 110.516 1.00 75.53 344 MET B N 1
ATOM 5631 C CA . MET B 1 344 ? 156.711 20.920 109.139 1.00 58.25 344 MET B CA 1
ATOM 5632 C C . MET B 1 344 ? 157.918 20.660 108.251 1.00 62.57 344 MET B C 1
ATOM 5633 O O . MET B 1 344 ? 157.783 20.715 107.025 1.00 63.91 344 MET B O 1
ATOM 5638 N N . GLY B 1 345 ? 159.085 20.373 108.830 1.00 59.63 345 GLY B N 1
ATOM 5639 C CA . GLY B 1 345 ? 160.244 20.034 108.026 1.00 53.82 345 GLY B CA 1
ATOM 5640 C C . GLY B 1 345 ? 160.022 18.851 107.106 1.00 73.99 345 GLY B C 1
ATOM 5641 O O . GLY B 1 345 ? 160.814 18.639 106.182 1.00 102.20 345 GLY B O 1
ATOM 5642 N N . ALA B 1 346 ? 158.960 18.073 107.335 1.00 81.27 346 ALA B N 1
ATOM 5643 C CA . ALA B 1 346 ? 158.687 16.918 106.489 1.00 77.15 346 ALA B CA 1
ATOM 5644 C C . ALA B 1 346 ? 158.167 17.327 105.116 1.00 72.95 346 ALA B C 1
ATOM 5645 O O . ALA B 1 346 ? 158.431 16.632 104.127 1.00 79.92 346 ALA B O 1
ATOM 5647 N N . ASN B 1 347 ? 157.431 18.437 105.026 1.00 69.85 347 ASN B N 1
ATOM 5648 C CA . ASN B 1 347 ? 156.889 18.865 103.741 1.00 68.40 347 ASN B CA 1
ATOM 5649 C C . ASN B 1 347 ? 157.936 19.510 102.840 1.00 61.92 347 ASN B C 1
ATOM 5650 O O . ASN B 1 347 ? 157.630 19.807 101.680 1.00 56.14 347 ASN B O 1
ATOM 5655 N N . TYR B 1 348 ? 159.153 19.731 103.336 1.00 83.98 348 TYR B N 1
ATOM 5656 C CA . TYR B 1 348 ? 160.264 20.200 102.518 1.00 78.19 348 TYR B CA 1
ATOM 5657 C C . TYR B 1 348 ? 161.222 19.079 102.140 1.00 62.52 348 TYR B C 1
ATOM 5658 O O . TYR B 1 348 ? 162.290 19.353 101.583 1.00 60.52 348 TYR B O 1
ATOM 5667 N N . THR B 1 349 ? 160.871 17.828 102.430 1.00 71.37 349 THR B N 1
ATOM 5668 C CA . THR B 1 349 ? 161.695 16.691 102.055 1.00 74.28 349 THR B CA 1
ATOM 5669 C C . THR B 1 349 ? 160.797 15.533 101.646 1.00 83.87 349 THR B C 1
ATOM 5670 O O . THR B 1 349 ? 159.585 15.537 101.881 1.00 78.24 349 THR B O 1
ATOM 5674 N N . ASN B 1 350 ? 161.417 14.532 101.024 1.00 88.19 350 ASN B N 1
ATOM 5675 C CA . ASN B 1 350 ? 160.731 13.315 100.626 1.00 81.52 350 ASN B CA 1
ATOM 5676 C C . ASN B 1 350 ? 161.513 12.054 100.964 1.00 95.89 350 ASN B C 1
ATOM 5677 O O . ASN B 1 350 ? 160.941 10.960 100.894 1.00 98.80 350 ASN B O 1
ATOM 5682 N N . ASP B 1 351 ? 162.786 12.170 101.326 1.00 88.17 351 ASP B N 1
ATOM 5683 C CA . ASP B 1 351 ? 163.573 11.011 101.719 1.00 77.07 351 ASP B CA 1
ATOM 5684 C C . ASP B 1 351 ? 162.921 10.337 102.925 1.00 85.42 351 ASP B C 1
ATOM 5685 O O . ASP B 1 351 ? 162.531 11.029 103.875 1.00 90.18 351 ASP B O 1
ATOM 5690 N N . PRO B 1 352 ? 162.789 9.003 102.939 1.00 94.23 352 PRO B N 1
ATOM 5691 C CA . PRO B 1 352 ? 162.004 8.362 104.004 1.00 85.05 352 PRO B CA 1
ATOM 5692 C C . PRO B 1 352 ? 162.591 8.572 105.391 1.00 73.66 352 PRO B C 1
ATOM 5693 O O . PRO B 1 352 ? 162.001 9.282 106.212 1.00 76.40 352 PRO B O 1
ATOM 5697 N N . MET B 1 353 ? 163.751 7.967 105.667 1.00 81.18 353 MET B N 1
ATOM 5698 C CA . MET B 1 353 ? 164.340 8.083 106.997 1.00 79.98 353 MET B CA 1
ATOM 5699 C C . MET B 1 353 ? 164.532 9.539 107.396 1.00 56.71 353 MET B C 1
ATOM 5700 O O . MET B 1 353 ? 164.573 9.856 108.590 1.00 58.20 353 MET B O 1
ATOM 5705 N N . MET B 1 354 ? 164.657 10.437 106.417 1.00 56.39 354 MET B N 1
ATOM 5706 C CA . MET B 1 354 ? 164.676 11.862 106.722 1.00 65.84 354 MET B CA 1
ATOM 5707 C C . MET B 1 354 ? 163.344 12.301 107.320 1.00 73.60 354 MET B C 1
ATOM 5708 O O . MET B 1 354 ? 163.304 12.924 108.386 1.00 77.70 354 MET B O 1
ATOM 5713 N N . ILE B 1 355 ? 162.239 11.970 106.648 1.00 67.39 355 ILE B N 1
ATOM 5714 C CA . ILE B 1 355 ? 160.916 12.329 107.155 1.00 71.83 355 ILE B CA 1
ATOM 5715 C C . ILE B 1 355 ? 160.712 11.762 108.553 1.00 65.10 355 ILE B C 1
ATOM 5716 O O . ILE B 1 355 ? 160.174 12.436 109.441 1.00 57.03 355 ILE B O 1
ATOM 5721 N N . MET B 1 356 ? 161.132 10.514 108.770 1.00 49.90 356 MET B N 1
ATOM 5722 C CA . MET B 1 356 ? 160.908 9.865 110.058 1.00 48.15 356 MET B CA 1
ATOM 5723 C C . MET B 1 356 ? 161.514 10.675 111.198 1.00 66.31 356 MET B C 1
ATOM 5724 O O . MET B 1 356 ? 160.873 10.888 112.233 1.00 66.41 356 MET B O 1
ATOM 5729 N N . CYS B 1 357 ? 162.753 11.142 111.023 1.00 73.57 357 CYS B N 1
ATOM 5730 C CA . CYS B 1 357 ? 163.437 11.840 112.107 1.00 69.58 357 CYS B CA 1
ATOM 5731 C C . CYS B 1 357 ? 162.739 13.149 112.456 1.00 64.36 357 CYS B C 1
ATOM 5732 O O . CYS B 1 357 ? 162.610 13.494 113.636 1.00 69.00 357 CYS B O 1
ATOM 5735 N N . LEU B 1 358 ? 162.287 13.897 111.448 1.00 61.03 358 LEU B N 1
ATOM 5736 C CA . LEU B 1 358 ? 161.531 15.116 111.724 1.00 64.43 358 LEU B CA 1
ATOM 5737 C C . LEU B 1 358 ? 160.277 14.800 112.527 1.00 67.87 358 LEU B C 1
ATOM 5738 O O . LEU B 1 358 ? 159.979 15.466 113.526 1.00 68.18 358 LEU B O 1
ATOM 5743 N N . MET B 1 359 ? 159.528 13.781 112.103 1.00 72.40 359 MET B N 1
ATOM 5744 C CA . MET B 1 359 ? 158.358 13.357 112.863 1.00 69.74 359 MET B CA 1
ATOM 5745 C C . MET B 1 359 ? 158.756 12.746 114.198 1.00 58.24 359 MET B C 1
ATOM 5746 O O . MET B 1 359 ? 158.001 12.844 115.171 1.00 51.09 359 MET B O 1
ATOM 5751 N N . ALA B 1 360 ? 159.927 12.111 114.266 1.00 52.35 360 ALA B N 1
ATOM 5752 C CA . ALA B 1 360 ? 160.388 11.550 115.529 1.00 51.76 360 ALA B CA 1
ATOM 5753 C C . ALA B 1 360 ? 160.910 12.635 116.459 1.00 49.43 360 ALA B C 1
ATOM 5754 O O . ALA B 1 360 ? 160.661 12.593 117.670 1.00 54.65 360 ALA B O 1
ATOM 5756 N N . LEU B 1 361 ? 161.635 13.612 115.916 1.00 54.66 361 LEU B N 1
ATOM 5757 C CA . LEU B 1 361 ? 162.123 14.708 116.742 1.00 49.46 361 LEU B CA 1
ATOM 5758 C C . LEU B 1 361 ? 160.968 15.565 117.242 1.00 51.15 361 LEU B C 1
ATOM 5759 O O . LEU B 1 361 ? 160.959 15.991 118.403 1.00 48.09 361 LEU B O 1
ATOM 5764 N N . ALA B 1 362 ? 159.983 15.828 116.379 1.00 45.69 362 ALA B N 1
ATOM 5765 C CA . ALA B 1 362 ? 158.833 16.619 116.798 1.00 42.31 362 ALA B CA 1
ATOM 5766 C C . ALA B 1 362 ? 158.030 15.886 117.862 1.00 53.51 362 ALA B C 1
ATOM 5767 O O . ALA B 1 362 ? 157.561 16.496 118.830 1.00 64.02 362 ALA B O 1
ATOM 5769 N N . PHE B 1 363 ? 157.858 14.572 117.701 1.00 55.89 363 PHE B N 1
ATOM 5770 C CA . PHE B 1 363 ? 157.177 13.791 118.726 1.00 46.06 363 PHE B CA 1
ATOM 5771 C C . PHE B 1 363 ? 157.987 13.775 120.016 1.00 53.16 363 PHE B C 1
ATOM 5772 O O . PHE B 1 363 ? 157.424 13.869 121.114 1.00 57.58 363 PHE B O 1
ATOM 5780 N N . PHE B 1 364 ? 159.313 13.652 119.903 1.00 52.24 364 PHE B N 1
ATOM 5781 C CA . PHE B 1 364 ? 160.177 13.770 121.074 1.00 40.90 364 PHE B CA 1
ATOM 5782 C C . PHE B 1 364 ? 159.973 15.106 121.774 1.00 44.65 364 PHE B C 1
ATOM 5783 O O . PHE B 1 364 ? 159.900 15.165 123.007 1.00 34.30 364 PHE B O 1
ATOM 5791 N N . GLY B 1 365 ? 159.885 16.192 121.004 1.00 56.26 365 GLY B N 1
ATOM 5792 C CA . GLY B 1 365 ? 159.633 17.491 121.599 1.00 47.17 365 GLY B CA 1
ATOM 5793 C C . GLY B 1 365 ? 158.296 17.566 122.308 1.00 51.57 365 GLY B C 1
ATOM 5794 O O . GLY B 1 365 ? 158.169 18.247 123.329 1.00 57.12 365 GLY B O 1
ATOM 5795 N N . ASN B 1 366 ? 157.284 16.871 121.784 1.00 49.58 366 ASN B N 1
ATOM 5796 C CA . ASN B 1 366 ? 155.970 16.881 122.417 1.00 51.40 366 ASN B CA 1
ATOM 5797 C C . ASN B 1 366 ? 156.005 16.156 123.756 1.00 54.03 366 ASN B C 1
ATOM 5798 O O . ASN B 1 366 ? 155.643 16.723 124.794 1.00 61.36 366 ASN B O 1
ATOM 5803 N N . GLY B 1 367 ? 156.437 14.892 123.752 1.00 45.38 367 GLY B N 1
ATOM 5804 C CA . GLY B 1 367 ? 156.570 14.163 125.002 1.00 48.25 367 GLY B CA 1
ATOM 5805 C C . GLY B 1 367 ? 157.447 14.880 126.007 1.00 50.65 367 GLY B C 1
ATOM 5806 O O . GLY B 1 367 ? 157.216 14.790 127.217 1.00 40.75 367 GLY B O 1
ATOM 5807 N N . PHE B 1 368 ? 158.458 15.607 125.525 1.00 62.46 368 PHE B N 1
ATOM 5808 C CA . PHE B 1 368 ? 159.326 16.376 126.408 1.00 50.26 368 PHE B CA 1
ATOM 5809 C C . PHE B 1 368 ? 158.571 17.482 127.134 1.00 52.96 368 PHE B C 1
ATOM 5810 O O . PHE B 1 368 ? 159.054 17.980 128.156 1.00 51.02 368 PHE B O 1
ATOM 5818 N N . ALA B 1 369 ? 157.400 17.876 126.629 1.00 49.92 369 ALA B N 1
ATOM 5819 C CA . ALA B 1 369 ? 156.576 18.906 127.249 1.00 47.59 369 ALA B CA 1
ATOM 5820 C C . ALA B 1 369 ? 155.266 18.346 127.793 1.00 59.16 369 ALA B C 1
ATOM 5821 O O . ALA B 1 369 ? 154.306 19.099 127.987 1.00 51.00 369 ALA B O 1
ATOM 5823 N N . SER B 1 370 ? 155.206 17.039 128.041 1.00 54.59 370 SER B N 1
ATOM 5824 C CA . SER B 1 370 ? 154.012 16.396 128.571 1.00 44.33 370 SER B CA 1
ATOM 5825 C C . SER B 1 370 ? 153.949 16.433 130.094 1.00 60.99 370 SER B C 1
ATOM 5826 O O . SER B 1 370 ? 153.044 15.829 130.678 1.00 79.09 370 SER B O 1
ATOM 5829 N N . ILE B 1 371 ? 154.880 17.128 130.745 1.00 62.55 371 ILE B N 1
ATOM 5830 C CA . ILE B 1 371 ? 154.919 17.206 132.201 1.00 51.67 371 ILE B CA 1
ATOM 5831 C C . ILE B 1 371 ? 154.191 18.464 132.656 1.00 51.59 371 ILE B C 1
ATOM 5832 O O . ILE B 1 371 ? 154.691 19.216 133.499 1.00 48.43 371 ILE B O 1
ATOM 5837 N N . THR B 1 372 ? 152.996 18.693 132.108 1.00 66.69 372 THR B N 1
ATOM 5838 C CA . THR B 1 372 ? 152.283 19.940 132.362 1.00 58.43 372 THR B CA 1
ATOM 5839 C C . THR B 1 372 ? 151.542 19.922 133.694 1.00 58.44 372 THR B C 1
ATOM 5840 O O . THR B 1 372 ? 151.484 20.947 134.382 1.00 47.79 372 THR B O 1
ATOM 5844 N N . TRP B 1 373 ? 150.964 18.779 134.073 1.00 59.83 373 TRP B N 1
ATOM 5845 C CA . TRP B 1 373 ? 150.095 18.766 135.245 1.00 54.30 373 TRP B CA 1
ATOM 5846 C C . TRP B 1 373 ? 150.831 19.226 136.496 1.00 53.26 373 TRP B C 1
ATOM 5847 O O . TRP B 1 373 ? 150.280 19.979 137.307 1.00 66.90 373 TRP B O 1
ATOM 5858 N N . SER B 1 374 ? 152.066 18.759 136.688 1.00 70.32 374 SER B N 1
ATOM 5859 C CA . SER B 1 374 ? 152.800 19.111 137.898 1.00 57.95 374 SER B CA 1
ATOM 5860 C C . SER B 1 374 ? 152.900 20.619 138.073 1.00 51.93 374 SER B C 1
ATOM 5861 O O . SER B 1 374 ? 152.889 21.117 139.205 1.00 57.75 374 SER B O 1
ATOM 5864 N N . LEU B 1 375 ? 152.992 21.360 136.968 1.00 64.36 375 LEU B N 1
ATOM 5865 C CA . LEU B 1 375 ? 153.117 22.811 137.048 1.00 53.76 375 LEU B CA 1
ATOM 5866 C C . LEU B 1 375 ? 151.805 23.452 137.487 1.00 45.40 375 LEU B C 1
ATOM 5867 O O . LEU B 1 375 ? 151.789 24.310 138.378 1.00 64.72 375 LEU B O 1
ATOM 5872 N N . VAL B 1 376 ? 150.690 23.044 136.877 1.00 52.75 376 VAL B N 1
ATOM 5873 C CA . VAL B 1 376 ? 149.397 23.634 137.219 1.00 63.72 376 VAL B CA 1
ATOM 5874 C C . VAL B 1 376 ? 148.997 23.286 138.649 1.00 57.50 376 VAL B C 1
ATOM 5875 O O . VAL B 1 376 ? 148.235 24.028 139.282 1.00 58.96 376 VAL B O 1
ATOM 5879 N N . SER B 1 377 ? 149.489 22.166 139.184 1.00 60.80 377 SER B N 1
ATOM 5880 C CA . SER B 1 377 ? 149.197 21.826 140.573 1.00 61.98 377 SER B CA 1
ATOM 5881 C C . SER B 1 377 ? 149.739 22.887 141.520 1.00 81.50 377 SER B C 1
ATOM 5882 O O . SER B 1 377 ? 149.050 23.311 142.455 1.00 78.96 377 SER B O 1
ATOM 5885 N N . SER B 1 378 ? 150.977 23.320 141.296 1.00 81.82 378 SER B N 1
ATOM 5886 C CA . SER B 1 378 ? 151.620 24.332 142.119 1.00 71.88 378 SER B CA 1
ATOM 5887 C C . SER B 1 378 ? 151.401 25.743 141.590 1.00 73.65 378 SER B C 1
ATOM 5888 O O . SER B 1 378 ? 152.038 26.680 142.081 1.00 77.86 378 SER B O 1
ATOM 5891 N N . LEU B 1 379 ? 150.520 25.916 140.603 1.00 83.14 379 LEU B N 1
ATOM 5892 C CA . LEU B 1 379 ? 150.232 27.224 140.032 1.00 86.45 379 LEU B CA 1
ATOM 5893 C C . LEU B 1 379 ? 148.817 27.708 140.322 1.00 82.63 379 LEU B C 1
ATOM 5894 O O . LEU B 1 379 ? 148.501 28.861 140.008 1.00 98.88 379 LEU B O 1
ATOM 5899 N N . ALA B 1 380 ? 147.967 26.871 140.918 1.00 58.57 380 ALA B N 1
ATOM 5900 C CA . ALA B 1 380 ? 146.581 27.236 141.182 1.00 71.76 380 ALA B CA 1
ATOM 5901 C C . ALA B 1 380 ? 146.329 27.303 142.684 1.00 89.18 380 ALA B C 1
ATOM 5902 O O . ALA B 1 380 ? 147.154 26.821 143.472 1.00 101.98 380 ALA B O 1
ATOM 5904 N N . PRO B 1 381 ? 145.215 27.891 143.121 1.00 90.99 381 PRO B N 1
ATOM 5905 C CA . PRO B 1 381 ? 144.919 27.915 144.558 1.00 95.94 381 PRO B CA 1
ATOM 5906 C C . PRO B 1 381 ? 144.742 26.505 145.100 1.00 103.71 381 PRO B C 1
ATOM 5907 O O . PRO B 1 381 ? 144.208 25.623 144.425 1.00 106.15 381 PRO B O 1
ATOM 5911 N N . MET B 1 382 ? 145.193 26.300 146.340 1.00 104.02 382 MET B N 1
ATOM 5912 C CA . MET B 1 382 ? 145.116 24.975 146.947 1.00 112.67 382 MET B CA 1
ATOM 5913 C C . MET B 1 382 ? 143.690 24.437 146.944 1.00 107.01 382 MET B C 1
ATOM 5914 O O . MET B 1 382 ? 143.487 23.218 146.925 1.00 98.24 382 MET B O 1
ATOM 5919 N N . ARG B 1 383 ? 142.695 25.323 146.959 1.00 105.69 383 ARG B N 1
ATOM 5920 C CA . ARG B 1 383 ? 141.299 24.909 147.026 1.00 98.40 383 ARG B CA 1
ATOM 5921 C C . ARG B 1 383 ? 140.704 24.603 145.659 1.00 81.46 383 ARG B C 1
ATOM 5922 O O . ARG B 1 383 ? 139.799 23.766 145.562 1.00 77.65 383 ARG B O 1
ATOM 5930 N N . LEU B 1 384 ? 141.191 25.251 144.600 1.00 84.16 384 LEU B N 1
ATOM 5931 C CA . LEU B 1 384 ? 140.594 25.142 143.275 1.00 81.44 384 LEU B CA 1
ATOM 5932 C C . LEU B 1 384 ? 141.394 24.245 142.334 1.00 85.56 384 LEU B C 1
ATOM 5933 O O . LEU B 1 384 ? 141.172 24.286 141.119 1.00 87.01 384 LEU B O 1
ATOM 5938 N N . ILE B 1 385 ? 142.316 23.435 142.861 1.00 79.07 385 ILE B N 1
ATOM 5939 C CA . ILE B 1 385 ? 143.085 22.544 141.994 1.00 59.51 385 ILE B CA 1
ATOM 5940 C C . ILE B 1 385 ? 142.163 21.552 141.300 1.00 83.22 385 ILE B C 1
ATOM 5941 O O . ILE B 1 385 ? 142.404 21.168 140.148 1.00 84.61 385 ILE B O 1
ATOM 5946 N N . GLY B 1 386 ? 141.100 21.120 141.979 1.00 92.41 386 GLY B N 1
ATOM 5947 C CA . GLY B 1 386 ? 140.179 20.176 141.367 1.00 83.45 386 GLY B CA 1
ATOM 5948 C C . GLY B 1 386 ? 139.464 20.764 140.166 1.00 73.24 386 GLY B C 1
ATOM 5949 O O . GLY B 1 386 ? 139.370 20.132 139.110 1.00 79.18 386 GLY B O 1
ATOM 5950 N N . LEU B 1 387 ? 138.950 21.987 140.311 1.00 57.39 387 LEU B N 1
ATOM 5951 C CA . LEU B 1 387 ? 138.265 22.635 139.198 1.00 60.37 387 LEU B CA 1
ATOM 5952 C C . LEU B 1 387 ? 139.239 22.963 138.074 1.00 57.82 387 LEU B C 1
ATOM 5953 O O . LEU B 1 387 ? 138.934 22.738 136.897 1.00 60.78 387 LEU B O 1
ATOM 5958 N N . THR B 1 388 ? 140.412 23.502 138.416 1.00 54.76 388 THR B N 1
ATOM 5959 C CA . THR B 1 388 ? 141.426 23.769 137.402 1.00 57.69 388 THR B CA 1
ATOM 5960 C C . THR B 1 388 ? 141.717 22.523 136.578 1.00 70.76 388 THR B C 1
ATOM 5961 O O . THR B 1 388 ? 142.004 22.622 135.380 1.00 72.05 388 THR B O 1
ATOM 5965 N N . GLY B 1 389 ? 141.645 21.344 137.198 1.00 70.04 389 GLY B N 1
ATOM 5966 C CA . GLY B 1 389 ? 141.792 20.112 136.440 1.00 60.77 389 GLY B CA 1
ATOM 5967 C C . GLY B 1 389 ? 140.766 19.997 135.331 1.00 51.20 389 GLY B C 1
ATOM 5968 O O . GLY B 1 389 ? 141.109 19.745 134.173 1.00 59.10 389 GLY B O 1
ATOM 5969 N N . GLY B 1 390 ? 139.489 20.181 135.671 1.00 45.01 390 GLY B N 1
ATOM 5970 C CA . GLY B 1 390 ? 138.454 20.173 134.649 1.00 50.59 390 GLY B CA 1
ATOM 5971 C C . GLY B 1 390 ? 138.711 21.193 133.558 1.00 54.04 390 GLY B C 1
ATOM 5972 O O . GLY B 1 390 ? 138.560 20.898 132.370 1.00 52.19 390 GLY B O 1
ATOM 5973 N N . VAL B 1 391 ? 139.102 22.409 133.945 1.00 59.03 391 VAL B N 1
ATOM 5974 C CA . VAL B 1 391 ? 139.486 23.411 132.957 1.00 58.94 391 VAL B CA 1
ATOM 5975 C C . VAL B 1 391 ? 140.792 23.011 132.284 1.00 47.99 391 VAL B C 1
ATOM 5976 O O . VAL B 1 391 ? 141.016 23.323 131.109 1.00 40.27 391 VAL B O 1
ATOM 5980 N N . PHE B 1 392 ? 141.669 22.313 133.009 1.00 59.77 392 PHE B N 1
ATOM 5981 C CA . PHE B 1 392 ? 142.923 21.848 132.425 1.00 63.17 392 PHE B CA 1
ATOM 5982 C C . PHE B 1 392 ? 142.680 20.723 131.426 1.00 64.49 392 PHE B C 1
ATOM 5983 O O . PHE B 1 392 ? 143.322 20.672 130.371 1.00 55.35 392 PHE B O 1
ATOM 5991 N N . ASN B 1 393 ? 141.758 19.812 131.743 1.00 70.03 393 ASN B N 1
ATOM 5992 C CA . ASN B 1 393 ? 141.434 18.723 130.827 1.00 54.80 393 ASN B CA 1
ATOM 5993 C C . ASN B 1 393 ? 140.544 19.202 129.688 1.00 57.44 393 ASN B C 1
ATOM 5994 O O . ASN B 1 393 ? 140.673 18.726 128.554 1.00 59.38 393 ASN B O 1
ATOM 5999 N N . PHE B 1 394 ? 139.636 20.140 129.968 1.00 59.44 394 PHE B N 1
ATOM 6000 C CA . PHE B 1 394 ? 138.759 20.650 128.920 1.00 52.01 394 PHE B CA 1
ATOM 6001 C C . PHE B 1 394 ? 139.523 21.540 127.949 1.00 41.34 394 PHE B C 1
ATOM 6002 O O . PHE B 1 394 ? 139.229 21.552 126.748 1.00 46.62 394 PHE B O 1
ATOM 6010 N N . ALA B 1 395 ? 140.504 22.295 128.449 1.00 52.97 395 ALA B N 1
ATOM 6011 C CA . ALA B 1 395 ? 141.312 23.143 127.578 1.00 51.05 395 ALA B CA 1
ATOM 6012 C C . ALA B 1 395 ? 142.164 22.299 126.638 1.00 41.91 395 ALA B C 1
ATOM 6013 O O . ALA B 1 395 ? 142.012 22.361 125.413 1.00 52.67 395 ALA B O 1
ATOM 6015 N N . GLY B 1 396 ? 143.073 21.499 127.197 1.00 45.71 396 GLY B N 1
ATOM 6016 C CA . GLY B 1 396 ? 143.844 20.581 126.382 1.00 55.65 396 GLY B CA 1
ATOM 6017 C C . GLY B 1 396 ? 142.991 19.560 125.662 1.00 51.69 396 GLY B C 1
ATOM 6018 O O . GLY B 1 396 ? 143.447 18.961 124.683 1.00 50.87 396 GLY B O 1
ATOM 6019 N N . GLY B 1 397 ? 141.757 19.351 126.125 1.00 50.95 397 GLY B N 1
ATOM 6020 C CA . GLY B 1 397 ? 140.890 18.379 125.484 1.00 53.97 397 GLY B CA 1
ATOM 6021 C C . GLY B 1 397 ? 140.421 18.826 124.113 1.00 51.22 397 GLY B C 1
ATOM 6022 O O . GLY B 1 397 ? 140.279 18.007 123.200 1.00 48.58 397 GLY B O 1
ATOM 6023 N N . LEU B 1 398 ? 140.166 20.127 123.948 1.00 53.20 398 LEU B N 1
ATOM 6024 C CA . LEU B 1 398 ? 139.788 20.640 122.636 1.00 53.49 398 LEU B CA 1
ATOM 6025 C C . LEU B 1 398 ? 140.863 20.354 121.598 1.00 64.90 398 LEU B C 1
ATOM 6026 O O . LEU B 1 398 ? 140.558 20.232 120.406 1.00 68.43 398 LEU B O 1
ATOM 6031 N N . GLY B 1 399 ? 142.122 20.245 122.028 1.00 63.83 399 GLY B N 1
ATOM 6032 C CA . GLY B 1 399 ? 143.187 19.912 121.097 1.00 45.09 399 GLY B CA 1
ATOM 6033 C C . GLY B 1 399 ? 142.904 18.643 120.321 1.00 45.30 399 GLY B C 1
ATOM 6034 O O . GLY B 1 399 ? 143.196 18.555 119.127 1.00 55.80 399 GLY B O 1
ATOM 6035 N N . GLY B 1 400 ? 142.328 17.640 120.988 1.00 45.14 400 GLY B N 1
ATOM 6036 C CA . GLY B 1 400 ? 141.956 16.411 120.311 1.00 54.02 400 GLY B CA 1
ATOM 6037 C C . GLY B 1 400 ? 140.723 16.540 119.444 1.00 60.09 400 GLY B C 1
ATOM 6038 O O . GLY B 1 400 ? 140.514 15.708 118.555 1.00 64.21 400 GLY B O 1
ATOM 6039 N N . ILE B 1 401 ? 139.902 17.561 119.682 1.00 56.46 401 ILE B N 1
ATOM 6040 C CA . ILE B 1 401 ? 138.711 17.774 118.869 1.00 56.17 401 ILE B CA 1
ATOM 6041 C C . ILE B 1 401 ? 139.022 18.588 117.616 1.00 46.87 401 ILE B C 1
ATOM 6042 O O . ILE B 1 401 ? 138.415 18.359 116.565 1.00 48.83 401 ILE B O 1
ATOM 6047 N N . THR B 1 402 ? 139.961 19.529 117.699 1.00 57.97 402 THR B N 1
ATOM 6048 C CA . THR B 1 402 ? 140.172 20.494 116.626 1.00 45.88 402 THR B CA 1
ATOM 6049 C C . THR B 1 402 ? 141.239 20.054 115.629 1.00 46.76 402 THR B C 1
ATOM 6050 O O . THR B 1 402 ? 141.070 20.257 114.422 1.00 53.92 402 THR B O 1
ATOM 6054 N N . VAL B 1 403 ? 142.338 19.454 116.098 1.00 42.02 403 VAL B N 1
ATOM 6055 C CA . VAL B 1 403 ? 143.410 19.059 115.179 1.00 45.43 403 VAL B CA 1
ATOM 6056 C C . VAL B 1 403 ? 142.927 18.059 114.139 1.00 53.55 403 VAL B C 1
ATOM 6057 O O . VAL B 1 403 ? 143.288 18.207 112.963 1.00 63.66 403 VAL B O 1
ATOM 6061 N N . PRO B 1 404 ? 142.121 17.042 114.466 1.00 59.88 404 PRO B N 1
ATOM 6062 C CA . PRO B 1 404 ? 141.769 16.070 113.421 1.00 60.25 404 PRO B CA 1
ATOM 6063 C C . PRO B 1 404 ? 140.938 16.685 112.312 1.00 53.28 404 PRO B C 1
ATOM 6064 O O . PRO B 1 404 ? 141.019 16.234 111.163 1.00 43.21 404 PRO B O 1
ATOM 6068 N N . LEU B 1 405 ? 140.144 17.710 112.625 1.00 47.67 405 LEU B N 1
ATOM 6069 C CA . LEU B 1 405 ? 139.384 18.412 111.599 1.00 44.73 405 LEU B CA 1
ATOM 6070 C C . LEU B 1 405 ? 140.302 19.276 110.743 1.00 48.46 405 LEU B C 1
ATOM 6071 O O . LEU B 1 405 ? 140.358 19.123 109.518 1.00 57.20 405 LEU B O 1
ATOM 6076 N N . VAL B 1 406 ? 141.044 20.184 111.383 1.00 45.72 406 VAL B N 1
ATOM 6077 C CA . VAL B 1 406 ? 141.892 21.125 110.652 1.00 51.96 406 VAL B CA 1
ATOM 6078 C C . VAL B 1 406 ? 142.810 20.384 109.688 1.00 48.97 406 VAL B C 1
ATOM 6079 O O . VAL B 1 406 ? 142.949 20.762 108.519 1.00 59.28 406 VAL B O 1
ATOM 6083 N N . VAL B 1 407 ? 143.455 19.317 110.166 1.00 41.32 407 VAL B N 1
ATOM 6084 C CA . VAL B 1 407 ? 144.366 18.564 109.308 1.00 43.96 407 VAL B CA 1
ATOM 6085 C C . VAL B 1 407 ? 143.624 17.996 108.107 1.00 59.42 407 VAL B C 1
ATOM 6086 O O . VAL B 1 407 ? 144.218 17.793 107.042 1.00 57.52 407 VAL B O 1
ATOM 6090 N N . GLY B 1 408 ? 142.324 17.735 108.249 1.00 64.44 408 GLY B N 1
ATOM 6091 C CA . GLY B 1 408 ? 141.575 17.145 107.151 1.00 57.18 408 GLY B CA 1
ATOM 6092 C C . GLY B 1 408 ? 141.328 18.125 106.019 1.00 72.56 408 GLY B C 1
ATOM 6093 O O . GLY B 1 408 ? 141.543 17.805 104.845 1.00 63.50 408 GLY B O 1
ATOM 6094 N N . TYR B 1 409 ? 140.869 19.333 106.354 1.00 78.46 409 TYR B N 1
ATOM 6095 C CA . TYR B 1 409 ? 140.587 20.332 105.327 1.00 68.61 409 TYR B CA 1
ATOM 6096 C C . TYR B 1 409 ? 141.835 20.642 104.514 1.00 58.17 409 TYR B C 1
ATOM 6097 O O . TYR B 1 409 ? 141.824 20.566 103.280 1.00 68.65 409 TYR B O 1
ATOM 6106 N N . LEU B 1 410 ? 142.928 20.992 105.193 1.00 39.36 410 LEU B N 1
ATOM 6107 C CA . LEU B 1 410 ? 144.171 21.276 104.486 1.00 62.01 410 LEU B CA 1
ATOM 6108 C C . LEU B 1 410 ? 144.688 20.040 103.763 1.00 72.38 410 LEU B C 1
ATOM 6109 O O . LEU B 1 410 ? 145.285 20.157 102.687 1.00 69.93 410 LEU B O 1
ATOM 6114 N N . ALA B 1 411 ? 144.461 18.851 104.329 1.00 67.59 411 ALA B N 1
ATOM 6115 C CA . ALA B 1 411 ? 144.866 17.621 103.655 1.00 72.39 411 ALA B CA 1
ATOM 6116 C C . ALA B 1 411 ? 144.041 17.387 102.396 1.00 74.35 411 ALA B C 1
ATOM 6117 O O . ALA B 1 411 ? 144.576 16.962 101.364 1.00 56.14 411 ALA B O 1
ATOM 6119 N N . GLN B 1 412 ? 142.736 17.657 102.461 1.00 66.36 412 GLN B N 1
ATOM 6120 C CA . GLN B 1 412 ? 141.876 17.470 101.298 1.00 75.80 412 GLN B CA 1
ATOM 6121 C C . GLN B 1 412 ? 142.240 18.443 100.183 1.00 76.00 412 GLN B C 1
ATOM 6122 O O . GLN B 1 412 ? 142.446 18.037 99.033 1.00 67.30 412 GLN B O 1
ATOM 6128 N N . GLY B 1 413 ? 142.332 19.730 100.506 1.00 76.23 413 GLY B N 1
ATOM 6129 C CA . GLY B 1 413 ? 142.514 20.754 99.498 1.00 68.89 413 GLY B CA 1
ATOM 6130 C C . GLY B 1 413 ? 143.930 20.898 98.976 1.00 76.04 413 GLY B C 1
ATOM 6131 O O . GLY B 1 413 ? 144.127 21.129 97.779 1.00 84.74 413 GLY B O 1
ATOM 6132 N N . TYR B 1 414 ? 144.928 20.765 99.855 1.00 71.51 414 TYR B N 1
ATOM 6133 C CA . TYR B 1 414 ? 146.309 21.084 99.504 1.00 62.90 414 TYR B CA 1
ATOM 6134 C C . TYR B 1 414 ? 147.291 20.018 99.980 1.00 77.07 414 TYR B C 1
ATOM 6135 O O . TYR B 1 414 ? 148.474 20.319 100.169 1.00 77.62 414 TYR B O 1
ATOM 6144 N N . GLY B 1 415 ? 146.839 18.785 100.176 1.00 70.34 415 GLY B N 1
ATOM 6145 C CA . GLY B 1 415 ? 147.696 17.759 100.738 1.00 60.11 415 GLY B CA 1
ATOM 6146 C C . GLY B 1 415 ? 148.028 18.061 102.190 1.00 65.37 415 GLY B C 1
ATOM 6147 O O . GLY B 1 415 ? 147.616 19.069 102.764 1.00 75.27 415 GLY B O 1
ATOM 6148 N N . PHE B 1 416 ? 148.789 17.151 102.796 1.00 55.74 416 PHE B N 1
ATOM 6149 C CA . PHE B 1 416 ? 149.122 17.271 104.210 1.00 58.63 416 PHE B CA 1
ATOM 6150 C C . PHE B 1 416 ? 150.215 18.295 104.487 1.00 73.49 416 PHE B C 1
ATOM 6151 O O . PHE B 1 416 ? 150.401 18.670 105.650 1.00 83.91 416 PHE B O 1
ATOM 6159 N N . ALA B 1 417 ? 150.942 18.742 103.464 1.00 76.70 417 ALA B N 1
ATOM 6160 C CA . ALA B 1 417 ? 152.054 19.671 103.666 1.00 55.45 417 ALA B CA 1
ATOM 6161 C C . ALA B 1 417 ? 151.689 20.880 104.518 1.00 44.32 417 ALA B C 1
ATOM 6162 O O . ALA B 1 417 ? 152.437 21.191 105.459 1.00 40.21 417 ALA B O 1
ATOM 6164 N N . PRO B 1 418 ? 150.592 21.599 104.260 1.00 35.42 418 PRO B N 1
ATOM 6165 C CA . PRO B 1 418 ? 150.281 22.762 105.113 1.00 42.74 418 PRO B CA 1
ATOM 6166 C C . PRO B 1 418 ? 149.981 22.390 106.554 1.00 57.88 418 PRO B C 1
ATOM 6167 O O . PRO B 1 418 ? 150.595 22.945 107.473 1.00 56.12 418 PRO B O 1
ATOM 6171 N N . ALA B 1 419 ? 149.054 21.454 106.781 1.00 62.65 419 ALA B N 1
ATOM 6172 C CA . ALA B 1 419 ? 148.654 21.105 108.142 1.00 48.17 419 ALA B CA 1
ATOM 6173 C C . ALA B 1 419 ? 149.851 20.924 109.066 1.00 49.85 419 ALA B C 1
ATOM 6174 O O . ALA B 1 419 ? 149.735 21.127 110.280 1.00 42.21 419 ALA B O 1
ATOM 6176 N N . LEU B 1 420 ? 151.009 20.550 108.518 1.00 51.67 420 LEU B N 1
ATOM 6177 C CA . LEU B 1 420 ? 152.200 20.414 109.349 1.00 47.97 420 LEU B CA 1
ATOM 6178 C C . LEU B 1 420 ? 152.672 21.768 109.863 1.00 53.94 420 LEU B C 1
ATOM 6179 O O . LEU B 1 420 ? 153.173 21.868 110.989 1.00 58.45 420 LEU B O 1
ATOM 6184 N N . VAL B 1 421 ? 152.529 22.823 109.056 1.00 47.00 421 VAL B N 1
ATOM 6185 C CA . VAL B 1 421 ? 152.893 24.150 109.545 1.00 50.53 421 VAL B CA 1
ATOM 6186 C C . VAL B 1 421 ? 151.884 24.604 110.588 1.00 58.34 421 VAL B C 1
ATOM 6187 O O . VAL B 1 421 ? 152.239 25.303 111.544 1.00 67.14 421 VAL B O 1
ATOM 6191 N N . TYR B 1 422 ? 150.618 24.215 110.428 1.00 43.63 422 TYR B N 1
ATOM 6192 C CA . TYR B 1 422 ? 149.622 24.489 111.458 1.00 35.49 422 TYR B CA 1
ATOM 6193 C C . TYR B 1 422 ? 150.026 23.847 112.778 1.00 57.37 422 TYR B C 1
ATOM 6194 O O . TYR B 1 422 ? 150.043 24.507 113.823 1.00 60.61 422 TYR B O 1
ATOM 6203 N N . ILE B 1 423 ? 150.359 22.555 112.748 1.00 62.53 423 ILE B N 1
ATOM 6204 C CA . ILE B 1 423 ? 150.817 21.875 113.958 1.00 37.81 423 ILE B CA 1
ATOM 6205 C C . ILE B 1 423 ? 152.041 22.583 114.526 1.00 47.76 423 ILE B C 1
ATOM 6206 O O . ILE B 1 423 ? 152.089 22.919 115.716 1.00 50.86 423 ILE B O 1
ATOM 6211 N N . SER B 1 424 ? 153.050 22.820 113.684 1.00 60.02 424 SER B N 1
ATOM 6212 C CA . SER B 1 424 ? 154.221 23.575 114.121 1.00 61.39 424 SER B CA 1
ATOM 6213 C C . SER B 1 424 ? 153.818 24.942 114.655 1.00 54.31 424 SER B C 1
ATOM 6214 O O . SER B 1 424 ? 154.274 25.364 115.725 1.00 47.43 424 SER B O 1
ATOM 6217 N N . ALA B 1 425 ? 152.966 25.653 113.915 1.00 49.04 425 ALA B N 1
ATOM 6218 C CA . ALA B 1 425 ? 152.536 26.981 114.335 1.00 42.00 425 ALA B CA 1
ATOM 6219 C C . ALA B 1 425 ? 151.964 26.951 115.746 1.00 47.34 425 ALA B C 1
ATOM 6220 O O . ALA B 1 425 ? 152.363 27.742 116.607 1.00 67.20 425 ALA B O 1
ATOM 6222 N N . VAL B 1 426 ? 151.028 26.034 116.003 1.00 51.83 426 VAL B N 1
ATOM 6223 C CA . VAL B 1 426 ? 150.462 25.903 117.343 1.00 50.01 426 VAL B CA 1
ATOM 6224 C C . VAL B 1 426 ? 151.564 25.636 118.360 1.00 53.60 426 VAL B C 1
ATOM 6225 O O . VAL B 1 426 ? 151.564 26.199 119.462 1.00 41.13 426 VAL B O 1
ATOM 6229 N N . ALA B 1 427 ? 152.518 24.772 118.009 1.00 58.34 427 ALA B N 1
ATOM 6230 C CA . ALA B 1 427 ? 153.606 24.457 118.927 1.00 47.21 427 ALA B CA 1
ATOM 6231 C C . ALA B 1 427 ? 154.366 25.714 119.328 1.00 49.07 427 ALA B C 1
ATOM 6232 O O . ALA B 1 427 ? 154.758 25.868 120.491 1.00 61.49 427 ALA B O 1
ATOM 6234 N N . LEU B 1 428 ? 154.580 26.627 118.379 1.00 48.90 428 LEU B N 1
ATOM 6235 C CA . LEU B 1 428 ? 155.282 27.868 118.689 1.00 48.74 428 LEU B CA 1
ATOM 6236 C C . LEU B 1 428 ? 154.503 28.709 119.692 1.00 54.61 428 LEU B C 1
ATOM 6237 O O . LEU B 1 428 ? 155.095 29.377 120.547 1.00 67.23 428 LEU B O 1
ATOM 6242 N N . ILE B 1 429 ? 153.171 28.689 119.605 1.00 45.20 429 ILE B N 1
ATOM 6243 C CA . ILE B 1 429 ? 152.360 29.529 120.482 1.00 40.37 429 ILE B CA 1
ATOM 6244 C C . ILE B 1 429 ? 152.488 29.071 121.927 1.00 55.29 429 ILE B C 1
ATOM 6245 O O . ILE B 1 429 ? 152.611 29.891 122.845 1.00 58.28 429 ILE B O 1
ATOM 6250 N N . GLY B 1 430 ? 152.453 27.758 122.158 1.00 63.28 430 GLY B N 1
ATOM 6251 C CA . GLY B 1 430 ? 152.629 27.253 123.509 1.00 57.04 430 GLY B CA 1
ATOM 6252 C C . GLY B 1 430 ? 153.932 27.715 124.129 1.00 42.08 430 GLY B C 1
ATOM 6253 O O . GLY B 1 430 ? 153.980 28.067 125.310 1.00 42.10 430 GLY B O 1
ATOM 6254 N N . ALA B 1 431 ? 155.009 27.724 123.341 1.00 39.43 431 ALA B N 1
ATOM 6255 C CA . ALA B 1 431 ? 156.281 28.247 123.824 1.00 46.18 431 ALA B CA 1
ATOM 6256 C C . ALA B 1 431 ? 156.132 29.695 124.275 1.00 61.89 431 ALA B C 1
ATOM 6257 O O . ALA B 1 431 ? 156.389 30.030 125.437 1.00 68.21 431 ALA B O 1
ATOM 6259 N N . LEU B 1 432 ? 155.711 30.573 123.359 1.00 60.86 432 LEU B N 1
ATOM 6260 C CA . LEU B 1 432 ? 155.471 31.966 123.720 1.00 64.43 432 LEU B CA 1
ATOM 6261 C C . LEU B 1 432 ? 154.560 32.065 124.935 1.00 67.38 432 LEU B C 1
ATOM 6262 O O . LEU B 1 432 ? 154.783 32.894 125.825 1.00 72.47 432 LEU B O 1
ATOM 6267 N N . SER B 1 433 ? 153.524 31.225 124.986 1.00 55.48 433 SER B N 1
ATOM 6268 C CA . SER B 1 433 ? 152.607 31.242 126.119 1.00 54.63 433 SER B CA 1
ATOM 6269 C C . SER B 1 433 ? 153.362 31.106 127.437 1.00 59.04 433 SER B C 1
ATOM 6270 O O . SER B 1 433 ? 153.201 31.924 128.351 1.00 63.11 433 SER B O 1
ATOM 6273 N N . TYR B 1 434 ? 154.198 30.073 127.550 1.00 61.64 434 TYR B N 1
ATOM 6274 C CA . TYR B 1 434 ? 154.967 29.870 128.774 1.00 56.92 434 TYR B CA 1
ATOM 6275 C C . TYR B 1 434 ? 155.996 30.972 128.988 1.00 61.83 434 TYR B C 1
ATOM 6276 O O . TYR B 1 434 ? 156.346 31.273 130.134 1.00 56.82 434 TYR B O 1
ATOM 6285 N N . ILE B 1 435 ? 156.500 31.574 127.912 1.00 52.42 435 ILE B N 1
ATOM 6286 C CA . ILE B 1 435 ? 157.533 32.594 128.053 1.00 50.84 435 ILE B CA 1
ATOM 6287 C C . ILE B 1 435 ? 156.929 33.905 128.538 1.00 50.89 435 ILE B C 1
ATOM 6288 O O . ILE B 1 435 ? 157.429 34.521 129.486 1.00 68.41 435 ILE B O 1
ATOM 6293 N N . LEU B 1 436 ? 155.847 34.350 127.901 1.00 55.09 436 LEU B N 1
ATOM 6294 C CA . LEU B 1 436 ? 155.237 35.635 128.231 1.00 61.21 436 LEU B CA 1
ATOM 6295 C C . LEU B 1 436 ? 154.189 35.498 129.333 1.00 67.54 436 LEU B C 1
ATOM 6296 O O . LEU B 1 436 ? 154.305 36.122 130.393 1.00 71.39 436 LEU B O 1
ATOM 6301 N N . LEU B 1 437 ? 153.164 34.680 129.095 1.00 62.33 437 LEU B N 1
ATOM 6302 C CA . LEU B 1 437 ? 152.012 34.655 129.993 1.00 52.71 437 LEU B CA 1
ATOM 6303 C C . LEU B 1 437 ? 152.390 34.080 131.353 1.00 58.65 437 LEU B C 1
ATOM 6304 O O . LEU B 1 437 ? 152.066 34.660 132.397 1.00 68.53 437 LEU B O 1
ATOM 6309 N N . VAL B 1 438 ? 153.086 32.946 131.362 1.00 64.30 438 VAL B N 1
ATOM 6310 C CA . VAL B 1 438 ? 153.444 32.243 132.590 1.00 57.32 438 VAL B CA 1
ATOM 6311 C C . VAL B 1 438 ? 154.852 32.658 132.993 1.00 59.80 438 VAL B C 1
ATOM 6312 O O . VAL B 1 438 ? 155.793 32.538 132.199 1.00 59.39 438 VAL B O 1
ATOM 6316 N N . GLY B 1 439 ? 155.001 33.139 134.224 1.00 50.40 439 GLY B N 1
ATOM 6317 C CA . GLY B 1 439 ? 156.289 33.621 134.681 1.00 54.59 439 GLY B CA 1
ATOM 6318 C C . GLY B 1 439 ? 156.581 33.347 136.142 1.00 58.20 439 GLY B C 1
ATOM 6319 O O . GLY B 1 439 ? 156.122 34.075 137.027 1.00 57.74 439 GLY B O 1
ATOM 6320 N N . ASP B 1 440 ? 157.353 32.292 136.402 1.00 72.20 440 ASP B N 1
ATOM 6321 C CA . ASP B 1 440 ? 157.874 31.971 137.727 1.00 77.67 440 ASP B CA 1
ATOM 6322 C C . ASP B 1 440 ? 156.785 31.548 138.712 1.00 77.54 440 ASP B C 1
ATOM 6323 O O . ASP B 1 440 ? 156.991 31.611 139.929 1.00 76.52 440 ASP B O 1
ATOM 6328 N N . VAL B 1 441 ? 155.628 31.116 138.210 1.00 63.14 441 VAL B N 1
ATOM 6329 C CA . VAL B 1 441 ? 154.654 30.351 138.988 1.00 80.12 441 VAL B CA 1
ATOM 6330 C C . VAL B 1 441 ? 154.046 31.178 140.119 1.00 77.87 441 VAL B C 1
ATOM 6331 O O . VAL B 1 441 ? 154.586 32.218 140.512 1.00 42.96 441 VAL B O 1
ATOM 6335 N N . LYS B 1 442 ? 152.910 30.711 140.645 1.00 99.59 442 LYS B N 1
ATOM 6336 C CA . LYS B 1 442 ? 152.206 31.336 141.756 1.00 71.84 442 LYS B CA 1
ATOM 6337 C C . LYS B 1 442 ? 151.625 30.249 142.651 1.00 92.21 442 LYS B C 1
ATOM 6338 O O . LYS B 1 442 ? 151.201 29.197 142.171 1.00 123.04 442 LYS B O 1
ATOM 6344 N N . ARG B 1 443 ? 151.599 30.516 143.956 1.00 95.85 443 ARG B N 1
ATOM 6345 C CA . ARG B 1 443 ? 151.048 29.576 144.941 1.00 99.86 443 ARG B CA 1
ATOM 6346 C C . ARG B 1 443 ? 151.433 28.126 144.649 1.00 89.46 443 ARG B C 1
ATOM 6347 O O . ARG B 1 443 ? 150.910 27.195 145.265 1.00 52.09 443 ARG B O 1
#

Radius of gyration: 32.2 Å; Cα contacts (8 Å, |Δi|>4): 1379; chains: 2; bounding box: 80×89×70 Å

Nearest PDB structures (foldseek):
  6e9n-assembly2_B  TM=9.958E-01  e=1.737E-47  Escherichia coli
  8u3h-assembly1_A  TM=8.998E-01  e=6.285E-18  Homo sapiens
  8u3d-assembly1_A  TM=8.880E-01  e=6.143E-17  Homo sapiens
  9ayb-assembly1_A  TM=7.785E-01  e=3.651E-16  Homo sapiens
  7yr5-assembly1_A  TM=8.844E-01  e=5.023E-10  Homo sapiens

Sequence (818 aa):
RRRYLTLVMIFITVVICYVDRANLAVASAHIQEEFGITKAEMGYVFSAFAWLYTLCQIPGGWFLDRVGSRVTYFIAIFGWSVATLFQGFATGLMSLIGLRAITGIFEAPAFPTNNRMVTSWFPEHERASAVGFYTSGQFVGLAFLTPLLIWIQEMLSWHWVFIVTGGIGIIWSLIWFKVYQPPRLTKGISKAELDYIRDGGGLVDGDAPLTAKDWKLVFHRKLIGVYLGQFAVASTLWFFLTWFPNYLTQEKGITALKAGFMTTVPFLAAFVGVLLSGWVADLLVRKGFSLGFARKTPIICGLLISTCIMGANYTNDPMMIMCLMALAFFGNGFASITWSLVSSLAPMRLIGLTGGVFNFAGGLGGITVPLVVGYLAQGYGFAPALVYISAVALIGALSYILLVGDVKRRRRYLTLVMIFITVVICYVDRANLAVASAHIQEEFGITKAEMGYVFSAFAWLYTLCQIPGGWFLDRVGSRVTYFIAIFGWSVATLFQGFATGLMSLIGLRAITGIFEAPAFPTNNRMVTSWFPEHERASAVGFYTSGQFVGLAFLTPLLIWIQEMLSWHWVFIVTGGIGIIWSLIWFKVYQPPRLTKGISKAELDYIRDGGGLVDGDAPLTAKDWKLVFHRKLIGVYLGQFAVASTLWFFLTWFPNYLTQEKGITALKAGFMTTVPFLAAFVGVLLSGWVADLLVRKGFSLGFARKTPIICGLLISTCIMGANYTNDPMMIMCLMALAFFGNGFASITWSLVSSLAPMRLIGLTGGVFNFAGGLGGITVPLVVGYLAQGYGFAPALVYISAVALIGALSYILLVGDVKR

Foldseek 3Di:
DVLCVVLVLLLVVLQLLLLLLQLCQLCLVVCCVPLVDALLLSLLLNLLLLVLLLVLQVVLVVCCQVPHLLVLLLCLLLQLLQLLLCCLVADHRVSSSVSSNSNSNSSNNSVVSVVQQLQASAFDVCSVVSVLVSVLCSLVSCLVVQLVLSVCCVVPPSSVSSNVSSVVSNVSSVVSNPQDDQQVPHPPDDPVNSVCSVVRGHDSVGDDPDDCVVVVVCPALQNVLLLLLLLLLLLLVLCLSHNQLVQCCPVLVDDSNVSSNLSSLQSVLLSCLQVVLVVQQCVVVVVPDDNLCSLLVQQLVLLLQLLLLLVLNVDSDSVVNSVSSSRNSSSSSNNVPRLVVVLQARPPVCSPVSVSSSVSSNSNSNNPLSSVQSVCCSPPRNNVSSNVSSVSSVCSSCSRVVSPVDGHD/DVLVVVLVLLLVVLQLLLCLLQLCQLQVVVVCVVQVQALLSQLQLSLLLLVLLLVQQVVLVVCPLPVHLQVLLLCLLLQLLQLLLCCLVDDHRVSNSVSSNSNSNSSNNSVVSVLQVLLQRDFPVCSVVSCLVSVLCNLQSCLVVLLVSSVVCVVPHSSVSSNVSSVVSNVSSVVSSPQDDQQVPHPPDDPVSLVNSVVRRHNSNGSDDDDPVCVVQLVALQLVLLLLLLLLLLQLVLCLSHNQLVQCCPQLVDPNNLVSNLRSLLSVLLSLLQVVLVVQLVVCVVVPHDNLCSNLVLQLQLLLQLLQLLVLLVDRDRNVNSVSSSRNSNSSSNNPSSLVQLCQFHDVVCNVVSVSVSSSSSSVSSNPNSNVQSVCCRPPNNNVSSNVSSVSSNSSSVSCVPRHDPGDD

InterPro domains:
  IPR011701 Major facilitator superfamily [PF07690] (36-404)
  IPR020846 Major facilitator superfamily domain [PS50850] (32-442)
  IPR036259 MFS transporter superfamily [G3DSA:1.20.1250.20] (24-219)
  IPR036259 MFS transporter superfamily [G3DSA:1.20.1250.20] (249-444)
  IPR036259 MFS transporter superfamily [SSF103473] (21-441)
  IPR050382 Major Facilitator Superfamily Sodium/Anion Cotransporter [PTHR11662] (27-437)

Secondary structure (DSSP, 8-state):
--HHHHHHHHHHHHHHHHHHHHHHHHHHHHHHHHHT--HHHHHHHHHHHHHHHHHTTHHHHHHHHHH-SHHHHHHHHHHHHHHHHGGGS--TTHHHHHHHHHHHHHHTTHHHHHHHHHHHHS-STTHHHHHHHHHHHHHHHHHHHHHHHHHHHHHS-HHHHHHHHHHHHHHHHHHHHHH---GGG-TT--HHHHHHHHHHSS-TT------HHHHHHHS-HHHHHHHHHHHHHHHHHHHHTTTHHHIIIIIS---HHHHHHHTHHHHHHHHHHHHHHHHHHHHHHHTT--HHHHHHHHHHHHHHHHGGGGGGGG---HHHHHHHHHHHHHHHHHT---HHHHTTTS-SSTHHHHHHHHHHHHHHHHHHHHHHHHHHHHHH-SHHHHHHHHHHHHHHHHHHHTT-SS---/-HHHHHHHHHHHHHHHHHHHHHHHHHHHHHHHHHS---HHHHHHHHHHHHHHHHHTHHHHHHHHHHH-HHHHHHHHHHHHHHHHHHHTT--SSHHHHHHHHHHHHHHTTHHHHHHHHHHHHS-HHHHHHHHHHHHHHHHHHHHHHHHHHHHHHHHS-HHHHHHHHHHHHHHHHHHHHHH---TTT-SS--HHHHHHHHHSS--SS------HHHHHHHS-TTHHHHHHHHHHHHHHHHHHHTHHHHHHHHTS---HHHHHHTTHHHHHHHHHHHHHHHHHHHHHHHTT--HHHHHHHHHHHHHHHGGGGGGGGG---HHHHHHHHHHHHHHHHTT---HHHHHTTS-TTTHHHHHHHHHHHHHHHHHHHHHHHHHHHHHH-SHHHHHHHHHHHHHHHHIIIII--S---